Protein AF-A0AAW1NKY2-F1 (afdb_monomer)

Radius of gyration: 34.51 Å; Cα contacts (8 Å, |Δi|>4): 1749; chains: 1; bounding box: 71×116×84 Å

pLDDT: mean 76.59, std 19.29, range [22.56, 98.19]

Sequence (918 aa):
MQRANSYRELATQGRWSLERARLTALQLAQQMRSWHSRERLTATLILWTLLGIALITWFSWDWPSGASERTPNTGSFMQHTLADSQGKFQEPRVLLRNNKDPLQVCIMSADFWGLDGAGGTATAYHLLANVLSMHSEENKVTFLGVSKDVGVCKKAARTNSRHGVNFECLSSEHFSPEVVETYPYERLSHAILSWVDQNLHRCDIIHAHEWGGTFADLTTMVNLKQLQSGLRVALESHGGHFWSCQGQRPMRPMDLTSLRIDHAERMTLQMGSLLISPTRYMTAFLRQRGWQLPKERLVIPNVLPEVKVTPIESKPVWRLVFLSRLEERKGIRLFVDAVNRLDHSALDRRFEVEFVGSDSRLDLLSSGEWLQERTSQWKFPTHIKVNADRATALHVLSAPGALLVFCSLVENMPYVLAEAVVKEVPFLVFDVGGVSEMLGGHLQSDNIISEPTADALYEALNAVLKNGTMTTAQLHHDVIKGRLSWRQWHQGVAEHGLAQWQKDDVAFSKAVHGLAGADRVTVAHIAANQSALELYHSLCEPDAVVPPGQKAKVHSKGRDAIVIVPPGYTVLDESILKRLPQILEASSSTENGIGAWTFGVQLPDGKHSYPTAPTWMLYGGDDEHCMDDVPVLIRRSTFCSSYLAEARTFLRYSPWMLALFLNQAGMLMHSFPRPLWKLDNWTSLEPGQSCSPDRFPPRSLSFNNFANMYGDSERYMVNLHLAPFPRPAASLVDDFPTEQGHKGWQVGFAAPRPDAGFQPFVFEAGEEDMLSSGKWRCPNASVEFPGLQRALAHPCALEGTGCCGLPAADFVLRFQSFLTAPAALFTMAYEVWPVCGDGLDVSVVNRLKDGTQRTLMSHAIAAEPQSKPQRHSVELKLPLHSGDNVDIIVHGRKNHDCDGVFLIDVQFWQDAQGSSRL

Organism: NCBI:txid706552

Mean predicted aligned error: 16.87 Å

Secondary structure (DSSP, 8-state):
-HHHHHHHHHHTTT---HHHHHHHHHHHHHHGGGS-HHHHHHHHHHHHHHHHHHHHHHHTS-------------------SSB-TT-PBPP-------TTSPEEEEEEESS-BTBTT--HHHHHHHHHHHHHHT-TTTEEEEEEE--S-HHHHHHHHHHH--TTEEEEE--GGGG-S-B--SSTTHHHHHHHHHHHHHHGGG-SEEEEE-GGGTTHHHHHHHHTT-S-TT-EEEEE----HHHHHTT-SS----SHHHHHHHHHHHHHHHH-SEEEESSHHHHHHHHHTT----SEEEE-PPPPS--------EEE--EEEEES-SSGGGTHHHHHHHHTTS-TTSS-TT-EEEEEE---EETTEEHHHHHHHHTTT--S-EEEEET--HHHHHHHHTSTTEEEEE--SS-SS-HHHHHHHHTT--EEEE--TTHHHHB-GGGGGGGEESS-SHHHHHHHHHHHHHHTEEE---B-HHHHTHHHHHHHHHHHIIIIIHHHHHHHHHHHHHHHHHT-----EEEEEPPTT--HHHHHHHHH-TT--PPTTS----------EEEEE-TTEEES-GGGGGTHHHHHHHHHHSTT-EEEEEEEEE-TTS-EE--BTTTTBEE-SSTT-EES---EEEEHHHHHHHHTTTTTT-SS--HHHHHHHHHHTT-EEEEEEEEEEEES--PPSSTT---BTTB-----S-HHHHHHHHSSHHHHHHHHHH-S----SEETTTT--SSTTBTTEEEEEE-SSTTPPPEE-EEE--TTS-TTS-EEE-TT-SS----EETTEE--EE-SSSTBTTBSEEEEEEEEE----SS-EEEEEEEEEE-SSS--EEEEEEEE-TTS-EEEEEEEEE---TTPPPEEEEEEEEE---TT-EEEEEEEEPTT-SS-EEEEEEEEEEE-TT-----

Nearest PDB structures (foldseek):
  3k51-assembly1_A  TM=4.231E-01  e=5.237E-05  Homo sapiens
  5awq-assembly1_A  TM=4.351E-01  e=6.547E-05  Arthrobacter globiformis
  7sgm-assembly1_A  TM=3.758E-01  e=6.547E-05  Homo sapiens
  4xup-assembly1_A  TM=4.700E-01  e=3.257E-03  Paenibacillus barcinonensis
  6w9g-assembly1_C  TM=3.526E-01  e=1.788E-04  Homo sapiens

Foldseek 3Di:
DVVVVVVVVVVVVPPDDPVVVVVVVVVVVVVLVPDDPVVNVVVVVVVVVVVVVVVVVVVVPDDDPDDDDDDDPPDDDDDQDCQDVPGHRDDAPAPPDDLQAAAQEEEEEQQAPQDQPRDPRNVLSLLLQVLQQVPLSRYQAEYEHQDPPQVSQVVRCVVSVDPRYHYHYQDPVLLPPPEQDPADQLSLLSSVVSVCSVVVVRALEYEYELAQLNNLQVLLCVLLLVHHFNYFYEYEYFAYDQRVQPQAPDDDPLFPNSLLSLLSSLSSQQSHQAYEYCFPLRVVVCVLLPRRGHPHYYHFHGDADDADFDDKDKAFAQEEEEDEALHRQQPVVLVLLLVVPAPLVLFDPQHEYEYAHEWDADPNDISQVVCCVSCVPPPHYYHYHYSDDPVRVVVQQLDGNYEYERLGPAGGRDNVLVVSLSSQRHYAHEPHGRPVVFFDPPVCVLNYQDDSGSVSVNVSVNVSRNVRIDIGTGTDPSNSCSSVVSVVVSSCCSNPVSVVSSVVSVVLLCVLVVPVPAQDEAEAEDDPQQALQNSLCVLFPVPPPDPPPDDDDRPDPDLYKYKYHYPQKDFPDPVCSSCLSSSQSSQCPRPQRAQKEFEWEQEPVRYIWWQTPPQRKTDPNFQQFIDQATIMMGGSVLCNVQRPVCSVVTGHDGPNVVQVSCVVVSHGYYYNSHHGIYGRDGDGDPPPWTNPSVDDTPPPPDPCSVCLPANPVSVRSSQSSSGSDPAQLDKCVVQVDQDACRSQKFWFKFDPDPPTDTDGWHKDDDDPNDPQGIFTFHPDDPATQPTHGRQKFFWDAAPALRRNRRNTIKIKIKGQDPAAAQKKKKKWKKKKDQAPQQWKKKWKWKQDPVRDIDTPDIDTGGGDHPDDIGMDMDIDIDRDHHGIMIITIIGGDDRDGTIIMGTPMIGIHHPPPNPPDD

Solvent-accessible surface area (backbone atoms only — not comparable to full-atom values): 50112 Å² total; per-residue (Å²): 108,79,70,58,55,58,53,54,60,47,63,77,66,75,77,75,56,72,69,58,56,53,54,52,52,52,54,50,58,60,59,52,72,79,54,57,76,71,60,47,53,55,53,50,52,52,51,53,53,52,50,52,52,52,54,57,58,50,76,73,66,80,80,86,86,76,88,73,92,71,86,73,80,93,70,84,83,81,87,83,52,63,37,52,104,80,65,52,75,63,75,73,62,72,74,83,73,63,78,84,58,46,36,28,34,25,40,41,34,75,45,35,71,63,49,91,82,49,48,69,64,12,51,33,54,54,41,43,49,54,62,50,17,75,39,56,80,57,24,42,33,36,37,38,39,49,54,94,54,44,65,52,33,53,52,18,38,66,75,64,61,48,91,56,46,49,66,46,60,58,57,77,69,35,52,56,70,48,55,45,61,83,40,102,28,52,51,50,9,53,21,50,38,48,48,45,70,74,42,51,97,54,41,48,35,34,38,34,48,30,53,58,14,36,38,26,40,44,22,45,37,49,62,58,60,73,44,59,56,33,48,42,39,39,29,43,55,78,64,39,63,66,65,65,39,73,38,44,83,84,63,68,75,78,50,61,50,53,42,31,30,42,42,31,22,47,46,15,39,38,27,23,59,24,35,36,20,50,32,67,40,58,55,50,55,42,49,68,29,51,52,60,62,30,88,49,67,46,73,52,28,54,40,68,73,94,72,67,93,71,83,78,45,78,41,55,40,44,28,45,31,39,76,47,58,45,31,56,33,43,15,53,60,40,50,53,55,15,58,72,68,52,64,76,88,78,52,63,94,76,35,32,39,38,40,38,21,39,71,34,68,45,97,91,31,48,28,64,60,46,46,54,64,76,51,64,85,58,92,51,60,70,44,81,39,67,62,54,50,72,68,57,52,52,51,57,60,69,39,87,29,38,30,39,49,45,44,36,61,63,44,46,79,61,60,68,60,56,50,31,37,63,66,62,34,22,47,42,32,34,60,23,64,16,45,65,68,42,40,50,66,87,86,45,54,90,32,48,36,76,55,90,43,36,66,56,47,27,54,52,51,52,52,40,56,72,65,33,41,42,56,30,61,56,68,15,70,68,44,74,39,10,55,58,54,55,50,53,50,52,51,47,35,46,76,50,41,45,68,47,38,31,52,51,44,52,51,50,49,50,50,44,60,71,62,57,86,41,82,50,64,46,80,42,76,48,55,99,84,50,30,20,42,59,52,45,40,62,74,55,41,76,79,67,85,66,65,95,91,62,83,79,77,82,70,64,102,50,79,36,30,32,34,42,34,45,76,52,63,44,71,71,53,72,76,54,57,75,46,48,48,52,54,50,47,40,32,50,71,40,98,75,30,37,54,29,38,33,50,14,29,32,41,83,87,65,34,33,26,49,46,40,53,80,61,34,32,36,49,68,73,54,43,57,37,46,46,54,73,55,46,37,39,34,38,46,48,58,52,47,71,59,39,58,88,53,24,78,78,40,74,51,72,49,50,39,58,52,35,52,37,30,45,76,71,75,23,35,60,44,64,45,84,52,64,48,31,30,39,81,61,88,70,51,53,66,95,88,50,60,54,39,84,90,44,75,71,92,61,87,64,52,68,66,61,51,47,57,70,57,42,66,57,67,62,45,55,46,49,68,59,69,31,42,46,78,60,48,77,36,35,47,66,87,48,55,61,76,51,82,50,40,86,25,29,34,52,31,32,24,47,87,49,97,84,47,65,81,42,69,46,39,64,43,82,33,98,77,84,46,88,88,56,28,33,41,35,53,82,85,45,98,40,70,40,79,74,27,48,86,46,48,46,52,23,35,28,37,95,62,52,35,27,58,71,25,41,39,26,20,23,32,43,32,38,43,35,78,47,88,33,74,30,27,42,38,39,38,34,34,32,39,40,25,60,66,29,72,30,39,32,43,32,35,33,41,36,41,76,91,68,52,74,42,79,77,45,75,47,82,41,86,31,56,56,72,45,78,67,48,65,48,75,47,78,46,83,38,81,39,49,62,62,21,33,41,35,40,34,36,37,61,37,91,85,36,68,61,52,35,33,38,49,69,39,42,36,35,33,71,40,90,68,78,76,89,79,132

Structure (mmCIF, N/CA/C/O backbone):
data_AF-A0AAW1NKY2-F1
#
_entry.id   AF-A0AAW1NKY2-F1
#
loop_
_atom_site.group_PDB
_atom_site.id
_atom_site.type_symbol
_atom_site.label_atom_id
_atom_site.label_alt_id
_atom_site.label_comp_id
_atom_site.label_asym_id
_atom_site.label_entity_id
_atom_site.label_seq_id
_atom_site.pdbx_PDB_ins_code
_atom_site.Cartn_x
_atom_site.Cartn_y
_atom_site.Cartn_z
_atom_site.occupancy
_atom_site.B_iso_or_equiv
_atom_site.auth_seq_id
_atom_site.auth_comp_id
_atom_site.auth_asym_id
_atom_site.auth_atom_id
_atom_site.pdbx_PDB_model_num
ATOM 1 N N . MET A 1 1 ? 27.204 62.898 -9.342 1.00 39.66 1 MET A N 1
ATOM 2 C CA . MET A 1 1 ? 26.405 63.545 -8.274 1.00 39.66 1 MET A CA 1
ATOM 3 C C . MET A 1 1 ? 25.412 64.583 -8.801 1.00 39.66 1 MET A C 1
ATOM 5 O O . MET A 1 1 ? 24.237 64.405 -8.529 1.00 39.66 1 MET A O 1
ATOM 9 N N . GLN A 1 2 ? 25.788 65.577 -9.621 1.00 32.44 2 GLN A N 1
ATOM 10 C CA . GLN A 1 2 ? 24.810 66.548 -10.171 1.00 32.44 2 GLN A CA 1
ATOM 11 C C . GLN A 1 2 ? 23.669 65.915 -11.000 1.00 32.44 2 GLN A C 1
ATOM 13 O O . GLN A 1 2 ? 22.523 66.315 -10.846 1.00 32.44 2 GLN A O 1
ATOM 18 N N . ARG A 1 3 ? 23.933 64.853 -11.780 1.00 37.09 3 ARG A N 1
ATOM 19 C CA . ARG A 1 3 ? 22.867 64.096 -12.473 1.00 37.09 3 ARG A CA 1
ATOM 20 C C . ARG A 1 3 ? 21.992 63.253 -11.532 1.00 37.09 3 ARG A C 1
ATOM 22 O O . ARG A 1 3 ? 20.844 62.993 -11.848 1.00 37.09 3 ARG A O 1
ATOM 29 N N . ALA A 1 4 ? 22.503 62.838 -10.372 1.00 39.31 4 ALA A N 1
ATOM 30 C CA . ALA A 1 4 ? 21.731 62.042 -9.411 1.00 39.31 4 ALA A CA 1
ATOM 31 C C . ALA A 1 4 ? 20.670 62.893 -8.688 1.00 39.31 4 ALA A C 1
ATOM 33 O O . ALA A 1 4 ? 19.585 62.397 -8.401 1.00 39.31 4 ALA A O 1
ATOM 34 N N . ASN A 1 5 ? 20.944 64.187 -8.483 1.00 39.72 5 ASN A N 1
ATOM 35 C CA . ASN A 1 5 ? 19.970 65.127 -7.923 1.00 39.72 5 ASN A CA 1
ATOM 36 C C . ASN A 1 5 ? 18.832 65.449 -8.908 1.00 39.72 5 ASN A C 1
ATOM 38 O O . ASN A 1 5 ? 17.681 65.472 -8.486 1.00 39.72 5 ASN A O 1
ATOM 42 N N . SER A 1 6 ? 19.107 65.557 -10.215 1.00 40.78 6 SER A N 1
ATOM 43 C CA . SER A 1 6 ? 18.049 65.737 -11.226 1.00 40.78 6 SER A CA 1
ATOM 44 C C . SER A 1 6 ? 17.122 64.520 -11.364 1.00 40.78 6 SER A C 1
ATOM 46 O O . SER A 1 6 ? 15.949 64.669 -11.691 1.00 40.78 6 SER A O 1
ATOM 48 N N . TYR A 1 7 ? 17.610 63.305 -11.079 1.00 43.66 7 TYR A N 1
ATOM 49 C CA . TYR A 1 7 ? 16.769 62.099 -11.069 1.00 43.66 7 TYR A CA 1
ATOM 50 C C . TYR A 1 7 ? 15.895 61.990 -9.812 1.00 43.66 7 TYR A C 1
ATOM 52 O O . TYR A 1 7 ? 14.803 61.429 -9.875 1.00 43.66 7 TYR A O 1
ATOM 60 N N . ARG A 1 8 ? 16.337 62.572 -8.689 1.00 41.72 8 ARG A N 1
ATOM 61 C CA . ARG A 1 8 ? 15.581 62.612 -7.430 1.00 41.72 8 ARG A CA 1
ATOM 62 C C . ARG A 1 8 ? 14.381 63.565 -7.511 1.00 41.72 8 ARG A C 1
ATOM 64 O O . ARG A 1 8 ? 13.321 63.220 -7.007 1.00 41.72 8 ARG A O 1
ATOM 71 N N . GLU A 1 9 ? 14.524 64.699 -8.203 1.00 41.50 9 GLU A N 1
ATOM 72 C CA . GLU A 1 9 ? 13.427 65.654 -8.460 1.00 41.50 9 GLU A CA 1
ATOM 73 C C . GLU A 1 9 ? 12.387 65.146 -9.472 1.00 41.50 9 GLU A C 1
ATOM 75 O O . GLU A 1 9 ? 11.212 65.491 -9.383 1.00 41.50 9 GLU A O 1
ATOM 80 N N . LEU A 1 10 ? 12.783 64.297 -10.425 1.00 42.34 10 LEU A N 1
ATOM 81 C CA . LEU A 1 10 ? 11.846 63.719 -11.397 1.00 42.34 10 LEU A CA 1
ATOM 82 C C . LEU A 1 10 ? 11.029 62.550 -10.821 1.00 42.34 10 LEU A C 1
ATOM 84 O O . LEU A 1 10 ? 9.900 62.321 -11.259 1.00 42.34 10 LEU A O 1
ATOM 88 N N . ALA A 1 11 ? 11.576 61.827 -9.840 1.00 42.97 11 ALA A N 1
ATOM 89 C CA . ALA A 1 11 ? 10.883 60.742 -9.144 1.00 42.97 11 ALA A CA 1
ATOM 90 C C . ALA A 1 11 ? 9.815 61.260 -8.161 1.00 42.97 11 ALA A C 1
ATOM 92 O O . ALA A 1 11 ? 8.767 60.636 -8.017 1.00 42.97 11 ALA A O 1
ATOM 93 N N . THR A 1 12 ? 10.027 62.428 -7.543 1.00 43.28 12 THR A N 1
ATOM 94 C CA . THR A 1 12 ? 9.055 63.054 -6.627 1.00 43.28 12 THR A CA 1
ATOM 95 C C . THR A 1 12 ? 7.854 63.691 -7.337 1.00 43.28 12 THR A C 1
ATOM 97 O O . THR A 1 12 ? 6.859 63.988 -6.685 1.00 43.28 12 THR A O 1
ATOM 100 N N . GLN A 1 13 ? 7.898 63.861 -8.666 1.00 40.69 13 GLN A N 1
ATOM 101 C CA . GLN A 1 13 ? 6.813 64.460 -9.463 1.00 40.69 13 GLN A CA 1
ATOM 102 C C . GLN A 1 13 ? 5.911 63.442 -10.193 1.00 40.69 13 GLN A C 1
ATOM 104 O O . GLN A 1 13 ? 5.086 63.834 -11.019 1.00 40.69 13 GLN A O 1
ATOM 109 N N . GLY A 1 14 ? 6.045 62.137 -9.924 1.00 43.59 14 GLY A N 1
ATOM 110 C CA . GLY A 1 14 ? 5.068 61.126 -10.364 1.00 43.59 14 GLY A CA 1
ATOM 111 C C . GLY A 1 14 ? 4.917 60.937 -11.884 1.00 43.59 14 GLY A C 1
ATOM 112 O O . GLY A 1 14 ? 3.903 60.414 -12.337 1.00 43.59 14 GLY A O 1
ATOM 113 N N . ARG A 1 15 ? 5.900 61.344 -12.703 1.00 44.41 15 ARG A N 1
ATOM 114 C CA . ARG A 1 15 ? 5.877 61.189 -14.177 1.00 44.41 15 ARG A CA 1
ATOM 115 C C . ARG A 1 15 ? 6.972 60.258 -14.706 1.00 44.41 15 ARG A C 1
ATOM 117 O O . ARG A 1 15 ? 7.639 60.573 -15.693 1.00 44.41 15 ARG A O 1
ATOM 124 N N . TRP A 1 16 ? 7.174 59.108 -14.067 1.00 46.22 16 TRP A N 1
ATOM 125 C CA . TRP A 1 16 ? 8.107 58.078 -14.538 1.00 46.22 16 TRP A CA 1
ATOM 126 C C . TRP A 1 16 ? 7.354 56.804 -14.931 1.00 46.22 16 TRP A C 1
ATOM 128 O O . TRP A 1 16 ? 6.868 56.079 -14.073 1.00 46.22 16 TRP A O 1
ATOM 138 N N . SER A 1 17 ? 7.245 56.527 -16.237 1.00 54.06 17 SER A N 1
ATOM 139 C CA . SER A 1 17 ? 6.664 55.273 -16.730 1.00 54.06 17 SER A CA 1
ATOM 140 C C . SER A 1 17 ? 7.688 54.132 -16.688 1.00 54.06 17 SER A C 1
ATOM 142 O O . SER A 1 17 ? 8.873 54.324 -16.981 1.00 54.06 17 SER A O 1
ATOM 144 N N . LEU A 1 18 ? 7.213 52.922 -16.369 1.00 46.25 18 LEU A N 1
ATOM 145 C CA . LEU A 1 18 ? 7.997 51.675 -16.311 1.00 46.25 18 LEU A CA 1
ATOM 146 C C . LEU A 1 18 ? 8.836 51.420 -17.578 1.00 46.25 18 LEU A C 1
ATOM 148 O O . LEU A 1 18 ? 9.936 50.872 -17.510 1.00 46.25 18 LEU A O 1
ATOM 152 N N . GLU A 1 19 ? 8.355 51.874 -18.732 1.00 43.78 19 GLU A N 1
ATOM 153 C CA . GLU A 1 19 ? 9.019 51.704 -20.025 1.00 43.78 19 GLU A CA 1
ATOM 154 C C . GLU A 1 19 ? 10.277 52.581 -20.170 1.00 43.78 19 GLU A C 1
ATOM 156 O O . GLU A 1 19 ? 11.299 52.126 -20.693 1.00 43.78 19 GLU A O 1
ATOM 161 N N . ARG A 1 20 ? 10.274 53.801 -19.607 1.00 48.94 20 ARG A N 1
ATOM 162 C CA . ARG A 1 20 ? 11.471 54.662 -19.566 1.00 48.94 20 ARG A CA 1
ATOM 163 C C . ARG A 1 20 ? 12.493 54.181 -18.539 1.00 48.94 20 ARG A C 1
ATOM 165 O O . ARG A 1 20 ? 13.692 54.246 -18.812 1.00 48.94 20 ARG A O 1
ATOM 172 N N . ALA A 1 21 ? 12.046 53.646 -17.402 1.00 52.94 21 ALA A N 1
ATOM 173 C CA . ALA A 1 21 ? 12.938 53.044 -16.406 1.00 52.94 21 ALA A CA 1
ATOM 174 C C . ALA A 1 21 ? 13.695 51.834 -16.987 1.00 52.94 21 ALA A C 1
ATOM 176 O O . ALA A 1 21 ? 14.907 51.705 -16.801 1.00 52.94 21 ALA A O 1
ATOM 177 N N . ARG A 1 22 ? 13.005 51.004 -17.781 1.00 48.19 22 ARG A N 1
ATOM 178 C CA . ARG A 1 22 ? 13.589 49.843 -18.467 1.00 48.19 22 ARG A CA 1
ATOM 179 C C . ARG A 1 22 ? 14.603 50.240 -19.549 1.00 48.19 22 ARG A C 1
ATOM 181 O O . ARG A 1 22 ? 15.688 49.664 -19.596 1.00 48.19 22 ARG A O 1
ATOM 188 N N . LEU A 1 23 ? 14.296 51.252 -20.367 1.00 47.69 23 LEU A N 1
ATOM 189 C CA . LEU A 1 23 ? 15.219 51.785 -21.385 1.00 47.69 23 LEU A CA 1
ATOM 190 C C . LEU A 1 23 ? 16.479 52.416 -20.770 1.00 47.69 23 LEU A C 1
ATOM 192 O O . LEU A 1 23 ? 17.585 52.204 -21.268 1.00 47.69 23 LEU A O 1
ATOM 196 N N . THR A 1 24 ? 16.330 53.122 -19.648 1.00 57.41 24 THR A N 1
ATOM 197 C CA . THR A 1 24 ? 17.456 53.768 -18.952 1.00 57.41 24 THR A CA 1
ATOM 198 C C . THR A 1 24 ? 18.361 52.730 -18.276 1.00 57.41 24 THR A C 1
ATOM 200 O O . THR A 1 24 ? 19.586 52.839 -18.348 1.00 57.41 24 THR A O 1
ATOM 203 N N . ALA A 1 25 ? 17.783 51.672 -17.692 1.00 54.97 25 ALA A N 1
ATOM 204 C CA . ALA A 1 25 ? 18.534 50.561 -17.104 1.00 54.97 25 ALA A CA 1
ATOM 205 C C . ALA A 1 25 ? 19.335 49.772 -18.157 1.00 54.97 25 ALA A C 1
ATOM 207 O O . ALA A 1 25 ? 20.485 49.405 -17.914 1.00 54.97 25 ALA A O 1
ATOM 208 N N . LEU A 1 26 ? 18.765 49.568 -19.351 1.00 53.97 26 LEU A N 1
ATOM 209 C CA . LEU A 1 26 ? 19.442 48.902 -20.470 1.00 53.97 26 LEU A CA 1
ATOM 210 C C . LEU A 1 26 ? 20.612 49.730 -21.030 1.00 53.97 26 LEU A C 1
ATOM 212 O O . LEU A 1 26 ? 21.676 49.168 -21.300 1.00 53.97 26 LEU A O 1
ATOM 216 N N . GLN A 1 27 ? 20.466 51.056 -21.134 1.00 58.59 27 GLN A N 1
ATOM 217 C CA . GLN A 1 27 ? 21.561 51.946 -21.548 1.00 58.59 27 GLN A CA 1
ATOM 218 C C . GLN A 1 27 ? 22.693 52.013 -20.510 1.00 58.59 27 GLN A C 1
ATOM 220 O O . GLN A 1 27 ? 23.869 51.982 -20.882 1.00 58.59 27 GLN A O 1
ATOM 225 N N . LEU A 1 28 ? 22.365 52.028 -19.212 1.00 55.16 28 LEU A N 1
ATOM 226 C CA . LEU A 1 28 ? 23.366 51.958 -18.140 1.00 55.16 28 LEU A CA 1
ATOM 227 C C . LEU A 1 28 ? 24.100 50.607 -18.126 1.00 55.16 28 LEU A C 1
ATOM 229 O O . LEU A 1 28 ? 25.319 50.572 -17.959 1.00 55.16 28 LEU A O 1
ATOM 233 N N . ALA A 1 29 ? 23.389 49.499 -18.355 1.00 58.72 29 ALA A N 1
ATOM 234 C CA . ALA A 1 29 ? 23.980 48.162 -18.430 1.00 58.72 29 ALA A CA 1
ATOM 235 C C . ALA A 1 29 ? 24.937 47.998 -19.625 1.00 58.72 29 ALA A C 1
ATOM 237 O O . ALA A 1 29 ? 25.951 47.307 -19.511 1.00 58.72 29 ALA A O 1
ATOM 238 N N . GLN A 1 30 ? 24.659 48.659 -20.755 1.00 59.75 30 GLN A N 1
ATOM 239 C CA . GLN A 1 30 ? 25.576 48.700 -21.898 1.00 59.75 30 GLN A CA 1
ATOM 240 C C . GLN A 1 30 ? 26.830 49.542 -21.618 1.00 59.75 30 GLN A C 1
ATOM 242 O O . GLN A 1 30 ? 27.923 49.117 -21.987 1.00 59.75 30 GLN A O 1
ATOM 247 N N . GLN A 1 31 ? 26.712 50.677 -20.918 1.00 56.00 31 GLN A N 1
ATOM 248 C CA . GLN A 1 31 ? 27.873 51.500 -20.546 1.00 56.00 31 GLN A CA 1
ATOM 249 C C . GLN A 1 31 ? 28.753 50.856 -19.463 1.00 56.00 31 GLN A C 1
ATOM 251 O O . GLN A 1 31 ? 29.971 51.003 -19.504 1.00 56.00 31 GLN A O 1
ATOM 256 N N . MET A 1 32 ? 28.180 50.072 -18.544 1.00 56.03 32 MET A N 1
ATOM 257 C CA . MET A 1 32 ? 28.944 49.384 -17.492 1.00 56.03 32 MET A CA 1
ATOM 258 C C . MET A 1 32 ? 29.873 48.272 -18.017 1.00 56.03 32 MET A C 1
ATOM 260 O O . MET A 1 32 ? 30.789 47.850 -17.308 1.00 56.03 32 MET A O 1
ATOM 264 N N . ARG A 1 33 ? 29.704 47.815 -19.270 1.00 58.38 33 ARG A N 1
ATOM 265 C CA . ARG A 1 33 ? 30.580 46.798 -19.886 1.00 58.38 33 ARG A CA 1
ATOM 266 C C . ARG A 1 33 ? 31.989 47.304 -20.214 1.00 58.38 33 ARG A C 1
ATOM 268 O O . ARG A 1 33 ? 32.865 46.464 -20.415 1.00 58.38 33 ARG A O 1
ATOM 275 N N . SER A 1 34 ? 32.235 48.618 -20.221 1.00 52.22 34 SER A N 1
ATOM 276 C CA . SER A 1 34 ? 33.564 49.204 -20.471 1.00 52.22 34 SER A CA 1
ATOM 277 C C . SER A 1 34 ? 34.323 49.624 -19.203 1.00 52.22 34 SER A C 1
ATOM 279 O O . SER A 1 34 ? 35.465 50.056 -19.305 1.00 52.22 34 SER A O 1
ATOM 281 N N . TRP A 1 35 ? 33.734 49.481 -18.010 1.00 67.62 35 TRP A N 1
ATOM 282 C CA . TRP A 1 35 ? 34.333 49.960 -16.751 1.00 67.62 35 TRP A CA 1
ATOM 283 C C . TRP A 1 35 ? 35.244 48.908 -16.105 1.00 67.62 35 TRP A C 1
ATOM 285 O O . TRP A 1 35 ? 35.056 47.709 -16.338 1.00 67.62 35 TRP A O 1
ATOM 295 N N . HIS A 1 36 ? 36.216 49.317 -15.284 1.00 69.75 36 HIS A N 1
ATOM 296 C CA . HIS A 1 36 ? 37.098 48.380 -14.574 1.00 69.75 36 HIS A CA 1
ATOM 297 C C . HIS A 1 36 ? 36.380 47.666 -13.413 1.00 69.75 36 HIS A C 1
ATOM 299 O O . HIS A 1 36 ? 35.369 48.132 -12.887 1.00 69.75 36 HIS A O 1
ATOM 305 N N . SER A 1 37 ? 36.881 46.486 -13.027 1.00 60.94 37 SER A N 1
ATOM 306 C CA . SER A 1 37 ? 36.177 45.521 -12.161 1.00 60.94 37 SER A CA 1
ATOM 307 C C . SER A 1 37 ? 35.750 46.080 -10.800 1.00 60.94 37 SER A C 1
ATOM 309 O O . SER A 1 37 ? 34.672 45.739 -10.315 1.00 60.94 37 SER A O 1
ATOM 311 N N . ARG A 1 38 ? 36.540 46.986 -10.209 1.00 58.50 38 ARG A N 1
ATOM 312 C CA . ARG A 1 38 ? 36.186 47.651 -8.946 1.00 58.50 38 ARG A CA 1
ATOM 313 C C . ARG A 1 38 ? 35.038 48.649 -9.095 1.00 58.50 38 ARG A C 1
ATOM 315 O O . ARG A 1 38 ? 34.199 48.705 -8.210 1.00 58.50 38 ARG A O 1
ATOM 322 N N . GLU A 1 39 ? 34.940 49.364 -10.214 1.00 63.94 39 GLU A N 1
ATOM 323 C CA . GLU A 1 39 ? 33.874 50.350 -10.462 1.00 63.94 39 GLU A CA 1
ATOM 324 C C . GLU A 1 39 ? 32.531 49.683 -10.783 1.00 63.94 39 GLU A C 1
ATOM 326 O O . GLU A 1 39 ? 31.474 50.187 -10.399 1.00 63.94 39 GLU A O 1
ATOM 331 N N . ARG A 1 40 ? 32.560 48.503 -11.424 1.00 63.47 40 ARG A N 1
ATOM 332 C CA . ARG A 1 40 ? 31.352 47.691 -11.650 1.00 63.47 40 ARG A CA 1
ATOM 333 C C . ARG A 1 40 ? 30.742 47.212 -10.341 1.00 63.47 40 ARG A C 1
ATOM 335 O O . ARG A 1 40 ? 29.520 47.221 -10.214 1.00 63.47 40 ARG A O 1
ATOM 342 N N . LEU A 1 41 ? 31.568 46.818 -9.372 1.00 64.44 41 LEU A N 1
ATOM 343 C CA . LEU A 1 41 ? 31.077 46.309 -8.093 1.00 64.44 41 LEU A CA 1
ATOM 344 C C . LEU A 1 41 ? 30.358 47.410 -7.299 1.00 64.44 41 LEU A C 1
ATOM 346 O O . LEU A 1 41 ? 29.244 47.194 -6.824 1.00 64.44 41 LEU A O 1
ATOM 350 N N . THR A 1 42 ? 30.935 48.615 -7.239 1.00 67.06 42 THR A N 1
ATOM 351 C CA . THR A 1 42 ? 30.321 49.769 -6.563 1.00 67.06 42 THR A CA 1
ATOM 352 C C . THR A 1 42 ? 29.044 50.235 -7.260 1.00 67.06 42 THR A C 1
ATOM 354 O O . THR A 1 42 ? 28.052 50.513 -6.590 1.00 67.06 42 THR A O 1
ATOM 357 N N . ALA A 1 43 ? 29.027 50.279 -8.598 1.00 66.25 43 ALA A N 1
ATOM 358 C CA . ALA A 1 43 ? 27.834 50.654 -9.358 1.00 66.25 43 ALA A CA 1
ATOM 359 C C . ALA A 1 43 ? 26.693 49.633 -9.198 1.00 66.25 43 ALA A C 1
ATOM 361 O O . ALA A 1 43 ? 25.534 50.023 -9.069 1.00 66.25 43 ALA A O 1
ATOM 362 N N . THR A 1 44 ? 27.024 48.338 -9.145 1.00 69.12 44 THR A N 1
ATOM 363 C CA . THR A 1 44 ? 26.045 47.260 -8.942 1.00 69.12 44 THR A CA 1
ATOM 364 C C . THR A 1 44 ? 25.436 47.334 -7.543 1.00 69.12 44 THR A C 1
ATOM 366 O O . THR A 1 44 ? 24.216 47.281 -7.412 1.00 69.12 44 THR A O 1
ATOM 369 N N . LEU A 1 45 ? 26.256 47.552 -6.509 1.00 64.31 45 LEU A N 1
ATOM 370 C CA . LEU A 1 45 ? 25.783 47.749 -5.134 1.00 64.31 45 LEU A CA 1
ATOM 371 C C . LEU A 1 45 ? 24.823 48.940 -5.025 1.00 64.31 45 LEU A C 1
ATOM 373 O O . LEU A 1 45 ? 23.734 48.781 -4.490 1.00 64.31 45 LEU A O 1
ATOM 377 N N . ILE A 1 46 ? 25.160 50.094 -5.612 1.00 67.50 46 ILE A N 1
ATOM 378 C CA . ILE A 1 46 ? 24.291 51.285 -5.598 1.00 67.50 46 ILE A CA 1
ATOM 379 C C . ILE A 1 46 ? 22.948 51.019 -6.301 1.00 67.50 46 ILE A C 1
ATOM 381 O O . ILE A 1 46 ? 21.905 51.470 -5.827 1.00 67.50 46 ILE A O 1
ATOM 385 N N . LEU A 1 47 ? 22.953 50.270 -7.409 1.00 63.97 47 LEU A N 1
ATOM 386 C CA . LEU A 1 47 ? 21.738 49.892 -8.141 1.00 63.97 47 LEU A CA 1
ATOM 387 C C . LEU A 1 47 ? 20.822 48.979 -7.322 1.00 63.97 47 LEU A C 1
ATOM 389 O O . LEU A 1 47 ? 19.613 49.206 -7.302 1.00 63.97 47 LEU A O 1
ATOM 393 N N . TRP A 1 48 ? 21.385 48.001 -6.609 1.00 64.06 48 TRP A N 1
ATOM 394 C CA . TRP A 1 48 ? 20.626 47.129 -5.710 1.00 64.06 48 TRP A CA 1
ATOM 395 C C . TRP A 1 48 ? 20.043 47.893 -4.519 1.00 64.06 48 TRP A C 1
ATOM 397 O O . TRP A 1 48 ? 18.880 47.681 -4.176 1.00 64.06 48 TRP A O 1
ATOM 407 N N . THR A 1 49 ? 20.786 48.844 -3.944 1.00 60.00 49 THR A N 1
ATOM 408 C CA . THR A 1 49 ? 20.271 49.685 -2.853 1.00 60.00 49 THR A CA 1
ATOM 409 C C . THR A 1 49 ? 19.128 50.590 -3.325 1.00 60.00 49 THR A C 1
ATOM 411 O O . THR A 1 49 ? 18.130 50.735 -2.623 1.00 60.00 49 THR A O 1
ATOM 414 N N . LEU A 1 50 ? 19.223 51.165 -4.530 1.00 55.88 50 LEU A N 1
ATOM 415 C CA . LEU A 1 50 ? 18.157 51.999 -5.102 1.00 55.88 50 LEU A CA 1
ATOM 416 C C . LEU A 1 50 ? 16.902 51.189 -5.467 1.00 55.88 50 LEU A C 1
ATOM 418 O O . LEU A 1 50 ? 15.793 51.672 -5.251 1.00 55.88 50 LEU A O 1
ATOM 422 N N . LEU A 1 51 ? 17.062 49.956 -5.962 1.00 57.59 51 LEU A N 1
ATOM 423 C CA . LEU A 1 51 ? 15.950 49.030 -6.215 1.00 57.59 51 LEU A CA 1
ATOM 424 C C . LEU A 1 51 ? 15.260 48.591 -4.917 1.00 57.59 51 LEU A C 1
ATOM 426 O O . LEU A 1 51 ? 14.033 48.551 -4.870 1.00 57.59 51 LEU A O 1
ATOM 430 N N . GLY A 1 52 ? 16.032 48.330 -3.857 1.00 57.12 52 GLY A N 1
ATOM 431 C CA . GLY A 1 52 ? 15.493 48.023 -2.531 1.00 57.12 52 GLY A CA 1
ATOM 432 C C . GLY A 1 52 ? 14.682 49.182 -1.949 1.00 57.12 52 GLY A C 1
ATOM 433 O O . GLY A 1 52 ? 13.572 48.974 -1.469 1.00 57.12 52 GLY A O 1
ATOM 434 N N . ILE A 1 53 ? 15.182 50.418 -2.067 1.00 54.53 53 ILE A N 1
ATOM 435 C CA . ILE A 1 53 ? 14.461 51.616 -1.607 1.00 54.53 53 ILE A CA 1
ATOM 436 C C . ILE A 1 53 ? 13.176 51.834 -2.423 1.00 54.53 53 ILE A C 1
ATOM 438 O O . ILE A 1 53 ? 12.140 52.114 -1.828 1.00 54.53 53 ILE A O 1
ATOM 442 N N . ALA A 1 54 ? 13.209 51.644 -3.749 1.00 48.75 54 ALA A N 1
ATOM 443 C CA . ALA A 1 54 ? 12.029 51.778 -4.610 1.00 48.75 54 ALA A CA 1
ATOM 444 C C . ALA A 1 54 ? 10.928 50.752 -4.274 1.00 48.75 54 ALA A C 1
ATOM 446 O O . ALA A 1 54 ? 9.750 51.105 -4.235 1.00 48.75 54 ALA A O 1
ATOM 447 N N . LEU A 1 55 ? 11.309 49.504 -3.976 1.00 48.19 55 LEU A N 1
ATOM 448 C CA . LEU A 1 55 ? 10.389 48.443 -3.545 1.00 48.19 55 LEU A CA 1
ATOM 449 C C . LEU A 1 55 ? 9.760 48.736 -2.175 1.00 48.19 55 LEU A C 1
ATOM 451 O O . LEU A 1 55 ? 8.559 48.535 -2.005 1.00 48.19 55 LEU A O 1
ATOM 455 N N . ILE A 1 56 ? 10.533 49.279 -1.229 1.00 47.59 56 ILE A N 1
ATOM 456 C CA . ILE A 1 56 ? 10.029 49.677 0.097 1.00 47.59 56 ILE A CA 1
ATOM 457 C C . ILE A 1 56 ? 9.049 50.857 -0.017 1.00 47.59 56 ILE A C 1
ATOM 459 O O . ILE A 1 56 ? 8.016 50.869 0.655 1.00 47.59 56 ILE A O 1
ATOM 463 N N . THR A 1 57 ? 9.316 51.823 -0.904 1.00 44.69 57 THR A N 1
ATOM 464 C CA . THR A 1 57 ? 8.391 52.942 -1.161 1.00 44.69 57 THR A CA 1
ATOM 465 C C . THR A 1 57 ? 7.138 52.536 -1.940 1.00 44.69 57 THR A C 1
ATOM 467 O O . THR A 1 57 ? 6.122 53.212 -1.834 1.00 44.69 57 THR A O 1
ATOM 470 N N . TRP A 1 58 ? 7.176 51.434 -2.698 1.00 40.75 58 TRP A N 1
ATOM 471 C CA . TRP A 1 58 ? 6.013 50.941 -3.446 1.00 40.75 58 TRP A CA 1
ATOM 472 C C . TRP A 1 58 ? 5.031 50.175 -2.548 1.00 40.75 58 TRP A C 1
ATOM 474 O O . TRP A 1 58 ? 3.827 50.355 -2.663 1.00 40.75 58 TRP A O 1
ATOM 484 N N . PHE A 1 59 ? 5.531 49.410 -1.571 1.00 40.62 59 PHE A N 1
ATOM 485 C CA . PHE A 1 59 ? 4.678 48.719 -0.591 1.00 40.62 59 PHE A CA 1
ATOM 486 C C . PHE A 1 59 ? 4.034 49.642 0.453 1.00 40.62 59 PHE A C 1
ATOM 488 O O . PHE A 1 59 ? 3.105 49.230 1.142 1.00 40.62 59 PHE A O 1
ATOM 495 N N . SER A 1 60 ? 4.509 50.883 0.584 1.00 35.69 60 SER A N 1
ATOM 496 C CA . SER A 1 60 ? 3.970 51.856 1.543 1.00 35.69 60 SER A CA 1
ATOM 497 C C . SER A 1 60 ? 2.911 52.794 0.949 1.00 35.69 60 SER A C 1
ATOM 499 O O . SER A 1 60 ? 2.273 53.520 1.708 1.00 35.69 60 SER A O 1
ATOM 501 N N . TRP A 1 61 ? 2.667 52.749 -0.365 1.00 33.91 61 TRP A N 1
ATOM 502 C CA . TRP A 1 61 ? 1.703 53.589 -1.086 1.00 33.91 61 TRP A CA 1
ATOM 503 C C . TRP A 1 61 ? 0.865 52.737 -2.056 1.00 33.91 61 TRP A C 1
ATOM 505 O O . TRP A 1 61 ? 1.067 52.786 -3.260 1.00 33.91 61 TRP A O 1
ATOM 515 N N . ASP A 1 62 ? -0.056 51.931 -1.519 1.00 31.84 62 ASP A N 1
ATOM 516 C CA . ASP A 1 62 ? -1.339 51.605 -2.167 1.00 31.84 62 ASP A CA 1
ATOM 517 C C . ASP A 1 62 ? -2.243 50.842 -1.182 1.00 31.84 62 ASP A C 1
ATOM 519 O O . ASP A 1 62 ? -2.394 49.622 -1.210 1.00 31.84 62 ASP A O 1
ATOM 523 N N . TRP A 1 63 ? -2.863 51.604 -0.279 1.00 32.62 63 TRP A N 1
ATOM 524 C CA . TRP A 1 63 ? -4.110 51.217 0.378 1.00 32.62 63 TRP A CA 1
ATOM 525 C C . TRP A 1 63 ? -5.158 52.290 0.067 1.00 32.62 63 TRP A C 1
ATOM 527 O O . TRP A 1 63 ? -5.197 53.315 0.752 1.00 32.62 63 TRP A O 1
ATOM 537 N N . PRO A 1 64 ? -6.006 52.115 -0.962 1.00 28.62 64 PRO A N 1
ATOM 538 C CA . PRO A 1 64 ? -7.129 53.009 -1.184 1.00 28.62 64 PRO A CA 1
ATOM 539 C C . PRO A 1 64 ? -8.326 52.535 -0.356 1.00 28.62 64 PRO A C 1
ATOM 541 O O . PRO A 1 64 ? -9.048 51.601 -0.706 1.00 28.62 64 PRO A O 1
ATOM 544 N N . SER A 1 65 ? -8.544 53.226 0.756 1.00 37.22 65 SER A N 1
ATOM 545 C CA . SER A 1 65 ? -9.841 53.387 1.402 1.00 37.22 65 SER A CA 1
ATOM 546 C C . SER A 1 65 ? -10.794 54.125 0.449 1.00 37.22 65 SER A C 1
ATOM 548 O O . SER A 1 65 ? -10.582 55.289 0.119 1.00 37.22 65 SER A O 1
ATOM 550 N N . GLY A 1 66 ? -11.847 53.447 -0.014 1.00 24.94 66 GLY A N 1
ATOM 551 C CA . GLY A 1 66 ? -12.813 54.040 -0.945 1.00 24.94 66 GLY A CA 1
ATOM 552 C C . GLY A 1 66 ? -13.900 53.075 -1.407 1.00 24.94 66 GLY A C 1
ATOM 553 O O . GLY A 1 66 ? -14.067 52.858 -2.603 1.00 24.94 66 GLY A O 1
ATOM 554 N N . ALA A 1 67 ? -14.630 52.474 -0.466 1.00 24.92 67 ALA A N 1
ATOM 555 C CA . ALA A 1 67 ? -15.850 51.733 -0.761 1.00 24.92 67 ALA A CA 1
ATOM 556 C C . ALA A 1 67 ? -16.964 52.718 -1.162 1.00 24.92 67 ALA A C 1
ATOM 558 O O . ALA A 1 67 ? -17.523 53.407 -0.313 1.00 24.92 67 ALA A O 1
ATOM 559 N N . SER A 1 68 ? -17.279 52.795 -2.459 1.00 25.94 68 SER A N 1
ATOM 560 C CA . SER A 1 68 ? -18.546 53.356 -2.931 1.00 25.94 68 SER A CA 1
ATOM 561 C C . SER A 1 68 ? -19.605 52.258 -2.928 1.00 25.94 68 SER A C 1
ATOM 563 O O . SER A 1 68 ? -19.429 51.221 -3.572 1.00 25.94 68 SER A O 1
ATOM 565 N N . GLU A 1 69 ? -20.699 52.521 -2.224 1.00 30.05 69 GLU A N 1
ATOM 566 C CA . GLU A 1 69 ? -21.923 51.731 -2.157 1.00 30.05 69 GLU A CA 1
ATOM 567 C C . GLU A 1 69 ? -22.399 51.269 -3.546 1.00 30.05 69 GLU A C 1
ATOM 569 O O . GLU A 1 69 ? -22.974 52.018 -4.335 1.00 30.05 69 GLU A O 1
ATOM 574 N N . ARG A 1 70 ? -22.204 49.983 -3.830 1.00 25.06 70 ARG A N 1
ATOM 575 C CA . ARG A 1 70 ? -23.132 49.198 -4.644 1.00 25.06 70 ARG A CA 1
ATOM 576 C C . ARG A 1 70 ? -23.472 47.969 -3.831 1.00 25.06 70 ARG A C 1
ATOM 578 O O . ARG A 1 70 ? -22.657 47.064 -3.701 1.00 25.06 70 ARG A O 1
ATOM 585 N N . THR A 1 71 ? -24.660 48.000 -3.245 1.00 23.89 71 THR A N 1
ATOM 586 C CA . THR A 1 71 ? -25.299 46.886 -2.554 1.00 23.89 71 THR A CA 1
ATOM 587 C C . THR A 1 71 ? -25.231 45.620 -3.417 1.00 23.89 71 THR A C 1
ATOM 589 O O . THR A 1 71 ? -25.881 45.554 -4.464 1.00 23.89 71 THR A O 1
ATOM 592 N N . PRO A 1 72 ? -24.471 44.587 -3.017 1.00 24.50 72 PRO A N 1
ATOM 593 C CA . PRO A 1 72 ? -24.706 43.250 -3.522 1.00 24.50 72 PRO A CA 1
ATOM 594 C C . PRO A 1 72 ? -25.983 42.769 -2.842 1.00 24.50 72 PRO A C 1
ATOM 596 O O . PRO A 1 72 ? -26.090 42.821 -1.616 1.00 24.50 72 PRO A O 1
ATOM 599 N N . ASN A 1 73 ? -26.957 42.339 -3.641 1.00 22.56 73 ASN A N 1
ATOM 600 C CA . ASN A 1 73 ? -28.138 41.630 -3.171 1.00 22.56 73 ASN A CA 1
ATOM 601 C C . ASN A 1 73 ? -27.741 40.604 -2.102 1.00 22.56 73 ASN A C 1
ATOM 603 O O . ASN A 1 73 ? -27.141 39.570 -2.395 1.00 22.56 73 ASN A O 1
ATOM 607 N N . THR A 1 74 ? -28.114 40.889 -0.859 1.00 25.08 74 THR A N 1
ATOM 608 C CA . THR A 1 74 ? -28.232 39.923 0.224 1.00 25.08 74 THR A CA 1
ATOM 609 C C . THR A 1 74 ? -29.402 39.003 -0.112 1.00 25.08 74 THR A C 1
ATOM 611 O O . THR A 1 74 ? -30.525 39.171 0.350 1.00 25.08 74 THR A O 1
ATOM 614 N N . GLY A 1 75 ? -29.148 38.045 -0.996 1.00 27.00 75 GLY A N 1
ATOM 615 C CA . GLY A 1 75 ? -30.114 37.039 -1.404 1.00 27.00 75 GLY A CA 1
ATOM 616 C C . GLY A 1 75 ? -29.385 35.775 -1.828 1.00 27.00 75 GLY A C 1
ATOM 617 O O . GLY A 1 75 ? -28.884 35.706 -2.942 1.00 27.00 75 GLY A O 1
ATOM 618 N N . SER A 1 76 ? -29.370 34.780 -0.934 1.00 25.42 76 SER A N 1
ATOM 619 C CA . SER A 1 76 ? -28.969 33.388 -1.190 1.00 25.42 76 SER A CA 1
ATOM 620 C C . SER A 1 76 ? -27.466 33.119 -1.413 1.00 25.42 76 SER A C 1
ATOM 622 O O . SER A 1 76 ? -27.056 32.673 -2.483 1.00 25.42 76 SER A O 1
ATOM 624 N N . PHE A 1 77 ? -26.649 33.258 -0.362 1.00 23.94 77 PHE A N 1
ATOM 625 C CA . PHE A 1 77 ? -25.426 32.450 -0.234 1.00 23.94 77 PHE A CA 1
ATOM 626 C C . PHE A 1 77 ? -25.797 31.117 0.430 1.00 23.94 77 PHE A C 1
ATOM 628 O O . PHE A 1 77 ? -26.261 31.097 1.570 1.00 23.94 77 PHE A O 1
ATOM 635 N N . MET A 1 78 ? -25.655 30.010 -0.304 1.00 24.02 78 MET A N 1
ATOM 636 C CA . MET A 1 78 ? -25.898 28.667 0.221 1.00 24.02 78 MET A CA 1
ATOM 637 C C . MET A 1 78 ? -24.841 28.307 1.273 1.00 24.02 78 MET A C 1
ATOM 639 O O . MET A 1 78 ? -23.642 28.339 1.011 1.00 24.02 78 MET A O 1
ATOM 643 N N . GLN A 1 79 ? -25.325 27.946 2.461 1.00 26.23 79 GLN A N 1
ATOM 644 C CA . GLN A 1 79 ? -24.573 27.297 3.531 1.00 26.23 79 GLN A CA 1
ATOM 645 C C . GLN A 1 79 ? -24.069 25.929 3.042 1.00 26.23 79 GLN A C 1
ATOM 647 O O . GLN A 1 79 ? -24.872 25.033 2.774 1.00 26.23 79 GLN A O 1
ATOM 652 N N . HIS A 1 80 ? -22.749 25.776 2.938 1.00 34.31 80 HIS A N 1
ATOM 653 C CA . HIS A 1 80 ? -22.080 24.533 2.549 1.00 34.31 80 HIS A CA 1
ATOM 654 C C . HIS A 1 80 ? -21.011 24.170 3.576 1.00 34.31 80 HIS A C 1
ATOM 656 O O . HIS A 1 80 ? -19.816 24.304 3.352 1.00 34.31 80 HIS A O 1
ATOM 662 N N . THR A 1 81 ? -21.489 23.720 4.724 1.00 29.25 81 THR A N 1
ATOM 663 C CA . THR A 1 81 ? -20.725 23.032 5.759 1.00 29.25 81 THR A CA 1
ATOM 664 C C . THR A 1 81 ? -21.682 22.009 6.349 1.00 29.25 81 THR A C 1
ATOM 666 O O . THR A 1 81 ? -22.875 22.283 6.497 1.00 29.25 81 THR A O 1
ATOM 669 N N . LEU A 1 82 ? -21.192 20.816 6.689 1.00 36.31 82 LEU A N 1
ATOM 670 C CA . LEU A 1 82 ? -22.005 19.849 7.426 1.00 36.31 82 LEU A CA 1
ATOM 671 C C . LEU A 1 82 ? -22.488 20.412 8.774 1.00 36.31 82 LEU A C 1
ATOM 673 O O . LEU A 1 82 ? -23.427 19.851 9.306 1.00 36.31 82 LEU A O 1
ATOM 677 N N . ALA A 1 83 ? -21.940 21.527 9.269 1.00 29.53 83 ALA A N 1
ATOM 678 C CA . ALA A 1 83 ? -22.521 22.372 10.311 1.00 29.53 83 ALA A CA 1
ATOM 679 C C . ALA A 1 83 ? -23.202 23.617 9.710 1.00 29.53 83 ALA A C 1
ATOM 681 O O . ALA A 1 83 ? -22.598 24.311 8.895 1.00 29.53 83 ALA A O 1
ATOM 682 N N . ASP A 1 84 ? -24.421 23.963 10.130 1.00 34.66 84 ASP A N 1
ATOM 683 C CA . ASP A 1 84 ? -24.929 25.326 9.915 1.00 34.66 84 ASP A CA 1
ATOM 684 C C . ASP A 1 84 ? -24.097 26.351 10.720 1.00 34.66 84 ASP A C 1
ATOM 686 O O . ASP A 1 84 ? -23.192 25.994 11.476 1.00 34.66 84 ASP A O 1
ATOM 690 N N . SER A 1 85 ? -24.406 27.646 10.609 1.00 31.20 85 SER A N 1
ATOM 691 C CA . SER A 1 85 ? -23.772 28.709 11.412 1.00 31.20 85 SER A CA 1
ATOM 692 C C . SER A 1 85 ? -23.976 28.561 12.936 1.00 31.20 85 SER A C 1
ATOM 694 O O . SER A 1 85 ? -23.617 29.465 13.687 1.00 31.20 85 SER A O 1
ATOM 696 N N . GLN A 1 86 ? -24.586 27.458 13.389 1.00 31.19 86 GLN A N 1
ATOM 697 C CA . GLN A 1 86 ? -24.798 27.061 14.778 1.00 31.19 86 GLN A CA 1
ATOM 698 C C . GLN A 1 86 ? -24.205 25.673 15.111 1.00 31.19 86 GLN A C 1
ATOM 700 O O . GLN A 1 86 ? -24.491 25.148 16.185 1.00 31.19 86 GLN A O 1
ATOM 705 N N . GLY A 1 87 ? -23.384 25.068 14.240 1.00 31.94 87 GLY A N 1
ATOM 706 C CA . GLY A 1 87 ? -22.665 23.829 14.563 1.00 31.94 87 GLY A CA 1
ATOM 707 C C . GLY A 1 87 ? -23.438 22.523 14.331 1.00 31.94 87 GLY A C 1
ATOM 708 O O . GLY A 1 87 ? -22.913 21.458 14.638 1.00 31.94 87 GLY A O 1
ATOM 709 N N . LYS A 1 88 ? -24.667 22.540 13.789 1.00 28.91 88 LYS A N 1
ATOM 710 C CA . LYS A 1 88 ? -25.476 21.306 13.677 1.00 28.91 88 LYS A CA 1
ATOM 711 C C . LYS A 1 88 ? -25.126 20.452 12.458 1.00 28.91 88 LYS A C 1
ATOM 713 O O . LYS A 1 88 ? -25.363 20.877 11.330 1.00 28.91 88 LYS A O 1
ATOM 718 N N . PHE A 1 89 ? -24.669 19.221 12.708 1.00 36.47 89 PHE A N 1
ATOM 719 C CA . PHE A 1 89 ? -24.436 18.182 11.698 1.00 36.47 89 PHE A CA 1
ATOM 720 C C . PHE A 1 89 ? -25.724 17.827 10.918 1.00 36.47 89 PHE A C 1
ATOM 722 O O . PHE A 1 89 ? -26.684 17.348 11.521 1.00 36.47 89 PHE A O 1
ATOM 729 N N . GLN A 1 90 ? -25.767 18.043 9.597 1.00 39.12 90 GLN A N 1
ATOM 730 C CA . GLN A 1 90 ? -26.941 17.711 8.764 1.00 39.12 90 GLN A CA 1
ATOM 731 C C . GLN A 1 90 ? -27.044 16.210 8.430 1.00 39.12 90 GLN A C 1
ATOM 733 O O . GLN A 1 90 ? -26.031 15.534 8.251 1.00 39.12 90 GLN A O 1
ATOM 738 N N . GLU A 1 91 ? -28.280 15.703 8.299 1.00 39.78 91 GLU A N 1
ATOM 739 C CA . GLU A 1 91 ? -28.558 14.394 7.686 1.00 39.78 91 GLU A CA 1
ATOM 740 C C . GLU A 1 91 ? -27.977 14.332 6.259 1.00 39.78 91 GLU A C 1
ATOM 742 O O . GLU A 1 91 ? -27.945 15.365 5.576 1.00 39.78 91 GLU A O 1
ATOM 747 N N . PRO A 1 92 ? -27.525 13.154 5.778 1.00 41.50 92 PRO A N 1
ATOM 748 C CA . PRO A 1 92 ? -26.960 13.018 4.440 1.00 41.50 92 PRO A CA 1
ATOM 749 C C . PRO A 1 92 ? -27.955 13.533 3.397 1.00 41.50 92 PRO A C 1
ATOM 751 O O . PRO A 1 92 ? -29.001 12.929 3.147 1.00 41.50 92 PRO A O 1
ATOM 754 N N . ARG A 1 93 ? -27.633 14.674 2.776 1.00 43.94 93 ARG A N 1
ATOM 755 C CA . ARG A 1 93 ? -28.427 15.213 1.673 1.00 43.94 93 ARG A CA 1
ATOM 756 C C . ARG A 1 93 ? -28.295 14.255 0.497 1.00 43.94 93 ARG A C 1
ATOM 758 O O . ARG A 1 93 ? -27.250 14.181 -0.146 1.00 43.94 93 ARG A O 1
ATOM 765 N N . VAL A 1 94 ? -29.367 13.523 0.212 1.00 44.19 94 VAL A N 1
ATOM 766 C CA . VAL A 1 94 ? -29.471 12.701 -0.992 1.00 44.19 94 VAL A CA 1
ATOM 767 C C . VAL A 1 94 ? -29.663 13.647 -2.179 1.00 44.19 94 VAL A C 1
ATOM 769 O O . VAL A 1 94 ? -30.784 14.007 -2.533 1.00 44.19 94 VAL A O 1
ATOM 772 N N . LEU A 1 95 ? -28.565 14.093 -2.787 1.00 48.44 95 LEU A N 1
ATOM 773 C CA . LEU A 1 95 ? -28.613 14.688 -4.119 1.00 48.44 95 LEU A CA 1
ATOM 774 C C . LEU A 1 95 ? -28.875 13.549 -5.113 1.00 48.44 95 LEU A C 1
ATOM 776 O O . LEU A 1 95 ? -27.949 12.932 -5.629 1.00 48.44 95 LEU A O 1
ATOM 780 N N . LEU A 1 96 ? -30.153 13.224 -5.333 1.00 51.22 96 LEU A N 1
ATOM 781 C CA . LEU A 1 96 ? -30.554 12.264 -6.361 1.00 51.22 96 LEU A CA 1
ATOM 782 C C . LEU A 1 96 ? -30.211 12.855 -7.730 1.00 51.22 96 LEU A C 1
ATOM 784 O O . LEU A 1 96 ? -30.875 13.774 -8.212 1.00 51.22 96 LEU A O 1
ATOM 788 N N . ARG A 1 97 ? -29.136 12.348 -8.330 1.00 59.19 97 ARG A N 1
ATOM 789 C CA . ARG A 1 97 ? -28.680 12.759 -9.655 1.00 59.19 97 ARG A CA 1
ATOM 790 C C . ARG A 1 97 ? -29.503 12.058 -10.735 1.00 59.19 97 ARG A C 1
ATOM 792 O O . ARG A 1 97 ? -29.922 10.916 -10.566 1.00 59.19 97 ARG A O 1
ATOM 799 N N . ASN A 1 98 ? -29.772 12.753 -11.835 1.00 60.22 98 ASN A N 1
ATOM 800 C CA . ASN A 1 98 ? -30.535 12.189 -12.941 1.00 60.22 98 ASN A CA 1
ATOM 801 C C . ASN A 1 98 ? -29.617 11.279 -13.774 1.00 60.22 98 ASN A C 1
ATOM 803 O O . ASN A 1 98 ? -28.565 11.733 -14.212 1.00 60.22 98 ASN A O 1
ATOM 807 N N . ASN A 1 99 ? -30.021 10.034 -14.060 1.00 60.09 99 ASN A N 1
ATOM 808 C CA . ASN A 1 99 ? -29.213 9.057 -14.823 1.00 60.09 99 ASN A CA 1
ATOM 809 C C . ASN A 1 99 ? -28.866 9.493 -16.264 1.00 60.09 99 ASN A C 1
ATOM 811 O O . ASN A 1 99 ? -28.173 8.773 -16.974 1.00 60.09 99 ASN A O 1
ATOM 815 N N . LYS A 1 100 ? -29.382 10.637 -16.731 1.00 64.62 100 LYS A N 1
ATOM 816 C CA . LYS A 1 100 ? -29.063 11.213 -18.046 1.00 64.62 100 LYS A CA 1
ATOM 817 C C . LYS A 1 100 ? -27.889 12.191 -18.021 1.00 64.62 100 LYS A C 1
ATOM 819 O O . LYS A 1 100 ? -27.435 12.589 -19.089 1.00 64.62 100 LYS A O 1
ATOM 824 N N . ASP A 1 101 ? -27.439 12.614 -16.842 1.00 81.69 101 ASP A N 1
ATOM 825 C CA . ASP A 1 101 ? -26.311 13.531 -16.733 1.00 81.69 101 ASP A CA 1
ATOM 826 C C . ASP A 1 101 ? -24.979 12.771 -16.861 1.00 81.69 101 ASP A C 1
ATOM 828 O O . ASP A 1 101 ? -24.864 11.665 -16.331 1.00 81.69 101 ASP A O 1
ATOM 832 N N . PRO A 1 102 ? -23.942 13.368 -17.482 1.00 88.12 102 PRO A N 1
ATOM 833 C CA . PRO A 1 102 ? -22.618 12.753 -17.564 1.00 88.12 102 PRO A CA 1
ATOM 834 C C . PRO A 1 102 ? -22.065 12.442 -16.171 1.00 88.12 102 PRO A C 1
ATOM 836 O O . PRO A 1 102 ? -22.165 13.297 -15.279 1.00 88.12 102 PRO A O 1
ATOM 839 N N . LEU A 1 103 ? -21.450 11.271 -15.993 1.00 92.38 103 LEU A N 1
ATOM 840 C CA . LEU A 1 103 ? -20.849 10.822 -14.734 1.00 92.38 103 LEU A CA 1
ATOM 841 C C . LEU A 1 103 ? -19.744 11.791 -14.294 1.00 92.38 103 LEU A C 1
ATOM 843 O O . LEU A 1 103 ? -18.881 12.161 -15.090 1.00 92.38 103 LEU A O 1
ATOM 847 N N . GLN A 1 104 ? -19.765 12.224 -13.036 1.00 94.06 104 GLN A N 1
ATOM 848 C CA . GLN A 1 104 ? -18.757 13.137 -12.500 1.00 94.06 104 GLN A CA 1
ATOM 849 C C . GLN A 1 104 ? -17.616 12.319 -11.903 1.00 94.06 104 GLN A C 1
ATOM 851 O O . GLN A 1 104 ? -17.755 11.707 -10.844 1.00 94.06 104 GLN A O 1
ATOM 856 N N . VAL A 1 105 ? -16.492 12.287 -12.609 1.00 96.12 105 VAL A N 1
ATOM 857 C CA . VAL A 1 105 ? -15.328 11.479 -12.250 1.00 96.12 105 VAL A CA 1
ATOM 858 C C . VAL A 1 105 ? -14.255 12.391 -11.677 1.00 96.12 105 VAL A C 1
ATOM 860 O O . VAL A 1 105 ? -13.713 13.250 -12.374 1.00 96.12 105 VAL A O 1
ATOM 863 N N . CYS A 1 106 ? -13.922 12.184 -10.411 1.00 97.69 106 CYS A N 1
ATOM 864 C CA . CYS A 1 106 ? -12.797 12.836 -9.762 1.00 97.69 106 CYS A CA 1
ATOM 865 C C . CYS A 1 106 ? -11.610 11.876 -9.742 1.00 97.69 106 CYS A C 1
ATOM 867 O O . CYS A 1 106 ? -11.727 10.754 -9.273 1.00 97.69 106 CYS A O 1
ATOM 869 N N . ILE A 1 107 ? -10.464 12.309 -10.245 1.00 97.69 107 ILE A N 1
ATOM 870 C CA . ILE A 1 107 ? -9.203 11.576 -10.168 1.00 97.69 107 ILE A CA 1
ATOM 871 C C . ILE A 1 107 ? -8.287 12.370 -9.250 1.00 97.69 107 ILE A C 1
ATOM 873 O O . ILE A 1 107 ? -8.026 13.541 -9.512 1.00 97.69 107 ILE A O 1
ATOM 877 N N . MET A 1 108 ? -7.825 11.761 -8.166 1.00 97.25 108 MET A N 1
ATOM 878 C CA . MET A 1 108 ? -7.005 12.422 -7.156 1.00 97.25 108 MET A CA 1
ATOM 879 C C . MET A 1 108 ? -5.707 11.648 -6.989 1.00 97.25 108 MET A C 1
ATOM 881 O O . MET A 1 108 ? -5.731 10.450 -6.724 1.00 97.25 108 MET A O 1
ATOM 885 N N . SER A 1 109 ? -4.571 12.326 -7.137 1.00 95.75 109 SER A N 1
ATOM 886 C CA . SER A 1 109 ? -3.271 11.662 -7.028 1.00 95.75 109 SER A CA 1
ATOM 887 C C . SER A 1 109 ? -2.231 12.552 -6.366 1.00 95.75 109 SER A C 1
ATOM 889 O O . SER A 1 109 ? -2.108 13.732 -6.706 1.00 95.75 109 SER A O 1
ATOM 891 N N . ALA A 1 110 ? -1.468 11.963 -5.443 1.00 93.75 110 ALA A N 1
ATOM 892 C CA . ALA A 1 110 ? -0.282 12.566 -4.838 1.00 93.75 110 ALA A CA 1
ATOM 893 C C . ALA A 1 110 ? 0.987 12.362 -5.686 1.00 93.75 110 ALA A C 1
ATOM 895 O O . ALA A 1 110 ? 2.000 13.009 -5.438 1.00 93.75 110 ALA A O 1
ATOM 896 N N . ASP A 1 111 ? 0.918 11.513 -6.717 1.00 92.38 111 ASP A N 1
ATOM 897 C CA . ASP A 1 111 ? 1.921 11.396 -7.779 1.00 92.38 111 ASP A CA 1
ATOM 898 C C . ASP A 1 111 ? 1.294 11.854 -9.107 1.00 92.38 111 ASP A C 1
ATOM 900 O O . ASP A 1 111 ? 0.386 11.206 -9.630 1.00 92.38 111 ASP A O 1
ATOM 904 N N . PHE A 1 112 ? 1.724 12.991 -9.655 1.00 92.75 112 PHE A N 1
ATOM 905 C CA . PHE A 1 112 ? 1.157 13.561 -10.884 1.00 92.75 112 PHE A CA 1
ATOM 906 C C . PHE A 1 112 ? 2.223 14.252 -11.743 1.00 92.75 112 PHE A C 1
ATOM 908 O O . PHE A 1 112 ? 3.289 14.653 -11.268 1.00 92.75 112 PHE A O 1
ATOM 915 N N . TRP A 1 113 ? 1.948 14.406 -13.041 1.00 89.31 113 TRP A N 1
ATOM 916 C CA . TRP A 1 113 ? 2.877 15.047 -13.969 1.00 89.31 113 TRP A CA 1
ATOM 917 C C . TRP A 1 113 ? 3.107 16.505 -13.582 1.00 89.31 113 TRP A C 1
ATOM 919 O O . TRP A 1 113 ? 2.170 17.295 -13.498 1.00 89.31 113 TRP A O 1
ATOM 929 N N . GLY A 1 114 ? 4.374 16.877 -13.418 1.00 83.88 114 GLY A N 1
ATOM 930 C CA . GLY A 1 114 ? 4.792 18.196 -12.941 1.00 83.88 114 GLY A CA 1
ATOM 931 C C . GLY A 1 114 ? 5.478 18.161 -11.575 1.00 83.88 114 GLY A C 1
ATOM 932 O O . GLY A 1 114 ? 6.077 19.166 -11.200 1.00 83.88 114 GLY A O 1
ATOM 933 N N . LEU A 1 115 ? 5.442 17.017 -10.881 1.00 85.69 115 LEU A N 1
ATOM 934 C CA . LEU A 1 115 ? 6.357 16.705 -9.785 1.00 85.69 115 LEU A CA 1
ATOM 935 C C . LEU A 1 115 ? 7.711 16.228 -10.324 1.00 85.69 115 LEU A C 1
ATOM 937 O O . LEU A 1 115 ? 7.776 15.510 -11.329 1.00 85.69 115 LEU A O 1
ATOM 941 N N . ASP A 1 116 ? 8.785 16.594 -9.628 1.00 71.69 116 ASP A N 1
ATOM 942 C CA . ASP A 1 116 ? 10.111 16.041 -9.891 1.00 71.69 116 ASP A CA 1
ATOM 943 C C . ASP A 1 116 ? 10.106 14.553 -9.511 1.00 71.69 116 ASP A C 1
ATOM 945 O O . ASP A 1 116 ? 9.806 14.190 -8.376 1.00 71.69 116 ASP A O 1
ATOM 949 N N . GLY A 1 117 ? 10.396 13.677 -10.476 1.00 68.88 117 GLY A N 1
ATOM 950 C CA . GLY A 1 117 ? 10.371 12.226 -10.260 1.00 68.88 117 GLY A CA 1
ATOM 951 C C . GLY A 1 117 ? 8.993 11.563 -10.380 1.00 68.88 117 GLY A C 1
ATOM 952 O O . GLY A 1 117 ? 8.855 10.425 -9.934 1.00 68.88 117 GLY A O 1
ATOM 953 N N . ALA A 1 118 ? 8.006 12.232 -10.994 1.00 79.94 118 ALA A N 1
ATOM 954 C CA . ALA A 1 118 ? 6.676 11.666 -11.247 1.00 79.94 118 ALA A CA 1
ATOM 955 C C . ALA A 1 118 ? 6.745 10.251 -11.857 1.00 79.94 118 ALA A C 1
ATOM 957 O O . ALA A 1 118 ? 7.431 10.020 -12.860 1.00 79.94 118 ALA A O 1
ATOM 958 N N . GLY A 1 119 ? 6.041 9.304 -11.236 1.00 82.69 119 GLY A N 1
ATOM 959 C CA . GLY A 1 119 ? 6.232 7.875 -11.455 1.00 82.69 119 GLY A CA 1
ATOM 960 C C . GLY A 1 119 ? 5.217 7.204 -12.384 1.00 82.69 119 GLY A C 1
ATOM 961 O O . GLY A 1 119 ? 4.551 7.807 -13.235 1.00 82.69 119 GLY A O 1
ATOM 962 N N . GLY A 1 120 ? 5.106 5.883 -12.220 1.00 87.06 120 GLY A N 1
ATOM 963 C CA . GLY A 1 120 ? 4.109 5.072 -12.920 1.00 87.06 120 GLY A CA 1
ATOM 964 C C . GLY A 1 120 ? 2.676 5.406 -12.496 1.00 87.06 120 GLY A C 1
ATOM 965 O O . GLY A 1 120 ? 1.788 5.399 -13.346 1.00 87.06 120 GLY A O 1
ATOM 966 N N . THR A 1 121 ? 2.462 5.764 -11.226 1.00 91.44 121 THR A N 1
ATOM 967 C CA . THR A 1 121 ? 1.155 6.179 -10.694 1.00 91.44 121 THR A CA 1
ATOM 968 C C . THR A 1 121 ? 0.681 7.467 -11.365 1.00 91.44 121 THR A C 1
ATOM 970 O O . THR A 1 121 ? -0.423 7.498 -11.909 1.00 91.44 121 THR A O 1
ATOM 973 N N . ALA A 1 122 ? 1.549 8.483 -11.472 1.00 91.75 122 ALA A N 1
ATOM 974 C CA . ALA A 1 122 ? 1.258 9.687 -12.253 1.00 91.75 122 ALA A CA 1
ATOM 975 C C . ALA A 1 122 ? 0.851 9.359 -13.692 1.00 91.75 122 ALA A C 1
ATOM 977 O O . ALA A 1 122 ? -0.139 9.876 -14.208 1.00 91.75 122 ALA A O 1
ATOM 978 N N . THR A 1 123 ? 1.597 8.469 -14.346 1.00 91.12 123 THR A N 1
ATOM 979 C CA . THR A 1 123 ? 1.307 8.071 -15.728 1.00 91.12 123 THR A CA 1
ATOM 980 C C . THR A 1 123 ? -0.058 7.388 -15.848 1.00 91.12 123 THR A C 1
ATOM 982 O O . THR A 1 123 ? -0.818 7.736 -16.751 1.00 91.12 123 THR A O 1
ATOM 985 N N . ALA A 1 124 ? -0.409 6.487 -14.925 1.00 94.44 124 ALA A N 1
ATOM 986 C CA . ALA A 1 124 ? -1.708 5.813 -14.906 1.00 94.44 124 ALA A CA 1
ATOM 987 C C . ALA A 1 124 ? -2.873 6.795 -14.788 1.00 94.44 124 ALA A C 1
ATOM 989 O O . ALA A 1 124 ? -3.725 6.833 -15.679 1.00 94.44 124 ALA A O 1
ATOM 990 N N . TYR A 1 125 ? -2.852 7.661 -13.777 1.00 95.50 125 TYR A N 1
ATOM 991 C CA . TYR A 1 125 ? -3.940 8.606 -13.548 1.00 95.50 125 TYR A CA 1
ATOM 992 C C . TYR A 1 125 ? -4.086 9.642 -14.658 1.00 95.50 125 TYR A C 1
ATOM 994 O O . TYR A 1 125 ? -5.205 9.968 -15.059 1.00 95.50 125 TYR A O 1
ATOM 1002 N N . HIS A 1 126 ? -2.978 10.141 -15.211 1.00 93.44 126 HIS A N 1
ATOM 1003 C CA . HIS A 1 126 ? -3.049 11.072 -16.333 1.00 93.44 126 HIS A CA 1
ATOM 1004 C C . HIS A 1 126 ? -3.598 10.408 -17.600 1.00 93.44 126 HIS A C 1
ATOM 1006 O O . HIS A 1 126 ? -4.399 11.017 -18.312 1.00 93.44 126 HIS A O 1
ATOM 1012 N N . LEU A 1 127 ? -3.190 9.175 -17.915 1.00 93.12 127 LEU A N 1
ATOM 1013 C CA . LEU A 1 127 ? -3.713 8.458 -19.080 1.00 93.12 127 LEU A CA 1
ATOM 1014 C C . LEU A 1 127 ? -5.188 8.083 -18.900 1.00 93.12 127 LEU A C 1
ATOM 1016 O O . LEU A 1 127 ? -5.959 8.249 -19.848 1.00 93.12 127 LEU A O 1
ATOM 1020 N N . LEU A 1 128 ? -5.598 7.681 -17.695 1.00 95.25 128 LEU A N 1
ATOM 1021 C CA . LEU A 1 128 ? -7.000 7.440 -17.363 1.00 95.25 128 LEU A CA 1
ATOM 1022 C C . LEU A 1 128 ? -7.839 8.713 -17.535 1.00 95.25 128 LEU A C 1
ATOM 1024 O O . LEU A 1 128 ? -8.822 8.697 -18.275 1.00 95.25 128 LEU A O 1
ATOM 1028 N N . ALA A 1 129 ? -7.404 9.833 -16.949 1.00 94.94 129 ALA A N 1
ATOM 1029 C CA . ALA A 1 129 ? -8.090 11.119 -17.069 1.00 94.94 129 ALA A CA 1
ATOM 1030 C C . ALA A 1 129 ? -8.293 11.530 -18.533 1.00 94.94 129 ALA A C 1
ATOM 1032 O O . ALA A 1 129 ? -9.390 11.934 -18.916 1.00 94.94 129 ALA A O 1
ATOM 1033 N N . ASN A 1 130 ? -7.258 11.355 -19.361 1.00 91.50 130 ASN A N 1
ATOM 1034 C CA . ASN A 1 130 ? -7.327 11.644 -20.792 1.00 91.50 130 ASN A CA 1
ATOM 1035 C C . ASN A 1 130 ? -8.332 10.750 -21.529 1.00 91.50 130 ASN A C 1
ATOM 1037 O O . ASN A 1 130 ? -9.039 11.224 -22.411 1.00 91.50 130 ASN A O 1
ATOM 1041 N N . VAL A 1 131 ? -8.376 9.450 -21.223 1.00 92.31 131 VAL A N 1
ATOM 1042 C CA . VAL A 1 131 ? -9.295 8.523 -21.899 1.00 92.31 131 VAL A CA 1
ATOM 1043 C C . VAL A 1 131 ? -10.744 8.834 -21.547 1.00 92.31 131 VAL A C 1
ATOM 1045 O O . VAL A 1 131 ? -11.594 8.828 -22.437 1.00 92.31 131 VAL A O 1
ATOM 1048 N N . LEU A 1 132 ? -11.024 9.128 -20.278 1.00 93.50 132 LEU A N 1
ATOM 1049 C CA . LEU A 1 132 ? -12.382 9.427 -19.828 1.00 93.50 132 LEU A CA 1
ATOM 1050 C C . LEU A 1 132 ? -12.869 10.785 -20.346 1.00 93.50 132 LEU A C 1
ATOM 1052 O O . LEU A 1 132 ? -14.034 10.910 -20.721 1.00 93.50 132 LEU A O 1
ATOM 1056 N N . SER A 1 133 ? -11.981 11.780 -20.457 1.00 92.62 133 SER A N 1
ATOM 1057 C CA . SER A 1 133 ? -12.345 13.114 -20.948 1.00 92.62 133 SER A CA 1
ATOM 1058 C C . SER A 1 133 ? -12.622 13.179 -22.451 1.00 92.62 133 SER A C 1
ATOM 1060 O O . SER A 1 133 ? -13.265 14.123 -22.907 1.00 92.62 133 SER A O 1
ATOM 1062 N N . MET A 1 134 ? -12.169 12.194 -23.236 1.00 89.50 134 MET A N 1
ATOM 1063 C CA . MET A 1 134 ? -12.464 12.117 -24.677 1.00 89.50 134 MET A CA 1
ATOM 1064 C C . MET A 1 134 ? -13.954 11.894 -24.979 1.00 89.50 134 MET A C 1
ATOM 1066 O O . MET A 1 134 ? -14.382 12.119 -26.109 1.00 89.50 134 MET A O 1
ATOM 1070 N N . HIS A 1 135 ? -14.746 11.477 -23.988 1.00 85.19 135 HIS A N 1
ATOM 1071 C CA . HIS A 1 135 ? -16.185 11.256 -24.106 1.00 85.19 135 HIS A CA 1
ATOM 1072 C C . HIS A 1 135 ? -16.942 12.155 -23.117 1.00 85.19 135 HIS A C 1
ATOM 1074 O O . HIS A 1 135 ? -17.560 11.667 -22.176 1.00 85.19 135 HIS A O 1
ATOM 1080 N N . SER A 1 136 ? -16.894 13.476 -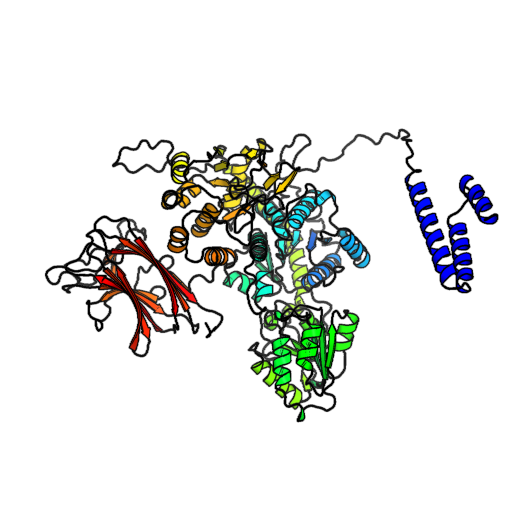23.324 1.00 82.94 136 SER A N 1
ATOM 1081 C CA . SER A 1 136 ? -17.471 14.478 -22.405 1.00 82.94 136 SER A CA 1
ATOM 1082 C C . SER A 1 136 ? -18.994 14.398 -22.226 1.00 82.94 136 SER A C 1
ATOM 1084 O O . SER A 1 136 ? -19.528 14.906 -21.242 1.00 82.94 136 SER A O 1
ATOM 1086 N N . GLU A 1 137 ? -19.686 13.772 -23.180 1.00 84.56 137 GLU A N 1
ATOM 1087 C CA . GLU A 1 137 ? -21.117 13.443 -23.092 1.00 84.56 137 GLU A CA 1
ATOM 1088 C C . GLU A 1 137 ? -21.383 12.323 -22.066 1.00 84.56 137 GLU A C 1
ATOM 1090 O O . GLU A 1 137 ? -22.460 12.256 -21.485 1.00 84.56 137 GLU A O 1
ATOM 1095 N N . GLU A 1 138 ? -20.399 11.447 -21.830 1.00 87.06 138 GLU A N 1
ATOM 1096 C CA . GLU A 1 138 ? -20.481 10.325 -20.885 1.00 87.06 138 GLU A CA 1
ATOM 1097 C C . GLU A 1 138 ? -19.867 10.698 -19.523 1.00 87.06 138 GLU A C 1
ATOM 1099 O O . GLU A 1 138 ? -20.418 10.338 -18.485 1.00 87.06 138 GLU A O 1
ATOM 1104 N N . ASN A 1 139 ? -18.750 11.441 -19.509 1.00 91.88 139 ASN A N 1
ATOM 1105 C CA . ASN A 1 139 ? -17.983 11.747 -18.297 1.00 91.88 139 ASN A CA 1
ATOM 1106 C C . ASN A 1 139 ? -17.567 13.222 -18.208 1.00 91.88 139 ASN A C 1
ATOM 1108 O O . ASN A 1 139 ? -17.054 13.805 -19.162 1.00 91.88 139 ASN A O 1
ATOM 1112 N N . LYS A 1 140 ? -17.668 13.802 -17.011 1.00 94.19 140 LYS A N 1
ATOM 1113 C CA . LYS A 1 140 ? -17.034 15.073 -16.638 1.00 94.19 140 LYS A CA 1
ATOM 1114 C C . LYS A 1 140 ? -15.883 14.789 -15.683 1.00 94.19 140 LYS A C 1
ATOM 1116 O O . LYS A 1 140 ? -16.109 14.332 -14.569 1.00 94.19 140 LYS A O 1
ATOM 1121 N N . VAL A 1 141 ? -14.655 15.048 -16.131 1.00 95.62 141 VAL A N 1
ATOM 1122 C CA . VAL A 1 141 ? -13.440 14.664 -15.399 1.00 95.62 141 VAL A CA 1
ATOM 1123 C C . VAL A 1 141 ? -12.845 15.862 -14.662 1.00 95.62 141 VAL A C 1
ATOM 1125 O O . VAL A 1 141 ? -12.482 16.865 -15.280 1.00 95.62 141 VAL A O 1
ATOM 1128 N N . THR A 1 142 ? -12.695 15.732 -13.345 1.00 95.94 142 THR A N 1
ATOM 1129 C CA . THR A 1 142 ? -11.879 16.619 -12.506 1.00 95.94 142 THR A CA 1
ATOM 1130 C C . THR A 1 142 ? -10.618 15.874 -12.077 1.00 95.94 142 THR A C 1
ATOM 1132 O O . THR A 1 142 ? -10.713 14.765 -11.567 1.00 95.94 142 THR A O 1
ATOM 1135 N N . PHE A 1 143 ? -9.444 16.476 -12.251 1.00 96.56 143 PHE A N 1
ATOM 1136 C CA . PHE A 1 143 ? -8.173 15.935 -11.771 1.00 96.56 143 PHE A CA 1
ATOM 1137 C C . PHE A 1 143 ? -7.638 16.812 -10.638 1.00 96.56 143 PHE A C 1
ATOM 1139 O O . PHE A 1 143 ? -7.338 17.977 -10.875 1.00 96.56 143 PHE A O 1
ATOM 1146 N N . LEU A 1 144 ? -7.493 16.273 -9.429 1.00 96.44 144 LEU A N 1
ATOM 1147 C CA . LEU A 1 144 ? -6.900 16.967 -8.288 1.00 96.44 144 LEU A CA 1
ATOM 1148 C C . LEU A 1 144 ? -5.436 16.543 -8.121 1.00 96.44 144 LEU A C 1
ATOM 1150 O O . LEU A 1 144 ? -5.150 15.404 -7.744 1.00 96.44 144 LEU A O 1
ATOM 1154 N N . GLY A 1 145 ? -4.514 17.477 -8.362 1.00 95.75 145 GLY A N 1
ATOM 1155 C CA . GLY A 1 145 ? -3.109 17.307 -7.992 1.00 95.75 145 GLY A CA 1
ATOM 1156 C C . GLY A 1 145 ? -2.930 17.508 -6.487 1.00 95.75 145 GLY A C 1
ATOM 1157 O O . GLY A 1 145 ? -3.094 18.619 -5.975 1.00 95.75 145 GLY A O 1
ATOM 1158 N N . VAL A 1 146 ? -2.598 16.439 -5.765 1.00 94.88 146 VAL A N 1
ATOM 1159 C CA . VAL A 1 146 ? -2.462 16.455 -4.303 1.00 94.88 146 VAL A CA 1
ATOM 1160 C C . VAL A 1 146 ? -1.008 16.742 -3.934 1.00 94.88 146 VAL A C 1
ATOM 1162 O O . VAL A 1 146 ? -0.130 15.906 -4.106 1.00 94.88 146 VAL A O 1
ATOM 1165 N N . SER A 1 147 ? -0.731 17.939 -3.419 1.00 93.81 147 SER A N 1
ATOM 1166 C CA . SER A 1 147 ? 0.601 18.310 -2.929 1.00 93.81 147 SER A CA 1
ATOM 1167 C C . SER A 1 147 ? 0.508 19.337 -1.807 1.00 93.81 147 SER A C 1
ATOM 1169 O O . SER A 1 147 ? -0.386 20.186 -1.809 1.00 93.81 147 SER A O 1
ATOM 1171 N N . LYS A 1 148 ? 1.461 19.285 -0.867 1.00 91.69 148 LYS A N 1
ATOM 1172 C CA . LYS A 1 148 ? 1.641 20.326 0.160 1.00 91.69 148 LYS A CA 1
ATOM 1173 C C . LYS A 1 148 ? 2.145 21.626 -0.465 1.00 91.69 148 LYS A C 1
ATOM 1175 O O . LYS A 1 148 ? 1.819 22.711 0.009 1.00 91.69 148 LYS A O 1
ATOM 1180 N N . ASP A 1 149 ? 2.911 21.518 -1.551 1.00 92.31 149 ASP A N 1
ATOM 1181 C CA . ASP A 1 149 ? 3.351 22.667 -2.330 1.00 92.31 149 ASP A CA 1
ATOM 1182 C C . ASP A 1 149 ? 2.292 23.024 -3.384 1.00 92.31 149 ASP A C 1
ATOM 1184 O O . ASP A 1 149 ? 2.255 22.515 -4.512 1.00 92.31 149 ASP A O 1
ATOM 1188 N N . VAL A 1 150 ? 1.422 23.954 -2.992 1.00 90.62 150 VAL A N 1
ATOM 1189 C CA . VAL A 1 150 ? 0.373 24.522 -3.848 1.00 90.62 150 VAL A CA 1
ATOM 1190 C C . VAL A 1 150 ? 0.959 25.173 -5.109 1.00 90.62 150 VAL A C 1
ATOM 1192 O O . VAL A 1 150 ? 0.323 25.168 -6.166 1.00 90.62 150 VAL A O 1
ATOM 1195 N N . GLY A 1 151 ? 2.166 25.742 -5.028 1.00 92.25 151 GLY A N 1
ATOM 1196 C CA . GLY A 1 151 ? 2.848 26.375 -6.155 1.00 92.25 151 GLY A CA 1
ATOM 1197 C C . GLY A 1 151 ? 3.255 25.359 -7.220 1.00 92.25 151 GLY A C 1
ATOM 1198 O O . GLY A 1 151 ? 2.997 25.581 -8.408 1.00 92.25 151 GLY A O 1
ATOM 1199 N N . VAL A 1 152 ? 3.813 24.223 -6.793 1.00 92.06 152 VAL A N 1
ATOM 1200 C CA . VAL A 1 152 ? 4.163 23.099 -7.674 1.00 92.06 152 VAL A CA 1
ATOM 1201 C C . VAL A 1 152 ? 2.921 22.555 -8.375 1.00 92.06 152 VAL A C 1
ATOM 1203 O O . VAL A 1 152 ? 2.927 22.441 -9.602 1.00 92.06 152 VAL A O 1
ATOM 1206 N N . CYS A 1 153 ? 1.823 22.326 -7.644 1.00 93.56 153 CYS A N 1
ATOM 1207 C CA . CYS A 1 153 ? 0.573 21.886 -8.267 1.00 93.56 153 CYS A CA 1
ATOM 1208 C C . CYS A 1 153 ? 0.052 22.910 -9.288 1.00 93.56 153 CYS A C 1
ATOM 1210 O O . CYS A 1 153 ? -0.249 22.556 -10.425 1.00 93.56 153 CYS A O 1
ATOM 1212 N N . LYS A 1 154 ? 0.014 24.206 -8.946 1.00 92.88 154 LYS A N 1
ATOM 1213 C CA . LYS A 1 154 ? -0.450 25.253 -9.877 1.00 92.88 154 LYS A CA 1
ATOM 1214 C C . LYS A 1 154 ? 0.416 25.347 -11.134 1.00 92.88 154 LYS A C 1
ATOM 1216 O O . LYS A 1 154 ? -0.103 25.628 -12.215 1.00 92.88 154 LYS A O 1
ATOM 1221 N N . LYS A 1 155 ? 1.728 25.128 -11.018 1.00 91.31 155 LYS A N 1
ATOM 1222 C CA . LYS A 1 155 ? 2.639 25.058 -12.169 1.00 91.31 155 LYS A CA 1
ATOM 1223 C C . LYS A 1 155 ? 2.318 23.839 -13.037 1.00 91.31 155 LYS A C 1
ATOM 1225 O O . LYS A 1 155 ? 2.158 23.999 -14.245 1.00 91.31 155 LYS A O 1
ATOM 1230 N N . ALA A 1 156 ? 2.163 22.672 -12.416 1.00 88.56 156 ALA A N 1
ATOM 1231 C CA . ALA A 1 156 ? 1.794 21.429 -13.082 1.00 88.56 156 ALA A CA 1
ATOM 1232 C C . ALA A 1 156 ? 0.439 21.525 -13.801 1.00 88.56 156 ALA A C 1
ATOM 1234 O O . ALA A 1 156 ? 0.327 21.110 -14.952 1.00 88.56 156 ALA A O 1
ATOM 1235 N N . ALA A 1 157 ? -0.562 22.137 -13.167 1.00 88.81 157 ALA A N 1
ATOM 1236 C CA . ALA A 1 157 ? -1.883 22.371 -13.740 1.00 88.81 157 ALA A CA 1
ATOM 1237 C C . ALA A 1 157 ? -1.802 23.215 -15.019 1.00 88.81 157 ALA A C 1
ATOM 1239 O O . ALA A 1 157 ? -2.454 22.910 -16.011 1.00 88.81 157 ALA A O 1
ATOM 1240 N N . ARG A 1 158 ? -0.945 24.246 -15.044 1.00 87.00 158 ARG A N 1
ATOM 1241 C CA . ARG A 1 158 ? -0.737 25.079 -16.242 1.00 87.00 158 ARG A CA 1
ATOM 1242 C C . ARG A 1 158 ? -0.110 24.282 -17.383 1.00 87.00 158 ARG A C 1
ATOM 1244 O O . ARG A 1 158 ? -0.581 24.384 -18.511 1.00 87.00 158 ARG A O 1
ATOM 1251 N N . THR A 1 159 ? 0.920 23.484 -17.100 1.00 81.94 159 THR A N 1
ATOM 1252 C CA . THR A 1 159 ? 1.644 22.711 -18.125 1.00 81.94 159 THR A CA 1
ATOM 1253 C C . THR A 1 159 ? 0.873 21.495 -18.625 1.00 81.94 159 THR A C 1
ATOM 1255 O O . THR A 1 159 ? 1.054 21.093 -19.770 1.00 81.94 159 THR A O 1
ATOM 1258 N N . ASN A 1 160 ? 0.022 20.913 -17.780 1.00 76.75 160 ASN A N 1
ATOM 1259 C CA . ASN A 1 160 ? -0.719 19.687 -18.073 1.00 76.75 160 ASN A CA 1
ATOM 1260 C C . ASN A 1 160 ? -2.219 19.922 -18.279 1.00 76.75 160 ASN A C 1
ATOM 1262 O O . ASN A 1 160 ? -2.965 18.951 -18.409 1.00 76.75 160 ASN A O 1
ATOM 1266 N N . SER A 1 161 ? -2.665 21.182 -18.332 1.00 72.31 161 SER A N 1
ATOM 1267 C CA . SER A 1 161 ? -4.041 21.516 -18.697 1.00 72.31 161 SER A CA 1
ATOM 1268 C C . SER A 1 161 ? -4.323 21.006 -20.108 1.00 72.31 161 SER A C 1
ATOM 1270 O O . SER A 1 161 ? -3.671 21.378 -21.085 1.00 72.31 161 SER A O 1
ATOM 1272 N N . ARG A 1 162 ? -5.273 20.080 -20.209 1.00 71.88 162 ARG A N 1
ATOM 1273 C CA . ARG A 1 162 ? -5.685 19.452 -21.464 1.00 71.88 162 ARG A CA 1
ATOM 1274 C C . ARG A 1 162 ? -7.165 19.694 -21.684 1.00 71.88 162 ARG A C 1
ATOM 1276 O O . ARG A 1 162 ? -7.930 19.870 -20.739 1.00 71.88 162 ARG A O 1
ATOM 1283 N N . HIS A 1 163 ? -7.568 19.697 -22.949 1.00 70.31 163 HIS A N 1
ATOM 1284 C CA . HIS A 1 163 ? -8.968 19.868 -23.307 1.00 70.31 163 HIS A CA 1
ATOM 1285 C C . HIS A 1 163 ? -9.815 18.734 -22.701 1.00 70.31 163 HIS A C 1
ATOM 1287 O O . HIS A 1 163 ? -9.493 17.560 -22.879 1.00 70.31 163 HIS A O 1
ATOM 1293 N N . GLY A 1 164 ? -10.874 19.091 -21.970 1.00 81.50 164 GLY A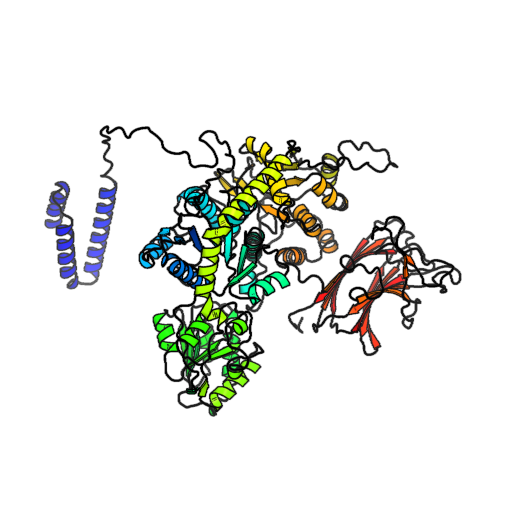 N 1
ATOM 1294 C CA . GLY A 1 164 ? -11.819 18.142 -21.369 1.00 81.50 164 GLY A CA 1
ATOM 1295 C C . GLY A 1 164 ? -11.497 17.656 -19.947 1.00 81.50 164 GLY A C 1
ATOM 1296 O O . GLY A 1 164 ? -12.343 16.988 -19.361 1.00 81.50 164 GLY A O 1
ATOM 1297 N N . VAL A 1 165 ? -10.338 17.998 -19.367 1.00 91.50 165 VAL A N 1
ATOM 1298 C CA . VAL A 1 165 ? -10.012 17.687 -17.958 1.00 91.50 165 VAL A CA 1
ATOM 1299 C C . VAL A 1 165 ? -9.962 18.980 -17.150 1.00 91.50 165 VAL A C 1
ATOM 1301 O O . VAL A 1 165 ? -9.166 19.867 -17.462 1.00 91.50 165 VAL A O 1
ATOM 1304 N N . ASN A 1 166 ? -10.773 19.085 -16.093 1.00 92.62 166 ASN A N 1
ATOM 1305 C CA . ASN A 1 166 ? -10.665 20.201 -15.158 1.00 92.62 166 ASN A CA 1
ATOM 1306 C C . ASN A 1 166 ? -9.590 19.912 -14.101 1.00 92.62 166 ASN A C 1
ATOM 1308 O O . ASN A 1 166 ? -9.819 19.111 -13.197 1.00 92.62 166 ASN A O 1
ATOM 1312 N N . PHE A 1 167 ? -8.416 20.529 -14.235 1.00 94.06 167 PHE A N 1
ATOM 1313 C CA . PHE A 1 167 ? -7.299 20.326 -13.311 1.00 94.06 167 PHE A CA 1
ATOM 1314 C C . PHE A 1 167 ? -7.386 21.295 -12.125 1.00 94.06 167 PHE A C 1
ATOM 1316 O O . PHE A 1 167 ? -7.354 22.510 -12.306 1.00 94.06 167 PHE A O 1
ATOM 1323 N N . GLU A 1 168 ? -7.430 20.749 -10.915 1.00 94.81 168 GLU A N 1
ATOM 1324 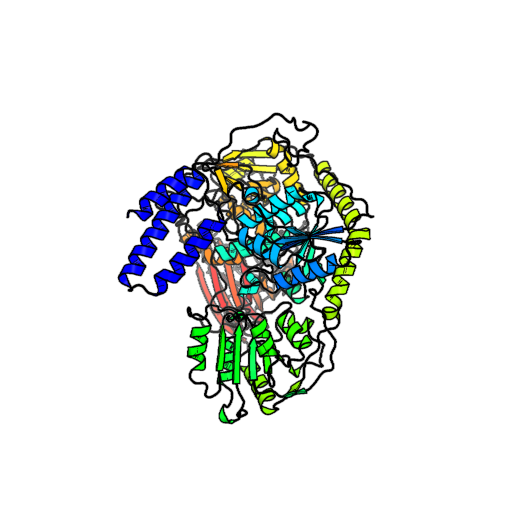C CA . GLU A 1 168 ? -7.584 21.456 -9.645 1.00 94.81 168 GLU A CA 1
ATOM 1325 C C . GLU A 1 168 ? -6.382 21.207 -8.726 1.00 94.81 168 GLU A C 1
ATOM 1327 O O . GLU A 1 168 ? -5.642 20.230 -8.869 1.00 94.81 168 GLU A O 1
ATOM 1332 N N . CYS A 1 169 ? -6.204 22.096 -7.752 1.00 95.75 169 CYS A N 1
ATOM 1333 C CA . CYS A 1 169 ? -5.161 22.005 -6.734 1.00 95.75 169 CYS A CA 1
ATOM 1334 C C . CYS A 1 169 ? -5.734 22.331 -5.359 1.00 95.75 169 CYS A C 1
ATOM 1336 O O . CYS A 1 169 ? -6.646 23.151 -5.239 1.00 95.75 169 CYS A O 1
ATOM 1338 N N . LEU A 1 170 ? -5.121 21.775 -4.314 1.00 96.25 170 LEU A N 1
ATOM 1339 C CA . LEU A 1 170 ? -5.358 22.237 -2.950 1.00 96.25 170 LEU A CA 1
ATOM 1340 C C . LEU A 1 170 ? -4.932 23.711 -2.813 1.00 96.25 170 LEU A C 1
ATOM 1342 O O . LEU A 1 170 ? -3.932 24.153 -3.381 1.00 96.25 170 LEU A O 1
ATOM 1346 N N . SER A 1 171 ? -5.706 24.477 -2.055 1.00 95.31 171 SER A N 1
ATOM 1347 C CA . SER A 1 171 ? -5.376 25.828 -1.583 1.00 95.31 171 SER A CA 1
ATOM 1348 C C . SER A 1 171 ? -4.952 25.809 -0.107 1.00 95.31 171 SER A C 1
ATOM 1350 O O . SER A 1 171 ? -5.156 24.818 0.593 1.00 95.31 171 SER A O 1
ATOM 1352 N N . SER A 1 172 ? -4.404 26.921 0.390 1.00 92.38 172 SER A N 1
ATOM 1353 C CA . SER A 1 172 ? -4.005 27.071 1.797 1.00 92.38 172 SER A CA 1
ATOM 1354 C C . SER A 1 172 ? -5.159 26.909 2.792 1.00 92.38 172 SER A C 1
ATOM 1356 O O . SER A 1 172 ? -4.909 26.545 3.935 1.00 92.38 172 SER A O 1
ATOM 1358 N N . GLU A 1 173 ? -6.407 27.155 2.379 1.00 93.75 173 GLU A N 1
ATOM 1359 C CA . GLU A 1 173 ? -7.572 27.038 3.266 1.00 93.75 173 GLU A CA 1
ATOM 1360 C C . GLU A 1 173 ? -7.890 25.583 3.630 1.00 93.75 173 GLU A C 1
ATOM 1362 O O . GLU A 1 173 ? -8.318 25.311 4.745 1.00 93.75 173 GLU A O 1
ATOM 1367 N N . HIS A 1 174 ? -7.584 24.634 2.739 1.00 94.69 174 HIS A N 1
ATOM 1368 C CA . HIS A 1 174 ? -7.787 23.205 2.992 1.00 94.69 174 HIS A CA 1
ATOM 1369 C C . HIS A 1 174 ? -6.831 22.655 4.053 1.00 94.69 174 HIS A C 1
ATOM 1371 O O . HIS A 1 174 ? -7.108 21.630 4.661 1.00 94.69 174 HIS A O 1
ATOM 1377 N N . PHE A 1 175 ? -5.708 23.339 4.282 1.00 93.38 175 PHE A N 1
ATOM 1378 C CA . PHE A 1 175 ? -4.713 22.990 5.294 1.00 93.38 175 PHE A CA 1
ATOM 1379 C C . PHE A 1 175 ? -4.959 23.673 6.645 1.00 93.38 175 PHE A C 1
ATOM 1381 O O . PHE A 1 175 ? -4.054 23.674 7.487 1.00 93.38 175 PHE A O 1
ATOM 1388 N N . SER A 1 176 ? -6.128 24.298 6.808 1.00 89.81 176 SER A N 1
ATOM 1389 C CA . SER A 1 176 ? -6.577 24.937 8.036 1.00 89.81 176 SER A CA 1
ATOM 1390 C C . SER A 1 176 ? -7.714 24.121 8.662 1.00 89.81 176 SER A C 1
ATOM 1392 O O . SER A 1 176 ? -8.658 23.764 7.950 1.00 89.81 176 SER A O 1
ATOM 1394 N N . PRO A 1 177 ? -7.685 23.867 9.979 1.00 88.19 177 PRO A N 1
ATOM 1395 C CA . PRO A 1 177 ? -6.609 24.199 10.920 1.00 88.19 177 PRO A CA 1
ATOM 1396 C C . PRO A 1 177 ? -5.346 23.354 10.693 1.00 88.19 177 PRO A C 1
ATOM 1398 O O . PRO A 1 177 ? -5.374 22.337 10.001 1.00 88.19 177 PRO A O 1
ATOM 1401 N N . GLU A 1 178 ? -4.219 23.801 11.249 1.00 89.75 178 GLU A N 1
ATOM 1402 C CA . GLU A 1 178 ? -2.943 23.094 11.117 1.00 89.75 178 GLU A CA 1
ATOM 1403 C C . GLU A 1 178 ? -3.003 21.733 11.823 1.00 89.75 178 GLU A C 1
ATOM 1405 O O . GLU A 1 178 ? -3.463 21.635 12.960 1.00 89.75 178 GLU A O 1
ATOM 1410 N N . VAL A 1 179 ? -2.521 20.691 11.143 1.00 90.06 179 VAL A N 1
ATOM 1411 C CA . VAL A 1 179 ? -2.427 19.330 11.679 1.00 90.06 179 VAL A CA 1
ATOM 1412 C C . VAL A 1 179 ? -0.979 19.018 12.028 1.00 90.06 179 VAL A C 1
ATOM 1414 O O . VAL A 1 179 ? -0.086 19.244 11.207 1.00 90.06 179 VAL A O 1
ATOM 1417 N N . VAL A 1 180 ? -0.766 18.479 13.226 1.00 87.88 180 VAL A N 1
ATOM 1418 C CA . VAL A 1 180 ? 0.503 17.895 13.653 1.00 87.88 180 VAL A CA 1
ATOM 1419 C C . VAL A 1 180 ? 0.679 16.548 12.967 1.00 87.88 180 VAL A C 1
ATOM 1421 O O . VAL A 1 180 ? -0.131 15.645 13.143 1.00 87.88 180 VAL A O 1
ATOM 1424 N N . GLU A 1 181 ? 1.740 16.420 12.177 1.00 86.25 181 GLU A N 1
ATOM 1425 C CA . GLU A 1 181 ? 2.012 15.209 11.410 1.00 86.25 181 GLU A CA 1
ATOM 1426 C C . GLU A 1 181 ? 2.887 14.236 12.195 1.00 86.25 181 GLU A C 1
ATOM 1428 O O . GLU A 1 181 ? 3.976 14.576 12.653 1.00 86.25 181 GLU A O 1
ATOM 1433 N N . THR A 1 182 ? 2.434 12.995 12.280 1.00 77.62 182 THR A N 1
ATOM 1434 C CA . THR A 1 182 ? 3.188 11.862 12.826 1.00 77.62 182 THR A CA 1
ATOM 1435 C C . THR A 1 182 ? 3.836 11.012 11.730 1.00 77.62 182 THR A C 1
ATOM 1437 O O . THR A 1 182 ? 4.715 10.195 12.017 1.00 77.62 182 THR A O 1
ATOM 1440 N N . TYR A 1 183 ? 3.408 11.213 10.478 1.00 82.69 183 TYR A N 1
ATOM 1441 C CA . TYR A 1 183 ? 4.019 10.701 9.254 1.00 82.69 183 TYR A CA 1
ATOM 1442 C C . TYR A 1 183 ? 3.823 11.704 8.094 1.00 82.69 183 TYR A C 1
ATOM 1444 O O . TYR A 1 183 ? 2.907 12.527 8.139 1.00 82.69 183 TYR A O 1
ATOM 1452 N N . PRO A 1 184 ? 4.640 11.653 7.020 1.00 87.44 184 PRO A N 1
ATOM 1453 C CA . PRO A 1 184 ? 4.735 12.729 6.022 1.00 87.44 184 PRO A CA 1
ATOM 1454 C C . PRO A 1 184 ? 3.479 13.052 5.197 1.00 87.44 184 PRO A C 1
ATOM 1456 O O . PRO A 1 184 ? 3.516 14.005 4.416 1.00 87.44 184 PRO A O 1
ATOM 1459 N N . TYR A 1 185 ? 2.400 12.279 5.310 1.00 92.00 185 TYR A N 1
ATOM 1460 C CA . TYR A 1 185 ? 1.209 12.400 4.461 1.00 92.00 185 TYR A CA 1
ATOM 1461 C C . TYR A 1 185 ? -0.082 12.672 5.244 1.00 92.00 185 TYR A C 1
ATOM 1463 O O . TYR A 1 185 ? -1.126 12.897 4.633 1.00 92.00 185 TYR A O 1
ATOM 1471 N N . GLU A 1 186 ? -0.017 12.714 6.574 1.00 90.44 186 GLU A N 1
ATOM 1472 C CA . GLU A 1 186 ? -1.186 12.860 7.444 1.00 90.44 186 GLU A CA 1
ATOM 1473 C C . GLU A 1 186 ? -1.947 14.161 7.173 1.00 90.44 186 GLU A C 1
ATOM 1475 O O . GLU A 1 186 ? -3.154 14.161 6.927 1.00 90.44 186 GLU A O 1
ATOM 1480 N N . ARG A 1 187 ? -1.229 15.286 7.073 1.00 92.00 187 ARG A N 1
ATOM 1481 C CA . ARG A 1 187 ? -1.845 16.585 6.774 1.00 92.00 187 ARG A CA 1
ATOM 1482 C C . ARG A 1 187 ? -2.480 16.627 5.383 1.00 92.00 187 ARG A C 1
ATOM 1484 O O . ARG A 1 187 ? -3.439 17.370 5.178 1.00 92.00 187 ARG A O 1
ATOM 1491 N N . LEU A 1 188 ? -1.955 15.860 4.421 1.00 95.25 188 LEU A N 1
ATOM 1492 C CA . LEU A 1 188 ? -2.564 15.755 3.093 1.00 95.25 188 LEU A CA 1
ATOM 1493 C C . LEU A 1 188 ? -3.900 15.014 3.151 1.00 95.25 188 LEU A C 1
ATOM 1495 O O . LEU A 1 188 ? -4.840 15.474 2.509 1.00 95.25 188 LEU A O 1
ATOM 1499 N N . SER A 1 189 ? -4.000 13.947 3.950 1.00 95.25 189 SER A N 1
ATOM 1500 C CA . SER A 1 189 ? -5.249 13.196 4.156 1.00 95.25 189 SER A CA 1
ATOM 1501 C C . SER A 1 189 ? -6.390 14.109 4.616 1.00 95.25 189 SER A C 1
ATOM 1503 O O . SER A 1 189 ? -7.438 14.178 3.965 1.00 95.25 189 SER A O 1
ATOM 1505 N N . HIS A 1 190 ? -6.141 14.931 5.640 1.00 94.06 190 HIS A N 1
ATOM 1506 C CA . HIS A 1 190 ? -7.122 15.907 6.127 1.00 94.06 190 HIS A CA 1
ATOM 1507 C C . HIS A 1 190 ? -7.456 16.993 5.091 1.00 94.06 190 HIS A C 1
ATOM 1509 O O . HIS A 1 190 ? -8.623 17.353 4.912 1.00 94.06 190 HIS A O 1
ATOM 1515 N N . ALA A 1 191 ? -6.450 17.514 4.379 1.00 95.81 191 ALA A N 1
ATOM 1516 C CA . ALA A 1 191 ? -6.659 18.558 3.376 1.00 95.81 191 ALA A CA 1
ATOM 1517 C C . ALA A 1 191 ? -7.475 18.064 2.171 1.00 95.81 191 ALA A C 1
ATOM 1519 O O . ALA A 1 191 ? -8.317 18.800 1.652 1.00 95.81 191 ALA A O 1
ATOM 1520 N N . ILE A 1 192 ? -7.273 16.812 1.750 1.00 96.94 192 ILE A N 1
ATOM 1521 C CA . ILE A 1 192 ? -8.083 16.173 0.707 1.00 96.94 192 ILE A CA 1
ATOM 1522 C C . ILE A 1 192 ? -9.535 16.055 1.161 1.00 96.94 192 ILE A C 1
ATOM 1524 O O . ILE A 1 192 ? -10.432 16.427 0.405 1.00 96.94 192 ILE A O 1
ATOM 1528 N N . LEU A 1 193 ? -9.783 15.580 2.387 1.00 95.44 193 LEU A N 1
ATOM 1529 C CA . LEU A 1 193 ? -11.145 15.487 2.914 1.00 95.44 193 LEU A CA 1
ATOM 1530 C C . LEU A 1 193 ? -11.819 16.869 2.955 1.00 95.44 193 LEU A C 1
ATOM 1532 O O . LEU A 1 193 ? -12.972 16.989 2.543 1.00 95.44 193 LEU A O 1
ATOM 1536 N N . SER A 1 194 ? -11.091 17.912 3.373 1.00 94.31 194 SER A N 1
ATOM 1537 C CA . SER A 1 194 ? -11.575 19.300 3.362 1.00 94.31 194 SER A CA 1
ATOM 1538 C C . SER A 1 194 ? -11.961 19.769 1.952 1.00 94.31 194 SER A C 1
ATOM 1540 O O . SER A 1 194 ? -13.040 20.331 1.757 1.00 94.31 194 SER A O 1
ATOM 1542 N N . TRP A 1 195 ? -11.131 19.476 0.943 1.00 96.00 195 TRP A N 1
ATOM 1543 C CA . TRP A 1 195 ? -11.438 19.803 -0.454 1.00 96.00 195 TRP A CA 1
ATOM 1544 C C . TRP A 1 195 ? -12.674 19.056 -0.959 1.00 96.00 195 TRP A C 1
ATOM 1546 O O . TRP A 1 195 ? -13.539 19.657 -1.601 1.00 96.00 195 TRP A O 1
ATOM 1556 N N . VAL A 1 196 ? -12.782 17.758 -0.654 1.00 94.56 196 VAL A N 1
ATOM 1557 C CA . VAL A 1 196 ? -13.922 16.928 -1.066 1.00 94.56 196 VAL A CA 1
ATOM 1558 C C . VAL A 1 196 ? -15.218 17.450 -0.461 1.00 94.56 196 VAL A C 1
ATOM 1560 O O . VAL A 1 196 ? -16.191 17.585 -1.198 1.00 94.56 196 VAL A O 1
ATOM 1563 N N . ASP A 1 197 ? -15.231 17.800 0.829 1.00 88.56 197 ASP A N 1
ATOM 1564 C CA . ASP A 1 197 ? -16.429 18.306 1.521 1.00 88.56 197 ASP A CA 1
ATOM 1565 C C . ASP A 1 197 ? -16.970 19.584 0.844 1.00 88.56 197 ASP A C 1
ATOM 1567 O O . ASP A 1 197 ? -18.177 19.752 0.668 1.00 88.56 197 ASP A O 1
ATOM 1571 N N . GLN A 1 198 ? -16.072 20.443 0.347 1.00 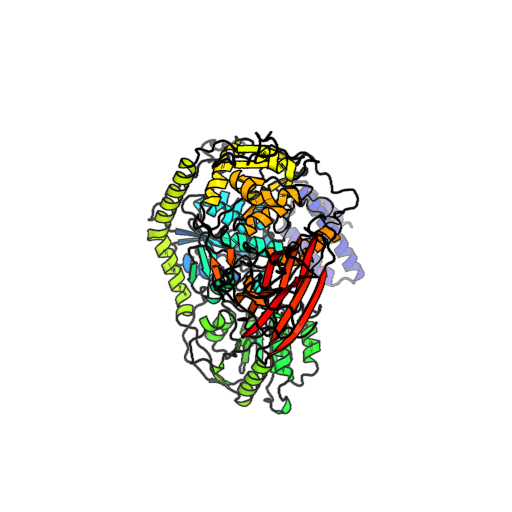89.88 198 GLN A N 1
ATOM 1572 C CA . GLN A 1 198 ? -16.416 21.666 -0.392 1.00 89.88 198 GLN A CA 1
ATOM 1573 C C . GLN A 1 198 ? -16.839 21.411 -1.854 1.00 89.88 198 GLN A C 1
ATOM 1575 O O . GLN A 1 198 ? -17.478 22.260 -2.481 1.00 89.88 198 GLN A O 1
ATOM 1580 N N . ASN A 1 199 ? -16.509 20.243 -2.415 1.00 91.00 199 ASN A N 1
ATOM 1581 C CA . ASN A 1 199 ? -16.656 19.931 -3.840 1.00 91.00 199 ASN A CA 1
ATOM 1582 C C . ASN A 1 199 ? -17.495 18.670 -4.121 1.00 91.00 199 ASN A C 1
ATOM 1584 O O . ASN A 1 199 ? -17.470 18.172 -5.245 1.00 91.00 199 ASN A O 1
ATOM 1588 N N . LEU A 1 200 ? -18.282 18.176 -3.155 1.00 84.75 200 LEU A N 1
ATOM 1589 C CA . LEU A 1 200 ? -19.063 16.928 -3.277 1.00 84.75 200 LEU A CA 1
ATOM 1590 C C . LEU A 1 200 ? -19.888 16.837 -4.572 1.00 84.75 200 LEU A C 1
ATOM 1592 O O . LEU A 1 200 ? -19.864 15.818 -5.258 1.00 84.75 200 LEU A O 1
ATOM 1596 N N . HIS A 1 201 ? -20.525 17.940 -4.974 1.00 83.19 201 HIS A N 1
ATOM 1597 C CA . HIS A 1 201 ? -21.335 18.040 -6.196 1.00 83.19 201 HIS A CA 1
ATOM 1598 C C . HIS A 1 201 ? -20.583 17.720 -7.508 1.00 83.19 201 HIS A C 1
ATOM 1600 O O . HIS A 1 201 ? -21.203 17.627 -8.569 1.00 83.19 201 HIS A O 1
ATOM 1606 N N . ARG A 1 202 ? -19.252 17.590 -7.453 1.00 85.62 202 ARG A N 1
ATOM 1607 C CA . ARG A 1 202 ? -18.360 17.335 -8.589 1.00 85.62 202 ARG A CA 1
ATOM 1608 C C . ARG A 1 202 ? -17.849 15.903 -8.670 1.00 85.62 202 ARG A C 1
ATOM 1610 O O . ARG A 1 202 ? -17.081 15.627 -9.584 1.00 85.62 202 ARG A O 1
ATOM 1617 N N . CYS A 1 203 ? -18.213 15.022 -7.742 1.00 91.81 203 CYS A N 1
ATOM 1618 C CA . CYS A 1 203 ? -17.652 13.675 -7.688 1.00 91.81 203 CYS A CA 1
ATOM 1619 C C . CYS A 1 203 ? -18.750 12.637 -7.435 1.00 91.81 203 CYS A C 1
ATOM 1621 O O . CYS A 1 203 ? -19.190 12.491 -6.309 1.00 91.81 203 CYS A O 1
ATOM 1623 N N . ASP A 1 204 ? -19.160 11.858 -8.431 1.00 92.00 204 ASP A N 1
ATOM 1624 C CA . ASP A 1 204 ? -19.951 10.638 -8.188 1.00 92.00 204 ASP A CA 1
ATOM 1625 C C . ASP A 1 204 ? -19.032 9.464 -7.836 1.00 92.00 204 ASP A C 1
ATOM 1627 O O . ASP A 1 204 ? -19.358 8.605 -7.016 1.00 92.00 204 ASP A O 1
ATOM 1631 N N . ILE A 1 205 ? -17.849 9.452 -8.449 1.00 95.25 205 ILE A N 1
ATOM 1632 C CA . ILE A 1 205 ? -16.803 8.472 -8.204 1.00 95.25 205 ILE A CA 1
ATOM 1633 C C . ILE A 1 205 ? -15.453 9.169 -8.086 1.00 95.25 205 ILE A C 1
ATOM 1635 O O . ILE A 1 205 ? -15.136 10.077 -8.860 1.00 95.25 205 ILE A O 1
ATOM 1639 N N . ILE A 1 206 ? -14.674 8.753 -7.093 1.00 97.88 206 ILE A N 1
ATOM 1640 C CA . ILE A 1 206 ? -13.317 9.237 -6.858 1.00 97.88 206 ILE A CA 1
ATOM 1641 C C . ILE A 1 206 ? -12.348 8.092 -7.125 1.00 97.88 206 ILE A C 1
ATOM 1643 O O . ILE A 1 206 ? -12.445 7.057 -6.474 1.00 97.88 206 ILE A O 1
ATOM 1647 N N . HIS A 1 207 ? -11.407 8.287 -8.040 1.00 98.19 207 HIS A N 1
ATOM 1648 C CA . HIS A 1 207 ? -10.234 7.432 -8.182 1.00 98.19 207 HIS A CA 1
ATOM 1649 C C . HIS A 1 207 ? -9.094 7.983 -7.336 1.00 98.19 207 HIS A C 1
ATOM 1651 O O . HIS A 1 207 ? -8.789 9.176 -7.414 1.00 98.19 207 HIS A O 1
ATOM 1657 N N . ALA A 1 208 ? -8.504 7.122 -6.516 1.00 97.56 208 ALA A N 1
ATOM 1658 C CA . ALA A 1 208 ? -7.424 7.450 -5.591 1.00 97.56 208 ALA A CA 1
ATOM 1659 C C . ALA A 1 208 ? -6.521 6.228 -5.377 1.00 97.56 208 ALA A C 1
ATOM 1661 O O . ALA A 1 208 ? -6.886 5.114 -5.734 1.00 97.56 208 ALA A O 1
ATOM 1662 N N . HIS A 1 209 ? -5.337 6.406 -4.798 1.00 95.94 209 HIS A N 1
ATOM 1663 C CA . HIS A 1 209 ? -4.385 5.313 -4.566 1.00 95.94 209 HIS A CA 1
ATOM 1664 C C . HIS A 1 209 ? -4.150 5.081 -3.070 1.00 95.94 209 HIS A C 1
ATOM 1666 O O . HIS A 1 209 ? -4.427 5.941 -2.240 1.00 95.94 209 HIS A O 1
ATOM 1672 N N . GLU A 1 210 ? -3.586 3.931 -2.711 1.00 93.62 210 GLU A N 1
ATOM 1673 C CA . GLU A 1 210 ? -3.228 3.605 -1.329 1.00 93.62 210 GLU A CA 1
ATOM 1674 C C . GLU A 1 210 ? -2.009 4.386 -0.831 1.00 93.62 210 GLU A C 1
ATOM 1676 O O . GLU A 1 210 ? -1.931 4.687 0.355 1.00 93.62 210 GLU A O 1
ATOM 1681 N N . TRP A 1 211 ? -1.082 4.727 -1.737 1.00 91.88 211 TRP A N 1
ATOM 1682 C CA . TRP A 1 211 ? 0.266 5.200 -1.402 1.00 91.88 211 TRP A CA 1
ATOM 1683 C C . TRP A 1 211 ? 0.305 6.307 -0.339 1.00 91.88 211 TRP A C 1
ATOM 1685 O O . TRP A 1 211 ? -0.397 7.326 -0.427 1.00 91.88 211 TRP A O 1
ATOM 1695 N N . GLY A 1 212 ? 1.159 6.090 0.663 1.00 89.75 212 GLY A N 1
ATOM 1696 C CA . GLY A 1 212 ? 1.395 7.018 1.762 1.00 89.75 212 GLY A CA 1
ATOM 1697 C C . GLY A 1 212 ? 0.242 7.119 2.763 1.00 89.75 212 GLY A C 1
ATOM 1698 O O . GLY A 1 212 ? 0.341 7.903 3.698 1.00 89.75 212 GLY A O 1
ATOM 1699 N N . GLY A 1 213 ? -0.869 6.402 2.556 1.00 92.38 213 GLY A N 1
ATOM 1700 C CA . GLY A 1 213 ? -2.094 6.594 3.333 1.00 92.38 213 GLY A CA 1
ATOM 1701 C C . GLY A 1 213 ? -2.755 7.955 3.101 1.00 92.38 213 GLY A C 1
ATOM 1702 O O . GLY A 1 213 ? -3.558 8.408 3.911 1.00 92.38 213 GLY A O 1
ATOM 1703 N N . THR A 1 214 ? -2.422 8.616 1.986 1.00 95.19 214 THR A N 1
ATOM 1704 C CA . THR A 1 214 ? -2.861 9.983 1.649 1.00 95.19 214 THR A CA 1
ATOM 1705 C C . THR A 1 214 ? -4.379 10.151 1.568 1.00 95.19 214 THR A C 1
ATOM 1707 O O . THR A 1 214 ? -4.852 11.277 1.626 1.00 95.19 214 THR A O 1
ATOM 1710 N N . PHE A 1 215 ? -5.146 9.065 1.445 1.00 96.25 215 PHE A N 1
ATOM 1711 C CA . PHE A 1 215 ? -6.607 9.083 1.310 1.00 96.25 215 PHE A CA 1
ATOM 1712 C C . PHE A 1 215 ? -7.333 8.341 2.446 1.00 96.25 215 PHE A C 1
ATOM 1714 O O . PHE A 1 215 ? -8.514 7.996 2.305 1.00 96.25 215 PHE A O 1
ATOM 1721 N N . ALA A 1 216 ? -6.658 8.089 3.574 1.00 93.50 216 ALA A N 1
ATOM 1722 C CA . ALA A 1 216 ? -7.224 7.357 4.709 1.00 93.50 216 ALA A CA 1
ATOM 1723 C C . ALA A 1 216 ? -8.495 8.032 5.263 1.00 93.50 216 ALA A C 1
ATOM 1725 O O . ALA A 1 216 ? -9.502 7.367 5.512 1.00 93.50 216 ALA A O 1
ATOM 1726 N N . ASP A 1 217 ? -8.506 9.360 5.367 1.00 94.12 217 ASP A N 1
ATOM 1727 C CA . ASP A 1 217 ? -9.646 10.130 5.878 1.00 94.12 217 ASP A CA 1
ATOM 1728 C C . ASP A 1 217 ? -10.851 10.064 4.942 1.00 94.12 217 ASP A C 1
ATOM 1730 O O . ASP A 1 217 ? -11.987 9.837 5.367 1.00 94.12 217 ASP A O 1
ATOM 1734 N N . LEU A 1 218 ? -10.594 10.254 3.646 1.00 95.50 218 LEU A N 1
ATOM 1735 C CA . LEU A 1 218 ? -11.619 10.235 2.610 1.00 95.50 218 LEU A CA 1
ATOM 1736 C C . LEU A 1 218 ? -12.304 8.869 2.553 1.00 95.50 218 LEU A C 1
ATOM 1738 O O . LEU A 1 218 ? -13.533 8.783 2.596 1.00 95.50 218 LEU A O 1
ATOM 1742 N N . THR A 1 219 ? -11.511 7.801 2.473 1.00 94.81 219 THR A N 1
ATOM 1743 C CA . THR A 1 219 ? -12.027 6.427 2.436 1.00 94.81 219 THR A CA 1
ATOM 1744 C C . THR A 1 219 ? -12.807 6.103 3.706 1.00 94.81 219 THR A C 1
ATOM 1746 O O . THR A 1 219 ? -13.916 5.578 3.610 1.00 94.81 219 THR A O 1
ATOM 1749 N N . THR A 1 220 ? -12.316 6.525 4.876 1.00 92.00 220 THR A N 1
ATOM 1750 C CA . THR A 1 220 ? -13.022 6.380 6.157 1.00 92.00 220 THR A CA 1
ATOM 1751 C C . THR A 1 220 ? -14.404 7.040 6.130 1.00 92.00 220 THR A C 1
ATOM 1753 O O . THR A 1 220 ? -15.408 6.398 6.445 1.00 92.00 220 THR A O 1
ATOM 1756 N N . MET A 1 221 ? -14.498 8.298 5.689 1.00 90.56 221 MET A N 1
ATOM 1757 C CA . MET A 1 221 ? -15.771 9.030 5.655 1.00 90.56 221 MET A CA 1
ATOM 1758 C C . MET A 1 221 ? -16.766 8.469 4.628 1.00 90.56 221 MET A C 1
ATOM 1760 O O . MET A 1 221 ? -17.973 8.437 4.894 1.00 90.56 221 MET A O 1
ATOM 1764 N N . VAL A 1 222 ? -16.282 7.991 3.476 1.00 90.62 222 VAL A N 1
ATOM 1765 C CA . VAL A 1 222 ? -17.125 7.334 2.461 1.00 90.62 222 VAL A CA 1
ATOM 1766 C C . VAL A 1 222 ? -17.616 5.969 2.940 1.00 90.62 222 VAL A C 1
ATOM 1768 O O . VAL A 1 222 ? -18.789 5.648 2.749 1.00 90.62 222 VAL A O 1
ATOM 1771 N N . ASN A 1 223 ? -16.764 5.179 3.598 1.00 88.62 223 ASN A N 1
ATOM 1772 C CA . ASN A 1 223 ? -17.135 3.876 4.156 1.00 88.62 223 ASN A CA 1
ATOM 1773 C C . ASN A 1 223 ? -18.277 4.003 5.172 1.00 88.62 223 ASN A C 1
ATOM 1775 O O . ASN A 1 223 ? -19.270 3.283 5.087 1.00 88.62 223 ASN A O 1
ATOM 1779 N N . LEU A 1 224 ? -18.175 5.001 6.057 1.00 84.75 224 LEU A N 1
ATOM 1780 C CA . LEU A 1 224 ? -19.169 5.312 7.087 1.00 84.75 224 LEU A CA 1
ATOM 1781 C C . LEU A 1 224 ? -20.415 6.035 6.567 1.00 84.75 224 LEU A C 1
ATOM 1783 O O . LEU A 1 224 ? -21.277 6.417 7.364 1.00 84.75 224 LEU A O 1
ATOM 1787 N N . LYS A 1 225 ? -20.511 6.258 5.250 1.00 85.19 225 LYS A N 1
ATOM 1788 C CA . LYS A 1 225 ? -21.632 6.958 4.606 1.00 85.19 225 LYS A CA 1
ATOM 1789 C C . LYS A 1 225 ? -21.888 8.344 5.212 1.00 85.19 225 LYS A C 1
ATOM 1791 O O . LYS A 1 225 ? -23.031 8.773 5.328 1.00 85.19 225 LYS A O 1
ATOM 1796 N N . GLN A 1 226 ? -20.814 9.034 5.608 1.00 83.12 226 GLN A N 1
ATOM 1797 C CA . GLN A 1 226 ? -20.869 10.379 6.198 1.00 83.12 226 GLN A CA 1
ATOM 1798 C C . GLN A 1 226 ? -20.705 11.503 5.159 1.00 83.12 226 GLN A C 1
ATOM 1800 O O . GLN A 1 226 ? -20.755 12.675 5.521 1.00 83.12 226 GLN A O 1
ATOM 1805 N N . LEU A 1 227 ? -20.508 11.154 3.884 1.00 86.12 227 LEU A N 1
ATOM 1806 C CA . LEU A 1 227 ? -20.528 12.079 2.745 1.00 86.12 227 LEU A CA 1
ATOM 1807 C C . LEU A 1 227 ? -21.819 11.883 1.926 1.00 86.12 227 LEU A C 1
ATOM 1809 O O . LEU A 1 227 ? -22.802 11.326 2.415 1.00 86.12 227 LEU A O 1
ATOM 1813 N N . GLN A 1 228 ? -21.846 12.355 0.679 1.00 83.94 228 GLN A N 1
ATOM 1814 C CA . GLN A 1 228 ? -23.021 12.214 -0.183 1.00 83.94 228 GLN A CA 1
ATOM 1815 C C . GLN A 1 228 ? -23.356 10.748 -0.505 1.00 83.94 228 GLN A C 1
ATOM 1817 O O . GLN A 1 228 ? -22.474 9.916 -0.725 1.00 83.94 228 GLN A O 1
ATOM 1822 N N . SER A 1 229 ? -24.654 10.448 -0.577 1.00 83.81 229 SER A N 1
ATOM 1823 C CA . SER A 1 229 ? -25.152 9.118 -0.939 1.00 83.81 229 SER A CA 1
ATOM 1824 C C . SER A 1 229 ? -24.762 8.747 -2.372 1.00 83.81 229 SER A C 1
ATOM 1826 O O . SER A 1 229 ? -24.886 9.558 -3.289 1.00 83.81 229 SER A O 1
ATOM 1828 N N . GLY A 1 230 ? -24.313 7.508 -2.567 1.00 87.19 230 GLY A N 1
ATOM 1829 C CA . GLY A 1 230 ? -23.884 6.979 -3.859 1.00 87.19 230 GLY A CA 1
ATOM 1830 C C . GLY A 1 230 ? -22.411 7.216 -4.183 1.00 87.19 230 GLY A C 1
ATOM 1831 O O . GLY A 1 230 ? -21.896 6.538 -5.066 1.00 87.19 230 GLY A O 1
ATOM 1832 N N . LEU A 1 231 ? -21.713 8.099 -3.457 1.00 91.50 231 LEU A N 1
ATOM 1833 C CA . LEU A 1 231 ? -20.284 8.329 -3.669 1.00 91.50 231 LEU A CA 1
ATOM 1834 C C . LEU A 1 231 ? -19.485 7.050 -3.396 1.00 91.50 231 LEU A C 1
ATOM 1836 O O . LEU A 1 231 ? -19.698 6.359 -2.392 1.00 91.50 231 LEU A O 1
ATOM 1840 N N . ARG A 1 232 ? -18.542 6.743 -4.286 1.00 94.00 232 ARG A N 1
ATOM 1841 C CA . ARG A 1 232 ? -17.599 5.630 -4.133 1.00 94.00 232 ARG A CA 1
ATOM 1842 C C . ARG A 1 232 ? -16.169 6.098 -4.345 1.00 94.00 232 ARG A C 1
ATOM 1844 O O . ARG A 1 232 ? -15.907 6.947 -5.195 1.00 94.00 232 ARG A O 1
ATOM 1851 N N . VAL A 1 233 ? -15.252 5.504 -3.586 1.00 96.62 233 VAL A N 1
ATOM 1852 C CA . VAL A 1 233 ? -13.807 5.641 -3.800 1.00 96.62 233 VAL A CA 1
ATOM 1853 C C . VAL A 1 233 ? -13.289 4.348 -4.419 1.00 96.62 233 VAL A C 1
ATOM 1855 O O . VAL A 1 233 ? -13.303 3.299 -3.766 1.00 96.62 233 VAL A O 1
ATOM 1858 N N . ALA A 1 234 ? -12.872 4.433 -5.678 1.00 97.00 234 ALA A N 1
ATOM 1859 C CA . ALA A 1 234 ? -12.160 3.393 -6.397 1.00 97.00 234 ALA A CA 1
ATOM 1860 C C . ALA A 1 234 ? -10.664 3.539 -6.132 1.00 97.00 234 ALA A C 1
ATOM 1862 O O . ALA A 1 234 ? -10.042 4.518 -6.537 1.00 97.00 234 ALA A O 1
ATOM 1863 N N . LEU A 1 235 ? -10.109 2.578 -5.398 1.00 97.38 235 LEU A N 1
ATOM 1864 C CA . LEU A 1 235 ? -8.696 2.583 -5.058 1.00 97.38 235 LEU A CA 1
ATOM 1865 C C . LEU A 1 235 ? -7.902 1.824 -6.109 1.00 97.38 235 LEU A C 1
ATOM 1867 O O . LEU A 1 235 ? -8.082 0.615 -6.233 1.00 97.38 235 LEU A O 1
ATOM 1871 N N . GLU A 1 236 ? -7.024 2.503 -6.839 1.00 96.62 236 GLU A N 1
ATOM 1872 C CA . GLU A 1 236 ? -6.082 1.857 -7.753 1.00 96.62 236 GLU A CA 1
ATOM 1873 C C . GLU A 1 236 ? -4.801 1.490 -6.998 1.00 96.62 236 GLU A C 1
ATOM 1875 O O . GLU A 1 236 ? -4.031 2.370 -6.608 1.00 96.62 236 GLU A O 1
ATOM 1880 N N . SER A 1 237 ? -4.570 0.190 -6.780 1.00 94.25 237 SER A N 1
ATOM 1881 C CA . SER A 1 237 ? -3.370 -0.271 -6.074 1.00 94.25 237 SER A CA 1
ATOM 1882 C C . SER A 1 237 ? -2.184 -0.409 -7.019 1.00 94.25 237 SER A C 1
ATOM 1884 O O . SER A 1 237 ? -2.096 -1.329 -7.843 1.00 94.25 237 SER A O 1
ATOM 1886 N N . HIS A 1 238 ? -1.237 0.516 -6.880 1.00 90.44 238 HIS A N 1
ATOM 1887 C CA . HIS A 1 238 ? -0.005 0.522 -7.667 1.00 90.44 238 HIS A CA 1
ATOM 1888 C C . HIS A 1 238 ? 1.175 -0.133 -6.942 1.00 90.44 238 HIS A C 1
ATOM 1890 O O . HIS A 1 238 ? 2.145 -0.505 -7.609 1.00 90.44 238 HIS A O 1
ATOM 1896 N N . GLY A 1 239 ? 1.059 -0.363 -5.631 1.00 84.25 239 GLY A N 1
ATOM 1897 C CA . GLY A 1 239 ? 2.091 -0.960 -4.792 1.00 84.25 239 GLY A CA 1
ATOM 1898 C C . GLY A 1 239 ? 2.631 0.046 -3.781 1.00 84.25 239 GLY A C 1
ATOM 1899 O O . GLY A 1 239 ? 3.599 0.753 -4.067 1.00 84.25 239 GLY A O 1
ATOM 1900 N N . GLY A 1 240 ? 1.993 0.080 -2.608 1.00 85.19 240 GLY A N 1
ATOM 1901 C CA . GLY A 1 240 ? 2.346 0.937 -1.473 1.00 85.19 240 GLY A CA 1
ATOM 1902 C C . GLY A 1 240 ? 3.756 0.725 -0.902 1.00 85.19 240 GLY A C 1
ATOM 1903 O O . GLY A 1 240 ? 4.553 -0.088 -1.387 1.00 85.19 240 GLY A O 1
ATOM 1904 N N . HIS A 1 241 ? 4.058 1.468 0.160 1.00 84.38 241 HIS A N 1
ATOM 1905 C CA . HIS A 1 241 ? 5.335 1.527 0.867 1.00 84.38 241 HIS A CA 1
ATOM 1906 C C . HIS A 1 241 ? 5.906 0.140 1.149 1.00 84.38 241 HIS A C 1
ATOM 1908 O O . HIS A 1 241 ? 7.001 -0.180 0.680 1.00 84.38 241 HIS A O 1
ATOM 1914 N N . PHE A 1 242 ? 5.129 -0.736 1.794 1.00 78.38 242 PHE A N 1
ATOM 1915 C CA . PHE A 1 242 ? 5.596 -2.073 2.166 1.00 78.38 242 PHE A CA 1
ATOM 1916 C C . PHE A 1 242 ? 6.000 -2.928 0.963 1.00 78.38 242 PHE A C 1
ATOM 1918 O O . PHE A 1 242 ? 7.033 -3.595 1.001 1.00 78.38 242 PHE A O 1
ATOM 1925 N N . TRP A 1 243 ? 5.214 -2.905 -0.119 1.00 82.81 243 TRP A N 1
ATOM 1926 C CA . TRP A 1 243 ? 5.565 -3.593 -1.365 1.00 82.81 243 TRP A CA 1
ATOM 1927 C C . TRP A 1 243 ? 6.842 -3.008 -1.974 1.00 82.81 243 TRP A C 1
ATOM 1929 O O . TRP A 1 243 ? 7.747 -3.747 -2.371 1.00 82.81 243 TRP A O 1
ATOM 1939 N N . SER A 1 244 ? 6.946 -1.679 -1.985 1.00 79.50 244 SER A N 1
ATOM 1940 C CA . SER A 1 244 ? 8.084 -0.972 -2.562 1.00 79.50 244 SER A CA 1
ATOM 1941 C C . SER A 1 244 ? 9.396 -1.209 -1.801 1.00 79.50 244 SER A C 1
ATOM 1943 O O . SER A 1 244 ? 10.459 -1.112 -2.400 1.00 79.50 244 SER A O 1
ATOM 1945 N N . CYS A 1 245 ? 9.364 -1.581 -0.522 1.00 72.12 245 CYS A N 1
ATOM 1946 C CA . CYS A 1 245 ? 10.579 -1.769 0.274 1.00 72.12 245 CYS A CA 1
ATOM 1947 C C . CYS A 1 245 ? 11.155 -3.198 0.249 1.00 72.12 245 CYS A C 1
ATOM 1949 O O . CYS A 1 245 ? 12.283 -3.405 0.689 1.00 72.12 245 CYS A O 1
ATOM 1951 N N . GLN A 1 246 ? 10.446 -4.193 -0.299 1.00 63.94 246 GLN A N 1
ATOM 1952 C CA . GLN A 1 246 ? 10.876 -5.606 -0.243 1.00 63.94 246 GLN A CA 1
ATOM 1953 C C . GLN A 1 246 ? 12.166 -5.930 -1.009 1.00 63.94 246 GLN A C 1
ATOM 1955 O O . GLN A 1 246 ? 12.791 -6.952 -0.740 1.00 63.94 246 GLN A O 1
ATOM 1960 N N . GLY A 1 247 ? 12.555 -5.084 -1.964 1.00 57.00 247 GLY A N 1
ATOM 1961 C CA . GLY A 1 247 ? 13.757 -5.272 -2.778 1.00 57.00 247 GLY A CA 1
ATOM 1962 C C . GLY A 1 247 ? 15.003 -4.537 -2.276 1.00 57.00 247 GLY A C 1
ATOM 1963 O O . GLY A 1 247 ? 15.989 -4.512 -3.001 1.00 57.00 247 GLY A O 1
ATOM 1964 N N . GLN A 1 248 ? 14.976 -3.894 -1.104 1.00 59.09 248 GLN A N 1
ATOM 1965 C CA . GLN A 1 248 ? 16.126 -3.154 -0.562 1.00 59.09 248 GLN A CA 1
ATOM 1966 C C . GLN A 1 248 ? 16.885 -4.009 0.476 1.00 59.09 248 GLN A C 1
ATOM 1968 O O . GLN A 1 248 ? 16.275 -4.596 1.370 1.00 59.09 248 GLN A O 1
ATOM 1973 N N . ARG A 1 249 ? 18.219 -4.118 0.350 1.00 49.12 249 ARG A N 1
ATOM 1974 C CA . ARG A 1 249 ? 19.118 -4.777 1.319 1.00 49.12 249 ARG A CA 1
ATOM 1975 C C . ARG A 1 249 ? 19.964 -3.739 2.080 1.00 49.12 249 ARG A C 1
ATOM 1977 O O . ARG A 1 249 ? 20.471 -2.829 1.427 1.00 49.12 249 ARG A O 1
ATOM 1984 N N . PRO A 1 250 ? 20.260 -3.950 3.379 1.00 43.38 250 PRO A N 1
ATOM 1985 C CA . PRO A 1 250 ? 19.539 -4.778 4.341 1.00 43.38 250 PRO A CA 1
ATOM 1986 C C . PRO A 1 250 ? 18.388 -3.966 4.964 1.00 43.38 250 PRO A C 1
ATOM 1988 O O . PRO A 1 250 ? 18.425 -2.745 4.973 1.00 43.38 250 PRO A O 1
ATOM 1991 N N . MET A 1 251 ? 17.428 -4.661 5.568 1.00 46.22 251 MET A N 1
ATOM 1992 C CA . MET A 1 251 ? 16.310 -4.119 6.354 1.00 46.22 251 MET A CA 1
ATOM 1993 C C . MET A 1 251 ? 15.076 -3.694 5.546 1.00 46.22 251 MET A C 1
ATOM 1995 O O . MET A 1 251 ? 15.068 -2.737 4.777 1.00 46.22 251 MET A O 1
ATOM 1999 N N . ARG A 1 252 ? 13.966 -4.390 5.838 1.00 49.91 252 ARG A N 1
ATOM 2000 C CA . ARG A 1 252 ? 12.643 -3.760 5.803 1.00 49.91 252 ARG A CA 1
ATOM 2001 C C . ARG A 1 252 ? 12.745 -2.475 6.636 1.00 49.91 252 ARG A C 1
ATOM 2003 O O . ARG A 1 252 ? 13.368 -2.542 7.697 1.00 49.91 252 ARG A O 1
ATOM 2010 N N . PRO A 1 253 ? 12.155 -1.350 6.222 1.00 51.09 253 PRO A N 1
ATOM 2011 C CA . PRO A 1 253 ? 12.049 -0.198 7.097 1.00 51.09 253 PRO A CA 1
ATOM 2012 C C . PRO A 1 253 ? 11.225 -0.602 8.325 1.00 51.09 253 PRO A C 1
ATOM 2014 O O . PRO A 1 253 ? 10.024 -0.845 8.229 1.00 51.09 253 PRO A O 1
ATOM 2017 N N . MET A 1 254 ? 11.914 -0.796 9.447 1.00 52.09 254 MET A N 1
ATOM 2018 C CA . MET A 1 254 ? 11.322 -1.106 10.752 1.00 52.09 254 MET A CA 1
ATOM 2019 C C . MET A 1 254 ? 11.171 0.167 11.594 1.00 52.09 254 MET A C 1
ATOM 2021 O O . MET A 1 254 ? 10.770 0.084 12.747 1.00 52.09 254 MET A O 1
ATOM 2025 N N . ASP A 1 255 ? 11.514 1.333 11.036 1.00 66.06 255 ASP A N 1
ATOM 2026 C CA . ASP A 1 255 ? 11.341 2.613 11.711 1.00 66.06 255 ASP A CA 1
ATOM 2027 C C . ASP A 1 255 ? 9.851 2.935 11.888 1.00 66.06 255 ASP A C 1
ATOM 2029 O O . ASP A 1 255 ? 9.022 2.569 11.046 1.00 66.06 255 ASP A O 1
ATOM 2033 N N . LEU A 1 256 ? 9.512 3.648 12.969 1.00 69.25 256 LEU A N 1
ATOM 2034 C CA . LEU A 1 256 ? 8.119 3.926 13.330 1.00 69.25 256 LEU A CA 1
ATOM 2035 C C . LEU A 1 256 ? 7.351 4.652 12.213 1.00 69.25 256 LEU A C 1
ATOM 2037 O O . LEU A 1 256 ? 6.161 4.400 12.009 1.00 69.25 256 LEU A O 1
ATOM 2041 N N . THR A 1 257 ? 8.024 5.537 11.471 1.00 75.44 257 THR A N 1
ATOM 2042 C CA . THR A 1 257 ? 7.403 6.301 10.379 1.00 75.44 257 THR A CA 1
ATOM 2043 C C . THR A 1 257 ? 6.946 5.370 9.263 1.00 75.44 257 THR A C 1
ATOM 2045 O O . THR A 1 257 ? 5.811 5.477 8.798 1.00 75.44 257 THR A O 1
ATOM 2048 N N . SER A 1 258 ? 7.779 4.407 8.879 1.00 75.31 258 SER A N 1
ATOM 2049 C CA . SER A 1 258 ? 7.409 3.376 7.912 1.00 75.31 258 SER A CA 1
ATOM 2050 C C . SER A 1 258 ? 6.238 2.513 8.381 1.00 75.31 258 SER A C 1
ATOM 2052 O O . SER A 1 258 ? 5.402 2.151 7.552 1.00 75.31 258 SER A O 1
ATOM 2054 N N . LEU A 1 259 ? 6.118 2.240 9.690 1.00 74.50 259 LEU A N 1
ATOM 2055 C CA . LEU A 1 259 ? 4.956 1.523 10.241 1.00 74.50 259 LEU A CA 1
ATOM 2056 C C . LEU A 1 259 ? 3.678 2.345 10.136 1.00 74.50 259 LEU A C 1
ATOM 2058 O O . LEU A 1 259 ? 2.634 1.813 9.769 1.00 74.50 259 LEU A O 1
ATOM 2062 N N . ARG A 1 260 ? 3.759 3.640 10.453 1.00 79.06 260 ARG A N 1
ATOM 2063 C CA . ARG A 1 260 ? 2.626 4.568 10.354 1.00 79.06 260 ARG A CA 1
ATOM 2064 C C . ARG A 1 260 ? 2.147 4.701 8.914 1.00 79.06 260 ARG A C 1
ATOM 2066 O O . ARG A 1 260 ? 0.944 4.664 8.674 1.00 79.06 260 ARG A O 1
ATOM 2073 N N . ILE A 1 261 ? 3.081 4.790 7.964 1.00 84.88 261 ILE A N 1
ATOM 2074 C CA . ILE A 1 261 ? 2.763 4.810 6.533 1.00 84.88 261 ILE A CA 1
ATOM 2075 C C . ILE A 1 261 ? 2.063 3.509 6.134 1.00 84.88 261 ILE A C 1
ATOM 2077 O O . ILE A 1 261 ? 0.956 3.562 5.610 1.00 84.88 261 ILE A O 1
ATOM 2081 N N . ASP A 1 262 ? 2.659 2.349 6.416 1.00 82.25 262 ASP A N 1
ATOM 2082 C CA . ASP A 1 262 ? 2.072 1.049 6.067 1.00 82.25 262 ASP A CA 1
ATOM 2083 C C . ASP A 1 262 ? 0.685 0.847 6.707 1.00 82.25 262 ASP A C 1
ATOM 2085 O O . ASP A 1 262 ? -0.248 0.393 6.043 1.00 82.25 262 ASP A O 1
ATOM 2089 N N . HIS A 1 263 ? 0.503 1.265 7.963 1.00 82.19 263 HIS A N 1
ATOM 2090 C CA . HIS A 1 263 ? -0.806 1.270 8.608 1.00 82.19 263 HIS A CA 1
ATOM 2091 C C . HIS A 1 263 ? -1.805 2.170 7.868 1.00 82.19 263 HIS A C 1
ATOM 2093 O O . HIS A 1 263 ? -2.907 1.726 7.547 1.00 82.19 263 HIS A O 1
ATOM 2099 N N . ALA A 1 264 ? -1.432 3.411 7.550 1.00 88.12 264 ALA A N 1
ATOM 2100 C CA . ALA A 1 264 ? -2.312 4.343 6.852 1.00 88.12 264 ALA A CA 1
ATOM 2101 C C . ALA A 1 264 ? -2.679 3.854 5.431 1.00 88.12 264 ALA A C 1
ATOM 2103 O O . ALA A 1 264 ? -3.821 4.019 4.990 1.00 88.12 264 ALA A O 1
ATOM 2104 N N . GLU A 1 265 ? -1.762 3.179 4.731 1.00 92.00 265 GLU A N 1
ATOM 2105 C CA . GLU A 1 265 ? -2.030 2.525 3.440 1.00 92.00 265 GLU A CA 1
ATOM 2106 C C . GLU A 1 265 ? -3.036 1.372 3.578 1.00 92.00 265 GLU A C 1
ATOM 2108 O O . GLU A 1 265 ? -3.979 1.270 2.784 1.00 92.00 265 GLU A O 1
ATOM 2113 N N . ARG A 1 266 ? -2.897 0.531 4.614 1.00 88.12 266 ARG A N 1
ATOM 2114 C CA . ARG A 1 266 ? -3.872 -0.534 4.918 1.00 88.12 266 ARG A CA 1
ATOM 2115 C C . ARG A 1 266 ? -5.235 0.029 5.226 1.00 88.12 266 ARG A C 1
ATOM 2117 O O . ARG A 1 266 ? -6.214 -0.493 4.711 1.00 88.12 266 ARG A O 1
ATOM 2124 N N . MET A 1 267 ? -5.294 1.079 6.039 1.00 86.44 267 MET A N 1
ATOM 2125 C CA . MET A 1 267 ? -6.551 1.738 6.384 1.00 86.44 267 MET A CA 1
ATOM 2126 C C . MET A 1 267 ? -7.214 2.325 5.151 1.00 86.44 267 MET A C 1
ATOM 2128 O O . MET A 1 267 ? -8.412 2.137 4.963 1.00 86.44 267 MET A O 1
ATOM 2132 N N . THR A 1 268 ? -6.433 2.931 4.258 1.00 93.19 268 THR A N 1
ATOM 2133 C CA . THR A 1 268 ? -6.946 3.416 2.976 1.00 93.19 268 THR A CA 1
ATOM 2134 C C . THR A 1 268 ? -7.589 2.275 2.185 1.00 93.19 268 THR A C 1
ATOM 2136 O O . THR A 1 268 ? -8.753 2.381 1.808 1.00 93.19 268 THR A O 1
ATOM 2139 N N . LEU A 1 269 ? -6.884 1.151 1.991 1.00 92.50 269 LEU A N 1
ATOM 2140 C CA . LEU A 1 269 ? -7.425 -0.002 1.260 1.00 92.50 269 LEU A CA 1
ATOM 2141 C C . LEU A 1 269 ? -8.629 -0.635 1.956 1.00 92.50 269 LEU A C 1
ATOM 2143 O O . LEU A 1 269 ? -9.645 -0.874 1.311 1.00 92.50 269 LEU A O 1
ATOM 2147 N N . GLN A 1 270 ? -8.544 -0.866 3.260 1.00 87.19 270 GLN A N 1
ATOM 2148 C CA . GLN A 1 270 ? -9.597 -1.487 4.050 1.00 87.19 270 GLN A CA 1
ATOM 2149 C C . GLN A 1 270 ? -10.880 -0.646 4.058 1.00 87.19 270 GLN A C 1
ATOM 2151 O O . GLN A 1 270 ? -11.978 -1.194 3.971 1.00 87.19 270 GLN A O 1
ATOM 2156 N N . MET A 1 271 ? -10.770 0.679 4.133 1.00 89.31 271 MET A N 1
ATOM 2157 C CA . MET A 1 271 ? -11.933 1.570 4.131 1.00 89.31 271 MET A CA 1
ATOM 2158 C C . MET A 1 271 ? -12.416 1.916 2.715 1.00 89.31 271 MET A C 1
ATOM 2160 O O . MET A 1 271 ? -13.499 2.480 2.549 1.00 89.31 271 MET A O 1
ATOM 2164 N N . GLY A 1 272 ? -11.657 1.550 1.680 1.00 91.88 272 GLY A N 1
ATOM 2165 C CA . GLY A 1 272 ? -12.014 1.748 0.280 1.00 91.88 272 GLY A CA 1
ATOM 2166 C C . GLY A 1 272 ? -13.367 1.150 -0.101 1.00 91.88 272 GLY A C 1
ATOM 2167 O O . GLY A 1 272 ? -13.797 0.129 0.434 1.00 91.88 272 GLY A O 1
ATOM 2168 N N . SER A 1 273 ? -14.053 1.778 -1.061 1.00 92.94 273 SER A N 1
ATOM 2169 C CA . SER A 1 273 ? -15.333 1.248 -1.549 1.00 92.94 273 SER A CA 1
ATOM 2170 C C . SER A 1 273 ? -15.137 0.045 -2.467 1.00 92.94 273 SER A C 1
ATOM 2172 O O . SER A 1 273 ? -15.863 -0.940 -2.368 1.00 92.94 273 SER A O 1
ATOM 2174 N N . LEU A 1 274 ? -14.146 0.132 -3.352 1.00 94.69 274 LEU A N 1
ATOM 2175 C CA . LEU A 1 274 ? -13.727 -0.948 -4.233 1.00 94.69 274 LEU A CA 1
ATOM 2176 C C . LEU A 1 274 ? -12.236 -0.804 -4.554 1.00 94.69 274 LEU A C 1
ATOM 2178 O O . LEU A 1 274 ? -11.682 0.295 -4.507 1.00 94.69 274 LEU A O 1
ATOM 2182 N N . LEU A 1 275 ? -11.599 -1.923 -4.879 1.00 96.56 275 LEU A N 1
ATOM 2183 C CA . LEU A 1 275 ? -10.185 -1.995 -5.232 1.00 96.56 275 LEU A CA 1
ATOM 2184 C C . LEU A 1 275 ? -10.044 -2.367 -6.706 1.00 96.56 275 LEU A C 1
ATOM 2186 O O . LEU A 1 275 ? -10.544 -3.401 -7.147 1.00 96.56 275 LEU A O 1
ATOM 2190 N N . ILE A 1 276 ? -9.317 -1.552 -7.455 1.00 97.44 276 ILE A N 1
ATOM 2191 C CA . ILE A 1 276 ? -8.903 -1.843 -8.820 1.00 97.44 276 ILE A CA 1
ATOM 2192 C C . ILE A 1 276 ? -7.397 -2.068 -8.803 1.00 97.44 276 ILE A C 1
ATOM 2194 O O . ILE A 1 276 ? -6.630 -1.306 -8.227 1.00 97.44 276 ILE A O 1
ATOM 2198 N N . SER A 1 277 ? -6.959 -3.158 -9.408 1.00 96.00 277 SER A N 1
ATOM 2199 C CA . SER A 1 277 ? -5.544 -3.469 -9.545 1.00 96.00 277 SER A CA 1
ATOM 2200 C C . SER A 1 277 ? -5.197 -3.612 -11.022 1.00 96.00 277 SER A C 1
ATOM 2202 O O . SER A 1 277 ? -5.967 -4.240 -11.754 1.00 96.00 277 SER A O 1
ATOM 2204 N N . PRO A 1 278 ? -4.042 -3.108 -11.486 1.00 95.50 278 PRO A N 1
ATOM 2205 C CA . PRO A 1 278 ? -3.617 -3.328 -12.863 1.00 95.50 278 PRO A CA 1
ATOM 2206 C C . PRO A 1 278 ? -3.272 -4.791 -13.159 1.00 95.50 278 PRO A C 1
ATOM 2208 O O . PRO A 1 278 ? -3.308 -5.199 -14.316 1.00 95.50 278 PRO A O 1
ATOM 2211 N N . THR A 1 279 ? -2.950 -5.581 -12.129 1.00 93.75 279 THR A N 1
ATOM 2212 C CA . THR A 1 279 ? -2.548 -6.992 -12.250 1.00 93.75 279 THR A CA 1
ATOM 2213 C C . THR A 1 279 ? -3.207 -7.859 -11.178 1.00 93.75 279 THR A C 1
ATOM 2215 O O . THR A 1 279 ? -3.576 -7.380 -10.098 1.00 93.75 279 THR A O 1
ATOM 2218 N N . ARG A 1 280 ? -3.354 -9.160 -11.441 1.00 91.31 280 ARG A N 1
ATOM 2219 C CA . ARG A 1 280 ? -3.787 -10.148 -10.439 1.00 91.31 280 ARG A CA 1
ATOM 2220 C C . ARG A 1 280 ? -2.736 -10.305 -9.347 1.00 91.31 280 ARG A C 1
ATOM 2222 O O . ARG A 1 280 ? -3.111 -10.489 -8.186 1.00 91.31 280 ARG A O 1
ATOM 2229 N N . TYR A 1 281 ? -1.456 -10.186 -9.700 1.00 91.00 281 TYR A N 1
ATOM 2230 C CA . TYR A 1 281 ? -0.327 -10.247 -8.783 1.00 91.00 281 TYR A CA 1
ATOM 2231 C C . TYR A 1 281 ? -0.507 -9.307 -7.596 1.00 91.00 281 TYR A C 1
ATOM 2233 O O . TYR A 1 281 ? -0.423 -9.772 -6.465 1.00 91.00 281 TYR A O 1
ATOM 2241 N N . MET A 1 282 ? -0.792 -8.019 -7.813 1.00 90.44 282 MET A N 1
ATOM 2242 C CA . MET A 1 282 ? -0.854 -7.066 -6.699 1.00 90.44 282 MET A CA 1
ATOM 2243 C C . MET A 1 282 ? -2.003 -7.395 -5.733 1.00 90.44 282 MET A C 1
ATOM 2245 O O . MET A 1 282 ? -1.820 -7.415 -4.517 1.00 90.44 282 MET A O 1
ATOM 2249 N N . THR A 1 283 ? -3.175 -7.778 -6.250 1.00 89.19 283 THR A N 1
ATOM 2250 C CA . THR A 1 283 ? -4.276 -8.240 -5.388 1.00 89.19 283 THR A CA 1
ATOM 2251 C C . THR A 1 283 ? -3.904 -9.520 -4.632 1.00 89.19 283 THR A C 1
ATOM 2253 O O . THR A 1 283 ? -4.183 -9.634 -3.438 1.00 89.19 283 THR A O 1
ATOM 2256 N N . ALA A 1 284 ? -3.261 -10.487 -5.294 1.00 82.38 284 ALA A N 1
ATOM 2257 C CA . ALA A 1 284 ? -2.799 -11.717 -4.654 1.00 82.38 284 ALA A CA 1
ATOM 2258 C C . ALA A 1 284 ? -1.729 -11.439 -3.589 1.00 82.38 284 ALA A C 1
ATOM 2260 O O . ALA A 1 284 ? -1.790 -12.009 -2.505 1.00 82.38 284 ALA A O 1
ATOM 2261 N N . PHE A 1 285 ? -0.804 -10.523 -3.862 1.00 82.19 285 PHE A N 1
ATOM 2262 C CA . PHE A 1 285 ? 0.270 -10.107 -2.970 1.00 82.19 285 PHE A CA 1
ATOM 2263 C C . PHE A 1 285 ? -0.270 -9.540 -1.654 1.00 82.19 285 PHE A C 1
ATOM 2265 O O . PHE A 1 285 ? 0.185 -9.946 -0.579 1.00 82.19 285 PHE A O 1
ATOM 2272 N N . LEU A 1 286 ? -1.251 -8.634 -1.744 1.00 83.56 286 LEU A N 1
ATOM 2273 C CA . LEU A 1 286 ? -1.905 -8.026 -0.585 1.00 83.56 286 LEU A CA 1
ATOM 2274 C C . LEU A 1 286 ? -2.698 -9.082 0.204 1.00 83.56 286 LEU A C 1
ATOM 2276 O O . LEU A 1 286 ? -2.572 -9.176 1.424 1.00 83.56 286 LEU A O 1
ATOM 2280 N N . ARG A 1 287 ? -3.441 -9.957 -0.492 1.00 80.44 287 ARG A N 1
ATOM 2281 C CA . ARG A 1 287 ? -4.212 -11.048 0.135 1.00 80.44 287 ARG A CA 1
ATOM 2282 C C . ARG A 1 287 ? -3.354 -12.110 0.809 1.00 80.44 287 ARG A C 1
ATOM 2284 O O . ARG A 1 287 ? -3.724 -12.569 1.880 1.00 80.44 287 ARG A O 1
ATOM 2291 N N . GLN A 1 288 ? -2.240 -12.516 0.200 1.00 70.25 288 GLN A N 1
ATOM 2292 C CA . GLN A 1 288 ? -1.298 -13.484 0.782 1.00 70.25 288 GLN A CA 1
ATOM 2293 C C . GLN A 1 288 ? -0.692 -12.970 2.079 1.00 70.25 288 GLN A C 1
ATOM 2295 O O . GLN A 1 288 ? -0.338 -13.751 2.952 1.00 70.25 288 GLN A O 1
ATOM 2300 N N . ARG A 1 289 ? -0.588 -11.649 2.191 1.00 70.50 289 ARG A N 1
ATOM 2301 C CA . ARG A 1 289 ? -0.192 -11.001 3.424 1.00 70.50 289 ARG A CA 1
ATOM 2302 C C . ARG A 1 289 ? -1.379 -10.825 4.350 1.00 70.50 289 ARG A C 1
ATOM 2304 O O . ARG A 1 289 ? -1.154 -10.503 5.474 1.00 70.50 289 ARG A O 1
ATOM 2311 N N . GLY A 1 290 ? -2.626 -11.059 3.968 1.00 70.06 290 GLY A N 1
ATOM 2312 C CA . GLY A 1 290 ? -3.775 -10.898 4.865 1.00 70.06 290 GLY A CA 1
ATOM 2313 C C . GLY A 1 290 ? -4.254 -9.453 5.009 1.00 70.06 290 GLY A C 1
ATOM 2314 O O . GLY A 1 290 ? -4.944 -9.144 5.978 1.00 70.06 290 GLY A O 1
ATOM 2315 N N . TRP A 1 291 ? -3.881 -8.559 4.081 1.00 80.81 291 TRP A N 1
ATOM 2316 C CA . TRP A 1 291 ? -4.490 -7.229 4.023 1.00 80.81 291 TRP A CA 1
ATOM 2317 C C . TRP A 1 291 ? -6.005 -7.405 3.900 1.00 80.81 291 TRP A C 1
ATOM 2319 O O . TRP A 1 291 ? -6.476 -8.188 3.067 1.00 80.81 291 TRP A O 1
ATOM 2329 N N . GLN A 1 292 ? -6.765 -6.675 4.714 1.00 80.12 292 GLN A N 1
ATOM 2330 C CA . GLN A 1 292 ? -8.205 -6.575 4.526 1.00 80.12 292 GLN A CA 1
ATOM 2331 C C . GLN A 1 292 ? -8.455 -5.692 3.307 1.00 80.12 292 GLN A C 1
ATOM 2333 O O . GLN A 1 292 ? -8.024 -4.543 3.258 1.00 80.12 292 GLN A O 1
ATOM 2338 N N . LEU A 1 293 ? -9.094 -6.260 2.289 1.00 87.69 293 LEU A N 1
ATOM 2339 C CA . LEU A 1 293 ? -9.357 -5.582 1.024 1.00 87.69 293 LEU A CA 1
ATOM 2340 C C . LEU A 1 293 ? -10.861 -5.381 0.848 1.00 87.69 293 LEU A C 1
ATOM 2342 O O . LEU A 1 293 ? -11.630 -6.220 1.329 1.00 87.69 293 LEU A O 1
ATOM 2346 N N . PRO A 1 294 ? -11.291 -4.365 0.080 1.00 90.38 294 PRO A N 1
ATOM 2347 C CA . PRO A 1 294 ? -12.691 -4.194 -0.281 1.00 90.38 294 PRO A CA 1
ATOM 2348 C C . PRO A 1 294 ? -13.271 -5.470 -0.901 1.00 90.38 294 PRO A C 1
ATOM 2350 O O . PRO A 1 294 ? -12.553 -6.272 -1.517 1.00 90.38 294 PRO A O 1
ATOM 2353 N N . LYS A 1 295 ? -14.582 -5.667 -0.745 1.00 85.44 295 LYS A N 1
ATOM 2354 C CA . LYS A 1 295 ? -15.307 -6.807 -1.323 1.00 85.44 295 LYS A CA 1
ATOM 2355 C C . LYS A 1 295 ? -15.232 -6.807 -2.842 1.00 85.44 295 LYS A C 1
ATOM 2357 O O . LYS A 1 295 ? -14.903 -7.822 -3.460 1.00 85.44 295 LYS A O 1
ATOM 2362 N N . GLU A 1 296 ? -15.539 -5.651 -3.420 1.00 91.19 296 GLU A N 1
ATOM 2363 C CA . GLU A 1 296 ? -15.475 -5.403 -4.849 1.00 91.19 296 GLU A CA 1
ATOM 2364 C C . GLU A 1 296 ? -14.018 -5.203 -5.253 1.00 91.19 296 GLU A C 1
ATOM 2366 O O . GLU A 1 296 ? -13.354 -4.252 -4.836 1.00 91.19 296 GLU A O 1
ATOM 2371 N N . ARG A 1 297 ? -13.510 -6.149 -6.043 1.00 93.62 297 ARG A N 1
ATOM 2372 C CA . ARG A 1 297 ? -12.132 -6.167 -6.527 1.00 93.62 297 ARG A CA 1
ATOM 2373 C C . ARG A 1 297 ? -12.134 -6.438 -8.013 1.00 93.62 297 ARG A C 1
ATOM 2375 O O . ARG A 1 297 ? -12.698 -7.441 -8.451 1.00 93.62 297 ARG A O 1
ATOM 2382 N N . LEU A 1 298 ? -11.483 -5.572 -8.769 1.00 95.88 298 LEU A N 1
ATOM 2383 C CA . LEU A 1 298 ? -11.387 -5.669 -10.216 1.00 95.88 298 LEU A CA 1
ATOM 2384 C C . LEU A 1 298 ? -9.921 -5.697 -10.624 1.00 95.88 298 LEU A C 1
ATOM 2386 O O . LEU A 1 298 ? -9.079 -5.039 -10.016 1.00 95.88 298 LEU A O 1
ATOM 2390 N N . VAL A 1 299 ? -9.627 -6.454 -11.677 1.00 94.94 299 VAL A N 1
ATOM 2391 C CA . VAL A 1 299 ? -8.321 -6.410 -12.330 1.00 94.94 299 VAL A CA 1
ATOM 2392 C C . VAL A 1 299 ? -8.511 -5.757 -13.686 1.00 94.94 299 VAL A C 1
ATOM 2394 O O . VAL A 1 299 ? -9.059 -6.372 -14.600 1.00 94.94 299 VAL A O 1
ATOM 2397 N N . ILE A 1 300 ? -8.111 -4.492 -13.784 1.00 96.31 300 ILE A N 1
ATOM 2398 C CA . ILE A 1 300 ? -8.205 -3.689 -15.002 1.00 96.31 300 ILE A CA 1
ATOM 2399 C C . ILE A 1 300 ? -6.813 -3.109 -15.260 1.00 96.31 300 ILE A C 1
ATOM 2401 O O . ILE A 1 300 ? -6.394 -2.229 -14.510 1.00 96.31 300 ILE A O 1
ATOM 2405 N N . PRO A 1 301 ? -6.088 -3.573 -16.296 1.00 95.44 301 PRO A N 1
ATOM 2406 C CA . PRO A 1 301 ? -4.778 -3.031 -16.641 1.00 95.44 301 PRO A CA 1
ATOM 2407 C C . PRO A 1 301 ? -4.821 -1.509 -16.804 1.00 95.44 301 PRO A C 1
ATOM 2409 O O . PRO A 1 301 ? -5.788 -0.973 -17.361 1.00 95.44 301 PRO A O 1
ATOM 2412 N N . ASN A 1 302 ? -3.778 -0.803 -16.350 1.00 95.19 302 ASN A N 1
ATOM 2413 C CA . ASN A 1 302 ? -3.717 0.646 -16.562 1.00 95.19 302 ASN A CA 1
ATOM 2414 C C . ASN A 1 302 ? -3.793 0.965 -18.059 1.00 95.19 302 ASN A C 1
ATOM 2416 O O . ASN A 1 302 ? -3.341 0.202 -18.919 1.00 95.19 302 ASN A O 1
ATOM 2420 N N . VAL A 1 303 ? -4.323 2.144 -18.365 1.00 93.69 303 VAL A N 1
ATOM 2421 C CA . VAL A 1 303 ? -4.323 2.669 -19.726 1.00 93.69 303 VAL A CA 1
ATOM 2422 C C . VAL A 1 303 ? -2.883 2.816 -20.215 1.00 93.69 303 VAL A C 1
ATOM 2424 O O . VAL A 1 303 ? -2.083 3.524 -19.611 1.00 93.69 303 VAL A O 1
ATOM 2427 N N . LEU A 1 304 ? -2.566 2.189 -21.344 1.00 90.62 304 LEU A N 1
ATOM 2428 C CA . LEU A 1 304 ? -1.305 2.406 -22.043 1.00 90.62 304 LEU A CA 1
ATOM 2429 C C . LEU A 1 304 ? -1.437 3.539 -23.077 1.00 90.62 304 LEU A C 1
ATOM 2431 O O . LEU A 1 304 ? -2.534 3.773 -23.600 1.00 90.62 304 LEU A O 1
ATOM 2435 N N . PRO A 1 305 ? -0.333 4.227 -23.427 1.00 80.06 305 PRO A N 1
ATOM 2436 C CA . PRO A 1 305 ? -0.260 5.020 -24.656 1.00 80.06 305 PRO A CA 1
ATOM 2437 C C . PRO A 1 305 ? -0.633 4.167 -25.879 1.00 80.06 305 PRO A C 1
ATOM 2439 O O . PRO A 1 305 ? -0.603 2.943 -25.796 1.00 80.06 305 PRO A O 1
ATOM 2442 N N . GLU A 1 306 ? -0.971 4.780 -27.019 1.00 77.44 306 GLU A N 1
ATOM 2443 C CA . GLU A 1 306 ? -1.368 4.026 -28.221 1.00 77.44 306 GLU A CA 1
ATOM 2444 C C . GLU A 1 306 ? -0.353 2.931 -28.585 1.00 77.44 306 GLU A C 1
ATOM 2446 O O . GLU A 1 306 ? 0.765 3.208 -29.025 1.00 77.44 306 GLU A O 1
ATOM 2451 N N . VAL A 1 307 ? -0.773 1.676 -28.406 1.00 76.44 307 VAL A N 1
ATOM 2452 C CA . VAL A 1 307 ? 0.010 0.488 -28.739 1.00 76.44 307 VAL A CA 1
ATOM 2453 C C . VAL A 1 307 ? -0.345 0.074 -30.159 1.00 76.44 307 VAL A C 1
ATOM 2455 O O . VAL A 1 307 ? -1.488 -0.286 -30.443 1.00 76.44 307 VAL A O 1
ATOM 2458 N N . LYS A 1 308 ? 0.637 0.100 -31.059 1.00 75.88 308 LYS A N 1
ATOM 2459 C CA . LYS A 1 308 ? 0.525 -0.566 -32.359 1.00 75.88 308 LYS A CA 1
ATOM 2460 C C . LYS A 1 308 ? 1.082 -1.972 -32.205 1.00 75.88 308 LYS A C 1
ATOM 2462 O O . LYS A 1 308 ? 2.209 -2.129 -31.752 1.00 75.88 308 LYS A O 1
ATOM 2467 N N . VAL A 1 309 ? 0.292 -2.981 -32.560 1.00 73.44 309 VAL A N 1
ATOM 2468 C CA . VAL A 1 309 ? 0.785 -4.360 -32.606 1.00 73.44 309 VAL A CA 1
ATOM 2469 C C . VAL A 1 309 ? 1.720 -4.471 -33.804 1.00 73.44 309 VAL A C 1
ATOM 2471 O O . VAL A 1 309 ? 1.276 -4.335 -34.945 1.00 73.44 309 VAL A O 1
ATOM 2474 N N . THR A 1 310 ? 3.004 -4.679 -33.539 1.00 74.62 310 THR A N 1
ATOM 2475 C CA . THR A 1 310 ? 4.038 -4.870 -34.559 1.00 74.62 310 THR A CA 1
ATOM 2476 C C . THR A 1 310 ? 4.486 -6.336 -34.588 1.00 74.62 310 THR A C 1
ATOM 2478 O O . THR A 1 310 ? 4.359 -7.041 -33.578 1.00 74.62 310 THR A O 1
ATOM 2481 N N . PRO A 1 311 ? 4.933 -6.859 -35.745 1.00 81.19 311 PRO A N 1
ATOM 2482 C CA . PRO A 1 311 ? 5.479 -8.211 -35.831 1.00 81.19 311 PRO A CA 1
ATOM 2483 C C . PRO A 1 311 ? 6.706 -8.394 -34.929 1.00 81.19 311 PRO A C 1
ATOM 2485 O O . PRO A 1 311 ? 7.452 -7.451 -34.678 1.00 81.19 311 PRO A O 1
ATOM 2488 N N . ILE A 1 312 ? 6.926 -9.624 -34.464 1.00 86.06 312 ILE A N 1
ATOM 2489 C CA . ILE A 1 312 ? 8.156 -9.982 -33.750 1.00 86.06 312 ILE A CA 1
ATOM 2490 C C . ILE A 1 312 ? 9.321 -9.954 -34.744 1.00 86.06 312 ILE A C 1
ATOM 2492 O O . ILE A 1 312 ? 9.254 -10.582 -35.802 1.00 86.06 312 ILE A O 1
ATOM 2496 N N . GLU A 1 313 ? 10.395 -9.255 -34.390 1.00 89.19 313 GLU A N 1
ATOM 2497 C CA . GLU A 1 313 ? 11.593 -9.116 -35.215 1.00 89.19 313 GLU A CA 1
ATOM 2498 C C . GLU A 1 313 ? 12.842 -9.497 -34.423 1.00 89.19 313 GLU A C 1
ATOM 2500 O O . GLU A 1 313 ? 12.943 -9.203 -33.234 1.00 89.19 313 GLU A O 1
ATOM 2505 N N . SER A 1 314 ? 13.819 -10.113 -35.090 1.00 92.31 314 SER A N 1
ATOM 2506 C CA . SER A 1 314 ? 15.153 -10.313 -34.520 1.00 92.31 314 SER A CA 1
ATOM 2507 C C . SER A 1 314 ? 16.000 -9.063 -34.751 1.00 92.31 314 SER A C 1
ATOM 2509 O O . SER A 1 314 ? 16.201 -8.640 -35.893 1.00 92.31 314 SER A O 1
ATOM 2511 N N . LYS A 1 315 ? 16.481 -8.453 -33.667 1.00 94.12 315 LYS A N 1
ATOM 2512 C CA . LYS A 1 315 ? 17.305 -7.241 -33.686 1.00 94.12 315 LYS A CA 1
ATOM 2513 C C . LYS A 1 315 ? 18.721 -7.587 -33.210 1.00 94.12 315 LYS A C 1
ATOM 2515 O O . LYS A 1 315 ? 18.876 -8.429 -32.323 1.00 94.12 315 LYS A O 1
ATOM 2520 N N . PRO A 1 316 ? 19.769 -6.965 -33.771 1.00 95.75 316 PRO A N 1
ATOM 2521 C CA . PRO A 1 316 ? 21.123 -7.202 -33.299 1.00 95.75 316 PRO A CA 1
ATOM 2522 C C . PRO A 1 316 ? 21.348 -6.561 -31.926 1.00 95.75 316 PRO A C 1
ATOM 2524 O O . PRO A 1 316 ? 20.742 -5.536 -31.614 1.00 95.75 316 PRO A O 1
ATOM 2527 N N . VAL A 1 317 ? 22.240 -7.151 -31.131 1.00 95.88 317 VAL A N 1
ATOM 2528 C CA . VAL A 1 317 ? 22.526 -6.737 -29.753 1.00 95.88 317 VAL A CA 1
ATOM 2529 C C . VAL A 1 317 ? 24.030 -6.599 -29.541 1.00 95.88 317 VAL A C 1
ATOM 2531 O O . VAL A 1 317 ? 24.792 -7.532 -29.774 1.00 95.88 317 VAL A O 1
ATOM 2534 N N . TRP A 1 318 ? 24.447 -5.433 -29.056 1.00 96.25 318 TRP A N 1
ATOM 2535 C CA . TRP A 1 318 ? 25.799 -5.199 -28.532 1.00 96.25 318 TRP A CA 1
ATOM 2536 C C . TRP A 1 318 ? 25.828 -4.148 -27.411 1.00 96.25 318 TRP A C 1
ATOM 2538 O O . TRP A 1 318 ? 26.863 -3.954 -26.789 1.00 96.25 318 TRP A O 1
ATOM 2548 N N . ARG A 1 319 ? 24.711 -3.476 -27.115 1.00 97.19 319 ARG A N 1
ATOM 2549 C CA . ARG A 1 319 ? 24.617 -2.434 -26.090 1.00 97.19 319 ARG A CA 1
ATOM 2550 C C . ARG A 1 319 ? 23.655 -2.868 -24.999 1.00 97.19 319 ARG A C 1
ATOM 2552 O O . ARG A 1 319 ? 22.463 -2.989 -25.261 1.00 97.19 319 ARG A O 1
ATOM 2559 N N . LEU A 1 320 ? 24.141 -3.051 -23.776 1.00 97.75 320 LEU A N 1
ATOM 2560 C CA . LEU A 1 320 ? 23.265 -3.311 -22.633 1.00 97.75 320 LEU A CA 1
ATOM 2561 C C . LEU A 1 320 ? 22.773 -1.988 -22.053 1.00 97.75 320 LEU A C 1
ATOM 2563 O O . LEU A 1 320 ? 23.570 -1.101 -21.755 1.00 97.75 320 LEU A O 1
ATOM 2567 N N . VAL A 1 321 ? 21.464 -1.860 -21.870 1.00 97.56 321 VAL A N 1
ATOM 2568 C CA . VAL A 1 321 ? 20.836 -0.666 -21.305 1.00 97.56 321 VAL A CA 1
ATOM 2569 C C . VAL A 1 321 ? 20.126 -1.041 -20.010 1.00 97.56 321 VAL A C 1
ATOM 2571 O O . VAL A 1 321 ? 19.183 -1.829 -20.018 1.00 97.56 321 VAL A O 1
ATOM 2574 N N . PHE A 1 322 ? 20.542 -0.438 -18.900 1.00 96.44 322 PHE A N 1
ATOM 2575 C CA . PHE A 1 322 ? 19.799 -0.431 -17.645 1.00 96.44 322 PHE A CA 1
ATOM 2576 C C . PHE A 1 322 ? 19.007 0.880 -17.561 1.00 96.44 322 PHE A C 1
ATOM 2578 O O . PHE A 1 322 ? 19.592 1.944 -17.351 1.00 96.44 322 PHE A O 1
ATOM 2585 N N . LEU A 1 323 ? 17.680 0.818 -17.733 1.00 92.94 323 LEU A N 1
ATOM 2586 C CA . LEU A 1 323 ? 16.790 1.985 -17.667 1.00 92.94 323 LEU A CA 1
ATOM 2587 C C . LEU A 1 323 ? 15.750 1.825 -16.554 1.00 92.94 323 LEU A C 1
ATOM 2589 O O . LEU A 1 323 ? 14.714 1.186 -16.739 1.00 92.94 323 LEU A O 1
ATOM 2593 N N . SER A 1 324 ? 16.008 2.431 -15.398 1.00 89.38 324 SER A N 1
ATOM 2594 C CA . SER A 1 324 ? 15.051 2.542 -14.290 1.00 89.38 324 SER A CA 1
ATOM 2595 C C . SER A 1 324 ? 15.588 3.503 -13.221 1.00 89.38 324 SER A C 1
ATOM 2597 O O . SER A 1 324 ? 16.653 4.077 -13.397 1.00 89.38 324 SER A O 1
ATOM 2599 N N . ARG A 1 325 ? 14.897 3.678 -12.087 1.00 88.62 325 ARG A N 1
ATOM 2600 C CA . ARG A 1 325 ? 15.511 4.347 -10.925 1.00 88.62 325 ARG A CA 1
ATOM 2601 C C . ARG A 1 325 ? 16.752 3.563 -10.483 1.00 88.62 325 ARG A C 1
ATOM 2603 O O . ARG A 1 325 ? 16.676 2.344 -10.354 1.00 88.62 325 ARG A O 1
ATOM 2610 N N . LEU A 1 326 ? 17.868 4.244 -10.234 1.00 92.44 326 LEU A N 1
ATOM 2611 C CA . LEU A 1 326 ? 19.158 3.614 -9.932 1.00 92.44 326 LEU A CA 1
ATOM 2612 C C . LEU A 1 326 ? 19.238 3.156 -8.460 1.00 92.44 326 LEU A C 1
ATOM 2614 O O . LEU A 1 326 ? 20.096 3.585 -7.698 1.00 92.44 326 LEU A O 1
ATOM 2618 N N . GLU A 1 327 ? 18.300 2.303 -8.048 1.00 87.69 327 GLU A N 1
ATOM 2619 C CA . GLU A 1 327 ? 18.134 1.806 -6.678 1.00 87.69 327 GLU A CA 1
ATOM 2620 C C . GLU A 1 327 ? 18.232 0.274 -6.596 1.00 87.69 327 GLU A C 1
ATOM 2622 O O . GLU A 1 327 ? 18.045 -0.436 -7.587 1.00 87.69 327 GLU A O 1
ATOM 2627 N N . GLU A 1 328 ? 18.435 -0.245 -5.382 1.00 85.94 328 GLU A N 1
ATOM 2628 C CA . GLU A 1 328 ? 18.614 -1.679 -5.110 1.00 85.94 328 GLU A CA 1
ATOM 2629 C C . GLU A 1 328 ? 17.481 -2.541 -5.674 1.00 85.94 328 GLU A C 1
ATOM 2631 O O . GLU A 1 328 ? 17.707 -3.525 -6.375 1.00 85.94 328 GLU A O 1
ATOM 2636 N N . ARG A 1 329 ? 16.238 -2.117 -5.430 1.00 86.00 329 ARG A N 1
ATOM 2637 C CA . ARG A 1 329 ? 15.026 -2.837 -5.834 1.00 86.00 329 ARG A CA 1
ATOM 2638 C C . ARG A 1 329 ? 14.909 -3.028 -7.340 1.00 86.00 329 ARG A C 1
ATOM 2640 O O . ARG A 1 329 ? 14.257 -3.969 -7.787 1.00 86.00 329 ARG A O 1
ATOM 2647 N N . LYS A 1 330 ? 15.507 -2.131 -8.122 1.00 91.19 330 LYS A N 1
ATOM 2648 C CA . LYS A 1 330 ? 15.529 -2.225 -9.582 1.00 91.19 330 LYS A CA 1
ATOM 2649 C C . LYS A 1 330 ? 16.652 -3.130 -10.104 1.00 91.19 330 LYS A C 1
ATOM 2651 O O . LYS A 1 330 ? 16.803 -3.282 -11.310 1.00 91.19 330 LYS A O 1
ATOM 2656 N N . GLY A 1 331 ? 17.403 -3.757 -9.197 1.00 92.19 331 GLY A N 1
ATOM 2657 C CA . GLY A 1 331 ? 18.391 -4.789 -9.493 1.00 92.19 331 GLY A CA 1
ATOM 2658 C C . GLY A 1 331 ? 19.706 -4.258 -10.031 1.00 92.19 331 GLY A C 1
ATOM 2659 O O . GLY A 1 331 ? 20.415 -4.993 -10.711 1.00 92.19 331 GLY A O 1
ATOM 2660 N N . ILE A 1 332 ? 20.051 -3.003 -9.734 1.00 94.44 332 ILE A N 1
ATOM 2661 C CA . ILE A 1 332 ? 21.300 -2.392 -10.205 1.00 94.44 332 ILE A CA 1
ATOM 2662 C C . ILE A 1 332 ? 22.541 -3.202 -9.791 1.00 94.44 332 ILE A C 1
ATOM 2664 O O . ILE A 1 332 ? 23.465 -3.356 -10.588 1.00 94.44 332 ILE A O 1
ATOM 2668 N N . ARG A 1 333 ? 22.535 -3.813 -8.595 1.00 92.75 333 ARG A N 1
ATOM 2669 C CA . ARG A 1 333 ? 23.599 -4.734 -8.163 1.00 92.75 333 ARG A CA 1
ATOM 2670 C C . ARG A 1 333 ? 23.632 -6.018 -8.965 1.00 92.75 333 ARG A C 1
ATOM 2672 O O . ARG A 1 333 ? 24.695 -6.386 -9.443 1.00 92.75 333 ARG A O 1
ATOM 2679 N N . LEU A 1 334 ? 22.479 -6.669 -9.134 1.00 92.81 334 LEU A N 1
ATOM 2680 C CA . LEU A 1 334 ? 22.381 -7.911 -9.903 1.00 92.81 334 LEU A CA 1
ATOM 2681 C C . LEU A 1 334 ? 22.887 -7.710 -11.329 1.00 92.81 334 LEU A C 1
ATOM 2683 O O . LEU A 1 334 ? 23.634 -8.542 -11.834 1.00 92.81 334 LEU A O 1
ATOM 2687 N N . PHE A 1 335 ? 22.532 -6.579 -11.939 1.00 97.69 335 PHE A N 1
ATOM 2688 C CA . PHE A 1 335 ? 23.012 -6.199 -13.258 1.00 97.69 335 PHE A CA 1
ATOM 2689 C C . PHE A 1 335 ? 24.540 -6.076 -13.294 1.00 97.69 335 PHE A C 1
ATOM 2691 O O . PHE A 1 335 ? 25.191 -6.734 -14.103 1.00 97.69 335 PHE A O 1
ATOM 2698 N N . VAL A 1 336 ? 25.128 -5.277 -12.396 1.00 96.88 336 VAL A N 1
ATOM 2699 C CA . VAL A 1 336 ? 26.588 -5.091 -12.329 1.00 96.88 336 VAL A CA 1
ATOM 2700 C C . VAL A 1 336 ? 27.310 -6.411 -12.041 1.00 96.88 336 VAL A C 1
ATOM 2702 O O . VAL A 1 336 ? 28.311 -6.715 -12.689 1.00 96.88 336 VAL A O 1
ATOM 2705 N N . ASP A 1 337 ? 26.796 -7.220 -11.115 1.00 95.81 337 ASP A N 1
ATOM 2706 C CA . ASP A 1 337 ? 27.377 -8.511 -10.744 1.00 95.81 337 ASP A CA 1
ATOM 2707 C C . ASP A 1 337 ? 27.312 -9.526 -11.894 1.00 95.81 337 ASP A C 1
ATOM 2709 O O . ASP A 1 337 ? 28.264 -10.282 -12.084 1.00 95.81 337 ASP A O 1
ATOM 2713 N N . ALA A 1 338 ? 26.239 -9.524 -12.692 1.00 97.19 338 ALA A N 1
ATOM 2714 C CA . ALA A 1 338 ? 26.126 -10.361 -13.884 1.00 97.19 338 ALA A CA 1
ATOM 2715 C C . ALA A 1 338 ? 27.093 -9.916 -14.993 1.00 97.19 338 ALA A C 1
ATOM 2717 O O . ALA A 1 338 ? 27.782 -10.754 -15.577 1.00 97.19 338 ALA A O 1
ATOM 2718 N N . VAL A 1 339 ? 27.207 -8.605 -15.247 1.00 96.88 339 VAL A N 1
ATOM 2719 C CA . VAL A 1 339 ? 28.141 -8.057 -16.249 1.00 96.88 339 VAL A CA 1
ATOM 2720 C C . VAL A 1 339 ? 29.596 -8.351 -15.872 1.00 96.88 339 VAL A C 1
ATOM 2722 O O . VAL A 1 339 ? 30.369 -8.758 -16.733 1.00 96.88 339 VAL A O 1
ATOM 2725 N N . ASN A 1 340 ? 29.955 -8.253 -14.587 1.00 95.75 340 ASN A N 1
ATOM 2726 C CA . ASN A 1 340 ? 31.295 -8.582 -14.078 1.00 95.75 340 ASN A CA 1
ATOM 2727 C C . ASN A 1 340 ? 31.740 -10.028 -14.356 1.00 95.75 340 ASN A C 1
ATOM 2729 O O . ASN A 1 340 ? 32.934 -10.322 -14.302 1.00 95.75 340 ASN A O 1
ATOM 2733 N N . ARG A 1 341 ? 30.795 -10.941 -14.600 1.00 95.31 341 ARG A N 1
ATOM 2734 C CA . ARG A 1 341 ? 31.063 -12.364 -14.850 1.00 95.31 341 ARG A CA 1
ATOM 2735 C C . ARG A 1 341 ? 31.195 -12.695 -16.334 1.00 95.31 341 ARG A C 1
ATOM 2737 O O . ARG A 1 341 ? 31.591 -13.812 -16.665 1.00 95.31 341 ARG A O 1
ATOM 2744 N N . LEU A 1 342 ? 30.852 -11.765 -17.227 1.00 94.69 342 LEU A N 1
ATOM 2745 C CA . LEU A 1 342 ? 31.002 -11.965 -18.665 1.00 94.69 342 LEU A CA 1
ATOM 2746 C C . LEU A 1 342 ? 32.483 -12.135 -19.026 1.00 94.69 342 LEU A C 1
ATOM 2748 O O . LEU A 1 342 ? 33.358 -11.460 -18.485 1.00 94.69 342 LEU A O 1
ATOM 2752 N N . ASP A 1 343 ? 32.773 -13.012 -19.987 1.00 91.12 343 ASP A N 1
ATOM 2753 C CA . ASP A 1 343 ? 34.117 -13.093 -20.558 1.00 91.12 343 ASP A CA 1
ATOM 2754 C C . ASP A 1 343 ? 34.341 -11.895 -21.485 1.00 91.12 343 ASP A C 1
ATOM 2756 O O . ASP A 1 343 ? 33.949 -11.901 -22.652 1.00 91.12 343 ASP A O 1
ATOM 2760 N N . HIS A 1 344 ? 34.997 -10.861 -20.956 1.00 85.88 344 HIS A N 1
ATOM 2761 C CA . HIS A 1 344 ? 35.255 -9.614 -21.678 1.00 85.88 344 HIS A CA 1
ATOM 2762 C C . HIS A 1 344 ? 36.048 -9.817 -22.980 1.00 85.88 344 HIS A C 1
ATOM 2764 O O . HIS A 1 344 ? 35.994 -8.959 -23.858 1.00 85.88 344 HIS A O 1
ATOM 2770 N N . SER A 1 345 ? 36.797 -10.920 -23.118 1.00 85.50 345 SER A N 1
ATOM 2771 C CA . SER A 1 345 ? 37.569 -11.211 -24.332 1.00 85.50 345 SER A CA 1
ATOM 2772 C C . SER A 1 345 ? 36.715 -11.749 -25.485 1.00 85.50 345 SER A C 1
ATOM 2774 O O . SER A 1 345 ? 37.120 -11.639 -26.642 1.00 85.50 345 SER A O 1
ATOM 2776 N N . ALA A 1 346 ? 35.528 -12.277 -25.174 1.00 87.06 346 ALA A N 1
ATOM 2777 C CA . ALA A 1 346 ? 34.594 -12.865 -26.129 1.00 87.06 346 ALA A CA 1
ATOM 2778 C C . ALA A 1 346 ? 33.502 -11.886 -26.610 1.00 87.06 346 ALA A C 1
ATOM 2780 O O . ALA A 1 346 ? 32.673 -12.259 -27.440 1.00 87.06 346 ALA A O 1
ATOM 2781 N N . LEU A 1 347 ? 33.483 -10.648 -26.100 1.00 90.56 347 LEU A N 1
ATOM 2782 C CA . LEU A 1 347 ? 32.472 -9.640 -26.436 1.00 90.56 347 LEU A CA 1
ATOM 2783 C C . LEU A 1 347 ? 32.743 -8.970 -27.798 1.00 90.56 347 LEU A C 1
ATOM 2785 O O . LEU A 1 347 ? 33.892 -8.817 -28.220 1.00 90.56 347 LEU A O 1
ATOM 2789 N N . ASP A 1 348 ? 31.677 -8.526 -28.479 1.00 91.19 348 ASP A N 1
ATOM 2790 C CA . ASP A 1 348 ? 31.777 -7.697 -29.693 1.00 91.19 348 ASP A CA 1
ATOM 2791 C C . ASP A 1 348 ? 32.625 -6.442 -29.404 1.00 91.19 348 ASP A C 1
ATOM 2793 O O . ASP A 1 348 ? 32.534 -5.841 -28.335 1.00 91.19 348 ASP A O 1
ATOM 2797 N N . ARG A 1 349 ? 33.437 -5.994 -30.369 1.00 91.88 349 ARG A N 1
ATOM 2798 C CA . ARG A 1 349 ? 34.267 -4.780 -30.222 1.00 91.88 349 ARG A CA 1
ATOM 2799 C C . ARG A 1 349 ? 33.453 -3.503 -29.996 1.00 91.88 349 ARG A C 1
ATOM 2801 O O . ARG A 1 349 ? 34.012 -2.507 -29.548 1.00 91.88 349 ARG A O 1
ATOM 2808 N N . ARG A 1 350 ? 32.169 -3.517 -30.357 1.00 94.62 350 ARG A N 1
ATOM 2809 C CA . ARG A 1 350 ? 31.201 -2.435 -30.145 1.00 94.62 350 ARG A CA 1
ATOM 2810 C C . ARG A 1 350 ? 30.506 -2.524 -28.788 1.00 94.62 350 ARG A C 1
ATOM 2812 O O . ARG A 1 350 ? 29.651 -1.686 -28.527 1.00 94.62 350 ARG A O 1
ATOM 2819 N N . PHE A 1 351 ? 30.806 -3.541 -27.976 1.00 97.38 351 PHE A N 1
ATOM 2820 C CA . PHE A 1 351 ? 30.095 -3.773 -26.729 1.00 97.38 351 PHE A CA 1
ATOM 2821 C C . PHE A 1 351 ? 30.197 -2.574 -25.789 1.00 97.38 351 PHE A C 1
ATOM 2823 O O . PHE A 1 351 ? 31.289 -2.052 -25.567 1.00 97.38 351 PHE A O 1
ATOM 2830 N N . GLU A 1 352 ? 29.066 -2.157 -25.229 1.00 97.31 352 GLU A N 1
ATOM 2831 C CA . GLU A 1 352 ? 28.991 -1.038 -24.293 1.00 97.31 352 GLU A CA 1
ATOM 2832 C C . GLU A 1 352 ? 27.810 -1.183 -23.327 1.00 97.31 352 GLU A C 1
ATOM 2834 O O . GLU A 1 352 ? 26.859 -1.932 -23.578 1.00 97.31 352 GLU A O 1
ATOM 2839 N N . VAL A 1 353 ? 27.873 -0.442 -22.220 1.00 97.81 353 VAL A N 1
ATOM 2840 C CA . VAL A 1 353 ? 26.841 -0.444 -21.178 1.00 97.81 353 VAL A CA 1
ATOM 2841 C C . VAL A 1 353 ? 26.356 0.978 -20.903 1.00 97.81 353 VAL A C 1
ATOM 2843 O O . VAL A 1 353 ? 27.155 1.884 -20.661 1.00 97.81 353 VAL A O 1
ATOM 2846 N N . GLU A 1 354 ? 25.038 1.178 -20.896 1.00 97.25 354 GLU A N 1
ATOM 2847 C CA . GLU A 1 354 ? 24.396 2.440 -20.520 1.00 97.25 354 GLU A CA 1
ATOM 2848 C C . GLU A 1 354 ? 23.521 2.273 -19.268 1.00 97.25 354 GLU A C 1
ATOM 2850 O O . GLU A 1 354 ? 22.598 1.462 -19.245 1.00 97.25 354 GLU A O 1
ATOM 2855 N N . PHE A 1 355 ? 23.767 3.096 -18.248 1.00 97.06 355 PHE A N 1
ATOM 2856 C CA . PHE A 1 355 ? 22.898 3.279 -17.087 1.00 97.06 355 PHE A CA 1
ATOM 2857 C C . PHE A 1 355 ? 22.134 4.590 -17.232 1.00 97.06 355 PHE A C 1
ATOM 2859 O O . PHE A 1 355 ? 22.739 5.655 -17.366 1.00 97.06 355 PHE A O 1
ATOM 2866 N N . VAL A 1 356 ? 20.806 4.527 -17.183 1.00 94.06 356 VAL A N 1
ATOM 2867 C CA . VAL A 1 356 ? 19.927 5.689 -17.323 1.00 94.06 356 VAL A CA 1
ATOM 2868 C C . VAL A 1 356 ? 18.860 5.637 -16.241 1.00 94.06 356 VAL A C 1
ATOM 2870 O O . VAL A 1 356 ? 18.124 4.658 -16.135 1.00 94.06 356 VAL A O 1
ATOM 2873 N N . GLY A 1 357 ? 18.753 6.688 -15.432 1.00 90.81 357 GLY A N 1
ATOM 2874 C CA . GLY A 1 357 ? 17.836 6.636 -14.301 1.00 90.81 357 GLY A CA 1
ATOM 2875 C C . GLY A 1 357 ? 17.949 7.779 -13.322 1.00 90.81 357 GLY A C 1
ATOM 2876 O O . GLY A 1 357 ? 18.965 8.465 -13.291 1.00 90.81 357 GLY A O 1
ATOM 2877 N N . SER A 1 358 ? 16.921 7.974 -12.497 1.00 88.62 358 SER A N 1
ATOM 2878 C CA . SER A 1 358 ? 17.013 8.902 -11.369 1.00 88.62 358 SER A CA 1
ATOM 2879 C C . SER A 1 358 ? 18.032 8.405 -10.348 1.00 88.62 358 SER A C 1
ATOM 2881 O O . SER A 1 358 ? 18.104 7.199 -10.089 1.00 88.62 358 SER A O 1
ATOM 2883 N N . ASP A 1 359 ? 18.765 9.339 -9.750 1.00 89.31 359 ASP A N 1
ATOM 2884 C CA . ASP A 1 359 ? 19.707 9.035 -8.680 1.00 89.31 359 ASP A CA 1
ATOM 2885 C C . ASP A 1 359 ? 18.994 8.412 -7.476 1.00 89.31 359 ASP A C 1
ATOM 2887 O O . ASP A 1 359 ? 17.810 8.660 -7.225 1.00 89.31 359 ASP A O 1
ATOM 2891 N N . SER A 1 360 ? 19.728 7.609 -6.719 1.00 87.81 360 SER A N 1
ATOM 2892 C CA . SER A 1 360 ? 19.282 7.041 -5.450 1.00 87.81 360 SER A CA 1
ATOM 2893 C C . SER A 1 360 ? 20.479 6.862 -4.520 1.00 87.81 360 SER A C 1
ATOM 2895 O O . SER A 1 360 ? 21.580 7.320 -4.824 1.00 87.81 360 SER A O 1
ATOM 2897 N N . ARG A 1 361 ? 20.273 6.205 -3.377 1.00 82.94 361 ARG A N 1
ATOM 2898 C CA . ARG A 1 361 ? 21.343 5.860 -2.439 1.00 82.94 361 ARG A CA 1
ATOM 2899 C C . ARG A 1 361 ? 21.616 4.360 -2.434 1.00 82.94 361 ARG A C 1
ATOM 2901 O O . ARG A 1 361 ? 20.701 3.564 -2.238 1.00 82.94 361 ARG A O 1
ATOM 2908 N N . LEU A 1 362 ? 22.885 3.996 -2.603 1.00 81.31 362 LEU A N 1
ATOM 2909 C CA . LEU A 1 362 ? 23.405 2.627 -2.541 1.00 81.31 362 LEU A CA 1
ATOM 2910 C C . LEU A 1 362 ? 24.651 2.635 -1.658 1.00 81.31 362 LEU A C 1
ATOM 2912 O O . LEU A 1 362 ? 25.562 3.412 -1.912 1.00 81.31 362 LEU A O 1
ATOM 2916 N N . ASP A 1 363 ? 24.697 1.808 -0.611 1.00 79.50 363 ASP A N 1
ATOM 2917 C CA . ASP A 1 363 ? 25.825 1.777 0.343 1.00 79.50 363 ASP A CA 1
ATOM 2918 C C . ASP A 1 363 ? 26.209 3.168 0.885 1.00 79.50 363 ASP A C 1
ATOM 2920 O O . ASP A 1 363 ? 27.382 3.486 1.048 1.00 79.50 363 ASP A O 1
ATOM 2924 N N . LEU A 1 364 ? 25.202 4.011 1.155 1.00 81.50 364 LEU A N 1
ATOM 2925 C CA . LEU A 1 364 ? 25.347 5.411 1.593 1.00 81.50 364 LEU A CA 1
ATOM 2926 C C . LEU A 1 364 ? 25.965 6.372 0.557 1.00 81.50 364 LEU A C 1
ATOM 2928 O O . LEU A 1 364 ? 26.099 7.559 0.851 1.00 81.50 364 LEU A O 1
ATOM 2932 N N . LEU A 1 365 ? 26.272 5.903 -0.652 1.00 84.19 365 LEU A N 1
ATOM 2933 C CA . LEU A 1 365 ? 26.747 6.707 -1.781 1.00 84.19 365 LEU A CA 1
ATOM 2934 C C . LEU A 1 365 ? 25.591 7.089 -2.706 1.00 84.19 365 LEU A C 1
ATOM 2936 O O . LEU A 1 365 ? 24.554 6.415 -2.721 1.00 84.19 365 LEU A O 1
ATOM 2940 N N . SER A 1 366 ? 25.765 8.144 -3.510 1.00 92.25 366 SER A N 1
ATOM 2941 C CA . SER A 1 366 ? 24.882 8.333 -4.665 1.00 92.25 366 SER A CA 1
ATOM 2942 C C . SER A 1 366 ? 25.047 7.162 -5.633 1.00 92.25 366 SER A C 1
ATOM 2944 O O . SER A 1 366 ? 26.125 6.574 -5.757 1.00 92.25 366 SER A O 1
ATOM 2946 N N . SER A 1 367 ? 23.984 6.809 -6.348 1.00 92.75 367 SER A N 1
ATOM 2947 C CA . SER A 1 367 ? 24.030 5.696 -7.296 1.00 92.75 367 SER A CA 1
ATOM 2948 C C . SER A 1 367 ? 25.055 5.927 -8.413 1.00 92.75 367 SER A C 1
ATOM 2950 O O . SER A 1 367 ? 25.686 4.979 -8.877 1.00 92.75 367 SER A O 1
ATOM 2952 N N . GLY A 1 368 ? 25.272 7.190 -8.802 1.00 94.62 368 GLY A N 1
ATOM 2953 C CA . GLY A 1 368 ? 26.298 7.575 -9.767 1.00 94.62 368 GLY A CA 1
ATOM 2954 C C . GLY A 1 368 ? 27.720 7.299 -9.272 1.00 94.62 368 GLY A C 1
ATOM 2955 O O . GLY A 1 368 ? 28.504 6.697 -10.005 1.00 94.62 368 GLY A O 1
ATOM 2956 N N . GLU A 1 369 ? 28.044 7.697 -8.038 1.00 95.12 369 GLU A N 1
ATOM 2957 C CA . GLU A 1 369 ? 29.346 7.415 -7.409 1.00 95.12 369 GLU A CA 1
ATOM 2958 C C . GLU A 1 369 ? 29.558 5.910 -7.230 1.00 95.12 369 GLU A C 1
ATOM 2960 O O . GLU A 1 369 ? 30.603 5.379 -7.606 1.00 95.12 369 GLU A O 1
ATOM 2965 N N . TRP A 1 370 ? 28.530 5.214 -6.737 1.00 95.69 370 TRP A N 1
ATOM 2966 C CA . TRP A 1 370 ? 28.553 3.765 -6.561 1.00 95.69 370 TRP A CA 1
ATOM 2967 C C . TRP A 1 370 ? 28.835 3.046 -7.886 1.00 95.69 370 TRP A C 1
ATOM 2969 O O . TRP A 1 370 ? 29.706 2.181 -7.953 1.00 95.69 370 TRP A O 1
ATOM 2979 N N . LEU A 1 371 ? 28.159 3.432 -8.973 1.00 96.94 371 LEU A N 1
ATOM 2980 C CA . LEU A 1 371 ? 28.404 2.857 -10.295 1.00 96.94 371 LEU A CA 1
ATOM 2981 C C . LEU A 1 371 ? 29.830 3.130 -10.781 1.00 96.94 371 LEU A C 1
ATOM 2983 O O . LEU A 1 371 ? 30.494 2.196 -11.216 1.00 96.94 371 LEU A O 1
ATOM 2987 N N . GLN A 1 372 ? 30.323 4.369 -10.676 1.00 95.75 372 GLN A N 1
ATOM 2988 C CA . GLN A 1 372 ? 31.683 4.718 -11.109 1.00 95.75 372 GLN A CA 1
ATOM 2989 C C . GLN A 1 372 ? 32.750 3.858 -10.423 1.00 95.75 372 GLN A C 1
ATOM 2991 O O . GLN A 1 372 ? 33.680 3.387 -11.082 1.00 95.75 372 GLN A O 1
ATOM 2996 N N . GLU A 1 373 ? 32.602 3.618 -9.119 1.00 95.00 373 GLU A N 1
ATOM 2997 C CA . GLU A 1 373 ? 33.503 2.748 -8.366 1.00 95.00 373 GLU A CA 1
ATOM 2998 C C . GLU A 1 373 ? 33.417 1.299 -8.866 1.00 95.00 373 GLU A C 1
ATOM 3000 O O . GLU A 1 373 ? 34.431 0.682 -9.219 1.00 95.00 373 GLU A O 1
ATOM 3005 N N . ARG A 1 374 ? 32.192 0.770 -8.959 1.00 94.69 374 ARG A N 1
ATOM 3006 C CA . ARG A 1 374 ? 31.923 -0.642 -9.264 1.00 94.69 374 ARG A CA 1
ATOM 3007 C C . ARG A 1 374 ? 32.223 -1.029 -10.709 1.00 94.69 374 ARG A C 1
ATOM 3009 O O . ARG A 1 374 ? 32.527 -2.193 -10.958 1.00 94.69 374 ARG A O 1
ATOM 3016 N N . THR A 1 375 ? 32.173 -0.081 -11.642 1.00 95.88 375 THR A N 1
ATOM 3017 C CA . THR A 1 375 ? 32.463 -0.310 -13.066 1.00 95.88 375 THR A CA 1
ATOM 3018 C C . THR A 1 375 ? 33.865 0.150 -13.473 1.00 95.88 375 THR A C 1
ATOM 3020 O O . THR A 1 375 ? 34.212 0.077 -14.648 1.00 95.88 375 THR A O 1
ATOM 3023 N N . SER A 1 376 ? 34.702 0.614 -12.537 1.00 94.50 376 SER A N 1
ATOM 3024 C CA . SER A 1 376 ? 36.033 1.184 -12.830 1.00 94.50 376 SER A CA 1
ATOM 3025 C C . SER A 1 376 ? 36.998 0.236 -13.556 1.00 94.50 376 SER A C 1
ATOM 3027 O O . SER A 1 376 ? 37.899 0.688 -14.260 1.00 94.50 376 SER A O 1
ATOM 3029 N N . GLN A 1 377 ? 36.815 -1.079 -13.400 1.00 92.25 377 GLN A N 1
ATOM 3030 C CA . GLN A 1 377 ? 37.650 -2.110 -14.029 1.00 92.25 377 GLN A CA 1
ATOM 3031 C C . GLN A 1 377 ? 37.128 -2.568 -15.401 1.00 92.25 377 GLN A C 1
ATOM 3033 O O . GLN A 1 377 ? 37.750 -3.416 -16.051 1.00 92.25 377 GLN A O 1
ATOM 3038 N N . TRP A 1 378 ? 35.984 -2.048 -15.856 1.00 95.06 378 TRP A N 1
ATOM 3039 C CA . TRP A 1 378 ? 35.413 -2.411 -17.150 1.00 95.06 378 TRP A CA 1
ATOM 3040 C C . TRP A 1 378 ? 36.253 -1.817 -18.285 1.00 95.06 378 TRP A C 1
ATOM 3042 O O . TRP A 1 378 ? 36.585 -0.635 -18.293 1.00 95.06 378 TRP A O 1
ATOM 3052 N N . LYS A 1 379 ? 36.622 -2.657 -19.260 1.00 91.62 379 LYS A N 1
ATOM 3053 C CA . LYS A 1 379 ? 37.496 -2.277 -20.391 1.00 91.62 379 LYS A CA 1
ATOM 3054 C C . LYS A 1 379 ? 36.724 -1.795 -21.625 1.00 91.62 379 LYS A C 1
ATOM 3056 O O . LYS A 1 379 ? 37.324 -1.593 -22.678 1.00 91.62 379 LYS A O 1
ATOM 3061 N N . PHE A 1 380 ? 35.411 -1.646 -21.503 1.00 95.19 380 PHE A N 1
ATOM 3062 C CA . PHE A 1 380 ? 34.494 -1.238 -22.562 1.00 95.19 380 PHE A CA 1
ATOM 3063 C C . PHE A 1 380 ? 33.768 0.062 -22.179 1.00 95.19 380 PHE A C 1
ATOM 3065 O O . PHE A 1 380 ? 33.707 0.403 -20.991 1.00 95.19 380 PHE A O 1
ATOM 3072 N N . PRO A 1 381 ? 33.225 0.812 -23.158 1.00 96.50 381 PRO A N 1
ATOM 3073 C CA . PRO A 1 381 ? 32.509 2.050 -22.885 1.00 96.50 381 PRO A CA 1
ATOM 3074 C C . PRO A 1 381 ? 31.361 1.842 -21.893 1.00 96.50 381 PRO A C 1
ATOM 3076 O O . PRO A 1 381 ? 30.527 0.949 -22.047 1.00 96.50 381 PRO A O 1
ATOM 3079 N N . THR A 1 382 ? 31.347 2.679 -20.857 1.00 97.12 382 THR A N 1
ATOM 3080 C CA . THR A 1 382 ? 30.325 2.686 -19.808 1.00 97.12 382 THR A CA 1
ATOM 3081 C C . THR A 1 382 ? 29.793 4.102 -19.661 1.00 97.12 382 THR A C 1
ATOM 3083 O O . THR A 1 382 ? 30.557 5.037 -19.410 1.00 97.12 382 THR A O 1
ATOM 3086 N N . HIS A 1 383 ? 28.487 4.275 -19.831 1.00 96.31 383 HIS A N 1
ATOM 3087 C CA . HIS A 1 383 ? 27.830 5.577 -19.794 1.00 96.31 383 HIS A CA 1
ATOM 3088 C C . HIS A 1 383 ? 26.855 5.636 -18.625 1.00 96.31 383 HIS A C 1
ATOM 3090 O O . HIS A 1 383 ? 25.903 4.867 -18.574 1.00 96.31 383 HIS A O 1
ATOM 3096 N N . ILE A 1 384 ? 27.069 6.571 -17.699 1.00 96.00 384 ILE A N 1
ATOM 3097 C CA . ILE A 1 384 ? 26.212 6.756 -16.525 1.00 96.00 384 ILE A CA 1
ATOM 3098 C C . ILE A 1 384 ? 25.471 8.088 -16.680 1.00 96.00 384 ILE A C 1
ATOM 3100 O O . ILE A 1 384 ? 26.076 9.158 -16.622 1.00 96.00 384 ILE A O 1
ATOM 3104 N N . LYS A 1 385 ? 24.158 8.020 -16.915 1.00 94.25 385 LYS A N 1
ATOM 3105 C CA . LYS A 1 385 ? 23.260 9.162 -17.141 1.00 94.25 385 LYS A CA 1
ATOM 3106 C C . LYS A 1 385 ? 22.246 9.252 -16.001 1.00 94.25 385 LYS A C 1
ATOM 3108 O O . LYS A 1 385 ? 21.117 8.764 -16.099 1.00 94.25 385 LYS A O 1
ATOM 3113 N N . VAL A 1 386 ? 22.677 9.878 -14.913 1.00 92.56 386 VAL A N 1
ATOM 3114 C CA . VAL A 1 386 ? 21.849 10.101 -13.723 1.00 92.56 386 VAL A CA 1
ATOM 3115 C C . VAL A 1 386 ? 20.869 11.254 -13.964 1.00 92.56 386 VAL A C 1
ATOM 3117 O O . VAL A 1 386 ? 21.230 12.261 -14.568 1.00 92.56 386 VAL A O 1
ATOM 3120 N N . ASN A 1 387 ? 19.631 11.109 -13.485 1.00 88.88 387 ASN A N 1
ATOM 3121 C CA . ASN A 1 387 ? 18.537 12.079 -13.611 1.00 88.88 387 ASN A CA 1
ATOM 3122 C C . ASN A 1 387 ? 18.263 12.505 -15.066 1.00 88.88 387 ASN A C 1
ATOM 3124 O O . ASN A 1 387 ? 17.910 13.653 -15.333 1.00 88.88 387 ASN A O 1
ATOM 3128 N N . ALA A 1 388 ? 18.439 11.576 -16.011 1.00 84.81 388 ALA A N 1
ATOM 3129 C CA . ALA A 1 388 ? 18.165 11.816 -17.420 1.00 84.81 388 ALA A CA 1
ATOM 3130 C C . ALA A 1 388 ? 16.683 12.147 -17.651 1.00 84.81 388 ALA A C 1
ATOM 3132 O O . ALA A 1 388 ? 15.791 11.485 -17.115 1.00 84.81 388 ALA A O 1
ATOM 3133 N N . ASP A 1 389 ? 16.418 13.148 -18.491 1.00 81.31 389 ASP A N 1
ATOM 3134 C CA . ASP A 1 389 ? 15.055 13.471 -18.895 1.00 81.31 389 ASP A CA 1
ATOM 3135 C C . ASP A 1 389 ? 14.470 12.404 -19.840 1.00 81.31 389 ASP A C 1
ATOM 3137 O O . ASP A 1 389 ? 15.167 11.544 -20.394 1.00 81.31 389 ASP A O 1
ATOM 3141 N N . ARG A 1 390 ? 13.149 12.462 -20.052 1.00 77.00 390 ARG A N 1
ATOM 3142 C CA . ARG A 1 390 ? 12.440 11.504 -20.914 1.00 77.00 390 ARG A CA 1
ATOM 3143 C C . ARG A 1 390 ? 12.989 11.495 -22.345 1.00 77.00 390 ARG A C 1
ATOM 3145 O O . ARG A 1 390 ? 13.040 10.435 -22.962 1.00 77.00 390 ARG A O 1
ATOM 3152 N N . ALA A 1 391 ? 13.390 12.649 -22.880 1.00 80.06 391 ALA A N 1
ATOM 3153 C CA . ALA A 1 391 ? 13.932 12.747 -24.234 1.00 80.06 391 ALA A CA 1
ATOM 3154 C C . ALA A 1 391 ? 15.263 11.989 -24.360 1.00 80.06 391 ALA A C 1
ATOM 3156 O O . ALA A 1 391 ? 15.447 11.213 -25.299 1.00 80.06 391 ALA A O 1
ATOM 3157 N N . THR A 1 392 ? 16.146 12.148 -23.376 1.00 85.56 392 THR A N 1
ATOM 3158 C CA . THR A 1 392 ? 17.422 11.435 -23.283 1.00 85.56 392 THR A CA 1
ATOM 3159 C C . THR A 1 392 ? 17.204 9.933 -23.131 1.00 85.56 392 THR A C 1
ATOM 3161 O O . THR A 1 392 ? 17.818 9.158 -23.861 1.00 85.56 392 THR A O 1
ATOM 3164 N N . ALA A 1 393 ? 16.297 9.507 -22.246 1.00 85.44 393 ALA A N 1
ATOM 3165 C CA . ALA A 1 393 ? 15.975 8.090 -22.064 1.00 85.44 393 ALA A CA 1
ATOM 3166 C C . ALA A 1 393 ? 15.455 7.441 -23.360 1.00 85.44 393 ALA A C 1
ATOM 3168 O O . ALA A 1 393 ? 15.931 6.379 -23.760 1.00 85.44 393 ALA A O 1
ATOM 3169 N N . LEU A 1 394 ? 14.538 8.109 -24.069 1.00 81.69 394 LEU A N 1
ATOM 3170 C CA . LEU A 1 394 ? 14.017 7.628 -25.353 1.00 81.69 394 LEU A CA 1
ATOM 3171 C C . LEU A 1 394 ? 15.090 7.576 -26.447 1.00 81.69 394 LEU A C 1
ATOM 3173 O O . LEU A 1 394 ? 15.065 6.667 -27.279 1.00 81.69 394 LEU A O 1
ATOM 3177 N N . HIS A 1 395 ? 16.025 8.528 -26.454 1.00 86.50 395 HIS A N 1
ATOM 3178 C CA . HIS A 1 395 ? 17.148 8.517 -27.387 1.00 86.50 395 HIS A CA 1
ATOM 3179 C C . HIS A 1 395 ? 18.057 7.302 -27.161 1.00 86.50 395 HIS A C 1
ATOM 3181 O O . HIS A 1 395 ? 18.427 6.644 -28.130 1.00 86.50 395 HIS A O 1
ATOM 3187 N N . VAL A 1 396 ? 18.349 6.964 -25.899 1.00 88.06 396 VAL A N 1
ATOM 3188 C CA . VAL A 1 396 ? 19.127 5.764 -25.545 1.00 88.06 396 VAL A CA 1
ATOM 3189 C C . VAL A 1 396 ? 18.411 4.488 -25.977 1.00 88.06 396 VAL A C 1
ATOM 3191 O O . VAL A 1 396 ? 19.018 3.637 -26.619 1.00 88.06 396 VAL A O 1
ATOM 3194 N N . LEU A 1 397 ? 17.109 4.378 -25.695 1.00 84.44 397 LEU A N 1
ATOM 3195 C CA . LEU A 1 397 ? 16.312 3.212 -26.093 1.00 84.44 397 LEU A CA 1
ATOM 3196 C C . LEU A 1 397 ? 16.237 3.016 -27.610 1.00 84.44 397 LEU A C 1
ATOM 3198 O O . LEU A 1 397 ? 16.132 1.889 -28.076 1.00 84.44 397 LEU A O 1
ATOM 3202 N N . SER A 1 398 ? 16.281 4.101 -28.383 1.00 85.69 398 SER A N 1
ATOM 3203 C CA . SER A 1 398 ? 16.173 4.043 -29.848 1.00 85.69 398 SER A CA 1
ATOM 3204 C C . SER A 1 398 ? 17.517 3.792 -30.541 1.00 85.69 398 SER A C 1
ATOM 3206 O O . SER A 1 398 ? 17.585 3.809 -31.772 1.00 85.69 398 SER A O 1
ATOM 3208 N N . ALA A 1 399 ? 18.604 3.619 -29.786 1.00 89.94 399 ALA A N 1
ATOM 3209 C CA . ALA A 1 399 ? 19.919 3.427 -30.364 1.00 89.94 399 ALA A CA 1
ATOM 3210 C C . ALA A 1 399 ? 20.084 2.014 -30.965 1.00 89.94 399 ALA A C 1
ATOM 3212 O O . ALA A 1 399 ? 19.615 1.033 -30.384 1.00 89.94 399 ALA A O 1
ATOM 3213 N N . PRO A 1 400 ? 20.781 1.872 -32.109 1.00 92.06 400 PRO A N 1
ATOM 3214 C CA . PRO A 1 400 ? 21.052 0.563 -32.693 1.00 92.06 400 PRO A CA 1
ATOM 3215 C C . PRO A 1 400 ? 21.825 -0.346 -31.733 1.00 92.06 400 PRO A C 1
ATOM 3217 O O . PRO A 1 400 ? 22.773 0.098 -31.086 1.00 92.06 400 PRO A O 1
ATOM 3220 N N . GLY A 1 401 ? 21.454 -1.626 -31.688 1.00 95.06 401 GLY A N 1
ATOM 3221 C CA . GLY A 1 401 ? 22.139 -2.620 -30.861 1.00 95.06 401 GLY A CA 1
ATOM 3222 C C . GLY A 1 401 ? 21.698 -2.668 -29.400 1.00 95.06 401 GLY A C 1
ATOM 3223 O O . GLY A 1 401 ? 22.278 -3.449 -28.645 1.00 95.06 401 GLY A O 1
ATOM 3224 N N . ALA A 1 402 ? 20.732 -1.838 -28.993 1.00 96.19 402 ALA A N 1
ATOM 3225 C CA . ALA A 1 402 ? 20.253 -1.767 -27.618 1.00 96.19 402 ALA A CA 1
ATOM 3226 C C . ALA A 1 402 ? 19.484 -3.032 -27.208 1.00 96.19 402 ALA A C 1
ATOM 3228 O O . ALA A 1 402 ? 18.528 -3.433 -27.868 1.00 96.19 402 ALA A O 1
ATOM 3229 N N . LEU A 1 403 ? 19.884 -3.602 -26.075 1.00 96.50 403 LEU A N 1
ATOM 3230 C CA . LEU A 1 403 ? 19.153 -4.593 -25.300 1.00 96.50 403 LEU A CA 1
ATOM 3231 C C . LEU A 1 403 ? 18.808 -3.977 -23.950 1.00 96.50 403 LEU A C 1
ATOM 3233 O O . LEU A 1 403 ? 19.698 -3.663 -23.156 1.00 96.50 403 LEU A O 1
ATOM 3237 N N . LEU A 1 404 ? 17.518 -3.820 -23.681 1.00 96.50 404 LEU A N 1
ATOM 3238 C CA . LEU A 1 404 ? 17.051 -3.330 -22.392 1.00 96.50 404 LEU A CA 1
ATOM 3239 C C . LEU A 1 404 ? 17.040 -4.472 -21.368 1.00 96.50 404 LEU A C 1
ATOM 3241 O O . LEU A 1 404 ? 16.507 -5.544 -21.630 1.00 96.50 404 LEU A O 1
ATOM 3245 N N . VAL A 1 405 ? 17.629 -4.259 -20.195 1.00 97.06 405 VAL A N 1
ATOM 3246 C CA . VAL A 1 405 ? 17.755 -5.306 -19.173 1.00 97.06 405 VAL A CA 1
ATOM 3247 C C . VAL A 1 405 ? 17.004 -4.889 -17.911 1.00 97.06 405 VAL A C 1
ATOM 3249 O O . VAL A 1 405 ? 17.454 -4.047 -17.132 1.00 97.06 405 VAL A O 1
ATOM 3252 N N . PHE A 1 406 ? 15.836 -5.491 -17.706 1.00 94.38 406 PHE A N 1
ATOM 3253 C CA . PHE A 1 406 ? 14.968 -5.268 -16.558 1.00 94.38 406 PHE A CA 1
ATOM 3254 C C . PHE A 1 406 ? 15.314 -6.232 -15.422 1.00 94.38 406 PHE A C 1
ATOM 3256 O O . PHE A 1 406 ? 14.854 -7.372 -15.380 1.00 94.38 406 PHE A O 1
ATOM 3263 N N . CYS A 1 407 ? 16.093 -5.741 -14.462 1.00 93.19 407 CYS A N 1
ATOM 3264 C CA . CYS A 1 407 ? 16.558 -6.537 -13.323 1.00 93.19 407 CYS A CA 1
ATOM 3265 C C . CYS A 1 407 ? 15.732 -6.315 -12.049 1.00 93.19 407 CYS A C 1
ATOM 3267 O O . CYS A 1 407 ? 16.195 -6.620 -10.951 1.00 93.19 407 CYS A O 1
ATOM 3269 N N . SER A 1 408 ? 14.535 -5.738 -12.155 1.00 91.69 408 SER A N 1
ATOM 3270 C CA . SER A 1 408 ? 13.716 -5.435 -10.984 1.00 91.69 408 SER A CA 1
ATOM 3271 C C . SER A 1 408 ? 13.425 -6.682 -10.153 1.00 91.69 408 SER A C 1
ATOM 3273 O O . SER A 1 408 ? 13.060 -7.721 -10.686 1.00 91.69 408 SER A O 1
ATOM 3275 N N . LEU A 1 409 ? 13.537 -6.557 -8.831 1.00 85.62 409 LEU A N 1
ATOM 3276 C CA . LEU A 1 409 ? 13.220 -7.631 -7.887 1.00 85.62 409 LEU A CA 1
ATOM 3277 C C . LEU A 1 409 ? 11.714 -7.757 -7.631 1.00 85.62 409 LEU A C 1
ATOM 3279 O O . LEU A 1 409 ? 11.230 -8.820 -7.256 1.00 85.62 409 LEU A O 1
ATOM 3283 N N . VAL A 1 410 ? 10.977 -6.656 -7.802 1.00 85.56 410 VAL A N 1
ATOM 3284 C CA . VAL A 1 410 ? 9.516 -6.600 -7.682 1.00 85.56 410 VAL A CA 1
ATOM 3285 C C . VAL A 1 410 ? 8.959 -5.618 -8.713 1.00 85.56 410 VAL A C 1
ATOM 3287 O O . VAL A 1 410 ? 9.467 -4.497 -8.844 1.00 85.56 410 VAL A O 1
ATOM 3290 N N . GLU A 1 411 ? 7.900 -6.013 -9.419 1.00 88.81 411 GLU A N 1
ATOM 3291 C CA . GLU A 1 411 ? 7.172 -5.167 -10.371 1.00 88.81 411 GLU A CA 1
ATOM 3292 C C . GLU A 1 411 ? 5.667 -5.438 -10.333 1.00 88.81 411 GLU A C 1
ATOM 3294 O O . GLU A 1 411 ? 5.226 -6.549 -10.055 1.00 88.81 411 GLU A O 1
ATOM 3299 N N . ASN A 1 412 ? 4.872 -4.397 -10.576 1.00 91.19 412 ASN A N 1
ATOM 3300 C CA . ASN A 1 412 ? 3.423 -4.520 -10.711 1.00 91.19 412 ASN A CA 1
ATOM 3301 C C . ASN A 1 412 ? 3.077 -4.519 -12.202 1.00 91.19 412 ASN A C 1
ATOM 3303 O O . ASN A 1 412 ? 3.139 -5.561 -12.839 1.00 91.19 412 ASN A O 1
ATOM 3307 N N . MET A 1 413 ? 2.833 -3.344 -12.783 1.00 92.69 413 MET A N 1
ATOM 3308 C CA . MET A 1 413 ? 2.649 -3.188 -14.225 1.00 92.69 413 MET A CA 1
ATOM 3309 C C . MET A 1 413 ? 3.628 -2.134 -14.772 1.00 92.69 413 MET A C 1
ATOM 3311 O O . MET A 1 413 ? 3.278 -0.953 -14.862 1.00 92.69 413 MET A O 1
ATOM 3315 N N . PRO A 1 414 ? 4.891 -2.506 -15.049 1.00 89.69 414 PRO A N 1
ATOM 3316 C CA . PRO A 1 414 ? 5.927 -1.553 -15.437 1.00 89.69 414 PRO A CA 1
ATOM 3317 C C . PRO A 1 414 ? 5.654 -0.918 -16.809 1.00 89.69 414 PRO A C 1
ATOM 3319 O O . PRO A 1 414 ? 5.754 -1.568 -17.846 1.00 89.69 414 PRO A O 1
ATOM 3322 N N . TYR A 1 415 ? 5.402 0.397 -16.835 1.00 88.50 415 TYR A N 1
ATOM 3323 C CA . TYR A 1 415 ? 5.218 1.149 -18.087 1.00 88.50 415 TYR A CA 1
ATOM 3324 C C . TYR A 1 415 ? 6.409 1.047 -19.039 1.00 88.50 415 TYR A C 1
ATOM 3326 O O . TYR A 1 415 ? 6.205 0.963 -20.244 1.00 88.50 415 TYR A O 1
ATOM 3334 N N . VAL A 1 416 ? 7.637 1.014 -18.514 1.00 86.62 416 VAL A N 1
ATOM 3335 C CA . VAL A 1 416 ? 8.851 0.940 -19.342 1.00 86.62 416 VAL A CA 1
ATOM 3336 C C . VAL A 1 416 ? 8.877 -0.346 -20.177 1.00 86.62 416 VAL A C 1
ATOM 3338 O O . VAL A 1 416 ? 9.338 -0.321 -21.313 1.00 86.62 416 VAL A O 1
ATOM 3341 N N . LEU A 1 417 ? 8.318 -1.452 -19.672 1.00 89.88 417 LEU A N 1
ATOM 3342 C CA . LEU A 1 417 ? 8.187 -2.699 -20.433 1.00 89.88 417 LEU A CA 1
ATOM 3343 C C . LEU A 1 417 ? 7.200 -2.538 -21.598 1.00 89.88 417 LEU A C 1
ATOM 3345 O O . LEU A 1 417 ? 7.505 -2.927 -22.723 1.00 89.88 417 LEU A O 1
ATOM 3349 N N . ALA A 1 418 ? 6.054 -1.891 -21.369 1.00 88.56 418 ALA A N 1
ATOM 3350 C CA . ALA A 1 418 ? 5.118 -1.565 -22.445 1.00 88.56 418 ALA A CA 1
ATOM 3351 C C . ALA A 1 418 ? 5.722 -0.593 -23.473 1.00 88.56 418 ALA A C 1
ATOM 3353 O O . ALA A 1 418 ? 5.545 -0.777 -24.676 1.00 88.56 418 ALA A O 1
ATOM 3354 N N . GLU A 1 419 ? 6.468 0.416 -23.020 1.00 87.25 419 GLU A N 1
ATOM 3355 C CA . GLU A 1 419 ? 7.178 1.352 -23.895 1.00 87.25 419 GLU A CA 1
ATOM 3356 C C . GLU A 1 419 ? 8.246 0.640 -24.739 1.00 87.25 419 GLU A C 1
ATOM 3358 O O . GLU A 1 419 ? 8.350 0.926 -25.930 1.00 87.25 419 GLU A O 1
ATOM 3363 N N . ALA A 1 420 ? 8.986 -0.317 -24.167 1.00 88.69 420 ALA A N 1
ATOM 3364 C CA . ALA A 1 420 ? 9.977 -1.119 -24.885 1.00 88.69 420 ALA A CA 1
ATOM 3365 C C . ALA A 1 420 ? 9.339 -1.963 -25.996 1.00 88.69 420 ALA A C 1
ATOM 3367 O O . ALA A 1 420 ? 9.831 -1.951 -27.124 1.00 88.69 420 ALA A O 1
ATOM 3368 N N . VAL A 1 421 ? 8.198 -2.605 -25.711 1.00 89.00 421 VAL A N 1
ATOM 3369 C CA . VAL A 1 421 ? 7.420 -3.336 -26.724 1.00 89.00 421 VAL A CA 1
ATOM 3370 C C . VAL A 1 421 ? 6.960 -2.399 -27.844 1.00 89.00 421 VAL A C 1
ATOM 3372 O O . VAL A 1 421 ? 7.201 -2.678 -29.014 1.00 89.00 421 VAL A O 1
ATOM 3375 N N . VAL A 1 422 ? 6.358 -1.253 -27.505 1.00 85.81 422 VAL A N 1
ATOM 3376 C CA . VAL A 1 422 ? 5.879 -0.264 -28.495 1.00 85.81 422 VAL A CA 1
ATOM 3377 C C . VAL A 1 422 ? 7.018 0.299 -29.352 1.00 85.81 422 VAL A C 1
ATOM 3379 O O . VAL A 1 422 ? 6.795 0.704 -30.493 1.00 85.81 422 VAL A O 1
ATOM 3382 N N . LYS A 1 423 ? 8.234 0.359 -28.804 1.00 86.69 423 LYS A N 1
ATOM 3383 C CA . LYS A 1 423 ? 9.436 0.840 -29.492 1.00 86.69 423 LYS A CA 1
ATOM 3384 C C . LYS A 1 423 ? 10.236 -0.257 -30.186 1.00 86.69 423 LYS A C 1
ATOM 3386 O O . LYS A 1 423 ? 11.263 0.069 -30.771 1.00 86.69 423 LYS A O 1
ATOM 3391 N N . GLU A 1 424 ? 9.772 -1.506 -30.144 1.00 90.31 424 GLU A N 1
ATOM 3392 C CA . GLU A 1 424 ? 10.458 -2.657 -30.740 1.00 90.31 424 GLU A CA 1
ATOM 3393 C C . GLU A 1 424 ? 11.899 -2.831 -30.227 1.00 90.31 424 GLU A C 1
ATOM 3395 O O . GLU A 1 424 ? 12.795 -3.245 -30.967 1.00 90.31 424 GLU A O 1
ATOM 3400 N N . VAL A 1 425 ? 12.130 -2.499 -28.955 1.00 91.94 425 VAL A N 1
ATOM 3401 C CA . VAL A 1 425 ? 13.428 -2.683 -28.298 1.00 91.94 425 VAL A CA 1
ATOM 3402 C C . VAL A 1 425 ? 13.449 -4.087 -27.691 1.00 91.94 425 VAL A C 1
ATOM 3404 O O . VAL A 1 425 ? 12.574 -4.390 -26.873 1.00 91.94 425 VAL A O 1
ATOM 3407 N N . PRO A 1 426 ? 14.400 -4.965 -28.067 1.00 94.31 426 PRO A N 1
ATOM 3408 C CA . PRO A 1 426 ? 14.526 -6.265 -27.423 1.00 94.31 426 PRO A CA 1
ATOM 3409 C C . PRO A 1 426 ? 14.900 -6.075 -25.950 1.00 94.31 426 PRO A C 1
ATOM 3411 O O . PRO A 1 426 ? 15.607 -5.127 -25.587 1.00 94.31 426 PRO A O 1
ATOM 3414 N N . PHE A 1 427 ? 14.432 -6.977 -25.092 1.00 95.31 427 PHE A N 1
ATOM 3415 C CA . PHE A 1 427 ? 14.719 -6.907 -23.665 1.00 95.31 427 PHE A CA 1
ATOM 3416 C C . PHE A 1 427 ? 14.836 -8.276 -23.006 1.00 95.31 427 PHE A C 1
ATOM 3418 O O . PHE A 1 427 ? 14.208 -9.237 -23.448 1.00 95.31 427 PHE A O 1
ATOM 3425 N N . LEU A 1 428 ? 15.574 -8.309 -21.897 1.00 96.44 428 LEU A N 1
ATOM 3426 C CA . LEU A 1 428 ? 15.535 -9.364 -20.886 1.00 96.44 428 LEU A CA 1
ATOM 3427 C C . LEU A 1 428 ? 14.829 -8.834 -19.636 1.00 96.44 428 LEU A C 1
ATOM 3429 O O . LEU A 1 428 ? 15.056 -7.687 -19.247 1.00 96.44 428 LEU A O 1
ATOM 3433 N N . VAL A 1 429 ? 13.993 -9.648 -18.997 1.00 95.25 429 VAL A N 1
ATOM 3434 C CA . VAL A 1 429 ? 13.257 -9.270 -17.783 1.00 95.25 429 VAL A CA 1
ATOM 3435 C C . VAL A 1 429 ? 13.142 -10.430 -16.803 1.00 95.25 429 VAL A C 1
ATOM 3437 O O . VAL A 1 429 ? 12.933 -11.566 -17.216 1.00 95.25 429 VAL A O 1
ATOM 3440 N N . PHE A 1 430 ? 13.253 -10.156 -15.503 1.00 92.25 430 PHE A N 1
ATOM 3441 C CA . PHE A 1 430 ? 12.931 -11.157 -14.484 1.00 92.25 430 PHE A CA 1
ATOM 3442 C C . PHE A 1 430 ? 11.425 -11.439 -14.408 1.00 92.25 430 PHE A C 1
ATOM 3444 O O . PHE A 1 430 ? 10.609 -10.516 -14.463 1.00 92.25 430 PHE A O 1
ATOM 3451 N N . ASP A 1 431 ? 11.058 -12.705 -14.204 1.00 90.06 431 ASP A N 1
ATOM 3452 C CA . ASP A 1 431 ? 9.678 -13.114 -13.929 1.00 90.06 431 ASP A CA 1
ATOM 3453 C C . ASP A 1 431 ? 9.279 -12.769 -12.489 1.00 90.06 431 ASP A C 1
ATOM 3455 O O . ASP A 1 431 ? 9.217 -13.612 -11.594 1.00 90.06 431 ASP A O 1
ATOM 3459 N N . VAL A 1 432 ? 9.069 -11.477 -12.244 1.00 87.31 432 VAL A N 1
ATOM 3460 C CA . VAL A 1 432 ? 8.654 -10.972 -10.940 1.00 87.31 432 VAL A CA 1
ATOM 3461 C C . VAL A 1 432 ? 7.323 -10.249 -11.028 1.00 87.31 432 VAL A C 1
ATOM 3463 O O . VAL A 1 432 ? 7.043 -9.462 -11.933 1.00 87.31 432 VAL A O 1
ATOM 3466 N N . GLY A 1 433 ? 6.511 -10.485 -10.008 1.00 87.00 433 GLY A N 1
ATOM 3467 C CA . GLY A 1 433 ? 5.230 -9.831 -9.828 1.00 87.00 433 GLY A CA 1
ATOM 3468 C C . GLY A 1 433 ? 4.308 -9.904 -11.043 1.00 87.00 433 GLY A C 1
ATOM 3469 O O . GLY A 1 433 ? 3.966 -10.995 -11.487 1.00 87.00 433 GLY A O 1
ATOM 3470 N N . GLY A 1 434 ? 3.858 -8.755 -11.548 1.00 89.75 434 GLY A N 1
ATOM 3471 C CA . GLY A 1 434 ? 2.893 -8.694 -12.651 1.00 89.75 434 GLY A CA 1
ATOM 3472 C C . GLY A 1 434 ? 3.502 -8.730 -14.059 1.00 89.75 434 GLY A C 1
ATOM 3473 O O . GLY A 1 434 ? 2.761 -8.591 -15.031 1.00 89.75 434 GLY A O 1
ATOM 3474 N N . VAL A 1 435 ? 4.821 -8.928 -14.204 1.00 90.31 435 VAL A N 1
ATOM 3475 C CA . VAL A 1 435 ? 5.504 -8.969 -15.517 1.00 90.31 435 VAL A CA 1
ATOM 3476 C C . VAL A 1 435 ? 4.915 -10.046 -16.428 1.00 90.31 435 VAL A C 1
ATOM 3478 O O . VAL A 1 435 ? 4.579 -9.754 -17.575 1.00 90.31 435 VAL A O 1
ATOM 3481 N N . SER A 1 436 ? 4.724 -11.262 -15.915 1.00 86.44 436 SER A N 1
ATOM 3482 C CA . SER A 1 436 ? 4.153 -12.369 -16.693 1.00 86.44 436 SER A CA 1
ATOM 3483 C C . SER A 1 436 ? 2.727 -12.104 -17.183 1.00 86.44 436 SER A C 1
ATOM 3485 O O . SER A 1 436 ? 2.326 -12.623 -18.220 1.00 86.44 436 SER A O 1
ATOM 3487 N N . GLU A 1 437 ? 1.958 -11.253 -16.497 1.00 89.69 437 GLU A N 1
ATOM 3488 C CA . GLU A 1 437 ? 0.620 -10.852 -16.954 1.00 89.69 437 GLU A CA 1
ATOM 3489 C C . GLU A 1 437 ? 0.672 -9.851 -18.120 1.00 89.69 437 GLU A C 1
ATOM 3491 O O . GLU A 1 437 ? -0.306 -9.704 -18.857 1.00 89.69 437 GLU A O 1
ATOM 3496 N N . MET A 1 438 ? 1.805 -9.163 -18.303 1.00 90.75 438 MET A N 1
ATOM 3497 C CA . MET A 1 438 ? 1.998 -8.203 -19.389 1.00 90.75 438 MET A CA 1
ATOM 3498 C C . MET A 1 438 ? 2.435 -8.838 -20.703 1.00 90.75 438 MET A C 1
ATOM 3500 O O . MET A 1 438 ? 2.232 -8.222 -21.749 1.00 90.75 438 MET A O 1
ATOM 3504 N N . LEU A 1 439 ? 3.030 -10.028 -20.670 1.00 88.12 439 LEU A N 1
ATOM 3505 C CA . LEU A 1 439 ? 3.667 -10.663 -21.822 1.00 88.12 439 LEU A CA 1
ATOM 3506 C C . LEU A 1 439 ? 2.838 -11.835 -22.367 1.00 88.12 439 LEU A C 1
ATOM 3508 O O . LEU A 1 439 ? 2.079 -12.494 -21.661 1.00 88.12 439 LEU A O 1
ATOM 3512 N N . GLY A 1 440 ? 2.939 -12.072 -23.674 1.00 70.19 440 GLY A N 1
ATOM 3513 C CA . GLY A 1 440 ? 2.119 -13.052 -24.390 1.00 70.19 440 GLY A CA 1
ATOM 3514 C C . GLY A 1 440 ? 2.673 -14.483 -24.376 1.00 70.19 440 GLY A C 1
ATOM 3515 O O . GLY A 1 440 ? 3.247 -14.905 -25.376 1.00 70.19 440 GLY A O 1
ATOM 3516 N N . GLY A 1 441 ? 2.432 -15.251 -23.304 1.00 66.25 441 GLY A N 1
ATOM 3517 C CA . GLY A 1 441 ? 2.567 -16.724 -23.256 1.00 66.25 441 GLY A CA 1
ATOM 3518 C C . GLY A 1 441 ? 3.946 -17.324 -23.610 1.00 66.25 441 GLY A C 1
ATOM 3519 O O . GLY A 1 441 ? 4.963 -16.640 -23.620 1.00 66.25 441 GLY A O 1
ATOM 3520 N N . HIS A 1 442 ? 3.973 -18.633 -23.924 1.00 55.44 442 HIS A N 1
ATOM 3521 C CA . HIS A 1 442 ? 5.187 -19.430 -24.218 1.00 55.44 442 HIS A CA 1
ATOM 3522 C C . HIS A 1 442 ? 6.061 -18.907 -25.378 1.00 55.44 442 HIS A C 1
ATOM 3524 O O . HIS A 1 442 ? 7.182 -19.370 -25.544 1.00 55.44 442 HIS A O 1
ATOM 3530 N N . LEU A 1 443 ? 5.566 -17.965 -26.189 1.00 54.12 443 LEU A N 1
ATOM 3531 C CA . LEU A 1 443 ? 6.270 -17.414 -27.355 1.00 54.12 443 LEU A CA 1
ATOM 3532 C C . LEU A 1 443 ? 7.376 -16.407 -26.989 1.00 54.12 443 LEU A C 1
ATOM 3534 O O . LEU A 1 443 ? 8.076 -15.938 -27.880 1.00 54.12 443 LEU A O 1
ATOM 3538 N N . GLN A 1 444 ? 7.509 -16.045 -25.709 1.00 71.38 444 GLN A N 1
ATOM 3539 C CA . GLN A 1 444 ? 8.438 -15.014 -25.223 1.00 71.38 444 GLN A CA 1
ATOM 3540 C C . GLN A 1 444 ? 9.337 -15.528 -24.087 1.00 71.38 444 GLN A C 1
ATOM 3542 O O . GLN A 1 444 ? 9.882 -14.734 -23.323 1.00 71.38 444 GLN A O 1
ATOM 3547 N N . SER A 1 445 ? 9.495 -16.855 -23.965 1.00 73.31 445 SER A N 1
ATOM 3548 C CA . SER A 1 445 ? 10.343 -17.485 -22.942 1.00 73.31 445 SER A CA 1
ATOM 3549 C C . SER A 1 445 ? 11.775 -16.960 -22.960 1.00 73.31 445 SER A C 1
ATOM 3551 O O . SER A 1 445 ? 12.376 -16.810 -21.906 1.00 73.31 445 SER A O 1
ATOM 3553 N N . ASP A 1 446 ? 12.296 -16.621 -24.139 1.00 85.19 446 ASP A N 1
ATOM 3554 C CA . ASP A 1 446 ? 13.682 -16.175 -24.310 1.00 85.19 446 ASP A CA 1
ATOM 3555 C C . ASP A 1 446 ? 13.920 -14.760 -23.752 1.00 85.19 446 ASP A C 1
ATOM 3557 O O . ASP A 1 446 ? 15.057 -14.375 -23.483 1.00 85.19 446 ASP A O 1
ATOM 3561 N N . ASN A 1 447 ? 12.852 -13.980 -23.556 1.00 89.56 447 ASN A N 1
ATOM 3562 C CA . ASN A 1 447 ? 12.900 -12.658 -22.935 1.00 89.56 447 ASN A CA 1
ATOM 3563 C C . ASN A 1 447 ? 12.790 -12.722 -21.405 1.00 89.56 447 ASN A C 1
ATOM 3565 O O . ASN A 1 447 ? 13.101 -11.735 -20.736 1.00 89.56 447 ASN A O 1
ATOM 3569 N N . ILE A 1 448 ? 12.326 -13.845 -20.851 1.00 91.19 448 ILE A N 1
ATOM 3570 C CA . ILE A 1 448 ? 11.958 -13.978 -19.441 1.00 91.19 448 ILE A CA 1
ATOM 3571 C C . ILE A 1 448 ? 13.000 -14.820 -18.707 1.00 91.19 448 ILE A C 1
ATOM 3573 O O . ILE A 1 448 ? 13.318 -15.941 -19.089 1.00 91.19 448 ILE A O 1
ATOM 3577 N N . ILE A 1 449 ? 13.499 -14.286 -17.598 1.00 92.69 449 ILE A N 1
ATOM 3578 C CA . ILE A 1 449 ? 14.430 -14.962 -16.702 1.00 92.69 449 ILE A CA 1
ATOM 3579 C C . ILE A 1 449 ? 13.664 -15.332 -15.430 1.00 92.69 449 ILE A C 1
ATOM 3581 O O . ILE A 1 449 ? 13.285 -14.457 -14.653 1.00 92.69 449 ILE A O 1
ATOM 3585 N N . SER A 1 450 ? 13.432 -16.626 -15.210 1.00 86.88 450 SER A N 1
ATOM 3586 C CA . SER A 1 450 ? 12.561 -17.103 -14.126 1.00 86.88 450 SER A CA 1
ATOM 3587 C C . SER A 1 450 ? 13.078 -16.784 -12.722 1.00 86.88 450 SER A C 1
ATOM 3589 O O . SER A 1 450 ? 12.290 -16.562 -11.808 1.00 86.88 450 SER A O 1
ATOM 3591 N N . GLU A 1 451 ? 14.398 -16.768 -12.530 1.00 86.56 451 GLU A N 1
ATOM 3592 C CA . GLU A 1 451 ? 15.010 -16.519 -11.224 1.00 86.56 451 GLU A CA 1
ATOM 3593 C C . GLU A 1 451 ? 15.676 -15.134 -11.179 1.00 86.56 451 GLU A C 1
ATOM 3595 O O . GLU A 1 451 ? 16.577 -14.868 -11.978 1.00 86.56 451 GLU A O 1
ATOM 3600 N N . PRO A 1 452 ? 15.306 -14.247 -10.233 1.00 87.56 452 PRO A N 1
ATOM 3601 C CA . PRO A 1 452 ? 15.904 -12.919 -10.098 1.00 87.56 452 PRO A CA 1
ATOM 3602 C C . PRO A 1 452 ? 17.270 -12.978 -9.391 1.00 87.56 452 PRO A C 1
ATOM 3604 O O . PRO A 1 452 ? 17.457 -12.438 -8.298 1.00 87.56 452 PRO A O 1
ATOM 3607 N N . THR A 1 453 ? 18.235 -13.669 -10.001 1.00 90.00 453 THR A N 1
ATOM 3608 C CA . THR A 1 453 ? 19.596 -13.856 -9.481 1.00 90.00 453 THR A CA 1
ATOM 3609 C C . THR A 1 453 ? 20.647 -13.353 -10.468 1.00 90.00 453 THR A C 1
ATOM 3611 O O . THR A 1 453 ? 20.419 -13.271 -11.675 1.00 90.00 453 THR A O 1
ATOM 3614 N N . ALA A 1 454 ? 21.833 -13.017 -9.953 1.00 91.06 454 ALA A N 1
ATOM 3615 C CA . ALA A 1 454 ? 22.954 -12.608 -10.797 1.00 91.06 454 ALA A CA 1
ATOM 3616 C C . ALA A 1 454 ? 23.450 -13.765 -11.685 1.00 91.06 454 ALA A C 1
ATOM 3618 O O . ALA A 1 454 ? 23.910 -13.513 -12.794 1.00 91.06 454 ALA A O 1
ATOM 3619 N N . ASP A 1 455 ? 23.337 -15.017 -11.220 1.00 93.94 455 ASP A N 1
ATOM 3620 C CA . ASP A 1 455 ? 23.678 -16.218 -11.994 1.00 93.94 455 ASP A CA 1
ATOM 3621 C C . ASP A 1 455 ? 22.750 -16.383 -13.202 1.00 93.94 455 ASP A C 1
ATOM 3623 O O . ASP A 1 455 ? 23.221 -16.455 -14.335 1.00 93.94 455 ASP A O 1
ATOM 3627 N N . ALA A 1 456 ? 21.433 -16.360 -12.978 1.00 92.69 456 ALA A N 1
ATOM 3628 C CA . ALA A 1 456 ? 20.456 -16.508 -14.053 1.00 92.69 456 ALA A CA 1
ATOM 3629 C C . ALA A 1 456 ? 20.542 -15.357 -15.069 1.00 92.69 456 ALA A C 1
ATOM 3631 O O . ALA A 1 456 ? 20.472 -15.582 -16.279 1.00 92.69 456 ALA A O 1
ATOM 3632 N N . LEU A 1 457 ? 20.764 -14.126 -14.591 1.00 97.06 457 LEU A N 1
ATOM 3633 C CA . LEU A 1 457 ? 20.978 -12.975 -15.464 1.00 97.06 457 LEU A CA 1
ATOM 3634 C C . LEU A 1 457 ? 22.264 -13.096 -16.287 1.00 97.06 457 LEU A C 1
ATOM 3636 O O . LEU A 1 457 ? 22.253 -12.793 -17.478 1.00 97.06 457 LEU A O 1
ATOM 3640 N N . TYR A 1 458 ? 23.361 -13.546 -15.674 1.00 97.31 458 TYR A N 1
ATOM 3641 C CA . TYR A 1 458 ? 24.619 -13.797 -16.374 1.00 97.31 458 TYR A CA 1
ATOM 3642 C C . TYR A 1 458 ? 24.433 -14.803 -17.513 1.00 97.31 458 TYR A C 1
ATOM 3644 O O . TYR A 1 458 ? 24.854 -14.519 -18.634 1.00 97.31 458 TYR A O 1
ATOM 3652 N N . GLU A 1 459 ? 23.779 -15.938 -17.255 1.00 96.44 459 GLU A N 1
ATOM 3653 C CA . GLU A 1 459 ? 23.571 -16.973 -18.274 1.00 96.44 459 GLU A CA 1
ATOM 3654 C C . GLU A 1 459 ? 22.750 -16.443 -19.455 1.00 96.44 459 GLU A C 1
ATOM 3656 O O . GLU A 1 459 ? 23.131 -16.627 -20.614 1.00 96.44 459 GLU A O 1
ATOM 3661 N N . ALA A 1 460 ? 21.675 -15.701 -19.170 1.00 96.56 460 ALA A N 1
ATOM 3662 C CA . ALA A 1 460 ? 20.846 -15.081 -20.199 1.00 96.56 460 ALA A CA 1
ATOM 3663 C C . ALA A 1 460 ? 21.625 -14.041 -21.025 1.00 96.56 460 ALA A C 1
ATOM 3665 O O . ALA A 1 460 ? 21.595 -14.073 -22.258 1.00 96.56 460 ALA A O 1
ATOM 3666 N N . LEU A 1 461 ? 22.381 -13.152 -20.367 1.00 97.06 461 LEU A N 1
ATOM 3667 C CA . LEU A 1 461 ? 23.220 -12.161 -21.048 1.00 97.06 461 LEU A CA 1
ATOM 3668 C C . LEU A 1 461 ? 24.294 -12.832 -21.910 1.00 97.06 461 LEU A C 1
ATOM 3670 O O . LEU A 1 461 ? 24.484 -12.453 -23.064 1.00 97.06 461 LEU A O 1
ATOM 3674 N N . ASN A 1 462 ? 24.972 -13.848 -21.379 1.00 96.12 462 ASN A N 1
ATOM 3675 C CA . ASN A 1 462 ? 26.001 -14.606 -22.085 1.00 96.12 462 ASN A CA 1
ATOM 3676 C C . ASN A 1 462 ? 25.432 -15.290 -23.338 1.00 96.12 462 ASN A C 1
ATOM 3678 O O . ASN A 1 462 ? 26.054 -15.241 -24.400 1.00 96.12 462 ASN A O 1
ATOM 3682 N N . ALA A 1 463 ? 24.241 -15.886 -23.241 1.00 95.00 463 ALA A N 1
ATOM 3683 C CA . ALA A 1 463 ? 23.563 -16.513 -24.371 1.00 95.00 463 ALA A CA 1
ATOM 3684 C C . ALA A 1 463 ? 23.189 -15.492 -25.461 1.00 95.00 463 ALA A C 1
ATOM 3686 O O . ALA A 1 463 ? 23.536 -15.687 -26.629 1.00 95.00 463 ALA A O 1
ATOM 3687 N N . VAL A 1 464 ? 22.549 -14.378 -25.084 1.00 95.62 464 VAL A N 1
ATOM 3688 C CA . VAL A 1 464 ? 22.130 -13.333 -26.033 1.00 95.62 464 VAL A CA 1
ATOM 3689 C C . VAL A 1 464 ? 23.335 -12.675 -26.709 1.00 95.62 464 VAL A C 1
ATOM 3691 O O . VAL A 1 464 ? 23.338 -12.504 -27.928 1.00 95.62 464 VAL A O 1
ATOM 3694 N N . LEU A 1 465 ? 24.387 -12.356 -25.951 1.00 95.75 465 LEU A N 1
ATOM 3695 C CA . LEU A 1 465 ? 25.594 -11.722 -26.491 1.00 95.75 465 LEU A CA 1
ATOM 3696 C C . LEU A 1 465 ? 26.388 -12.662 -27.408 1.00 95.75 465 LEU A C 1
ATOM 3698 O O . LEU A 1 465 ? 26.912 -12.203 -28.420 1.00 95.75 465 LEU A O 1
ATOM 3702 N N . LYS A 1 466 ? 26.428 -13.972 -27.121 1.00 93.38 466 LYS A N 1
ATOM 3703 C CA . LYS A 1 466 ? 27.020 -14.976 -28.027 1.00 93.38 466 LYS A CA 1
ATOM 3704 C C . LYS A 1 466 ? 26.232 -15.129 -29.325 1.00 93.38 466 LYS A C 1
ATOM 3706 O O . LYS A 1 466 ? 26.834 -15.291 -30.382 1.00 93.38 466 LYS A O 1
ATOM 3711 N N . ASN A 1 467 ? 24.902 -15.081 -29.249 1.00 92.94 467 ASN A N 1
ATOM 3712 C CA . ASN A 1 467 ? 24.038 -15.121 -30.428 1.00 92.94 467 ASN A CA 1
ATOM 3713 C C . ASN A 1 467 ? 24.095 -13.807 -31.236 1.00 92.94 467 ASN A C 1
ATOM 3715 O O . ASN A 1 467 ? 23.850 -13.798 -32.441 1.00 92.94 467 ASN A O 1
ATOM 3719 N N . GLY A 1 468 ? 24.393 -12.683 -30.573 1.00 94.12 468 GLY A N 1
ATOM 3720 C CA . GLY A 1 468 ? 24.496 -11.347 -31.169 1.00 94.12 468 GLY A CA 1
ATOM 3721 C C . GLY A 1 468 ? 23.161 -10.753 -31.631 1.00 94.12 468 GLY A C 1
ATOM 3722 O O . GLY A 1 468 ? 23.136 -9.667 -32.213 1.00 94.12 468 GLY A O 1
ATOM 3723 N N . THR A 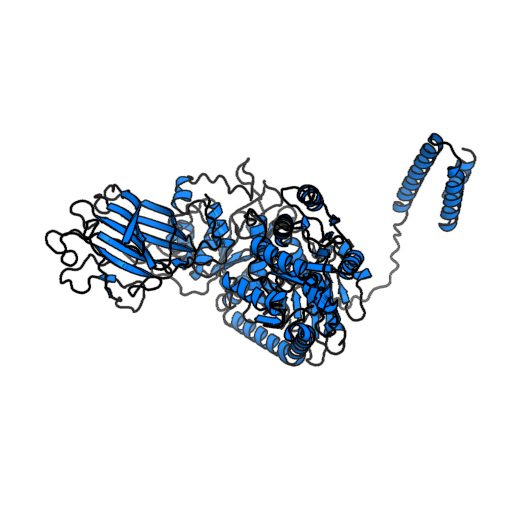1 469 ? 22.047 -11.450 -31.392 1.00 94.62 469 THR A N 1
ATOM 3724 C CA . THR A 1 469 ? 20.690 -11.027 -31.752 1.00 94.62 469 THR A CA 1
ATOM 3725 C C . THR A 1 469 ? 19.681 -11.467 -30.695 1.00 94.62 469 THR A C 1
ATOM 3727 O O . THR A 1 469 ? 19.903 -12.453 -29.987 1.00 94.62 469 THR A O 1
ATOM 3730 N N . MET A 1 470 ? 18.565 -10.743 -30.606 1.00 93.56 470 MET A N 1
ATOM 3731 C CA . MET A 1 470 ? 17.430 -11.074 -29.749 1.00 93.56 470 MET A CA 1
ATOM 3732 C C . MET A 1 470 ? 16.114 -10.646 -30.400 1.00 93.56 470 MET A C 1
ATOM 3734 O O . MET A 1 470 ? 16.049 -9.625 -31.087 1.00 93.56 470 MET A O 1
ATOM 3738 N N . THR A 1 471 ? 15.058 -11.423 -30.175 1.00 92.19 471 THR A N 1
ATOM 3739 C CA . THR A 1 471 ? 13.711 -11.112 -30.655 1.00 92.19 471 THR A CA 1
ATOM 3740 C C . THR A 1 471 ? 13.018 -10.053 -29.800 1.00 92.19 471 THR A C 1
ATOM 3742 O O . THR A 1 471 ? 13.161 -10.012 -28.574 1.00 92.19 471 THR A O 1
ATOM 3745 N N . THR A 1 472 ? 12.229 -9.199 -30.449 1.00 91.19 472 THR A N 1
ATOM 3746 C CA . THR A 1 472 ? 11.288 -8.298 -29.775 1.00 91.19 472 THR A CA 1
ATOM 3747 C C . THR A 1 472 ? 10.117 -9.076 -29.167 1.00 91.19 472 THR A C 1
ATOM 3749 O O . THR A 1 472 ? 9.829 -10.206 -29.559 1.00 91.19 472 THR A O 1
ATOM 3752 N N . ALA A 1 473 ? 9.432 -8.471 -28.199 1.00 89.50 473 ALA A N 1
ATOM 3753 C CA . ALA A 1 473 ? 8.292 -9.075 -27.512 1.00 89.50 473 ALA A CA 1
ATOM 3754 C C . ALA A 1 473 ? 6.972 -8.378 -27.875 1.00 89.50 473 ALA A C 1
ATOM 3756 O O . ALA A 1 473 ? 6.964 -7.292 -28.453 1.00 89.50 473 ALA A O 1
ATOM 3757 N N . GLN A 1 474 ? 5.847 -8.986 -27.492 1.00 89.50 474 GLN A N 1
ATOM 3758 C CA . GLN A 1 474 ? 4.504 -8.425 -27.662 1.00 89.50 474 GLN A CA 1
ATOM 3759 C C . GLN A 1 474 ? 3.751 -8.382 -26.330 1.00 89.50 474 GLN A C 1
ATOM 3761 O O . GLN A 1 474 ? 3.847 -9.299 -25.515 1.00 89.50 474 GLN A O 1
ATOM 3766 N N . LEU A 1 475 ? 2.941 -7.344 -26.136 1.00 90.19 475 LEU A N 1
ATOM 3767 C CA . LEU A 1 475 ? 2.076 -7.249 -24.965 1.00 90.19 475 LEU A CA 1
ATOM 3768 C C . LEU A 1 475 ? 0.927 -8.253 -25.048 1.00 90.19 475 LEU A C 1
ATOM 3770 O O . LEU A 1 475 ? 0.365 -8.497 -26.118 1.00 90.19 475 LEU A O 1
ATOM 3774 N N . HIS A 1 476 ? 0.535 -8.783 -23.893 1.00 90.12 476 HIS A N 1
ATOM 3775 C CA . HIS A 1 476 ? -0.652 -9.605 -23.761 1.00 90.12 476 HIS A CA 1
ATOM 3776 C C . HIS A 1 476 ? -1.894 -8.820 -24.205 1.00 90.12 476 HIS A C 1
ATOM 3778 O O . HIS A 1 476 ? -2.065 -7.634 -23.904 1.00 90.12 476 HIS A O 1
ATOM 3784 N N . HIS A 1 477 ? -2.793 -9.497 -24.913 1.00 87.94 477 HIS A N 1
ATOM 3785 C CA . HIS A 1 477 ? -3.983 -8.885 -25.500 1.00 87.94 477 HIS A CA 1
ATOM 3786 C C . HIS A 1 477 ? -4.874 -8.178 -24.460 1.00 87.94 477 HIS A C 1
ATOM 3788 O O . HIS A 1 477 ? -5.426 -7.112 -24.742 1.00 87.94 477 HIS A O 1
ATOM 3794 N N . ASP A 1 478 ? -4.982 -8.725 -23.248 1.00 88.06 478 ASP A N 1
ATOM 3795 C CA . ASP A 1 478 ? -5.805 -8.124 -22.190 1.00 88.06 478 ASP A CA 1
ATOM 3796 C C . ASP A 1 478 ? -5.216 -6.805 -21.678 1.00 88.06 478 ASP A C 1
ATOM 3798 O O . ASP A 1 478 ? -5.965 -5.880 -21.362 1.00 88.06 478 ASP A O 1
ATOM 3802 N N . VAL A 1 479 ? -3.885 -6.671 -21.685 1.00 90.31 479 VAL A N 1
ATOM 3803 C CA . VAL A 1 479 ? -3.203 -5.418 -21.338 1.00 90.31 479 VAL A CA 1
ATOM 3804 C C . VAL A 1 479 ? -3.469 -4.349 -22.395 1.00 90.31 479 VAL A C 1
ATOM 3806 O O . VAL A 1 479 ? -3.804 -3.214 -22.059 1.00 90.31 479 VAL A O 1
ATOM 3809 N N . ILE A 1 480 ? -3.431 -4.719 -23.679 1.00 89.31 480 ILE A N 1
ATOM 3810 C CA . ILE A 1 480 ? -3.771 -3.810 -24.788 1.00 89.31 480 ILE A CA 1
ATOM 3811 C C . ILE A 1 480 ? -5.227 -3.322 -24.673 1.00 89.31 480 ILE A C 1
ATOM 3813 O O . ILE A 1 480 ? -5.532 -2.166 -24.977 1.00 89.31 480 ILE A O 1
ATOM 3817 N N . LYS A 1 481 ? -6.136 -4.176 -24.184 1.00 91.12 481 LYS A N 1
ATOM 3818 C CA . LYS A 1 481 ? -7.554 -3.841 -23.984 1.00 91.12 481 LYS A CA 1
ATOM 3819 C C . LYS A 1 481 ? -7.850 -2.975 -22.756 1.00 91.12 481 LYS A C 1
ATOM 3821 O O . LYS A 1 481 ? -8.991 -2.530 -22.640 1.00 91.12 481 LYS A O 1
ATOM 3826 N N . GLY A 1 482 ? -6.870 -2.655 -21.903 1.00 91.94 482 GLY A N 1
ATOM 3827 C CA . GLY A 1 482 ? -7.081 -1.875 -20.673 1.00 91.94 482 GLY A CA 1
ATOM 3828 C C . GLY A 1 482 ? -7.888 -0.586 -20.885 1.00 91.94 482 GLY A C 1
ATOM 3829 O O . GLY A 1 482 ? -8.846 -0.323 -20.160 1.00 91.94 482 GLY A O 1
ATOM 3830 N N . ARG A 1 483 ? -7.603 0.167 -21.960 1.00 92.75 483 ARG A N 1
ATOM 3831 C CA . ARG A 1 483 ? -8.363 1.377 -22.341 1.00 92.75 483 ARG A CA 1
ATOM 3832 C C . ARG A 1 483 ? -9.861 1.116 -22.538 1.00 92.75 483 ARG A C 1
ATOM 3834 O O . ARG A 1 483 ? -10.685 1.921 -22.108 1.00 92.75 483 ARG A O 1
ATOM 3841 N N . LEU A 1 484 ? -10.212 0.028 -23.222 1.00 92.81 484 LEU A N 1
ATOM 3842 C CA . LEU A 1 484 ? -11.606 -0.334 -23.477 1.00 92.81 484 LEU A CA 1
ATOM 3843 C C . LEU A 1 484 ? -12.290 -0.791 -22.186 1.00 92.81 484 LEU A C 1
ATOM 3845 O O . LEU A 1 484 ? -13.411 -0.365 -21.921 1.00 92.81 484 LEU A O 1
ATOM 3849 N N . SER A 1 485 ? -11.597 -1.591 -21.374 1.00 95.25 485 SER A N 1
ATOM 3850 C CA . SER A 1 485 ? -12.100 -2.079 -20.088 1.00 95.25 485 SER A CA 1
ATOM 3851 C C . SER A 1 485 ? -12.445 -0.930 -19.138 1.00 95.25 485 SER A C 1
ATOM 3853 O O . SER A 1 485 ? -13.535 -0.909 -18.570 1.00 95.25 485 SER A O 1
ATOM 3855 N N . TRP A 1 486 ? -11.570 0.077 -19.032 1.00 95.56 486 TRP A N 1
ATOM 3856 C CA . TRP A 1 486 ? -11.835 1.277 -18.235 1.00 95.56 486 TRP A CA 1
ATOM 3857 C C . TRP A 1 486 ? -13.068 2.042 -18.715 1.00 95.56 486 TRP A C 1
ATOM 3859 O O . TRP A 1 486 ? -13.894 2.440 -17.895 1.00 95.56 486 TRP A O 1
ATOM 3869 N N . ARG A 1 487 ? -13.231 2.221 -20.031 1.00 93.38 487 ARG A N 1
ATOM 3870 C CA . ARG A 1 487 ? -14.414 2.891 -20.590 1.00 93.38 487 ARG A CA 1
ATOM 3871 C C . ARG A 1 487 ? -15.697 2.117 -20.287 1.00 93.38 487 ARG A C 1
ATOM 3873 O O . ARG A 1 487 ? -16.651 2.706 -19.792 1.00 93.38 487 ARG A O 1
ATOM 3880 N N . GLN A 1 488 ? -15.710 0.814 -20.563 1.00 94.19 488 GLN A N 1
ATOM 3881 C CA . GLN A 1 488 ? -16.881 -0.042 -20.343 1.00 94.19 488 GLN A CA 1
ATOM 3882 C C . GLN A 1 488 ? -17.303 -0.064 -18.874 1.00 94.19 488 GLN A C 1
ATOM 3884 O O . GLN A 1 488 ? -18.493 -0.020 -18.571 1.00 94.19 488 GLN A O 1
ATOM 3889 N N . TRP A 1 489 ? -16.336 -0.083 -17.957 1.00 95.56 489 TRP A N 1
ATOM 3890 C CA . TRP A 1 489 ? -16.632 -0.041 -16.533 1.00 95.56 489 TRP A CA 1
ATOM 3891 C C . TRP A 1 489 ? -17.299 1.281 -16.117 1.00 95.56 489 TRP A C 1
ATOM 3893 O O . TRP A 1 489 ? -18.343 1.249 -15.470 1.00 95.56 489 TRP A O 1
ATOM 3903 N N . HIS A 1 490 ? -16.780 2.434 -16.557 1.00 95.19 490 HIS A N 1
ATOM 3904 C CA . HIS A 1 490 ? -17.404 3.735 -16.267 1.00 95.19 490 HIS A CA 1
ATOM 3905 C C . HIS A 1 490 ? -18.801 3.873 -16.887 1.00 95.19 490 HIS A C 1
ATOM 3907 O O . HIS A 1 490 ? -19.700 4.414 -16.245 1.00 95.19 490 HIS A O 1
ATOM 3913 N N . GLN A 1 491 ? -19.013 3.338 -18.095 1.00 92.06 491 GLN A N 1
ATOM 3914 C CA . GLN A 1 491 ? -20.342 3.277 -18.714 1.00 92.06 491 GLN A CA 1
ATOM 3915 C C . GLN A 1 491 ? -21.320 2.465 -17.854 1.00 92.06 491 GLN A C 1
ATOM 3917 O O . GLN A 1 491 ? -22.412 2.939 -17.552 1.00 92.06 491 GLN A O 1
ATOM 3922 N N . GLY A 1 492 ? -20.903 1.294 -17.360 1.00 92.06 492 GLY A N 1
ATOM 3923 C CA . GLY A 1 492 ? -21.718 0.490 -16.445 1.00 92.06 492 GLY A CA 1
ATOM 3924 C C . GLY A 1 492 ? -22.050 1.211 -15.130 1.00 92.06 492 GLY A C 1
ATOM 3925 O O . GLY A 1 492 ? -23.179 1.116 -14.637 1.00 92.06 492 GLY A O 1
ATOM 3926 N N . VAL A 1 493 ? -21.098 1.979 -14.584 1.00 92.31 493 VAL A N 1
ATOM 3927 C CA . VAL A 1 493 ? -21.321 2.821 -13.395 1.00 92.31 493 VAL A CA 1
ATOM 3928 C C . VAL A 1 493 ? -22.365 3.905 -13.673 1.00 92.31 493 VAL A C 1
ATOM 3930 O O . VAL A 1 493 ? -23.279 4.077 -12.866 1.00 92.31 493 VAL A O 1
ATOM 3933 N N . ALA A 1 494 ? -22.262 4.599 -14.809 1.00 88.81 494 ALA A N 1
ATOM 3934 C CA . ALA A 1 494 ? -23.189 5.661 -15.192 1.00 88.81 494 ALA A CA 1
ATOM 3935 C C . ALA A 1 494 ? -24.615 5.137 -15.441 1.00 88.81 494 ALA A C 1
ATOM 3937 O O . ALA A 1 494 ? -25.586 5.731 -14.976 1.00 88.81 494 ALA A O 1
ATOM 3938 N N . GLU A 1 495 ? -24.749 4.009 -16.143 1.00 87.12 495 GLU A N 1
ATOM 3939 C CA . GLU A 1 495 ? -26.053 3.461 -16.530 1.00 87.12 495 GLU A CA 1
ATOM 3940 C C . GLU A 1 495 ? -26.803 2.813 -15.354 1.00 87.12 495 GLU A C 1
ATOM 3942 O O . GLU A 1 495 ? -28.020 2.978 -15.224 1.00 87.12 495 GLU A O 1
ATOM 3947 N N . HIS A 1 496 ? -26.087 2.076 -14.494 1.00 84.62 496 HIS A N 1
ATOM 3948 C CA . HIS A 1 496 ? -26.702 1.211 -13.479 1.00 84.62 496 HIS A CA 1
ATOM 3949 C C . HIS A 1 496 ? -26.085 1.364 -12.082 1.00 84.62 496 HIS A C 1
ATOM 3951 O O . HIS A 1 496 ? -26.815 1.340 -11.087 1.00 84.62 496 HIS A O 1
ATOM 3957 N N . GLY A 1 497 ? -24.759 1.523 -11.992 1.00 86.50 497 GLY A N 1
ATOM 3958 C CA . GLY A 1 497 ? -24.025 1.491 -10.722 1.00 86.50 497 GLY A CA 1
ATOM 3959 C C . GLY A 1 497 ? -24.431 2.594 -9.745 1.00 86.50 497 GLY A C 1
ATOM 3960 O O . GLY A 1 497 ? -24.780 2.297 -8.604 1.00 86.50 497 GLY A O 1
ATOM 3961 N N . LEU A 1 498 ? -24.469 3.852 -10.194 1.00 88.00 498 LEU A N 1
ATOM 3962 C CA . LEU A 1 498 ? -24.736 5.003 -9.321 1.00 88.00 498 LEU A CA 1
ATOM 3963 C C . LEU A 1 498 ? -26.111 4.922 -8.639 1.00 88.00 498 LEU A C 1
ATOM 3965 O O . LEU A 1 498 ? -26.226 5.106 -7.426 1.00 88.00 498 LEU A O 1
ATOM 3969 N N . ALA A 1 499 ? -27.152 4.592 -9.406 1.00 86.00 499 ALA A N 1
ATOM 3970 C CA . ALA A 1 499 ? -28.508 4.464 -8.879 1.00 86.00 499 ALA A CA 1
ATOM 3971 C C . ALA A 1 499 ? -28.633 3.304 -7.877 1.00 86.00 499 ALA A C 1
ATOM 3973 O O . ALA A 1 499 ? -29.400 3.397 -6.916 1.00 86.00 499 ALA A O 1
ATOM 3974 N N . GLN A 1 500 ? -27.892 2.212 -8.087 1.00 89.56 500 GLN A N 1
ATOM 3975 C CA . GLN A 1 500 ? -27.852 1.099 -7.142 1.00 89.56 500 GLN A CA 1
ATOM 3976 C C . GLN A 1 500 ? -27.123 1.499 -5.854 1.00 89.56 500 GLN A C 1
ATOM 3978 O O . GLN A 1 500 ? -27.671 1.326 -4.768 1.00 89.56 500 GLN A O 1
ATOM 3983 N N . TRP A 1 501 ? -25.957 2.136 -5.963 1.00 90.56 501 TRP A N 1
ATOM 3984 C CA . TRP A 1 501 ? -25.181 2.607 -4.815 1.00 90.56 501 TRP A CA 1
ATOM 3985 C C . TRP A 1 501 ? -25.952 3.581 -3.923 1.00 90.56 501 TRP A C 1
ATOM 3987 O O . TRP A 1 501 ? -25.873 3.483 -2.699 1.00 90.56 501 TRP A O 1
ATOM 3997 N N . GLN A 1 502 ? -26.735 4.486 -4.515 1.00 86.44 502 GLN A N 1
ATOM 3998 C CA . GLN A 1 502 ? -27.613 5.387 -3.764 1.00 86.44 502 GLN A CA 1
ATOM 3999 C C . GLN A 1 502 ? -28.689 4.620 -2.986 1.00 86.44 502 GLN A C 1
ATOM 4001 O O . GLN A 1 502 ? -28.931 4.909 -1.814 1.00 86.44 502 GLN A O 1
ATOM 4006 N N . LYS A 1 503 ? -29.321 3.616 -3.608 1.00 86.62 503 LYS A N 1
ATOM 4007 C CA . LYS A 1 503 ? -30.317 2.767 -2.933 1.00 86.62 503 LYS A CA 1
ATOM 4008 C C . LYS A 1 503 ? -29.698 1.989 -1.776 1.00 86.62 503 LYS A C 1
ATOM 4010 O O . LYS A 1 503 ? -30.297 1.952 -0.701 1.00 86.62 503 LYS A O 1
ATOM 4015 N N . ASP A 1 504 ? -28.512 1.424 -1.983 1.00 87.06 504 ASP A N 1
ATOM 4016 C CA . ASP A 1 504 ? -27.789 0.661 -0.965 1.00 87.06 504 ASP A CA 1
ATOM 4017 C C . ASP A 1 504 ? -27.410 1.550 0.225 1.00 87.06 504 ASP A C 1
ATOM 4019 O O . ASP A 1 504 ? -27.643 1.179 1.373 1.00 87.06 504 ASP A O 1
ATOM 4023 N N . ASP A 1 505 ? -26.912 2.762 -0.033 1.00 86.12 505 ASP A N 1
ATOM 4024 C CA . ASP A 1 505 ? -26.541 3.711 1.020 1.00 86.12 505 ASP A CA 1
ATOM 4025 C C . ASP A 1 505 ? -27.770 4.202 1.808 1.00 86.12 505 ASP A C 1
ATOM 4027 O O . ASP A 1 505 ? -27.711 4.344 3.031 1.00 86.12 505 ASP A O 1
ATOM 4031 N N . VAL A 1 506 ? -28.910 4.419 1.139 1.00 81.69 506 VAL A N 1
ATOM 4032 C CA . VAL A 1 506 ? -30.176 4.761 1.810 1.00 81.69 506 VAL A CA 1
ATOM 4033 C C . VAL A 1 506 ? -30.680 3.592 2.660 1.00 81.69 506 VAL A C 1
ATOM 4035 O O . VAL A 1 506 ? -31.150 3.811 3.778 1.00 81.69 506 VAL A O 1
ATOM 4038 N N . ALA A 1 507 ? -30.587 2.356 2.162 1.00 83.00 507 ALA A N 1
ATOM 4039 C CA . ALA A 1 507 ? -30.960 1.162 2.917 1.00 83.00 507 ALA A CA 1
ATOM 4040 C C . ALA A 1 507 ? -30.054 0.964 4.142 1.00 83.00 507 ALA A C 1
ATOM 4042 O O . ALA A 1 507 ? -30.561 0.733 5.240 1.00 83.00 507 ALA A O 1
ATOM 4043 N N . PHE A 1 508 ? -28.740 1.142 3.975 1.00 83.12 508 PHE A N 1
ATOM 4044 C CA . PHE A 1 508 ? -27.759 1.117 5.057 1.00 83.12 508 PHE A CA 1
ATOM 4045 C C . PHE A 1 508 ? -28.068 2.178 6.114 1.00 83.12 508 PHE A C 1
ATOM 4047 O O . PHE A 1 508 ? -28.183 1.857 7.294 1.00 83.12 508 PHE A O 1
ATOM 4054 N N . SER A 1 509 ? -28.293 3.427 5.693 1.00 77.00 509 SER A N 1
ATOM 4055 C CA . SER A 1 509 ? -28.641 4.516 6.606 1.00 77.00 509 SER A CA 1
ATOM 4056 C C . SER A 1 509 ? -29.921 4.198 7.382 1.00 77.00 509 SER A C 1
ATOM 4058 O O . SER A 1 509 ? -29.931 4.301 8.606 1.00 77.00 509 SER A O 1
ATOM 4060 N N . LYS A 1 510 ? -30.978 3.711 6.718 1.00 76.44 510 LYS A N 1
ATOM 4061 C CA . LYS A 1 510 ? -32.214 3.283 7.397 1.00 76.44 510 LYS A CA 1
ATOM 4062 C C . LYS A 1 510 ? -31.987 2.139 8.381 1.00 76.44 510 LYS A C 1
ATOM 4064 O O . LYS A 1 510 ? -32.610 2.149 9.437 1.00 76.44 510 LYS A O 1
ATOM 4069 N N . ALA A 1 511 ? -31.122 1.178 8.060 1.00 76.06 511 ALA A N 1
ATOM 4070 C CA . ALA A 1 511 ? -30.775 0.096 8.975 1.00 76.06 511 ALA A CA 1
ATOM 4071 C C . ALA A 1 511 ? -30.064 0.647 10.219 1.00 76.06 511 ALA A C 1
ATOM 4073 O O . ALA A 1 511 ? -30.526 0.405 11.328 1.00 76.06 511 ALA A O 1
ATOM 4074 N N . VAL A 1 512 ? -29.027 1.473 10.050 1.00 73.00 512 VAL A N 1
ATOM 4075 C CA . VAL A 1 512 ? -28.294 2.104 11.164 1.00 73.00 512 VAL A CA 1
ATOM 4076 C C . VAL A 1 512 ? -29.220 2.971 12.031 1.00 73.00 512 VAL A C 1
ATOM 4078 O O . VAL A 1 512 ? -29.204 2.848 13.254 1.00 73.00 512 VAL A O 1
ATOM 4081 N N . HIS A 1 513 ? -30.088 3.790 11.423 1.00 67.00 513 HIS A N 1
ATOM 4082 C CA . HIS A 1 513 ? -31.054 4.627 12.153 1.00 67.00 513 HIS A CA 1
ATOM 4083 C C . HIS A 1 513 ? -32.171 3.802 12.814 1.00 67.00 513 HIS A C 1
ATOM 4085 O O . HIS A 1 513 ? -32.599 4.121 13.917 1.00 67.00 513 HIS A O 1
ATOM 4091 N N . GLY A 1 514 ? -32.638 2.724 12.179 1.00 60.25 514 GLY A N 1
ATOM 4092 C CA . GLY A 1 514 ? -33.643 1.816 12.745 1.00 60.25 514 GLY A CA 1
ATOM 4093 C C . GLY A 1 514 ? -33.104 0.940 13.882 1.00 60.25 514 GLY A C 1
ATOM 4094 O O . GLY A 1 514 ? -33.871 0.472 14.720 1.00 60.25 514 GLY A O 1
ATOM 4095 N N . LEU A 1 515 ? -31.783 0.745 13.940 1.00 56.72 515 LEU A N 1
ATOM 4096 C CA . LEU A 1 515 ? -31.075 0.057 15.021 1.00 56.72 515 LEU A CA 1
ATOM 4097 C C . LEU A 1 515 ? -30.760 0.980 16.214 1.00 56.72 515 LEU A C 1
ATOM 4099 O O . LEU A 1 515 ? -30.306 0.470 17.243 1.00 56.72 515 LEU A O 1
ATOM 4103 N N . ALA A 1 516 ? -31.058 2.286 16.117 1.00 49.75 516 ALA A N 1
ATOM 4104 C CA . ALA A 1 516 ? -30.820 3.323 17.129 1.00 49.75 516 ALA A CA 1
ATOM 4105 C C . ALA A 1 516 ? -31.729 3.227 18.376 1.00 49.75 516 ALA A C 1
ATOM 4107 O O . ALA A 1 516 ? -32.119 4.227 18.962 1.00 49.75 516 ALA A O 1
ATOM 4108 N N . GLY A 1 517 ? -32.029 2.015 18.848 1.00 47.44 517 GLY A N 1
ATOM 4109 C CA . GLY A 1 517 ? -32.567 1.787 20.195 1.00 47.44 517 GLY A CA 1
ATOM 4110 C C . GLY A 1 517 ? -31.531 1.988 21.316 1.00 47.44 517 GLY A C 1
ATOM 4111 O O . GLY A 1 517 ? -31.816 1.664 22.465 1.00 47.44 517 GLY A O 1
ATOM 4112 N N . ALA A 1 518 ? -30.328 2.479 20.990 1.00 51.25 518 ALA A N 1
ATOM 4113 C CA . ALA A 1 518 ? -29.201 2.708 21.891 1.00 51.25 518 ALA A CA 1
ATOM 4114 C C . ALA A 1 518 ? -28.828 4.203 21.945 1.00 51.25 518 ALA A C 1
ATOM 4116 O O . ALA A 1 518 ? -27.702 4.587 21.646 1.00 51.25 518 ALA A O 1
ATOM 4117 N N . ASP A 1 519 ? -29.759 5.065 22.358 1.00 53.53 519 ASP A N 1
ATOM 4118 C CA . ASP A 1 519 ? -29.487 6.498 22.601 1.00 53.53 519 ASP A CA 1
ATOM 4119 C C . ASP A 1 519 ? -28.551 6.754 23.803 1.00 53.53 519 ASP A C 1
ATOM 4121 O O . ASP A 1 519 ? -28.272 7.898 24.166 1.00 53.53 519 ASP A O 1
ATOM 4125 N N . ARG A 1 520 ? -28.069 5.703 24.477 1.00 68.44 520 ARG A N 1
ATOM 4126 C CA . ARG A 1 520 ? -27.259 5.822 25.692 1.00 68.44 520 ARG A CA 1
ATOM 4127 C C . ARG A 1 520 ? -25.786 5.607 25.371 1.00 68.44 520 ARG A C 1
ATOM 4129 O O . ARG A 1 520 ? -25.295 4.481 25.373 1.00 68.44 520 ARG A O 1
ATOM 4136 N N . VAL A 1 521 ? -25.075 6.712 25.162 1.00 81.81 521 VAL A N 1
ATOM 4137 C CA . VAL A 1 521 ? -23.625 6.756 25.378 1.00 81.81 521 VAL A CA 1
ATOM 4138 C C . VAL A 1 521 ? -23.371 6.953 26.863 1.00 81.81 521 VAL A C 1
ATOM 4140 O O . VAL A 1 521 ? -23.886 7.896 27.461 1.00 81.81 521 VAL A O 1
ATOM 4143 N N . THR A 1 522 ? -22.567 6.079 27.461 1.00 86.81 522 THR A N 1
ATOM 4144 C CA . THR A 1 522 ? -22.028 6.325 28.805 1.00 86.81 522 THR A CA 1
ATOM 4145 C C . THR A 1 522 ? -20.630 6.911 28.670 1.00 86.81 522 THR A C 1
ATOM 4147 O O . THR A 1 522 ? -19.743 6.262 28.119 1.00 86.81 522 THR A O 1
ATOM 4150 N N . VAL A 1 523 ? -20.428 8.129 29.167 1.00 88.81 523 VAL A N 1
ATOM 4151 C CA . VAL A 1 523 ? -19.093 8.730 29.259 1.00 88.81 523 VAL A CA 1
ATOM 4152 C C . VAL A 1 523 ? -18.450 8.262 30.562 1.00 88.81 523 VAL A C 1
ATOM 4154 O O . VAL A 1 523 ? -19.021 8.440 31.637 1.00 88.81 523 VAL A O 1
ATOM 4157 N N . ALA A 1 524 ? -17.286 7.632 30.460 1.00 89.31 524 ALA A N 1
ATOM 4158 C CA . ALA A 1 524 ? -16.529 7.092 31.576 1.00 89.31 524 ALA A CA 1
ATOM 4159 C C . ALA A 1 524 ? -15.199 7.833 31.701 1.00 89.31 524 ALA A C 1
ATOM 4161 O O . ALA A 1 524 ? -14.297 7.649 30.884 1.00 89.31 524 ALA A O 1
ATOM 4162 N N . HIS A 1 525 ? -15.082 8.673 32.725 1.00 88.94 525 HIS A N 1
ATOM 4163 C CA . HIS A 1 525 ? -13.847 9.394 33.009 1.00 88.94 525 HIS A CA 1
ATOM 4164 C C . HIS A 1 525 ? -12.887 8.507 33.805 1.00 88.94 525 HIS A C 1
ATOM 4166 O O . HIS A 1 525 ? -13.253 8.007 34.869 1.00 88.94 525 HIS A O 1
ATOM 4172 N N . ILE A 1 526 ? -11.665 8.327 33.302 1.00 86.44 526 ILE A N 1
ATOM 4173 C CA . ILE A 1 526 ? -10.618 7.576 34.005 1.00 86.44 526 ILE A CA 1
ATOM 4174 C C . ILE A 1 526 ? -9.956 8.493 35.037 1.00 86.44 526 ILE A C 1
ATOM 4176 O O . ILE A 1 526 ? -9.533 9.601 34.704 1.00 86.44 526 ILE A O 1
ATOM 4180 N N . ALA A 1 527 ? -9.819 8.035 36.283 1.00 80.12 527 ALA A N 1
ATOM 4181 C CA . ALA A 1 527 ? -9.007 8.742 37.275 1.00 80.12 527 ALA A CA 1
ATOM 4182 C C . ALA A 1 527 ? -7.512 8.427 37.082 1.00 80.12 527 ALA A C 1
ATOM 4184 O O . ALA A 1 527 ? -7.150 7.294 36.783 1.00 80.12 527 ALA A O 1
ATOM 4185 N N . ALA A 1 528 ? -6.624 9.398 37.328 1.00 71.19 528 ALA A N 1
ATOM 4186 C CA . ALA A 1 528 ? -5.180 9.274 37.059 1.00 71.19 528 ALA A CA 1
ATOM 4187 C C . ALA A 1 528 ? -4.486 8.052 37.711 1.00 71.19 528 ALA A C 1
ATOM 4189 O O . ALA A 1 528 ? -3.467 7.577 37.212 1.00 71.19 528 ALA A O 1
ATOM 4190 N N . ASN A 1 529 ? -5.036 7.534 38.815 1.00 74.12 529 ASN A N 1
ATOM 4191 C CA . ASN A 1 529 ? -4.513 6.372 39.542 1.00 74.12 529 ASN A CA 1
ATOM 4192 C C . ASN A 1 529 ? -5.426 5.136 39.473 1.00 74.12 529 ASN A C 1
ATOM 4194 O O . ASN A 1 529 ? -5.186 4.181 40.205 1.00 74.12 529 ASN A O 1
ATOM 4198 N N . GLN A 1 530 ? -6.462 5.145 38.631 1.00 78.12 530 GLN A N 1
ATOM 4199 C CA . GLN A 1 530 ? -7.371 4.009 38.487 1.00 78.12 530 GLN A CA 1
ATOM 4200 C C . GLN A 1 530 ? -6.665 2.849 37.779 1.00 78.12 530 GLN A C 1
ATOM 4202 O O . GLN A 1 530 ? -6.099 3.011 36.693 1.00 78.12 530 GLN A O 1
ATOM 4207 N N . SER A 1 531 ? -6.707 1.668 38.387 1.00 79.81 531 SER A N 1
ATOM 4208 C CA . SER A 1 531 ? -6.154 0.458 37.787 1.00 79.81 531 SER A CA 1
ATOM 4209 C C . SER A 1 531 ? -7.016 -0.064 36.637 1.00 79.81 531 SER A C 1
ATOM 4211 O O . SER A 1 531 ? -8.222 0.190 36.569 1.00 79.81 531 SER A O 1
ATOM 4213 N N . ALA A 1 532 ? -6.414 -0.844 35.732 1.00 77.19 532 ALA A N 1
ATOM 4214 C CA . ALA A 1 532 ? -7.151 -1.496 34.645 1.00 77.19 532 ALA A CA 1
ATOM 4215 C C . ALA A 1 532 ? -8.305 -2.371 35.171 1.00 77.19 532 ALA A C 1
ATOM 4217 O O . ALA A 1 532 ? -9.384 -2.392 34.576 1.00 77.19 532 ALA A O 1
ATOM 4218 N N . LEU A 1 533 ? -8.092 -3.047 36.305 1.00 77.88 533 LEU A N 1
ATOM 4219 C CA . LEU A 1 533 ? -9.088 -3.891 36.959 1.00 77.88 533 LEU A CA 1
ATOM 4220 C C . LEU A 1 533 ? -10.239 -3.081 37.576 1.00 77.88 533 LEU A C 1
ATOM 4222 O O . LEU A 1 533 ? -11.400 -3.443 37.399 1.00 77.88 533 LEU A O 1
ATOM 4226 N N . GLU A 1 534 ? -9.948 -1.967 38.254 1.00 82.12 534 GLU A N 1
ATOM 4227 C CA . GLU A 1 534 ? -10.983 -1.061 38.779 1.00 82.12 534 GLU A CA 1
ATOM 4228 C C . GLU A 1 534 ? -11.813 -0.439 37.654 1.00 82.12 534 GLU A C 1
ATOM 4230 O O . GLU A 1 534 ? -13.033 -0.319 37.783 1.00 82.12 534 GLU A O 1
ATOM 4235 N N . LEU A 1 535 ? -11.176 -0.073 36.535 1.00 84.44 535 LEU A N 1
ATOM 4236 C CA . LEU A 1 535 ? -11.890 0.405 35.353 1.00 84.44 535 LEU A CA 1
ATOM 4237 C C . LEU A 1 535 ? -12.816 -0.688 34.808 1.00 84.44 535 LEU A C 1
ATOM 4239 O O . LEU A 1 535 ? -14.000 -0.427 34.587 1.00 84.44 535 LEU A O 1
ATOM 4243 N N . TYR A 1 536 ? -12.310 -1.917 34.664 1.00 84.25 536 TYR A N 1
ATOM 4244 C CA . TYR A 1 536 ? -13.106 -3.056 34.213 1.00 84.25 536 TYR A CA 1
ATOM 4245 C C . TYR A 1 536 ? -14.333 -3.279 35.108 1.00 84.25 536 TYR A C 1
ATOM 4247 O O . TYR A 1 536 ? -15.455 -3.297 34.604 1.00 84.25 536 TYR A O 1
ATOM 4255 N N . HIS A 1 537 ? -14.152 -3.371 36.430 1.00 81.94 537 HIS A N 1
ATOM 4256 C CA . HIS A 1 537 ? -15.272 -3.565 37.356 1.00 81.94 537 HIS A CA 1
ATOM 4257 C C . HIS A 1 537 ? -16.288 -2.420 37.277 1.00 81.94 537 HIS A C 1
ATOM 4259 O O . HIS A 1 537 ? -17.488 -2.679 37.237 1.00 81.94 537 HIS A O 1
ATOM 4265 N N . SER A 1 538 ? -15.834 -1.167 37.158 1.00 83.25 538 SER A N 1
ATOM 4266 C CA . SER A 1 538 ? -16.744 -0.016 37.066 1.00 83.25 538 SER A CA 1
ATOM 4267 C C . SER A 1 538 ? -17.614 -0.019 35.799 1.00 83.25 538 SER A C 1
ATOM 4269 O O . SER A 1 538 ? -18.745 0.463 35.825 1.00 83.25 538 SER A O 1
ATOM 4271 N N . LEU A 1 539 ? -17.107 -0.576 34.692 1.00 84.50 539 LEU A N 1
ATOM 4272 C CA . LEU A 1 539 ? -17.783 -0.581 33.390 1.00 84.50 539 LEU A CA 1
ATOM 4273 C C . LEU A 1 539 ? -18.562 -1.863 33.088 1.00 84.50 539 LEU A C 1
ATOM 4275 O O . LEU A 1 539 ? -19.570 -1.805 32.380 1.00 84.50 539 LEU A O 1
ATOM 4279 N N . CYS A 1 540 ? -18.087 -3.001 33.588 1.00 81.69 540 CYS A N 1
ATOM 4280 C CA . CYS A 1 540 ? -18.575 -4.334 33.236 1.00 81.69 540 CYS A CA 1
ATOM 4281 C C . CYS A 1 540 ? -19.331 -5.017 34.377 1.00 81.69 540 CYS A C 1
ATOM 4283 O O . CYS A 1 540 ? -20.149 -5.901 34.124 1.00 81.69 540 CYS A O 1
ATOM 4285 N N . GLU A 1 541 ? -19.092 -4.600 35.622 1.00 74.88 541 GLU A N 1
ATOM 4286 C CA . GLU A 1 541 ? -19.682 -5.189 36.826 1.00 74.88 541 GLU A CA 1
ATOM 4287 C C . GLU A 1 541 ? -20.170 -4.117 37.830 1.00 74.88 541 GLU A C 1
ATOM 4289 O O . GLU A 1 541 ? -19.854 -4.200 39.018 1.00 74.88 541 GLU A O 1
ATOM 4294 N N . PRO A 1 542 ? -20.962 -3.109 37.405 1.00 57.31 542 PRO A N 1
ATOM 4295 C CA . PRO A 1 542 ? -21.318 -1.969 38.260 1.00 57.31 542 PRO A CA 1
ATOM 4296 C C . PRO A 1 542 ? -22.120 -2.347 39.522 1.00 57.31 542 PRO A C 1
ATOM 4298 O O . PRO A 1 542 ? -22.096 -1.599 40.495 1.00 57.31 542 PRO A O 1
ATOM 4301 N N . ASP A 1 543 ? -22.778 -3.514 39.530 1.00 48.72 543 ASP A N 1
ATOM 4302 C CA . ASP A 1 543 ? -23.592 -4.023 40.647 1.00 48.72 543 ASP A CA 1
ATOM 4303 C C . ASP A 1 543 ? -22.899 -5.136 41.467 1.00 48.72 543 ASP A C 1
ATOM 4305 O O . ASP A 1 543 ? -23.516 -5.753 42.341 1.00 48.72 543 ASP A O 1
ATOM 4309 N N . ALA A 1 544 ? -21.621 -5.442 41.205 1.00 44.09 544 ALA A N 1
ATOM 4310 C CA . ALA A 1 544 ? -20.933 -6.568 41.832 1.00 44.09 544 ALA A CA 1
ATOM 4311 C C . ALA A 1 544 ? -20.368 -6.244 43.226 1.00 44.09 544 ALA A C 1
ATOM 4313 O O . ALA A 1 544 ? -19.163 -6.270 43.460 1.00 44.09 544 ALA A O 1
ATOM 4314 N N . VAL A 1 545 ? -21.255 -6.074 44.207 1.00 40.16 545 VAL A N 1
ATOM 4315 C CA . VAL A 1 545 ? -20.986 -6.625 45.544 1.00 40.16 545 VAL A CA 1
ATOM 4316 C C . VAL A 1 545 ? -21.464 -8.077 45.508 1.00 40.16 545 VAL A C 1
ATOM 4318 O O . VAL A 1 545 ? -22.552 -8.401 45.976 1.00 40.16 545 VAL A O 1
ATOM 4321 N N . VAL A 1 546 ? -20.688 -8.960 44.872 1.00 38.22 546 VAL A N 1
ATOM 4322 C CA . VAL A 1 546 ? -20.964 -10.404 44.880 1.00 38.22 546 VAL A CA 1
ATOM 4323 C C . VAL A 1 546 ? -20.119 -11.038 45.990 1.00 38.22 546 VAL A C 1
ATOM 4325 O O . VAL A 1 546 ? -18.891 -10.980 45.918 1.00 38.22 546 VAL A O 1
ATOM 4328 N N . PRO A 1 547 ? -20.731 -11.627 47.033 1.00 34.97 547 PRO A N 1
ATOM 4329 C CA . PRO A 1 547 ? -20.004 -12.380 48.049 1.00 34.97 547 PRO A CA 1
ATOM 4330 C C . PRO A 1 547 ? -19.194 -13.528 47.417 1.00 34.97 547 PRO A C 1
ATOM 4332 O O . PRO A 1 547 ? -19.625 -14.095 46.406 1.00 34.97 547 PRO A O 1
ATOM 4335 N N . PRO A 1 548 ? -18.050 -13.922 48.005 1.00 29.94 548 PRO A N 1
ATOM 4336 C CA . PRO A 1 548 ? -17.235 -15.010 47.473 1.00 29.94 548 PRO A CA 1
ATOM 4337 C C . PRO A 1 548 ? -18.064 -16.301 47.367 1.00 29.94 548 PRO A C 1
ATOM 4339 O O . PRO A 1 548 ? -18.583 -16.793 48.366 1.00 29.94 548 PRO A O 1
ATOM 4342 N N . GLY A 1 549 ? -18.201 -16.835 46.146 1.00 39.03 549 GLY A N 1
ATOM 4343 C CA . GLY A 1 549 ? -18.888 -18.107 45.873 1.00 39.03 549 GLY A CA 1
ATOM 4344 C C . GLY A 1 549 ? -20.041 -18.063 44.862 1.00 39.03 549 GLY A C 1
ATOM 4345 O O . GLY A 1 549 ? -20.555 -19.122 44.508 1.00 39.03 549 GLY A O 1
ATOM 4346 N N . GLN A 1 550 ? -20.441 -16.894 44.348 1.00 33.06 550 GLN A N 1
ATOM 4347 C CA . GLN A 1 550 ? -21.432 -16.800 43.264 1.00 33.06 550 GLN A CA 1
ATOM 4348 C C . GLN A 1 550 ? -20.819 -16.269 41.964 1.00 33.06 550 GLN A C 1
ATOM 4350 O O . GLN A 1 550 ? -20.068 -15.298 41.961 1.00 33.06 550 GLN A O 1
ATOM 4355 N N . LYS A 1 551 ? -21.151 -16.914 40.836 1.00 34.09 551 LYS A N 1
ATOM 4356 C CA . LYS A 1 551 ? -20.786 -16.438 39.494 1.00 34.09 551 LYS A CA 1
ATOM 4357 C C . LYS A 1 551 ? -21.523 -15.125 39.218 1.00 34.09 551 LYS A C 1
ATOM 4359 O O . LYS A 1 551 ? -22.752 -15.092 39.292 1.00 34.09 551 LYS A O 1
ATOM 4364 N N . ALA A 1 552 ? -20.784 -14.072 38.871 1.00 37.94 552 ALA A N 1
ATOM 4365 C CA . ALA A 1 552 ? -21.365 -12.826 38.390 1.00 37.94 552 ALA A CA 1
ATOM 4366 C C . ALA A 1 552 ? -22.259 -13.120 37.173 1.00 37.94 552 ALA A C 1
ATOM 4368 O O . ALA A 1 552 ? -21.828 -13.743 36.199 1.00 37.94 552 ALA A O 1
ATOM 4369 N N . LYS A 1 553 ? -23.527 -12.700 37.223 1.00 38.75 553 LYS A N 1
ATOM 4370 C CA . LYS A 1 553 ? -24.361 -12.658 36.020 1.00 38.75 553 LYS A CA 1
ATOM 4371 C C . LYS A 1 553 ? -23.823 -11.522 35.159 1.00 38.75 553 LYS A C 1
ATOM 4373 O O . LYS A 1 553 ? -23.964 -10.366 35.541 1.00 38.75 553 LYS A O 1
ATOM 4378 N N . VAL A 1 554 ? -23.216 -11.853 34.020 1.00 41.03 554 VAL A N 1
ATOM 4379 C CA . VAL A 1 554 ? -22.795 -10.872 33.010 1.00 41.03 554 VAL A CA 1
ATOM 4380 C C . VAL A 1 554 ? -24.028 -10.062 32.605 1.00 41.03 554 VAL A C 1
ATOM 4382 O O . VAL A 1 554 ? -24.920 -10.560 31.911 1.00 41.03 554 VAL A O 1
ATOM 4385 N N . HIS A 1 555 ? -24.124 -8.835 33.116 1.00 42.28 555 HIS A N 1
ATOM 4386 C CA . HIS A 1 555 ? -25.248 -7.960 32.845 1.00 42.28 555 HIS A CA 1
ATOM 4387 C C . HIS A 1 555 ? -25.113 -7.352 31.443 1.00 42.28 555 HIS A C 1
ATOM 4389 O O . HIS A 1 555 ? -24.122 -6.725 31.083 1.00 42.28 555 HIS A O 1
ATOM 4395 N N . SER A 1 556 ? -26.200 -7.507 30.688 1.00 41.97 556 SER A N 1
ATOM 4396 C CA . SER A 1 556 ? -26.525 -6.917 29.387 1.00 41.97 556 SER A CA 1
ATOM 4397 C C . SER A 1 556 ? -25.836 -7.510 28.144 1.00 41.97 556 SER A C 1
ATOM 4399 O O . SER A 1 556 ? -24.715 -7.185 27.771 1.00 41.97 556 SER A O 1
ATOM 4401 N N . LYS A 1 557 ? -26.636 -8.256 27.369 1.00 46.72 557 LYS A N 1
ATOM 4402 C CA . LYS A 1 557 ? -26.537 -8.371 25.899 1.00 46.72 557 LYS A CA 1
ATOM 4403 C C . LYS A 1 557 ? -26.846 -7.016 25.207 1.00 46.72 557 LYS A C 1
ATOM 4405 O O . LYS A 1 557 ? -27.571 -6.979 24.216 1.00 46.72 557 LYS A O 1
ATOM 4410 N N . GLY A 1 558 ? -26.421 -5.894 25.793 1.00 52.72 558 GLY A N 1
ATOM 4411 C CA . GLY A 1 558 ? -26.812 -4.541 25.392 1.00 52.72 558 GLY A CA 1
ATOM 4412 C C . GLY A 1 558 ? -25.943 -3.980 24.265 1.00 52.72 558 GLY A C 1
ATOM 4413 O O . GLY A 1 558 ? -24.763 -4.308 24.163 1.00 52.72 558 GLY A O 1
ATOM 4414 N N . ARG A 1 559 ? -26.527 -3.106 23.437 1.00 64.06 559 ARG A N 1
ATOM 4415 C CA . ARG A 1 559 ? -25.846 -2.339 22.372 1.00 64.06 559 ARG A CA 1
ATOM 4416 C C . ARG A 1 559 ? -25.241 -1.020 22.881 1.00 64.06 559 ARG A C 1
ATOM 4418 O O . ARG A 1 559 ? -24.968 -0.125 22.090 1.00 64.06 559 ARG A O 1
ATOM 4425 N N . ASP A 1 560 ? -25.071 -0.887 24.193 1.00 79.06 560 ASP A N 1
ATOM 4426 C CA . ASP A 1 560 ? -24.608 0.345 24.827 1.00 79.06 560 ASP A CA 1
ATOM 4427 C C . ASP A 1 560 ? -23.191 0.698 24.359 1.00 79.06 560 ASP A C 1
ATOM 4429 O O . ASP A 1 560 ? -22.265 -0.119 24.432 1.00 79.06 560 ASP A O 1
ATOM 4433 N N . ALA A 1 561 ? -23.022 1.940 23.912 1.00 86.25 561 ALA A N 1
ATOM 4434 C CA . ALA A 1 561 ? -21.720 2.508 23.610 1.00 86.25 561 ALA A CA 1
ATOM 4435 C C . ALA A 1 561 ? -21.144 3.173 24.866 1.00 86.25 561 ALA A C 1
ATOM 4437 O O . ALA A 1 561 ? -21.851 3.846 25.624 1.00 86.25 561 ALA A O 1
ATOM 4438 N N . ILE A 1 562 ? -19.845 3.003 25.077 1.00 90.81 562 ILE A N 1
ATOM 4439 C CA . ILE A 1 562 ? -19.090 3.701 26.112 1.00 90.81 562 ILE A CA 1
ATOM 4440 C C . ILE A 1 562 ? -18.028 4.573 25.456 1.00 90.81 562 ILE A C 1
ATOM 4442 O O . ILE A 1 562 ? -17.430 4.191 24.451 1.00 90.81 562 ILE A O 1
ATOM 4446 N N . VAL A 1 563 ? -17.810 5.750 26.030 1.00 92.56 563 VAL A N 1
ATOM 4447 C CA . VAL A 1 563 ? -16.709 6.638 25.665 1.00 92.56 563 VAL A CA 1
ATOM 4448 C C . VAL A 1 563 ? -15.809 6.753 26.878 1.00 92.56 563 VAL A C 1
ATOM 4450 O O . VAL A 1 563 ? -16.200 7.323 27.894 1.00 92.56 563 VAL A O 1
ATOM 4453 N N . ILE A 1 564 ? -14.623 6.174 26.776 1.00 92.38 564 ILE A N 1
ATOM 4454 C CA . ILE A 1 564 ? -13.595 6.202 27.806 1.00 92.38 564 ILE A CA 1
ATOM 4455 C C . ILE A 1 564 ? -12.784 7.484 27.601 1.00 92.38 564 ILE A C 1
ATOM 4457 O O . ILE A 1 564 ? -12.190 7.660 26.539 1.00 92.38 564 ILE A O 1
ATOM 4461 N N . VAL A 1 565 ? -12.781 8.379 28.590 1.00 91.69 565 VAL A N 1
ATOM 4462 C CA . VAL A 1 565 ? -12.158 9.709 28.511 1.00 91.69 565 VAL A CA 1
ATOM 4463 C C . VAL A 1 565 ? -11.058 9.826 29.571 1.00 91.69 565 VAL A C 1
ATOM 4465 O O . VAL A 1 565 ? -11.366 9.813 30.767 1.00 91.69 565 VAL A O 1
ATOM 4468 N N . PRO A 1 566 ? -9.781 9.942 29.172 1.00 88.56 566 PRO A N 1
ATOM 4469 C CA . PRO A 1 566 ? -8.693 10.197 30.110 1.00 88.56 566 PRO A CA 1
ATOM 4470 C C . PRO A 1 566 ? -8.776 11.591 30.767 1.00 88.56 566 PRO A C 1
ATOM 4472 O O . PRO A 1 566 ? -9.529 12.455 30.307 1.00 88.56 566 PRO A O 1
ATOM 4475 N N . PRO A 1 567 ? -7.992 11.857 31.828 1.00 85.31 567 PRO A N 1
ATOM 4476 C CA . PRO A 1 567 ? -7.868 13.197 32.400 1.00 85.31 567 PRO A CA 1
ATOM 4477 C C . PRO A 1 567 ? -7.382 14.235 31.375 1.00 85.31 567 PRO A C 1
ATOM 4479 O O . PRO A 1 567 ? -6.564 13.927 30.516 1.00 85.31 567 PRO A O 1
ATOM 4482 N N . GLY A 1 568 ? -7.845 15.483 31.500 1.00 85.62 568 GLY A N 1
ATOM 4483 C CA . GLY A 1 568 ? -7.376 16.613 30.679 1.00 85.62 568 GLY A CA 1
ATOM 4484 C C . GLY A 1 568 ? -8.146 16.848 29.376 1.00 85.62 568 GLY A C 1
ATOM 4485 O O . GLY A 1 568 ? -7.888 17.845 28.703 1.00 85.62 568 GLY A O 1
ATOM 4486 N N . TYR A 1 569 ? -9.109 15.982 29.053 1.00 90.06 569 TYR A N 1
ATOM 4487 C CA . TYR A 1 569 ? -9.938 16.087 27.856 1.00 90.06 569 TYR A CA 1
ATOM 4488 C C . TYR A 1 569 ? -11.303 16.705 28.135 1.00 90.06 569 TYR A C 1
ATOM 4490 O O . TYR A 1 569 ? -12.035 16.264 29.025 1.00 90.06 569 TYR A O 1
ATOM 4498 N N . THR A 1 570 ? -11.686 17.659 27.294 1.00 90.06 570 THR A N 1
ATOM 4499 C CA . THR A 1 570 ? -13.041 18.208 27.215 1.00 90.06 570 THR A CA 1
ATOM 4500 C C . THR A 1 570 ? -13.603 18.011 25.815 1.00 90.06 570 THR A C 1
ATOM 4502 O O . THR A 1 570 ? -12.868 17.954 24.835 1.00 90.06 570 THR A O 1
ATOM 4505 N N . VAL A 1 571 ? -14.915 17.825 25.696 1.00 89.75 571 VAL A N 1
ATOM 4506 C CA . VAL A 1 571 ? -15.563 17.657 24.388 1.00 89.75 571 VAL A CA 1
ATOM 4507 C C . VAL A 1 571 ? -15.717 19.023 23.709 1.00 89.75 571 VAL A C 1
ATOM 4509 O O . VAL A 1 571 ? -16.134 19.986 24.349 1.00 89.75 571 VAL A O 1
ATOM 4512 N N . LEU A 1 572 ? -15.374 19.120 22.421 1.00 86.62 572 LEU A N 1
ATOM 4513 C CA . LEU A 1 572 ? -15.500 20.358 21.636 1.00 86.62 572 LEU A CA 1
ATOM 4514 C C . LEU A 1 572 ? -16.964 20.712 21.349 1.00 86.62 572 LEU A C 1
ATOM 4516 O O . LEU A 1 572 ? -17.336 21.882 21.364 1.00 86.62 572 LEU A O 1
ATOM 4520 N N . ASP A 1 573 ? -17.783 19.695 21.083 1.00 81.00 573 ASP A N 1
ATOM 4521 C CA . ASP A 1 573 ? -19.211 19.824 20.798 1.00 81.00 573 ASP A CA 1
ATOM 4522 C C . ASP A 1 573 ? -19.984 18.653 21.419 1.00 81.00 573 ASP A C 1
ATOM 4524 O O . ASP A 1 573 ? -19.932 17.527 20.928 1.00 81.00 573 ASP A O 1
ATOM 4528 N N . GLU A 1 574 ? -20.742 18.910 22.487 1.00 81.19 574 GLU A N 1
ATOM 4529 C CA . GLU A 1 574 ? -21.560 17.887 23.154 1.00 81.19 574 GLU A CA 1
ATOM 4530 C C . GLU A 1 574 ? -22.635 17.271 22.245 1.00 81.19 574 GLU A C 1
ATOM 4532 O O . GLU A 1 574 ? -23.093 16.150 22.495 1.00 81.19 574 GLU A O 1
ATOM 4537 N N . SER A 1 575 ? -23.043 17.958 21.171 1.00 76.56 575 SER A N 1
ATOM 4538 C CA . SER A 1 575 ? -24.044 17.440 20.238 1.00 76.56 575 SER A CA 1
ATOM 4539 C C . SER A 1 575 ? -23.575 16.155 19.541 1.00 76.56 575 SER A C 1
ATOM 4541 O O . SER A 1 575 ? -24.397 15.277 19.250 1.00 76.56 575 SER A O 1
ATOM 4543 N N . ILE A 1 576 ? -22.255 15.992 19.367 1.00 76.19 576 ILE A N 1
ATOM 4544 C CA . ILE A 1 576 ? -21.653 14.821 18.724 1.00 76.19 576 ILE A CA 1
ATOM 4545 C C . ILE A 1 576 ? -21.856 13.543 19.541 1.00 76.19 576 ILE A C 1
ATOM 4547 O O . ILE A 1 576 ? -21.996 12.467 18.959 1.00 76.19 576 ILE A O 1
ATOM 4551 N N . LEU A 1 577 ? -21.934 13.647 20.877 1.00 81.25 577 LEU A N 1
ATOM 4552 C CA . LEU A 1 577 ? -22.063 12.492 21.771 1.00 81.25 577 LEU A CA 1
ATOM 4553 C C . LEU A 1 577 ? -23.325 11.682 21.456 1.00 81.25 577 LEU A C 1
ATOM 4555 O O . LEU A 1 577 ? -23.312 10.459 21.539 1.00 81.25 577 LEU A O 1
ATOM 4559 N N . LYS A 1 578 ? -24.390 12.348 20.993 1.00 78.06 578 LYS A N 1
ATOM 4560 C CA . LYS A 1 578 ? -25.645 11.701 20.578 1.00 78.06 578 LYS A CA 1
ATOM 4561 C C . LYS A 1 578 ? -25.514 10.892 19.284 1.00 78.06 578 LYS A C 1
ATOM 4563 O O . LYS A 1 578 ? -26.338 10.024 19.025 1.00 78.06 578 LYS A O 1
ATOM 4568 N N . ARG A 1 579 ? -24.494 11.168 18.465 1.00 77.06 579 ARG A N 1
ATOM 4569 C CA . ARG A 1 579 ? -24.262 10.507 17.169 1.00 77.06 579 ARG A CA 1
ATOM 4570 C C . ARG A 1 579 ? -23.192 9.421 17.224 1.00 77.06 579 ARG A C 1
ATOM 4572 O O . ARG A 1 579 ? -23.153 8.580 16.330 1.00 77.06 579 ARG A O 1
ATOM 4579 N N . LEU A 1 580 ? -22.365 9.382 18.270 1.00 84.25 580 LEU A N 1
ATOM 4580 C CA . LEU A 1 580 ? -21.336 8.351 18.437 1.00 84.25 580 LEU A CA 1
ATOM 4581 C C . LEU A 1 580 ? -21.871 6.906 18.341 1.00 84.25 580 LEU A C 1
ATOM 4583 O O . LEU A 1 580 ? -21.222 6.103 17.668 1.00 84.25 580 LEU A O 1
ATOM 4587 N N . PRO A 1 581 ? -23.055 6.549 18.889 1.00 81.88 581 PRO A N 1
ATOM 4588 C CA . PRO A 1 581 ? -23.613 5.210 18.700 1.00 81.88 581 PRO A CA 1
ATOM 4589 C C . PRO A 1 581 ? -23.860 4.877 17.228 1.00 81.88 581 PRO A C 1
ATOM 4591 O O . PRO A 1 581 ? -23.603 3.756 16.806 1.00 81.88 581 PRO A O 1
ATOM 4594 N N . GLN A 1 582 ? -24.310 5.852 16.431 1.00 78.81 582 GLN A N 1
ATOM 4595 C CA . GLN A 1 582 ? -24.566 5.664 15.001 1.00 78.81 582 GLN A CA 1
ATOM 4596 C C . GLN A 1 582 ? -23.264 5.435 14.231 1.00 78.81 582 GLN A C 1
ATOM 4598 O O . GLN A 1 582 ? -23.226 4.582 13.349 1.00 78.81 582 GLN A O 1
ATOM 4603 N N . ILE A 1 583 ? -22.198 6.167 14.577 1.00 81.69 583 ILE A N 1
ATOM 4604 C CA . ILE A 1 583 ? -20.864 5.986 13.982 1.00 81.69 583 ILE A CA 1
ATOM 4605 C C . ILE A 1 583 ? -20.346 4.575 14.276 1.00 81.69 583 ILE A C 1
ATOM 4607 O O . ILE A 1 583 ? -19.914 3.880 13.359 1.00 81.69 583 ILE A O 1
ATOM 4611 N N . LEU A 1 584 ? -20.446 4.134 15.533 1.00 84.19 584 LEU A N 1
ATOM 4612 C CA . LEU A 1 584 ? -20.006 2.806 15.963 1.00 84.19 584 LEU A CA 1
ATOM 4613 C C . LEU A 1 584 ? -20.852 1.676 15.350 1.00 84.19 584 LEU A C 1
ATOM 4615 O O . LEU A 1 584 ? -20.333 0.625 14.979 1.00 84.19 584 LEU A O 1
ATOM 4619 N N . GLU A 1 585 ? -22.163 1.880 15.211 1.00 79.12 585 GLU A N 1
ATOM 4620 C CA . GLU A 1 585 ? -23.051 0.902 14.579 1.00 79.12 585 GLU A CA 1
ATOM 4621 C C . GLU A 1 585 ? -22.760 0.780 13.083 1.00 79.12 585 GLU A C 1
ATOM 4623 O O . GLU A 1 585 ? -22.578 -0.335 12.582 1.00 79.12 585 GLU A O 1
ATOM 4628 N N . ALA A 1 586 ? -22.644 1.918 12.389 1.00 79.56 586 ALA A N 1
ATOM 4629 C CA . ALA A 1 586 ? -22.265 1.968 10.984 1.00 79.56 586 ALA A CA 1
ATOM 4630 C C . ALA A 1 586 ? -20.924 1.263 10.756 1.00 79.56 586 ALA A C 1
ATOM 4632 O O . ALA A 1 586 ? -20.807 0.460 9.836 1.00 79.56 586 ALA A O 1
ATOM 4633 N N . SER A 1 587 ? -19.945 1.497 11.632 1.00 78.00 587 SER A N 1
ATOM 4634 C CA . SER A 1 587 ? -18.614 0.911 11.509 1.00 78.00 587 SER A CA 1
ATOM 4635 C C . SER A 1 587 ? -18.555 -0.583 11.820 1.00 78.00 587 SER A C 1
ATOM 4637 O O . SER A 1 587 ? -17.694 -1.275 11.295 1.00 78.00 587 SER A O 1
ATOM 4639 N N . SER A 1 588 ? -19.454 -1.097 12.661 1.00 72.25 588 SER A N 1
ATOM 4640 C CA . SER A 1 588 ? -19.567 -2.538 12.934 1.00 72.25 588 SER A CA 1
ATOM 4641 C C . SER A 1 588 ? -20.361 -3.302 11.869 1.00 72.25 588 SER A C 1
ATOM 4643 O O . SER A 1 588 ? -20.240 -4.519 11.761 1.00 72.25 588 SER A O 1
ATOM 4645 N N . SER A 1 589 ? -21.204 -2.586 11.118 1.00 68.88 589 SER A N 1
ATOM 4646 C CA . SER A 1 589 ? -22.055 -3.145 10.062 1.00 68.88 589 SER A CA 1
ATOM 4647 C C . SER A 1 589 ? -21.328 -3.242 8.720 1.00 68.88 589 SER A C 1
ATOM 4649 O O . SER A 1 589 ? -21.843 -3.852 7.782 1.00 68.88 589 SER A O 1
ATOM 4651 N N . THR A 1 590 ? -20.155 -2.621 8.600 1.00 67.12 590 THR A N 1
ATOM 4652 C CA . THR A 1 590 ? -19.292 -2.759 7.428 1.00 67.12 590 THR A CA 1
ATOM 4653 C C . THR A 1 590 ? -18.500 -4.063 7.529 1.00 67.12 590 THR A C 1
ATOM 4655 O O . THR A 1 590 ? -18.191 -4.544 8.617 1.00 67.12 590 THR A O 1
ATOM 4658 N N . GLU A 1 591 ? -18.168 -4.667 6.384 1.00 57.34 591 GLU A N 1
ATOM 4659 C CA . GLU A 1 591 ? -17.487 -5.975 6.336 1.00 57.34 591 GLU A CA 1
ATOM 4660 C C . GLU A 1 591 ? -16.092 -5.974 7.000 1.00 57.34 591 GLU A C 1
ATOM 4662 O O . GLU A 1 591 ? -15.584 -7.035 7.347 1.00 57.34 591 GLU A O 1
ATOM 4667 N N . ASN A 1 592 ? -15.507 -4.794 7.236 1.00 60.72 592 ASN A N 1
ATOM 4668 C CA . ASN A 1 592 ? -14.179 -4.592 7.822 1.00 60.72 592 ASN A CA 1
ATOM 4669 C C . ASN A 1 592 ? -14.268 -4.042 9.259 1.00 60.72 592 ASN A C 1
ATOM 4671 O O . ASN A 1 592 ? -13.559 -3.099 9.615 1.00 60.72 592 ASN A O 1
ATOM 4675 N N . GLY A 1 593 ? -15.202 -4.606 10.034 1.00 66.12 593 GLY A N 1
ATOM 4676 C CA . GLY A 1 593 ? -15.765 -4.069 11.274 1.00 66.12 593 GLY A CA 1
ATOM 4677 C C . GLY A 1 593 ? -14.771 -3.387 12.217 1.00 66.12 593 GLY A C 1
ATOM 4678 O O . GLY A 1 593 ? -13.928 -4.029 12.847 1.00 66.12 593 GLY A O 1
ATOM 4679 N N . ILE A 1 594 ? -14.922 -2.073 12.370 1.00 83.12 594 ILE A N 1
ATOM 4680 C CA . ILE A 1 594 ? -14.183 -1.296 13.369 1.00 83.12 594 ILE A CA 1
ATOM 4681 C C . ILE A 1 594 ? -14.887 -1.482 14.713 1.00 83.12 594 ILE A C 1
ATOM 4683 O O . ILE A 1 594 ? -16.061 -1.128 14.864 1.00 83.12 594 ILE A O 1
ATOM 4687 N N . GLY A 1 595 ? -14.162 -2.055 15.675 1.00 83.88 595 GLY A N 1
ATOM 4688 C CA . GLY A 1 595 ? -14.649 -2.339 17.024 1.00 83.88 595 GLY A CA 1
ATOM 4689 C C . GLY A 1 595 ? -14.511 -1.157 17.981 1.00 83.88 595 GLY A C 1
ATOM 4690 O O . GLY A 1 595 ? -15.265 -1.081 18.952 1.00 83.88 595 GLY A O 1
ATOM 4691 N N . ALA A 1 596 ? -13.590 -0.229 17.703 1.00 89.88 596 ALA A N 1
ATOM 4692 C CA . ALA A 1 596 ? -13.405 0.978 18.499 1.00 89.88 596 ALA A CA 1
ATOM 4693 C C . ALA A 1 596 ? -12.915 2.175 17.675 1.00 89.88 596 ALA A C 1
ATOM 4695 O O . ALA A 1 596 ? -12.189 2.016 16.696 1.00 89.88 596 ALA A O 1
ATOM 4696 N N . TRP A 1 597 ? -13.268 3.375 18.126 1.00 92.06 597 TRP A N 1
ATOM 4697 C CA . TRP A 1 597 ? -12.836 4.637 17.534 1.00 92.06 597 TRP A CA 1
ATOM 4698 C C . TRP A 1 597 ? -12.016 5.462 18.511 1.00 92.06 597 TRP A C 1
ATOM 4700 O O . TRP A 1 597 ? -12.422 5.658 19.656 1.00 92.06 597 TRP A O 1
ATOM 4710 N N . THR A 1 598 ? -10.907 6.000 18.030 1.00 92.88 598 THR A N 1
ATOM 4711 C CA . THR A 1 598 ? -10.200 7.130 18.630 1.00 92.88 598 THR A CA 1
ATOM 4712 C C . THR A 1 598 ? -10.520 8.399 17.846 1.00 92.88 598 THR A C 1
ATOM 4714 O O . THR A 1 598 ? -11.101 8.356 16.758 1.00 92.88 598 THR A O 1
ATOM 4717 N N . PHE A 1 599 ? -10.179 9.557 18.404 1.00 90.00 599 PHE A N 1
ATOM 4718 C CA . PHE A 1 599 ? -10.550 10.846 17.825 1.00 90.00 599 PHE A CA 1
ATOM 4719 C C . PHE A 1 599 ? -9.387 11.819 17.868 1.00 90.00 599 PHE A C 1
ATOM 4721 O O . PHE A 1 599 ? -8.561 11.769 18.779 1.00 90.00 599 PHE A O 1
ATOM 4728 N N . GLY A 1 600 ? -9.381 12.741 16.907 1.00 87.50 600 GLY A N 1
ATOM 4729 C CA . GLY A 1 600 ? -8.489 13.885 16.951 1.00 87.50 600 GLY A CA 1
ATOM 4730 C C . GLY A 1 600 ? -8.784 14.809 18.125 1.00 87.50 600 GLY A C 1
ATOM 4731 O O . GLY A 1 600 ? -9.884 14.820 18.701 1.00 87.50 600 GLY A O 1
ATOM 4732 N N . VAL A 1 601 ? -7.789 15.625 18.436 1.00 90.38 601 VAL A N 1
ATOM 4733 C CA . VAL A 1 601 ? -7.782 16.513 19.588 1.00 90.38 601 VAL A CA 1
ATOM 4734 C C . VAL A 1 601 ? -7.295 17.885 19.150 1.00 90.38 601 VAL A C 1
ATOM 4736 O O . VAL A 1 601 ? -6.292 18.001 18.446 1.00 90.38 601 VAL A O 1
ATOM 4739 N N . GLN A 1 602 ? -8.008 18.927 19.567 1.00 91.69 602 GLN A N 1
ATOM 4740 C CA . GLN A 1 602 ? -7.532 20.296 19.488 1.00 91.69 602 GLN A CA 1
ATOM 4741 C C . GLN A 1 602 ? -6.557 20.557 20.635 1.00 91.69 602 GLN A C 1
ATOM 4743 O O . GLN A 1 602 ? -6.888 20.408 21.814 1.00 91.69 602 GLN A O 1
ATOM 4748 N N . LEU A 1 603 ? -5.355 20.956 20.252 1.00 88.50 603 LEU A N 1
ATOM 4749 C CA . LEU A 1 603 ? -4.250 21.287 21.126 1.00 88.50 603 LEU A CA 1
ATOM 4750 C C . LEU A 1 603 ? -4.411 22.714 21.697 1.00 88.50 603 LEU A C 1
ATOM 4752 O O . LEU A 1 603 ? -5.105 23.540 21.094 1.00 88.50 603 LEU A O 1
ATOM 4756 N N . PRO A 1 604 ? -3.763 23.053 22.830 1.00 85.38 604 PRO A N 1
ATOM 4757 C CA . PRO A 1 604 ? -3.817 24.393 23.424 1.00 85.38 604 PRO A CA 1
ATOM 4758 C C . PRO A 1 604 ? -3.339 25.516 22.494 1.00 85.38 604 PRO A C 1
ATOM 4760 O O . PRO A 1 604 ? -3.790 26.652 22.625 1.00 85.38 604 PRO A O 1
ATOM 4763 N N . ASP A 1 605 ? -2.446 25.207 21.551 1.00 83.69 605 ASP A N 1
ATOM 4764 C CA . ASP A 1 605 ? -1.932 26.142 20.542 1.00 83.69 605 ASP A CA 1
ATOM 4765 C C . ASP A 1 605 ? -2.866 26.303 19.322 1.00 83.69 605 ASP A C 1
ATOM 4767 O O . ASP A 1 605 ? -2.564 27.060 18.398 1.00 83.69 605 ASP A O 1
ATOM 4771 N N . GLY A 1 606 ? -4.016 25.619 19.322 1.00 86.44 606 GLY A N 1
ATOM 4772 C CA . GLY A 1 606 ? -5.023 25.655 18.264 1.00 86.44 606 GLY A CA 1
ATOM 4773 C C . GLY A 1 606 ? -4.780 24.672 17.118 1.00 86.44 606 GLY A C 1
ATOM 4774 O O . GLY A 1 606 ? -5.653 24.544 16.253 1.00 86.44 606 GLY A O 1
ATOM 4775 N N . LYS A 1 607 ? -3.648 23.957 17.105 1.00 89.12 607 LYS A N 1
ATOM 4776 C CA . LYS A 1 607 ? -3.391 22.883 16.138 1.00 89.12 607 LYS A CA 1
ATOM 4777 C C . LYS A 1 607 ? -4.217 21.652 16.469 1.00 89.12 607 LYS A C 1
ATOM 4779 O O . LYS A 1 607 ? -4.737 21.506 17.574 1.00 89.12 607 LYS A O 1
ATOM 4784 N N . HIS A 1 608 ? -4.348 20.752 15.506 1.00 91.31 608 HIS A N 1
ATOM 4785 C CA . HIS A 1 608 ? -5.011 19.468 15.693 1.00 91.31 608 HIS A CA 1
ATOM 4786 C C . HIS A 1 608 ? -3.998 18.329 15.632 1.00 91.31 608 HIS A C 1
ATOM 4788 O O . HIS A 1 608 ? -3.105 18.334 14.790 1.00 91.31 608 HIS A O 1
ATOM 4794 N N . SER A 1 609 ? -4.165 17.339 16.501 1.00 89.50 609 SER A N 1
ATOM 4795 C CA . SER A 1 609 ? -3.382 16.102 16.494 1.00 89.50 609 SER A CA 1
ATOM 4796 C C . SER A 1 609 ? -4.308 14.899 16.527 1.00 89.50 609 SER A C 1
ATOM 4798 O O . SER A 1 609 ? -5.392 14.961 17.114 1.00 89.50 609 SER A O 1
ATOM 4800 N N . TYR A 1 610 ? -3.891 13.813 15.887 1.00 89.81 610 TYR A N 1
ATOM 4801 C CA . TYR A 1 610 ? -4.655 12.579 1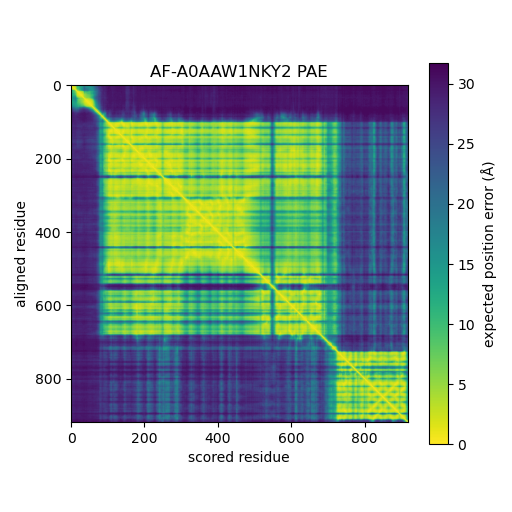5.804 1.00 89.81 610 TYR A CA 1
ATOM 4802 C C . TYR A 1 610 ? -3.827 11.421 16.354 1.00 89.81 610 TYR A C 1
ATOM 4804 O O . TYR A 1 610 ? -2.612 11.378 16.150 1.00 89.81 610 TYR A O 1
ATOM 4812 N N . PRO A 1 611 ? -4.455 10.475 17.072 1.00 86.06 611 PRO A N 1
ATOM 4813 C CA . PRO A 1 611 ? -3.765 9.278 17.512 1.00 86.06 611 PRO A CA 1
ATOM 4814 C C . PRO A 1 611 ? -3.342 8.468 16.293 1.00 86.06 611 PRO A C 1
ATOM 4816 O O . PRO A 1 611 ? -4.169 8.218 15.410 1.00 86.06 611 PRO A O 1
ATOM 4819 N N . THR A 1 612 ? -2.091 8.020 16.251 1.00 75.19 612 THR A N 1
ATOM 4820 C CA . THR A 1 612 ? -1.609 7.227 15.115 1.00 75.19 612 THR A CA 1
ATOM 4821 C C . THR A 1 612 ? -1.177 5.834 15.516 1.00 75.19 612 THR A C 1
ATOM 4823 O O . THR A 1 612 ? -0.406 5.629 16.453 1.00 75.19 612 THR A O 1
ATOM 4826 N N . ALA A 1 613 ? -1.702 4.841 14.801 1.00 73.69 613 ALA A N 1
ATOM 4827 C CA . ALA A 1 613 ? -1.270 3.463 14.950 1.00 73.69 613 ALA A CA 1
ATOM 4828 C C . ALA A 1 613 ? 0.135 3.274 14.339 1.00 73.69 613 ALA A C 1
ATOM 4830 O O . ALA A 1 613 ? 0.509 4.008 13.422 1.00 73.69 613 ALA A O 1
ATOM 4831 N N . PRO A 1 614 ? 0.927 2.299 14.816 1.00 61.44 614 PRO A N 1
ATOM 4832 C CA . PRO A 1 614 ? 0.536 1.203 15.709 1.00 61.44 614 PRO A CA 1
ATOM 4833 C C . PRO A 1 614 ? 0.509 1.542 17.206 1.00 61.44 614 PRO A C 1
ATOM 4835 O O . PRO A 1 614 ? 0.033 0.743 18.005 1.00 61.44 614 PRO A O 1
ATOM 4838 N N . THR A 1 615 ? 1.020 2.705 17.609 1.00 65.31 615 THR A N 1
ATOM 4839 C CA . THR A 1 615 ? 1.176 3.044 19.032 1.00 65.31 615 THR A CA 1
ATOM 4840 C C . THR A 1 615 ? -0.048 3.727 19.637 1.00 65.31 615 THR A C 1
ATOM 4842 O O . THR A 1 615 ? -0.148 3.802 20.856 1.00 65.31 615 THR A O 1
ATOM 4845 N N . TRP A 1 616 ? -0.980 4.207 18.807 1.00 77.44 616 TRP A N 1
ATOM 4846 C CA . TRP A 1 616 ? -2.167 4.974 19.207 1.00 77.44 616 TRP A CA 1
ATOM 4847 C C . TRP A 1 616 ? -1.833 6.134 20.156 1.00 77.44 616 TRP A C 1
ATOM 4849 O O . TRP A 1 616 ? -2.574 6.422 21.092 1.00 77.44 616 TRP A O 1
ATOM 4859 N N . MET A 1 617 ? -0.706 6.799 19.890 1.00 75.94 617 MET A N 1
ATOM 4860 C CA . MET A 1 617 ? -0.214 7.950 20.650 1.00 75.94 617 MET A CA 1
ATOM 4861 C C . MET A 1 617 ? -0.658 9.258 20.005 1.00 75.94 617 MET A C 1
ATOM 4863 O O . MET A 1 617 ? -0.658 9.368 18.778 1.00 75.94 617 MET A O 1
ATOM 4867 N N . LEU A 1 618 ? -0.940 10.269 20.827 1.00 78.69 618 LEU A N 1
ATOM 4868 C CA . LEU A 1 618 ? -1.046 11.657 20.372 1.00 78.69 618 LEU A CA 1
ATOM 4869 C C . LEU A 1 618 ? 0.318 12.336 20.424 1.00 78.69 618 LEU A C 1
ATOM 4871 O O . LEU A 1 618 ? 1.055 12.196 21.403 1.00 78.69 618 LEU A O 1
ATOM 4875 N N . TYR A 1 619 ? 0.621 13.111 19.385 1.00 74.94 619 TYR A N 1
ATOM 4876 C CA . TYR A 1 619 ? 1.879 13.841 19.246 1.00 74.94 619 TYR A CA 1
ATOM 4877 C C . TYR A 1 619 ? 1.627 15.345 19.107 1.00 74.94 619 TYR A C 1
ATOM 4879 O O . TYR A 1 619 ? 0.737 15.755 18.362 1.00 74.94 619 TYR A O 1
ATOM 4887 N N . GLY A 1 620 ? 2.402 16.164 19.817 1.00 72.50 620 GLY A N 1
ATOM 4888 C CA . GLY A 1 620 ? 2.297 17.627 19.817 1.00 72.50 620 GLY A CA 1
ATOM 4889 C C . GLY A 1 620 ? 3.195 18.346 18.817 1.00 72.50 620 GLY A C 1
ATOM 4890 O O . GLY A 1 620 ? 3.053 19.551 18.642 1.00 72.50 620 GLY A O 1
ATOM 4891 N N . GLY A 1 621 ? 4.078 17.626 18.121 1.00 65.81 621 GLY A N 1
ATOM 4892 C CA . GLY A 1 621 ? 4.961 18.200 17.102 1.00 65.81 621 GLY A CA 1
ATOM 4893 C C . GLY A 1 621 ? 6.421 18.324 17.533 1.00 65.81 621 GLY A C 1
ATOM 4894 O O . GLY A 1 621 ? 7.257 18.642 16.692 1.00 65.81 621 GLY A O 1
ATOM 4895 N N . ASP A 1 622 ? 6.734 18.041 18.797 1.00 62.53 622 ASP A N 1
ATOM 4896 C CA . ASP A 1 622 ? 8.092 17.859 19.300 1.00 62.53 622 ASP A CA 1
ATOM 4897 C C . ASP A 1 622 ? 8.174 16.630 20.226 1.00 62.53 622 ASP A C 1
ATOM 4899 O O . ASP A 1 622 ? 7.163 16.083 20.681 1.00 62.53 622 ASP A O 1
ATOM 4903 N N . ASP A 1 623 ? 9.398 16.178 20.490 1.00 59.12 623 ASP A N 1
ATOM 4904 C CA . ASP A 1 623 ? 9.643 14.994 21.313 1.00 59.12 623 ASP A CA 1
ATOM 4905 C C . ASP A 1 623 ? 9.395 15.249 22.810 1.00 59.12 623 ASP A C 1
ATOM 4907 O O . ASP A 1 623 ? 9.583 14.347 23.609 1.00 59.12 623 ASP A O 1
ATOM 4911 N N . GLU A 1 624 ? 8.993 16.439 23.250 1.00 57.62 624 GLU A N 1
ATOM 4912 C CA . GLU A 1 624 ? 8.717 16.708 24.673 1.00 57.62 624 GLU A CA 1
ATOM 4913 C C . GLU A 1 624 ? 7.216 16.585 24.999 1.00 57.62 624 GLU A C 1
ATOM 4915 O O . GLU A 1 624 ? 6.824 16.463 26.164 1.00 57.62 624 GLU A O 1
ATOM 4920 N N . HIS A 1 625 ? 6.370 16.544 23.964 1.00 69.31 625 HIS A N 1
ATOM 4921 C CA . HIS A 1 625 ? 4.924 16.674 24.072 1.00 69.31 625 HIS A CA 1
ATOM 4922 C C . HIS A 1 625 ? 4.190 15.511 23.374 1.00 69.31 625 HIS A C 1
ATOM 4924 O O . HIS A 1 625 ? 3.678 15.642 22.264 1.00 69.31 625 HIS A O 1
ATOM 4930 N N . CYS A 1 626 ? 4.059 14.367 24.052 1.00 70.12 626 CYS A N 1
ATOM 4931 C CA . CYS A 1 626 ? 3.210 13.246 23.623 1.00 70.12 626 CYS A CA 1
ATOM 4932 C C . CYS A 1 626 ? 2.404 12.664 24.785 1.00 70.12 626 CYS A C 1
ATOM 4934 O O . CYS A 1 626 ? 2.772 12.819 25.951 1.00 70.12 626 CYS A O 1
ATOM 4936 N N . MET A 1 627 ? 1.315 11.964 24.461 1.00 74.75 627 MET A N 1
ATOM 4937 C CA . MET A 1 627 ? 0.561 11.196 25.448 1.00 74.75 627 MET A CA 1
ATOM 4938 C C . MET A 1 627 ? 0.022 9.891 24.866 1.00 74.75 627 MET A C 1
ATOM 4940 O O . MET A 1 627 ? -0.364 9.815 23.698 1.00 74.75 627 MET A O 1
ATOM 4944 N N . ASP A 1 628 ? -0.015 8.872 25.717 1.00 69.62 628 ASP A N 1
ATOM 4945 C CA . ASP A 1 628 ? -0.489 7.531 25.366 1.00 69.62 628 ASP A CA 1
ATOM 4946 C C . ASP A 1 628 ? -1.992 7.354 25.603 1.00 69.62 628 ASP A C 1
ATOM 4948 O O . ASP A 1 628 ? -2.605 6.421 25.090 1.00 69.62 628 ASP A O 1
ATOM 4952 N N . ASP A 1 629 ? -2.590 8.242 26.395 1.00 77.25 629 ASP A N 1
ATOM 4953 C CA . ASP A 1 629 ? -3.988 8.157 26.781 1.00 77.25 629 ASP A CA 1
ATOM 4954 C C . ASP A 1 629 ? -4.842 9.011 25.849 1.00 77.25 629 ASP A C 1
ATOM 4956 O 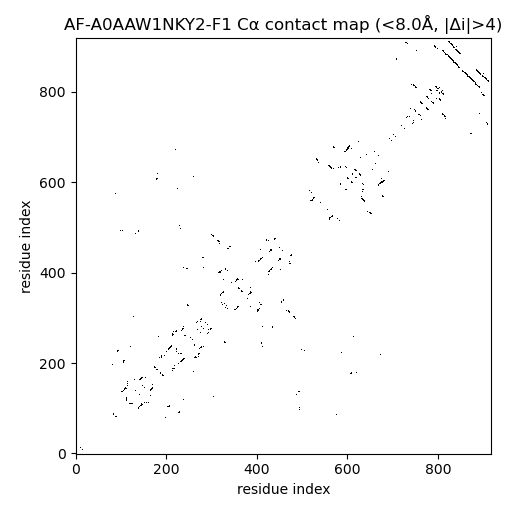O . ASP A 1 629 ? -4.790 10.239 25.889 1.00 77.25 629 ASP A O 1
ATOM 4960 N N . VAL A 1 630 ? -5.661 8.351 25.032 1.00 87.31 630 VAL A N 1
ATOM 4961 C CA . VAL A 1 630 ? -6.569 8.979 24.067 1.00 87.31 630 VAL A CA 1
ATOM 4962 C C . VAL A 1 630 ? -8.014 8.560 24.347 1.00 87.31 630 VAL A C 1
ATOM 4964 O O . VAL A 1 630 ? -8.239 7.436 24.811 1.00 87.31 630 VAL A O 1
ATOM 4967 N N . PRO A 1 631 ? -9.015 9.420 24.085 1.00 91.88 631 PRO A N 1
ATOM 4968 C CA . PRO A 1 631 ? -10.410 9.032 24.219 1.00 91.88 631 PRO A CA 1
ATOM 4969 C C . PRO A 1 631 ? -10.777 7.893 23.261 1.00 91.88 631 PRO A C 1
ATOM 4971 O O . PRO A 1 631 ? -10.454 7.956 22.072 1.00 91.88 631 PRO A O 1
ATOM 4974 N N . VAL A 1 632 ? -11.484 6.877 23.766 1.00 93.25 632 VAL A N 1
ATOM 4975 C CA . VAL A 1 632 ? -11.902 5.699 22.986 1.00 93.25 632 VAL A CA 1
ATOM 4976 C C . VAL A 1 632 ? -13.412 5.495 23.068 1.00 93.25 632 VAL A C 1
ATOM 4978 O O . VAL A 1 632 ? -13.972 5.374 24.155 1.00 93.25 632 VAL A O 1
ATOM 4981 N N . LEU A 1 633 ? -14.069 5.396 21.914 1.00 92.81 633 LEU A N 1
ATOM 4982 C CA . LEU A 1 633 ? -15.452 4.943 21.765 1.00 92.81 633 LEU A CA 1
ATOM 4983 C C . LEU A 1 633 ? -15.469 3.446 21.439 1.00 92.81 633 LEU A C 1
ATOM 4985 O O . LEU A 1 633 ? -14.863 3.021 20.460 1.00 92.81 633 LEU A O 1
ATOM 4989 N N . ILE A 1 634 ? -16.199 2.652 22.219 1.00 90.44 634 ILE A N 1
ATOM 4990 C CA . ILE A 1 634 ? -16.290 1.193 22.054 1.00 90.44 634 ILE A CA 1
ATOM 4991 C C . ILE A 1 634 ? -17.641 0.679 22.569 1.00 90.44 634 ILE A C 1
ATOM 4993 O O . ILE A 1 634 ? -18.298 1.321 23.390 1.00 90.44 634 ILE A O 1
ATOM 4997 N N . ARG A 1 635 ? -18.094 -0.488 22.097 1.00 86.88 635 ARG A N 1
ATOM 4998 C CA . ARG A 1 635 ? -19.274 -1.153 22.672 1.00 86.88 635 ARG A CA 1
ATOM 4999 C C . ARG A 1 635 ? -18.925 -1.709 24.046 1.00 86.88 635 ARG A C 1
ATOM 5001 O O . ARG A 1 635 ? -17.897 -2.369 24.191 1.00 86.88 635 ARG A O 1
ATOM 5008 N N . ARG A 1 636 ? -19.805 -1.527 25.038 1.00 85.94 636 ARG A N 1
ATOM 5009 C CA . ARG A 1 636 ? -19.584 -2.075 26.388 1.00 85.94 636 ARG A CA 1
ATOM 5010 C C . ARG A 1 636 ? -19.339 -3.583 26.337 1.00 85.94 636 ARG A C 1
ATOM 5012 O O . ARG A 1 636 ? -18.385 -4.057 26.933 1.00 85.94 636 ARG A O 1
ATOM 5019 N N . SER A 1 637 ? -20.162 -4.321 25.592 1.00 79.19 637 SER A N 1
ATOM 5020 C CA . SER A 1 637 ? -20.026 -5.775 25.446 1.00 79.19 637 SER A CA 1
ATOM 5021 C C . SER A 1 637 ? -18.665 -6.178 24.881 1.00 79.19 637 SER A C 1
ATOM 5023 O O . SER A 1 637 ? -18.019 -7.046 25.455 1.00 79.19 637 SER A O 1
ATOM 5025 N N . THR A 1 638 ? -18.213 -5.503 23.822 1.00 80.69 638 THR A N 1
ATOM 5026 C CA . THR A 1 638 ? -16.898 -5.712 23.208 1.00 80.69 638 THR A CA 1
ATOM 5027 C C . THR A 1 638 ? -15.764 -5.425 24.186 1.00 80.69 638 THR A C 1
ATOM 5029 O O . THR A 1 638 ? -14.871 -6.252 24.347 1.00 80.69 638 THR A O 1
ATOM 5032 N N . PHE A 1 639 ? -15.813 -4.286 24.882 1.00 85.56 639 PHE A N 1
ATOM 5033 C CA . PHE A 1 639 ? -14.823 -3.951 25.904 1.00 85.56 639 PHE A CA 1
ATOM 5034 C C . PHE A 1 639 ? -14.771 -5.035 26.989 1.00 85.56 639 PHE A C 1
ATOM 5036 O O . PHE A 1 639 ? -13.708 -5.572 27.283 1.00 85.56 639 PHE A O 1
ATOM 5043 N N . CYS A 1 640 ? -15.925 -5.426 27.530 1.00 82.50 640 CYS A N 1
ATOM 5044 C CA . CYS A 1 640 ? -15.989 -6.395 28.616 1.00 82.50 640 CYS A CA 1
ATOM 5045 C C . CYS A 1 640 ? -15.567 -7.810 28.192 1.00 82.50 640 CYS A C 1
ATOM 5047 O O . CYS A 1 640 ? -14.942 -8.512 28.981 1.00 82.50 640 CYS A O 1
ATOM 5049 N N . SER A 1 641 ? -15.852 -8.233 26.956 1.00 75.38 641 SER A N 1
ATOM 5050 C CA . SER A 1 641 ? -15.417 -9.542 26.455 1.00 75.38 641 SER A CA 1
ATOM 5051 C C . SER A 1 641 ? -13.929 -9.591 26.121 1.00 75.38 641 SER A C 1
ATOM 5053 O O . SER A 1 641 ? -13.289 -10.606 26.372 1.00 75.38 641 SER A O 1
ATOM 5055 N N . SER A 1 642 ? -13.381 -8.512 25.554 1.00 68.19 642 SER A N 1
ATOM 5056 C CA . SER A 1 642 ? -11.995 -8.481 25.075 1.00 68.19 642 SER A CA 1
ATOM 5057 C C . SER A 1 642 ? -10.985 -8.113 26.166 1.00 68.19 642 SER A C 1
ATOM 5059 O O . SER A 1 642 ? -9.812 -8.425 26.020 1.00 68.19 642 SER A O 1
ATOM 5061 N N . TYR A 1 643 ? -11.416 -7.465 27.255 1.00 68.19 643 TYR A N 1
ATOM 5062 C CA . TYR A 1 643 ? -10.507 -6.887 28.255 1.00 68.19 643 TYR A CA 1
ATOM 5063 C C . TYR A 1 643 ? -10.458 -7.650 29.600 1.00 68.19 643 TYR A C 1
ATOM 5065 O O . TYR A 1 643 ? -9.515 -7.469 30.368 1.00 68.19 643 TYR A O 1
ATOM 5073 N N . LEU A 1 644 ? -11.436 -8.520 29.908 1.00 59.72 644 LEU A N 1
ATOM 5074 C CA . LEU A 1 644 ? -11.620 -9.134 31.242 1.00 59.72 644 LEU A CA 1
ATOM 5075 C C . LEU A 1 644 ? -10.416 -9.942 31.759 1.00 59.72 644 LEU A C 1
ATOM 5077 O O . LEU A 1 644 ? -10.008 -9.765 32.907 1.00 59.72 644 LEU A O 1
ATOM 5081 N N . ALA A 1 645 ? -9.880 -10.866 30.956 1.00 50.75 645 ALA A N 1
ATOM 5082 C CA . ALA A 1 645 ? -8.840 -11.792 31.418 1.00 50.75 645 ALA A CA 1
ATOM 5083 C C . ALA A 1 645 ? -7.526 -11.067 31.752 1.00 50.75 645 ALA A C 1
ATOM 5085 O O . ALA A 1 645 ? -6.810 -11.465 32.671 1.00 50.75 645 ALA A O 1
ATOM 5086 N N . GLU A 1 646 ? -7.255 -9.963 31.056 1.00 54.47 646 GLU A N 1
ATOM 5087 C CA . GLU A 1 646 ? -5.979 -9.257 31.122 1.00 54.47 646 GLU A CA 1
ATOM 5088 C C . GLU A 1 646 ? -6.037 -7.922 31.884 1.00 54.47 646 GLU A C 1
ATOM 5090 O O . GLU A 1 646 ? -5.007 -7.362 32.254 1.00 54.47 646 GLU A O 1
ATOM 5095 N N . ALA A 1 647 ? -7.219 -7.427 32.264 1.00 56.22 647 ALA A N 1
ATOM 5096 C CA . ALA A 1 647 ? -7.324 -6.292 33.190 1.00 56.22 647 ALA A CA 1
ATOM 5097 C C . ALA A 1 647 ? -6.610 -6.551 34.536 1.00 56.22 647 ALA A C 1
ATOM 5099 O O . ALA A 1 647 ? -6.229 -5.612 35.232 1.00 56.22 647 ALA A O 1
ATOM 5100 N N . ARG A 1 648 ? -6.408 -7.829 34.897 1.00 53.16 648 ARG A N 1
ATOM 5101 C CA . ARG A 1 648 ? -5.672 -8.269 36.095 1.00 53.16 648 ARG A CA 1
ATOM 5102 C C . ARG A 1 648 ? -4.149 -8.245 35.930 1.00 53.16 648 ARG A C 1
ATOM 5104 O O . ARG A 1 648 ? -3.450 -8.259 36.941 1.00 53.16 648 ARG A O 1
ATOM 5111 N N . THR A 1 649 ? -3.635 -8.232 34.699 1.00 53.78 649 THR A N 1
ATOM 5112 C CA . THR A 1 649 ? -2.192 -8.236 34.404 1.00 53.78 649 THR A CA 1
ATOM 5113 C C . THR A 1 649 ? -1.606 -6.833 34.274 1.00 53.78 649 THR A C 1
ATOM 5115 O O . THR A 1 649 ? -0.409 -6.664 34.500 1.00 53.78 649 THR A O 1
ATOM 5118 N N . PHE A 1 650 ? -2.418 -5.813 33.976 1.00 61.28 650 PHE A N 1
ATOM 5119 C CA . PHE A 1 650 ? -1.937 -4.441 33.791 1.00 61.28 650 PHE A CA 1
ATOM 5120 C C . PHE A 1 650 ? -2.250 -3.526 34.972 1.00 61.28 650 PHE A C 1
ATOM 5122 O O . PHE A 1 650 ? -3.355 -3.509 35.508 1.00 61.28 650 PHE A O 1
ATOM 5129 N N . LEU A 1 651 ? -1.275 -2.687 35.338 1.00 65.81 651 LEU A N 1
ATOM 5130 C CA . LEU A 1 651 ? -1.458 -1.692 36.396 1.00 65.81 651 LEU A CA 1
ATOM 5131 C C . LEU A 1 651 ? -2.424 -0.571 35.994 1.00 65.81 651 LEU A C 1
ATOM 5133 O O . LEU A 1 651 ? -3.093 -0.033 36.867 1.00 65.81 651 LEU A O 1
ATOM 5137 N N . ARG A 1 652 ? -2.488 -0.195 34.709 1.00 72.12 652 ARG A N 1
ATOM 5138 C CA . ARG A 1 652 ? -3.285 0.935 34.194 1.00 72.12 652 ARG A CA 1
ATOM 5139 C C . ARG A 1 652 ? -3.854 0.618 32.815 1.00 72.12 652 ARG A C 1
ATOM 5141 O O . ARG A 1 652 ? -3.265 -0.168 32.080 1.00 72.12 652 ARG A O 1
ATOM 5148 N N . TYR A 1 653 ? -4.988 1.230 32.483 1.00 79.00 653 TYR A N 1
ATOM 5149 C CA . TYR A 1 653 ? -5.570 1.174 31.140 1.00 79.00 653 TYR A CA 1
ATOM 5150 C C . TYR A 1 653 ? -4.665 1.861 30.112 1.00 79.00 653 TYR A C 1
ATOM 5152 O O . TYR A 1 653 ? -3.980 2.823 30.446 1.00 79.00 653 TYR A O 1
ATOM 5160 N N . SER A 1 654 ? -4.681 1.377 28.867 1.00 76.19 654 SER A N 1
ATOM 5161 C CA . SER A 1 654 ? -4.057 2.081 27.751 1.00 76.19 654 SER A CA 1
ATOM 5162 C C . SER A 1 654 ? -4.726 1.739 26.408 1.00 76.19 654 SER A C 1
ATOM 5164 O O . SER A 1 654 ? -4.990 0.558 26.150 1.00 76.19 654 SER A O 1
ATOM 5166 N N . PRO A 1 655 ? -4.974 2.731 25.532 1.00 79.12 655 PRO A N 1
ATOM 5167 C CA . PRO A 1 655 ? -5.584 2.530 24.216 1.00 79.12 655 PRO A CA 1
ATOM 5168 C C . PRO A 1 655 ? -4.837 1.545 23.312 1.00 79.12 655 PRO A C 1
ATOM 5170 O O . PRO A 1 655 ? -5.479 0.735 22.647 1.00 79.12 655 PRO A O 1
ATOM 5173 N N . TRP A 1 656 ? -3.498 1.549 23.313 1.00 75.50 656 TRP A N 1
ATOM 5174 C CA . TRP A 1 656 ? -2.720 0.627 22.473 1.00 75.50 656 TRP A CA 1
ATOM 5175 C C . TRP A 1 656 ? -2.933 -0.842 22.868 1.00 75.50 656 TRP A C 1
ATOM 5177 O O . TRP A 1 656 ? -3.021 -1.706 21.999 1.00 75.50 656 TRP A O 1
ATOM 5187 N N . MET A 1 657 ? -3.087 -1.131 24.167 1.00 74.12 657 MET A N 1
ATOM 5188 C CA . MET A 1 657 ? -3.390 -2.487 24.643 1.00 74.12 657 MET A CA 1
ATOM 5189 C C . MET A 1 657 ? -4.779 -2.910 24.191 1.00 74.12 657 MET A C 1
ATOM 5191 O O . MET A 1 657 ? -4.966 -4.009 23.682 1.00 74.12 657 MET A O 1
ATOM 5195 N N . LEU A 1 658 ? -5.754 -2.008 24.327 1.00 78.88 658 LEU A N 1
ATOM 5196 C CA . LEU A 1 658 ? -7.099 -2.261 23.835 1.00 78.88 658 LEU A CA 1
ATOM 5197 C C . LEU A 1 658 ? -7.093 -2.532 22.323 1.00 78.88 658 LEU A C 1
ATOM 5199 O O . LEU A 1 658 ? -7.755 -3.466 21.884 1.00 78.88 658 LEU A O 1
ATOM 5203 N N . ALA A 1 659 ? -6.322 -1.779 21.534 1.00 78.38 659 ALA A N 1
ATOM 5204 C CA . ALA A 1 659 ? -6.172 -2.034 20.103 1.00 78.38 659 ALA A CA 1
ATOM 5205 C C . ALA A 1 659 ? -5.580 -3.423 19.810 1.00 78.38 659 ALA A C 1
ATOM 5207 O O . ALA A 1 659 ? -6.072 -4.119 18.922 1.00 78.38 659 ALA A O 1
ATOM 5208 N N . LEU A 1 660 ? -4.580 -3.856 20.585 1.00 73.44 660 LEU A N 1
ATOM 5209 C CA . LEU A 1 660 ? -3.990 -5.192 20.477 1.00 73.44 660 LEU A CA 1
ATOM 5210 C C . LEU A 1 660 ? -5.020 -6.299 20.768 1.00 73.44 660 LEU A C 1
ATOM 5212 O O . LEU A 1 660 ? -5.122 -7.251 19.993 1.00 73.44 660 LEU A O 1
ATOM 5216 N N . PHE A 1 661 ? -5.834 -6.150 21.816 1.00 73.75 661 PHE A N 1
ATOM 5217 C CA . PHE A 1 661 ? -6.885 -7.122 22.156 1.00 73.75 661 PHE A CA 1
ATOM 5218 C C . PHE A 1 661 ? -8.040 -7.136 21.165 1.00 73.75 661 PHE A C 1
ATOM 5220 O O . PHE A 1 661 ? -8.570 -8.199 20.843 1.00 73.75 661 PHE A O 1
ATOM 5227 N N . LEU A 1 662 ? -8.424 -5.968 20.649 1.00 73.88 662 LEU A N 1
ATOM 5228 C CA . LEU A 1 662 ? -9.389 -5.890 19.560 1.00 73.88 662 LEU A CA 1
ATOM 5229 C C . LEU A 1 662 ? -8.872 -6.671 18.354 1.00 73.88 662 LEU A C 1
ATOM 5231 O O . LEU A 1 662 ? -9.613 -7.496 17.827 1.00 73.88 662 LEU A O 1
ATOM 5235 N N . ASN A 1 663 ? -7.599 -6.489 17.990 1.00 71.56 663 ASN A N 1
ATOM 5236 C CA . ASN A 1 663 ? -6.992 -7.177 16.854 1.00 71.56 663 ASN A CA 1
ATOM 5237 C C . ASN A 1 663 ? -6.958 -8.703 17.048 1.00 71.56 663 ASN A C 1
ATOM 5239 O O . ASN A 1 663 ? -7.319 -9.442 16.135 1.00 71.56 663 ASN A O 1
ATOM 5243 N N . GLN A 1 664 ? -6.621 -9.186 18.251 1.00 67.00 664 GLN A N 1
ATOM 5244 C CA . GLN A 1 664 ? -6.711 -10.616 18.597 1.00 67.00 664 GLN A CA 1
ATOM 5245 C C . GLN A 1 664 ? -8.144 -11.157 18.488 1.00 67.00 664 GLN A C 1
ATOM 5247 O O . GLN A 1 664 ? -8.356 -12.294 18.076 1.00 67.00 664 GLN A O 1
ATOM 5252 N N . ALA A 1 665 ? -9.139 -10.329 18.805 1.00 64.12 665 ALA A N 1
ATOM 5253 C CA . ALA A 1 665 ? -10.552 -10.648 18.638 1.00 64.12 665 ALA A CA 1
ATOM 5254 C C . ALA A 1 665 ? -11.077 -10.400 17.205 1.00 64.12 665 ALA A C 1
ATOM 5256 O O . ALA A 1 665 ? -12.286 -10.469 16.975 1.00 64.12 665 ALA A O 1
ATOM 5257 N N . GLY A 1 666 ? -10.199 -10.105 16.238 1.00 68.12 666 GLY A N 1
ATOM 5258 C CA . GLY A 1 666 ? -10.555 -9.871 14.836 1.00 68.12 666 GLY A CA 1
ATOM 5259 C C . GLY A 1 666 ? -11.241 -8.528 14.558 1.00 68.12 666 GLY A C 1
ATOM 5260 O O . GLY A 1 666 ? -11.840 -8.361 13.498 1.00 68.12 666 GLY A O 1
ATOM 5261 N N . MET A 1 667 ? -11.175 -7.580 15.492 1.00 75.06 667 MET A N 1
ATOM 5262 C CA . MET A 1 667 ? -11.698 -6.217 15.364 1.00 75.06 667 MET A CA 1
ATOM 5263 C C . MET A 1 667 ? -10.560 -5.203 15.300 1.00 75.06 667 MET A C 1
ATOM 5265 O O . MET A 1 667 ? -9.455 -5.464 15.759 1.00 75.06 667 MET A O 1
ATOM 5269 N N . LEU A 1 668 ? -10.834 -3.999 14.802 1.00 79.06 668 LEU A N 1
ATOM 5270 C CA . LEU A 1 668 ? -9.833 -2.932 14.771 1.00 79.06 668 LEU A CA 1
ATOM 5271 C C . LEU A 1 668 ? -10.225 -1.725 15.612 1.00 79.06 668 LEU A C 1
ATOM 5273 O O . LEU A 1 668 ? -11.407 -1.424 15.799 1.00 79.06 668 LEU A O 1
ATOM 5277 N N . MET A 1 669 ? -9.198 -1.021 16.075 1.00 85.94 669 MET A N 1
ATOM 5278 C CA . MET A 1 669 ? -9.300 0.366 16.502 1.00 85.94 669 MET A CA 1
ATOM 5279 C C . MET A 1 669 ? -8.948 1.263 15.310 1.00 85.94 669 MET A C 1
ATOM 5281 O O . MET A 1 669 ? -8.021 0.936 14.571 1.00 85.94 669 MET A O 1
ATOM 5285 N N . HIS A 1 670 ? -9.690 2.352 15.101 1.00 88.19 670 HIS A N 1
ATOM 5286 C CA . HIS A 1 670 ? -9.424 3.311 14.022 1.00 88.19 670 HIS A CA 1
ATOM 5287 C C . HIS A 1 670 ? -9.557 4.763 14.489 1.00 88.19 670 HIS A C 1
ATOM 5289 O O . HIS A 1 670 ? -10.348 5.050 15.387 1.00 88.19 670 HIS A O 1
ATOM 5295 N N . SER A 1 671 ? -8.825 5.682 13.855 1.00 89.12 671 SER A N 1
ATOM 5296 C CA . SER A 1 671 ? -8.921 7.123 14.127 1.00 89.12 671 SER A CA 1
ATOM 5297 C C . SER A 1 671 ? -10.004 7.766 13.271 1.00 89.12 671 SER A C 1
ATOM 5299 O O . SER A 1 671 ? -9.965 7.723 12.041 1.00 89.12 671 SER A O 1
ATOM 5301 N N . PHE A 1 672 ? -10.980 8.398 13.919 1.00 90.06 672 PHE A N 1
ATOM 5302 C CA . PHE A 1 672 ? -11.996 9.175 13.225 1.00 90.06 672 PHE A CA 1
ATOM 5303 C C . PHE A 1 672 ? -11.380 10.498 12.733 1.00 90.06 672 PHE A C 1
ATOM 5305 O O . PHE A 1 672 ? -10.776 11.219 13.535 1.00 90.06 672 PHE A O 1
ATOM 5312 N N . PRO A 1 673 ? -11.556 10.877 11.452 1.00 88.69 673 PRO A N 1
ATOM 5313 C CA . PRO A 1 673 ? -10.821 11.976 10.815 1.00 88.69 673 PRO A CA 1
ATOM 5314 C C . PRO A 1 673 ? -11.383 13.368 11.155 1.00 88.69 673 PRO A C 1
ATOM 5316 O O . PRO A 1 673 ? -11.385 14.281 10.329 1.00 88.69 673 PRO A O 1
ATOM 5319 N N . ARG A 1 674 ? -11.928 13.541 12.365 1.00 87.00 674 ARG A N 1
ATOM 5320 C CA . ARG A 1 674 ? -12.369 14.835 12.897 1.00 87.00 674 ARG A CA 1
ATOM 5321 C C . ARG A 1 674 ? -12.012 14.948 14.378 1.00 87.00 674 ARG A C 1
ATOM 5323 O O . ARG A 1 674 ? -12.130 13.961 15.108 1.00 87.00 674 ARG A O 1
ATOM 5330 N N . PRO A 1 675 ? -11.616 16.143 14.836 1.00 88.00 675 PRO A N 1
ATOM 5331 C CA . PRO A 1 675 ? -11.345 16.375 16.238 1.00 88.00 675 PRO A CA 1
ATOM 5332 C C . PRO A 1 675 ? -12.667 16.479 16.995 1.00 88.00 675 PRO A C 1
ATOM 5334 O O . PRO A 1 675 ? -13.566 17.214 16.586 1.00 88.00 675 PRO A O 1
ATOM 5337 N N . LEU A 1 676 ? -12.789 15.746 18.097 1.00 88.81 676 LEU A N 1
ATOM 5338 C CA . LEU A 1 676 ? -13.963 15.828 18.976 1.00 88.81 676 LEU A CA 1
ATOM 5339 C C . LEU A 1 676 ? -13.625 16.362 20.359 1.00 88.81 676 LEU A C 1
ATOM 5341 O O . LEU A 1 676 ? -14.524 16.741 21.108 1.00 88.81 676 LEU A O 1
ATOM 5345 N N . TRP A 1 677 ? -12.342 16.392 20.692 1.00 91.19 677 TRP A N 1
ATOM 5346 C CA . TRP A 1 677 ? -11.873 16.730 22.019 1.00 91.19 677 TRP A CA 1
ATOM 5347 C C . TRP A 1 677 ? -10.945 17.922 21.962 1.00 91.19 677 TRP A C 1
ATOM 5349 O O . TRP A 1 677 ? -10.283 18.168 20.958 1.00 91.19 677 TRP A O 1
ATOM 5359 N N . LYS A 1 678 ? -10.888 18.642 23.066 1.00 91.50 678 LYS A N 1
ATOM 5360 C CA . LYS A 1 678 ? -9.897 19.651 23.363 1.00 91.50 678 LYS A CA 1
ATOM 5361 C C . LYS A 1 678 ? -9.058 19.143 24.524 1.00 91.50 678 LYS A C 1
ATOM 5363 O O . LYS A 1 678 ? -9.598 18.572 25.473 1.00 91.50 678 LYS A O 1
ATOM 5368 N N . LEU A 1 679 ? -7.752 19.345 24.436 1.00 88.25 679 LEU A N 1
ATOM 5369 C CA . LEU A 1 679 ? -6.843 19.084 25.541 1.00 88.25 679 LEU A CA 1
ATOM 5370 C C . LEU A 1 679 ? -6.593 20.398 26.282 1.00 88.25 679 LEU A C 1
ATOM 5372 O O . LEU A 1 679 ? -6.047 21.338 25.706 1.00 88.25 679 LEU A O 1
ATOM 5376 N N . ASP A 1 680 ? -7.018 20.481 27.543 1.00 77.38 680 ASP A N 1
ATOM 5377 C CA . ASP A 1 680 ? -6.913 21.726 28.316 1.00 77.38 680 ASP A CA 1
ATOM 5378 C C . ASP A 1 680 ? -5.549 21.891 28.998 1.00 77.38 680 ASP A C 1
ATOM 5380 O O . ASP A 1 680 ? -5.069 23.014 29.131 1.00 77.38 680 ASP A O 1
ATOM 5384 N N . ASN A 1 681 ? -4.902 20.787 29.388 1.00 68.88 681 ASN A N 1
ATOM 5385 C CA . ASN A 1 681 ? -3.563 20.791 29.975 1.00 68.88 681 ASN A CA 1
ATOM 5386 C C . ASN A 1 681 ? -2.659 19.796 29.252 1.00 68.88 681 ASN A C 1
ATOM 5388 O O . ASN A 1 681 ? -2.915 18.593 29.255 1.00 68.88 681 ASN A O 1
ATOM 5392 N N . TRP A 1 682 ? -1.566 20.313 28.697 1.00 68.06 682 TRP A N 1
ATOM 5393 C CA . TRP A 1 682 ? -0.482 19.511 28.155 1.00 68.06 682 TRP A CA 1
ATOM 5394 C C . TRP A 1 682 ? 0.593 19.340 29.221 1.00 68.06 682 TRP A C 1
ATOM 5396 O O . TRP A 1 682 ? 1.461 20.193 29.383 1.00 68.06 682 TRP A O 1
ATOM 5406 N N . THR A 1 683 ? 0.523 18.273 30.008 1.00 52.19 683 THR A N 1
ATOM 5407 C CA . THR A 1 683 ? 1.638 17.917 30.890 1.00 52.19 683 THR A CA 1
ATOM 5408 C C . THR A 1 683 ? 2.535 16.948 30.144 1.00 52.19 683 THR A C 1
ATOM 5410 O O . THR A 1 683 ? 2.061 15.897 29.715 1.00 52.19 683 THR A O 1
ATOM 5413 N N . SER A 1 684 ? 3.810 17.304 29.979 1.00 47.31 684 SER A N 1
ATOM 5414 C CA . SER A 1 684 ? 4.827 16.366 29.513 1.00 47.31 684 SER A CA 1
ATOM 5415 C C . SER A 1 684 ? 4.797 15.103 30.383 1.00 47.31 684 SER A C 1
ATOM 5417 O O . SER A 1 684 ? 4.431 15.147 31.566 1.00 47.31 684 SER A O 1
ATOM 5419 N N . LEU A 1 685 ? 5.258 13.981 29.830 1.00 49.66 685 LEU A N 1
ATOM 5420 C CA . LEU A 1 685 ? 5.844 12.929 30.661 1.00 49.66 685 LEU A CA 1
ATOM 5421 C C . LEU A 1 685 ? 6.899 13.573 31.590 1.00 49.66 685 LEU A C 1
ATOM 5423 O O . LEU A 1 685 ? 7.376 14.674 31.308 1.00 49.66 685 LEU A O 1
ATOM 5427 N N . GLU A 1 686 ? 7.209 12.960 32.734 1.00 45.69 686 GLU A N 1
ATOM 5428 C CA . GLU A 1 686 ? 8.093 13.553 33.754 1.00 45.69 686 GLU A CA 1
ATOM 5429 C C . GLU A 1 686 ? 9.311 14.301 33.154 1.00 45.69 686 GLU A C 1
ATOM 5431 O O . GLU A 1 686 ? 9.892 13.816 32.176 1.00 45.69 686 GLU A O 1
ATOM 5436 N N . PRO A 1 687 ? 9.723 15.462 33.712 1.00 39.00 687 PRO A N 1
ATOM 5437 C CA . PRO A 1 687 ? 10.793 16.284 33.145 1.00 39.00 687 PRO A CA 1
ATOM 5438 C C . PRO A 1 687 ? 12.038 15.456 32.781 1.00 39.00 687 PRO A C 1
ATOM 5440 O O . PRO A 1 687 ? 12.674 14.873 33.659 1.00 39.00 687 PRO A O 1
ATOM 5443 N N . GLY A 1 688 ? 12.388 15.410 31.490 1.00 45.91 688 GLY A N 1
ATOM 5444 C CA . GLY A 1 688 ? 13.537 14.656 30.967 1.00 45.91 688 GLY A CA 1
ATOM 5445 C C . GLY A 1 688 ? 13.209 13.360 30.209 1.00 45.91 688 GLY A C 1
ATOM 5446 O O . GLY A 1 688 ? 14.136 12.714 29.717 1.00 45.91 688 GLY A O 1
ATOM 5447 N N . GLN A 1 689 ? 11.935 12.976 30.072 1.00 48.66 689 GLN A N 1
ATOM 5448 C CA . GLN A 1 689 ? 11.523 11.914 29.146 1.00 48.66 689 GLN A CA 1
ATOM 5449 C C . GLN A 1 689 ? 11.201 12.500 27.768 1.00 48.66 689 GLN A C 1
ATOM 5451 O O . GLN A 1 689 ? 10.200 13.193 27.615 1.00 48.66 689 GLN A O 1
ATOM 5456 N N . SER A 1 690 ? 12.032 12.207 26.761 1.00 47.94 690 SER A N 1
ATOM 5457 C CA . SER A 1 690 ? 11.654 12.477 25.374 1.00 47.94 690 SER A CA 1
ATOM 5458 C C . SER A 1 690 ? 10.707 11.378 24.885 1.00 47.94 690 SER A C 1
ATOM 5460 O O . SER A 1 690 ? 10.960 10.184 25.061 1.00 47.94 690 SER A O 1
ATOM 5462 N N . CYS A 1 691 ? 9.624 11.786 24.242 1.00 52.97 691 CYS A N 1
ATOM 5463 C CA . CYS A 1 691 ? 8.855 11.045 23.262 1.00 52.97 691 CYS A CA 1
ATOM 5464 C C . CYS A 1 691 ? 9.782 10.704 22.105 1.00 52.97 691 CYS A C 1
ATOM 5466 O O . CYS A 1 691 ? 9.728 11.322 21.053 1.00 52.97 691 CYS A O 1
ATOM 5468 N N . SER A 1 692 ? 10.701 9.768 22.307 1.00 45.91 692 SER A N 1
ATOM 5469 C CA . SER A 1 692 ? 11.419 9.201 21.186 1.00 45.91 692 SER A CA 1
ATOM 5470 C C . SER A 1 692 ? 10.498 8.143 20.580 1.00 45.91 692 SER A C 1
ATOM 5472 O O . SER A 1 692 ? 10.339 7.080 21.169 1.00 45.91 692 SER A O 1
ATOM 5474 N N . PRO A 1 693 ? 9.868 8.381 19.422 1.00 43.22 693 PRO A N 1
ATOM 5475 C CA . PRO A 1 693 ? 9.205 7.308 18.686 1.00 43.22 693 PRO A CA 1
ATOM 5476 C C . PRO A 1 693 ? 10.146 6.118 18.400 1.00 43.22 693 PRO A C 1
ATOM 5478 O O . PRO A 1 693 ? 9.667 4.996 18.268 1.00 43.22 693 PRO A O 1
ATOM 5481 N N . ASP A 1 694 ? 11.465 6.360 18.377 1.00 38.22 694 ASP A N 1
ATOM 5482 C CA . ASP A 1 694 ? 12.524 5.357 18.190 1.00 38.22 694 ASP A CA 1
ATOM 5483 C C . ASP A 1 694 ? 13.086 4.775 19.507 1.00 38.22 694 ASP A C 1
ATOM 5485 O O . ASP A 1 694 ? 13.826 3.794 19.488 1.00 38.22 694 ASP A O 1
ATOM 5489 N N . ARG A 1 695 ? 12.760 5.350 20.674 1.00 39.25 695 ARG A N 1
ATOM 5490 C CA . ARG A 1 695 ? 12.963 4.707 21.981 1.00 39.25 695 ARG A CA 1
ATOM 5491 C C . ARG A 1 695 ? 11.609 4.597 22.648 1.00 39.25 695 ARG A C 1
ATOM 5493 O O . ARG A 1 695 ? 11.153 5.546 23.284 1.00 39.25 695 ARG A O 1
ATOM 5500 N N . PHE A 1 696 ? 11.008 3.413 22.563 1.00 39.06 696 PHE A N 1
ATOM 5501 C CA . PHE A 1 696 ? 9.939 3.029 23.480 1.00 39.06 696 PHE A CA 1
ATOM 5502 C C . PHE A 1 696 ? 10.241 3.562 24.892 1.00 39.06 696 PHE A C 1
ATOM 5504 O O . PHE A 1 696 ? 11.398 3.502 25.331 1.00 39.06 696 PHE A O 1
ATOM 5511 N N . PRO A 1 697 ? 9.242 4.130 25.589 1.00 33.34 697 PRO A N 1
ATOM 5512 C CA . PRO A 1 697 ? 9.483 4.870 26.814 1.00 33.34 697 PRO A CA 1
ATOM 5513 C C . PRO A 1 697 ? 10.253 3.998 27.814 1.00 33.34 697 PRO A C 1
ATOM 5515 O O . PRO A 1 697 ? 9.991 2.793 27.892 1.00 33.34 697 PRO A O 1
ATOM 5518 N N . PRO A 1 698 ? 11.169 4.572 28.617 1.00 33.19 698 PRO A N 1
ATOM 5519 C CA . PRO A 1 698 ? 11.808 3.865 29.717 1.00 33.19 698 PRO A CA 1
ATOM 5520 C C . PRO A 1 698 ? 10.759 3.657 30.818 1.00 33.19 698 PRO A C 1
ATOM 5522 O O . PRO A 1 698 ? 10.780 4.305 31.862 1.00 33.19 698 PRO A O 1
ATOM 5525 N N . ARG A 1 699 ? 9.760 2.803 30.573 1.00 40.16 699 ARG A N 1
ATOM 5526 C CA . ARG A 1 699 ? 8.715 2.510 31.548 1.00 40.16 699 ARG A CA 1
ATOM 5527 C C . ARG A 1 699 ? 9.312 1.563 32.570 1.00 40.16 699 ARG A C 1
ATOM 5529 O O . ARG A 1 699 ? 9.606 0.411 32.286 1.00 40.16 699 ARG A O 1
ATOM 5536 N N . SER A 1 700 ? 9.450 2.071 33.783 1.00 30.25 700 SER A N 1
ATOM 5537 C CA . SER A 1 700 ? 9.885 1.397 35.007 1.00 30.25 700 SER A CA 1
ATOM 5538 C C . SER A 1 700 ? 8.947 0.275 35.496 1.00 30.25 700 SER A C 1
ATOM 5540 O O . SER A 1 700 ? 8.981 -0.106 36.664 1.00 30.25 700 SER A O 1
ATOM 5542 N N . LEU A 1 701 ? 8.140 -0.314 34.612 1.00 35.97 701 LEU A N 1
ATOM 5543 C CA . LEU A 1 701 ? 7.628 -1.666 34.795 1.00 35.97 701 LEU A CA 1
ATOM 5544 C C . LEU A 1 701 ? 8.762 -2.593 34.376 1.00 35.97 701 LEU A C 1
ATOM 5546 O O . LEU A 1 701 ? 9.144 -2.585 33.213 1.00 35.97 701 LEU A O 1
ATOM 5550 N N . SER A 1 702 ? 9.350 -3.295 35.349 1.00 32.31 702 SER A N 1
ATOM 5551 C CA . SER A 1 702 ? 10.598 -4.046 35.195 1.00 32.31 702 SER A CA 1
ATOM 5552 C C . SER A 1 702 ? 10.729 -4.691 33.811 1.00 32.31 702 SER A C 1
ATOM 5554 O O . SER A 1 702 ? 9.826 -5.380 33.339 1.00 32.31 702 SER A O 1
ATOM 5556 N N . PHE A 1 703 ? 11.882 -4.487 33.176 1.00 31.66 703 PHE A N 1
ATOM 5557 C CA . PHE A 1 703 ? 12.265 -5.138 31.918 1.00 31.66 703 PHE A CA 1
ATOM 5558 C C . PHE A 1 703 ? 11.988 -6.653 31.950 1.00 31.66 703 PHE A C 1
ATOM 5560 O O . PHE A 1 703 ? 11.615 -7.239 30.942 1.00 31.66 703 PHE A O 1
ATOM 5567 N N . ASN A 1 704 ? 12.070 -7.260 33.140 1.00 33.41 704 ASN A N 1
ATOM 5568 C CA . ASN A 1 704 ? 11.698 -8.648 33.384 1.00 33.41 704 ASN A CA 1
ATOM 5569 C C . ASN A 1 704 ? 10.211 -8.935 33.118 1.00 33.41 704 ASN A C 1
ATOM 5571 O O . ASN A 1 704 ? 9.917 -9.961 32.533 1.00 33.41 704 ASN A O 1
ATOM 5575 N N . ASN A 1 705 ? 9.263 -8.063 33.467 1.00 38.22 705 ASN A N 1
ATOM 5576 C CA . ASN A 1 705 ? 7.840 -8.304 33.199 1.00 38.22 705 ASN A CA 1
ATOM 5577 C C . ASN A 1 705 ? 7.482 -8.163 31.711 1.00 38.22 705 ASN A C 1
ATOM 5579 O O . ASN A 1 705 ? 6.681 -8.947 31.215 1.00 38.22 705 ASN A O 1
ATOM 5583 N N . PHE A 1 706 ? 8.090 -7.220 30.981 1.00 37.72 706 PHE A N 1
ATOM 5584 C CA . PHE A 1 706 ? 7.851 -7.074 29.537 1.00 37.72 706 PHE A CA 1
ATOM 5585 C C . PHE A 1 706 ? 8.545 -8.174 28.719 1.00 37.72 706 PHE A C 1
ATOM 5587 O O . PHE A 1 706 ? 7.910 -8.786 27.860 1.00 37.72 706 PHE A O 1
ATOM 5594 N N . ALA A 1 707 ? 9.804 -8.496 29.040 1.00 35.56 707 ALA A N 1
ATOM 5595 C CA . ALA A 1 707 ? 10.531 -9.596 28.407 1.00 35.56 707 ALA A CA 1
ATOM 5596 C C . ALA A 1 707 ? 9.892 -10.966 28.709 1.00 35.56 707 ALA A C 1
ATOM 5598 O O . ALA A 1 707 ? 9.826 -11.809 27.815 1.00 35.56 707 ALA A O 1
ATOM 5599 N N . ASN A 1 708 ? 9.344 -11.163 29.919 1.00 38.16 708 ASN A N 1
ATOM 5600 C CA . ASN A 1 708 ? 8.613 -12.382 30.293 1.00 38.16 708 ASN A CA 1
ATOM 5601 C C . ASN A 1 708 ? 7.199 -12.463 29.690 1.00 38.16 708 ASN A C 1
ATOM 5603 O O . ASN A 1 708 ? 6.627 -13.552 29.654 1.00 38.16 708 ASN A O 1
ATOM 5607 N N . MET A 1 709 ? 6.613 -11.349 29.231 1.00 43.00 709 MET A N 1
ATOM 5608 C CA . MET A 1 709 ? 5.289 -11.359 28.601 1.00 43.00 709 MET A CA 1
ATOM 5609 C C . MET A 1 709 ? 5.344 -11.458 27.072 1.00 43.00 709 MET A C 1
ATOM 5611 O O . MET A 1 709 ? 4.484 -12.139 26.520 1.00 43.00 709 MET A O 1
ATOM 5615 N N . TYR A 1 710 ? 6.318 -10.833 26.391 1.00 40.75 710 TYR A N 1
ATOM 5616 C CA . TYR A 1 710 ? 6.252 -10.676 24.925 1.00 40.75 710 TYR A CA 1
ATOM 5617 C C . TYR A 1 710 ? 7.578 -10.804 24.154 1.00 40.75 710 TYR A C 1
ATOM 5619 O O . TYR A 1 710 ? 7.591 -10.563 22.947 1.00 40.75 710 TYR A O 1
ATOM 5627 N N . GLY A 1 711 ? 8.690 -11.192 24.792 1.00 38.19 711 GLY A N 1
ATOM 5628 C CA . GLY A 1 711 ? 9.997 -11.097 24.131 1.00 38.19 711 GLY A CA 1
ATOM 5629 C C . GLY A 1 711 ? 10.292 -9.647 23.730 1.00 38.19 711 GLY A C 1
ATOM 5630 O O . GLY A 1 711 ? 9.683 -8.723 24.263 1.00 38.19 711 GLY A O 1
ATOM 5631 N N . ASP A 1 712 ? 11.246 -9.428 22.830 1.00 40.75 712 ASP A N 1
ATOM 5632 C CA . ASP A 1 712 ? 11.666 -8.094 22.389 1.00 40.75 712 ASP A CA 1
ATOM 5633 C C . ASP A 1 712 ? 10.464 -7.262 21.883 1.00 40.75 712 ASP A C 1
ATOM 5635 O O . ASP A 1 712 ? 9.972 -7.442 20.765 1.00 40.75 712 ASP A O 1
ATOM 5639 N N . SER A 1 713 ? 9.927 -6.405 22.760 1.00 40.91 713 SER A N 1
ATOM 5640 C CA . SER A 1 713 ? 8.602 -5.779 22.614 1.00 40.91 713 SER A CA 1
ATOM 5641 C C . SER A 1 713 ? 8.474 -4.925 21.355 1.00 40.91 713 SER A C 1
ATOM 5643 O O . SER A 1 713 ? 7.407 -4.866 20.746 1.00 40.91 713 SER A O 1
ATOM 5645 N N . GLU A 1 714 ? 9.588 -4.344 20.916 1.00 41.97 714 GLU A N 1
ATOM 5646 C CA . GLU A 1 714 ? 9.707 -3.600 19.671 1.00 41.97 714 GLU A CA 1
ATOM 5647 C C . GLU A 1 714 ? 9.479 -4.526 18.470 1.00 41.97 714 GLU A C 1
ATOM 5649 O O . GLU A 1 714 ? 8.643 -4.259 17.611 1.00 41.97 714 GLU A O 1
ATOM 5654 N N . ARG A 1 715 ? 10.121 -5.695 18.456 1.00 44.78 715 ARG A N 1
ATOM 5655 C CA . ARG A 1 715 ? 10.003 -6.673 17.371 1.00 44.78 715 ARG A CA 1
ATOM 5656 C C . ARG A 1 715 ? 8.606 -7.290 17.304 1.00 44.78 715 ARG A C 1
ATOM 5658 O O . ARG A 1 715 ? 8.099 -7.510 16.207 1.00 44.78 715 ARG A O 1
ATOM 5665 N N . TYR A 1 716 ? 7.963 -7.526 18.448 1.00 44.12 716 TYR A N 1
ATOM 5666 C CA . TYR A 1 716 ? 6.606 -8.080 18.516 1.00 44.12 716 TYR A CA 1
ATOM 5667 C C . TYR A 1 716 ? 5.531 -7.058 18.106 1.00 44.12 716 TYR A C 1
ATOM 5669 O O . TYR A 1 716 ? 4.663 -7.374 17.293 1.00 44.12 716 TYR A O 1
ATOM 5677 N N . MET A 1 717 ? 5.631 -5.810 18.580 1.00 47.16 717 MET A N 1
ATOM 5678 C CA . MET A 1 717 ? 4.754 -4.698 18.178 1.00 47.16 717 MET A CA 1
ATOM 5679 C C . MET A 1 717 ? 4.862 -4.407 16.680 1.00 47.16 717 MET A C 1
ATOM 5681 O O . MET A 1 717 ? 3.845 -4.252 15.997 1.00 47.16 717 MET A O 1
ATOM 5685 N N . VAL A 1 718 ? 6.094 -4.405 16.161 1.00 48.06 718 VAL A N 1
ATOM 5686 C CA . VAL A 1 718 ? 6.368 -4.214 14.738 1.00 48.06 718 VAL A CA 1
ATOM 5687 C C . VAL A 1 718 ? 5.848 -5.400 13.919 1.00 48.06 718 VAL A C 1
ATOM 5689 O O . VAL A 1 718 ? 5.210 -5.188 12.892 1.00 48.06 718 VAL A O 1
ATOM 5692 N N . ASN A 1 719 ? 6.018 -6.644 14.379 1.00 45.91 719 ASN A N 1
ATOM 5693 C CA . ASN A 1 719 ? 5.492 -7.827 13.688 1.00 45.91 719 ASN A CA 1
ATOM 5694 C C . ASN A 1 719 ? 3.954 -7.877 13.664 1.00 45.91 719 ASN A C 1
ATOM 5696 O O . ASN A 1 719 ? 3.388 -8.231 12.632 1.00 45.91 719 ASN A O 1
ATOM 5700 N N . LEU A 1 720 ? 3.280 -7.496 14.757 1.00 47.03 720 LEU A N 1
ATOM 5701 C CA . LEU A 1 720 ? 1.814 -7.500 14.854 1.00 47.03 720 LEU A CA 1
ATOM 5702 C C . LEU A 1 720 ? 1.133 -6.436 13.982 1.00 47.03 720 LEU A C 1
ATOM 5704 O O . LEU A 1 720 ? -0.023 -6.620 13.607 1.00 47.03 720 LEU A O 1
ATOM 5708 N N . HIS A 1 721 ? 1.822 -5.331 13.677 1.00 47.50 721 HIS A N 1
ATOM 5709 C CA . HIS A 1 721 ? 1.238 -4.216 12.924 1.00 47.50 721 HIS A CA 1
ATOM 5710 C C . HIS A 1 721 ? 1.760 -4.094 11.480 1.00 47.50 721 HIS A C 1
ATOM 5712 O O . HIS A 1 721 ? 0.986 -3.707 10.606 1.00 47.50 721 HIS A O 1
ATOM 5718 N N . LEU A 1 722 ? 3.012 -4.482 11.184 1.00 43.88 722 LEU A N 1
ATOM 5719 C CA . LEU A 1 722 ? 3.575 -4.456 9.817 1.00 43.88 722 LEU A CA 1
ATOM 5720 C C . LEU A 1 722 ? 3.339 -5.702 8.990 1.00 43.88 722 LEU A C 1
ATOM 5722 O O . LEU A 1 722 ? 3.540 -5.695 7.774 1.00 43.88 722 LEU A O 1
ATOM 5726 N N . ALA A 1 723 ? 2.972 -6.810 9.598 1.00 38.53 723 ALA A N 1
ATOM 5727 C CA . ALA A 1 723 ? 2.516 -7.942 8.834 1.00 38.53 723 ALA A CA 1
ATOM 5728 C C . ALA A 1 723 ? 1.016 -7.957 9.018 1.00 38.53 723 ALA A C 1
ATOM 5730 O O . ALA A 1 723 ? 0.552 -8.075 10.148 1.00 38.53 723 ALA A O 1
ATOM 5731 N N . PRO A 1 724 ? 0.196 -7.889 7.960 1.00 35.78 724 PRO A N 1
ATOM 5732 C CA . PRO A 1 724 ? -0.928 -8.770 8.075 1.00 35.78 724 PRO A CA 1
ATOM 5733 C C . PRO A 1 724 ? -0.222 -10.142 7.987 1.00 35.78 724 PRO A C 1
ATOM 5735 O O . PRO A 1 724 ? 0.739 -10.350 7.234 1.00 35.78 724 PRO A O 1
ATOM 5738 N N . PHE A 1 725 ? -0.433 -10.948 9.005 1.00 41.97 725 PHE A N 1
ATOM 5739 C CA . PHE A 1 725 ? 0.495 -12.016 9.339 1.00 41.97 725 PHE A CA 1
ATOM 5740 C C . PHE A 1 725 ? 0.934 -12.816 8.085 1.00 41.97 725 PHE A C 1
ATOM 5742 O O . PHE A 1 725 ? 0.061 -13.259 7.330 1.00 41.97 725 PHE A O 1
ATOM 5749 N N . PRO A 1 726 ? 2.225 -13.161 7.874 1.00 47.66 726 PRO A N 1
ATOM 5750 C CA . PRO A 1 726 ? 2.424 -14.577 7.645 1.00 47.66 726 PRO A CA 1
ATOM 5751 C C . PRO A 1 726 ? 1.841 -15.196 8.909 1.00 47.66 726 PRO A C 1
ATOM 5753 O O . PRO A 1 726 ? 2.453 -15.083 9.966 1.00 47.66 726 PRO A O 1
ATOM 5756 N N . ARG A 1 727 ? 0.597 -15.698 8.860 1.00 51.44 727 ARG A N 1
ATOM 5757 C CA . ARG A 1 727 ? 0.089 -16.479 9.991 1.00 51.44 727 ARG A CA 1
ATOM 5758 C C . ARG A 1 727 ? 1.196 -17.475 10.324 1.00 51.44 727 ARG A C 1
ATOM 5760 O O . ARG A 1 727 ? 1.837 -17.953 9.371 1.00 51.44 727 ARG A O 1
ATOM 5767 N N . PRO A 1 728 ? 1.471 -17.747 11.610 1.00 59.06 728 PRO A N 1
ATOM 5768 C CA . PRO A 1 728 ? 2.330 -18.875 11.909 1.00 59.06 728 PRO A CA 1
ATOM 5769 C C . PRO A 1 728 ? 1.794 -20.036 11.070 1.00 59.06 728 PRO A C 1
ATOM 5771 O O . PRO A 1 728 ? 0.582 -20.235 10.959 1.00 59.06 728 PRO A O 1
ATOM 5774 N N . ALA A 1 729 ? 2.686 -20.687 10.331 1.00 69.50 729 ALA A N 1
ATOM 5775 C CA . ALA A 1 729 ? 2.309 -21.749 9.419 1.00 69.50 729 ALA A CA 1
ATOM 5776 C C . ALA A 1 729 ? 1.479 -22.808 10.159 1.00 69.50 729 ALA A C 1
ATOM 5778 O O . ALA A 1 729 ? 0.562 -23.362 9.560 1.00 69.50 729 ALA A O 1
ATOM 5779 N N . ALA A 1 730 ? 1.753 -22.989 11.458 1.00 80.06 730 ALA A N 1
ATOM 5780 C CA . ALA A 1 730 ? 0.855 -23.602 12.427 1.00 80.06 730 ALA A CA 1
ATOM 5781 C C . ALA A 1 730 ? 0.899 -22.861 13.780 1.00 80.06 730 ALA A C 1
ATOM 5783 O O . ALA A 1 730 ? 1.988 -22.485 14.225 1.00 80.06 730 ALA A O 1
ATOM 5784 N N . SER A 1 731 ? -0.255 -22.705 14.437 1.00 83.25 731 SER A N 1
ATOM 5785 C CA . SER A 1 731 ? -0.413 -22.271 15.841 1.00 83.25 731 SER A CA 1
ATOM 5786 C C . SER A 1 731 ? -1.244 -23.310 16.594 1.00 83.25 731 SER A C 1
ATOM 5788 O O . SER A 1 731 ? -2.251 -23.783 16.078 1.00 83.25 731 SER A O 1
ATOM 5790 N N . LEU A 1 732 ? -0.836 -23.697 17.803 1.00 81.50 732 LEU A N 1
ATOM 5791 C CA . LEU A 1 732 ? -1.585 -24.668 18.605 1.00 81.50 732 LEU A CA 1
ATOM 5792 C C . LEU A 1 732 ? -2.953 -24.120 19.024 1.00 81.50 732 LEU A C 1
ATOM 5794 O O . LEU A 1 732 ? -3.909 -24.885 19.115 1.00 81.50 732 LEU A O 1
ATOM 5798 N N . VAL A 1 733 ? -3.050 -22.820 19.310 1.00 74.69 733 VAL A N 1
ATOM 5799 C CA . VAL A 1 733 ? -4.313 -22.190 19.723 1.00 74.69 733 VAL A CA 1
ATOM 5800 C C . VAL A 1 733 ? -5.265 -22.033 18.544 1.00 74.69 733 VAL A C 1
ATOM 5802 O O . VAL A 1 733 ? -6.429 -22.425 18.654 1.00 74.69 733 VAL A O 1
ATOM 5805 N N . ASP A 1 734 ? -4.778 -21.491 17.426 1.00 69.56 734 ASP A N 1
ATOM 5806 C CA . ASP A 1 734 ? -5.615 -21.243 16.247 1.00 69.56 734 ASP A CA 1
ATOM 5807 C C . ASP A 1 734 ? -5.977 -22.546 15.518 1.00 69.56 734 ASP A C 1
ATOM 5809 O O . ASP A 1 734 ? -7.089 -22.679 15.002 1.00 69.56 734 ASP A O 1
ATOM 5813 N N . ASP A 1 735 ? -5.058 -23.517 15.503 1.00 75.25 735 ASP A N 1
ATOM 5814 C CA . ASP A 1 735 ? -5.212 -24.824 14.860 1.00 75.25 735 ASP A CA 1
ATOM 5815 C C . ASP A 1 735 ? -5.407 -25.953 15.890 1.00 75.25 735 ASP A C 1
ATOM 5817 O O . ASP A 1 735 ? -4.919 -27.070 15.693 1.00 75.25 735 ASP A O 1
ATOM 5821 N N . PHE A 1 736 ? -6.084 -25.675 17.011 1.00 81.38 736 PHE A N 1
ATOM 5822 C CA . PHE A 1 736 ? -6.221 -26.639 18.104 1.00 81.38 736 PHE A CA 1
ATOM 5823 C C . PHE A 1 736 ? -6.752 -27.998 17.607 1.00 81.38 736 PHE A C 1
ATOM 5825 O O . PHE A 1 736 ? -7.879 -28.070 17.098 1.00 81.38 736 PHE A O 1
ATOM 5832 N N . PRO A 1 737 ? -5.980 -29.096 17.747 1.00 81.00 737 PRO A N 1
ATOM 5833 C CA . PRO A 1 737 ? -6.379 -30.378 17.192 1.00 81.00 737 PRO A CA 1
ATOM 5834 C C . PRO A 1 737 ? -7.554 -30.951 17.987 1.00 81.00 737 PRO A C 1
ATOM 5836 O O . PRO A 1 737 ? -7.497 -31.084 19.205 1.00 81.00 737 PRO A O 1
ATOM 5839 N N . THR A 1 738 ? -8.618 -31.339 17.292 1.00 83.50 738 THR A N 1
ATOM 5840 C CA . THR A 1 738 ? -9.636 -32.277 17.809 1.00 83.50 738 THR A CA 1
ATOM 5841 C C . THR A 1 738 ? -9.469 -33.674 17.204 1.00 83.50 738 THR A C 1
ATOM 5843 O O . THR A 1 738 ? -10.068 -34.640 17.665 1.00 83.50 738 THR A O 1
ATOM 5846 N N . GLU A 1 739 ? -8.583 -33.796 16.212 1.00 86.06 739 GLU A N 1
ATOM 5847 C CA . GLU A 1 739 ? -8.191 -35.027 15.534 1.00 86.06 739 GLU A CA 1
ATOM 5848 C C . GLU A 1 739 ? -6.661 -35.064 15.399 1.00 86.06 739 GLU A C 1
ATOM 5850 O O . GLU A 1 739 ? -6.006 -34.026 15.269 1.00 86.06 739 GLU A O 1
ATOM 5855 N N . GLN A 1 740 ? -6.076 -36.264 15.419 1.00 91.06 740 GLN A N 1
ATOM 5856 C CA . GLN A 1 740 ? -4.629 -36.433 15.266 1.00 91.06 740 GLN A CA 1
ATOM 5857 C C . GLN A 1 740 ? -4.172 -35.995 13.868 1.00 91.06 740 GLN A C 1
ATOM 5859 O O . GLN A 1 740 ? -4.711 -36.442 12.858 1.00 91.06 740 GLN A O 1
ATOM 5864 N N . GLY A 1 741 ? -3.131 -35.166 13.803 1.00 83.12 741 GLY A N 1
ATOM 5865 C CA . GLY A 1 741 ? -2.539 -34.668 12.561 1.00 83.12 741 GLY A CA 1
ATOM 5866 C C . GLY A 1 741 ? -3.197 -33.405 11.999 1.00 83.12 741 GLY A C 1
ATOM 5867 O O . GLY A 1 741 ? -2.750 -32.925 10.953 1.00 83.12 741 GLY A O 1
ATOM 5868 N N . HIS A 1 742 ? -4.217 -32.837 12.659 1.00 85.56 742 HIS A N 1
ATOM 5869 C CA . HIS A 1 742 ? -4.804 -31.565 12.237 1.00 85.56 742 HIS A CA 1
ATOM 5870 C C . HIS A 1 742 ? -3.720 -30.485 12.206 1.00 85.56 742 HIS A C 1
ATOM 5872 O O . HIS A 1 742 ? -3.119 -30.173 13.231 1.00 85.56 742 HIS A O 1
ATOM 5878 N N . LYS A 1 743 ? -3.420 -29.965 11.007 1.00 83.81 743 LYS A N 1
ATOM 5879 C CA . LYS A 1 743 ? -2.324 -29.004 10.791 1.00 83.81 743 LYS A CA 1
ATOM 5880 C C . LYS A 1 743 ? -0.992 -29.482 11.387 1.00 83.81 743 LYS A C 1
ATOM 5882 O O . LYS A 1 743 ? -0.229 -28.700 11.934 1.00 83.81 743 LYS A O 1
ATOM 5887 N N . GLY A 1 744 ? -0.711 -30.780 11.280 1.00 87.81 744 GLY A N 1
ATOM 5888 C CA . GLY A 1 744 ? 0.517 -31.387 11.794 1.00 87.81 744 GLY A CA 1
ATOM 5889 C C . GLY A 1 744 ? 0.521 -31.640 13.304 1.00 87.81 744 GLY A C 1
ATOM 5890 O O . GLY A 1 744 ? 1.411 -32.341 13.776 1.00 87.81 744 GLY A O 1
ATOM 5891 N N . TRP A 1 745 ? -0.456 -31.144 14.068 1.00 93.94 745 TRP A N 1
ATOM 5892 C CA . TRP A 1 745 ? -0.506 -31.338 15.516 1.00 93.94 745 TRP A CA 1
ATOM 5893 C C . TRP A 1 745 ? -0.971 -32.739 15.901 1.00 93.94 745 TRP A C 1
ATOM 5895 O O . TRP A 1 745 ? -1.975 -33.248 15.406 1.00 93.94 745 TRP A O 1
ATOM 5905 N N . GLN A 1 746 ? -0.254 -33.356 16.831 1.00 93.94 746 GLN A N 1
ATOM 5906 C CA . GLN A 1 746 ? -0.567 -34.650 17.420 1.00 93.94 746 GLN A CA 1
ATOM 5907 C C . GLN A 1 746 ? -0.397 -34.560 18.936 1.00 93.94 746 GLN A C 1
ATOM 5909 O O . GLN A 1 746 ? 0.592 -34.018 19.423 1.00 93.94 746 GLN A O 1
ATOM 5914 N N . VAL A 1 747 ? -1.352 -35.102 19.689 1.00 92.44 747 VAL A N 1
ATOM 5915 C CA . VAL A 1 747 ? -1.349 -35.053 21.162 1.00 92.44 747 VAL A CA 1
ATOM 5916 C C . VAL A 1 747 ? -1.319 -36.473 21.705 1.00 92.44 747 VAL A C 1
ATOM 5918 O O . VAL A 1 747 ? -2.109 -37.321 21.285 1.00 92.44 747 VAL A O 1
ATOM 5921 N N . GLY A 1 748 ? -0.405 -36.759 22.621 1.00 92.88 748 GLY A N 1
ATOM 5922 C CA . GLY A 1 748 ? -0.209 -38.114 23.108 1.00 92.88 748 GLY A CA 1
ATOM 5923 C C . GLY A 1 748 ? 0.694 -38.190 24.325 1.00 92.88 748 GLY A C 1
ATOM 5924 O O . GLY A 1 748 ? 0.917 -37.210 25.036 1.00 92.88 748 GLY A O 1
ATOM 5925 N N . PHE A 1 749 ? 1.221 -39.384 24.548 1.00 91.69 749 PHE A N 1
ATOM 5926 C CA . PHE A 1 749 ? 2.109 -39.691 25.655 1.00 91.69 749 PHE A CA 1
ATOM 5927 C C . PHE A 1 749 ? 3.230 -40.633 25.219 1.00 91.69 749 PHE A C 1
ATOM 5929 O O . PHE A 1 749 ? 3.169 -41.268 24.162 1.00 91.69 749 PHE A O 1
ATOM 5936 N N . ALA A 1 750 ? 4.263 -40.732 26.045 1.00 90.81 750 ALA A N 1
ATOM 5937 C CA . ALA A 1 750 ? 5.332 -41.712 25.899 1.00 90.81 750 ALA A CA 1
ATOM 5938 C C . ALA A 1 750 ? 5.748 -42.233 27.279 1.00 90.81 750 ALA A C 1
ATOM 5940 O O . ALA A 1 750 ? 5.546 -41.567 28.291 1.00 90.81 750 ALA A O 1
ATOM 5941 N N . ALA A 1 751 ? 6.338 -43.427 27.347 1.00 86.50 751 ALA A N 1
ATOM 5942 C CA . ALA A 1 751 ? 6.979 -43.859 28.589 1.00 86.50 751 ALA A CA 1
ATOM 5943 C C . ALA A 1 751 ? 8.183 -42.938 28.896 1.00 86.50 751 ALA A C 1
ATOM 5945 O O . ALA A 1 751 ? 8.827 -42.490 27.948 1.00 86.50 751 ALA A O 1
ATOM 5946 N N . PRO A 1 752 ? 8.537 -42.702 30.174 1.00 81.44 752 PRO A N 1
ATOM 5947 C CA . PRO A 1 752 ? 9.626 -41.805 30.583 1.00 81.44 752 PRO A CA 1
ATOM 5948 C C . PRO A 1 752 ? 11.009 -42.430 30.335 1.00 81.44 752 PRO A C 1
ATOM 5950 O O . PRO A 1 752 ? 11.793 -42.690 31.249 1.00 81.44 752 PRO A O 1
ATOM 5953 N N . ARG A 1 753 ? 11.284 -42.768 29.072 1.00 78.62 753 ARG A N 1
ATOM 5954 C CA . ARG A 1 753 ? 12.537 -43.323 28.562 1.00 78.62 753 ARG A CA 1
ATOM 5955 C C . ARG A 1 753 ? 12.821 -42.746 27.166 1.00 78.62 753 ARG A C 1
ATOM 5957 O O . ARG A 1 753 ? 11.886 -42.607 26.379 1.00 78.62 753 ARG A O 1
ATOM 5964 N N . PRO A 1 754 ? 14.086 -42.448 26.818 1.00 65.12 754 PRO A N 1
ATOM 5965 C CA . PRO A 1 754 ? 14.427 -41.751 25.569 1.00 65.12 754 PRO A CA 1
ATOM 5966 C C . PRO A 1 754 ? 13.993 -42.471 24.278 1.00 65.12 754 PRO A C 1
ATOM 5968 O O . PRO A 1 754 ? 13.766 -41.832 23.251 1.00 65.12 754 PRO A O 1
ATOM 5971 N N . ASP A 1 755 ? 13.891 -43.799 24.329 1.00 68.19 755 ASP A N 1
ATOM 5972 C CA . ASP A 1 755 ? 13.549 -44.704 23.228 1.00 68.19 755 ASP A CA 1
ATOM 5973 C C . ASP A 1 755 ? 12.050 -45.035 23.138 1.00 68.19 755 ASP A C 1
ATOM 5975 O O . ASP A 1 755 ? 11.624 -45.750 22.229 1.00 68.19 755 ASP A O 1
ATOM 5979 N N . ALA A 1 756 ? 11.232 -44.523 24.061 1.00 78.38 756 ALA A N 1
ATOM 5980 C CA . ALA A 1 756 ? 9.808 -44.805 24.080 1.00 78.38 756 ALA A CA 1
ATOM 5981 C C . ALA A 1 756 ? 9.088 -44.194 22.865 1.00 78.38 756 ALA A C 1
ATOM 5983 O O . ALA A 1 756 ? 9.235 -43.014 22.542 1.00 78.38 756 ALA A O 1
ATOM 5984 N N . GLY A 1 757 ? 8.278 -45.015 22.194 1.00 82.56 757 GLY A N 1
ATOM 5985 C CA . GLY A 1 757 ? 7.447 -44.576 21.077 1.00 82.56 757 GLY A CA 1
ATOM 5986 C C . GLY A 1 757 ? 6.279 -43.698 21.532 1.00 82.56 757 GLY A C 1
ATOM 5987 O O . GLY A 1 757 ? 5.656 -43.970 22.555 1.00 82.56 757 GLY A O 1
ATOM 5988 N N . PHE A 1 758 ? 5.967 -42.675 20.733 1.00 90.81 758 PHE A N 1
ATOM 5989 C CA . PHE A 1 758 ? 4.776 -41.835 20.892 1.00 90.81 758 PHE A CA 1
ATOM 5990 C C . PHE A 1 758 ? 3.495 -42.665 20.745 1.00 90.81 758 PHE A C 1
ATOM 5992 O O . PHE A 1 758 ? 3.349 -43.407 19.770 1.00 90.81 758 PHE A O 1
ATOM 5999 N N . GLN A 1 759 ? 2.560 -42.501 21.678 1.00 91.69 759 GLN A N 1
ATOM 6000 C CA . GLN A 1 759 ? 1.231 -43.106 21.641 1.00 91.69 759 GLN A CA 1
ATOM 6001 C C . GLN A 1 759 ? 0.152 -42.011 21.630 1.00 91.69 759 GLN A C 1
ATOM 6003 O O . GLN A 1 759 ? 0.159 -41.152 22.512 1.00 91.69 759 GLN A O 1
ATOM 6008 N N . PRO A 1 760 ? -0.773 -42.008 20.651 1.00 92.00 760 PRO A N 1
ATOM 6009 C CA . PRO A 1 760 ? -1.752 -40.936 20.503 1.00 92.00 760 PRO A CA 1
ATOM 6010 C C . PRO A 1 760 ? -2.893 -41.040 21.523 1.00 92.00 760 PRO A C 1
ATOM 6012 O O . PRO A 1 760 ? -3.391 -42.131 21.817 1.00 92.00 760 PRO A O 1
ATOM 6015 N N . PHE A 1 761 ? -3.365 -39.888 21.997 1.00 90.44 761 PHE A N 1
ATOM 6016 C CA . PHE A 1 761 ? -4.647 -39.774 22.692 1.00 90.44 761 PHE A CA 1
ATOM 6017 C C . PHE A 1 761 ? -5.828 -39.722 21.702 1.00 90.44 761 PHE A C 1
ATOM 6019 O O . PHE A 1 761 ? -5.661 -39.520 20.497 1.00 90.44 761 PHE A O 1
ATOM 6026 N N . VAL A 1 762 ? -7.042 -39.873 22.226 1.00 88.25 762 VAL A N 1
ATOM 6027 C CA . VAL A 1 762 ? -8.322 -39.675 21.534 1.00 88.25 762 VAL A CA 1
ATOM 6028 C C . VAL A 1 762 ? -9.051 -38.509 22.193 1.00 88.25 762 VAL A C 1
ATOM 6030 O O . VAL A 1 762 ? -9.113 -38.435 23.422 1.00 88.25 762 VAL A O 1
ATOM 6033 N N . PHE A 1 763 ? -9.581 -37.596 21.385 1.00 86.19 763 PHE A N 1
ATOM 6034 C CA . PHE A 1 763 ? -10.356 -36.459 21.867 1.00 86.19 763 PHE A CA 1
ATOM 6035 C C . PHE A 1 763 ? -11.814 -36.867 22.102 1.00 86.19 763 PHE A C 1
ATOM 6037 O O . PHE A 1 763 ? -12.413 -37.572 21.291 1.00 86.19 763 PHE A O 1
ATOM 6044 N N . GLU A 1 764 ? -12.390 -36.422 23.213 1.00 83.19 764 GLU A N 1
ATOM 6045 C CA . GLU A 1 764 ? -13.791 -36.621 23.572 1.00 83.19 764 GLU A CA 1
ATOM 6046 C C . GLU A 1 764 ? -14.464 -35.251 23.723 1.00 83.19 764 GLU A C 1
ATOM 6048 O O . GLU A 1 764 ? -14.032 -34.423 24.529 1.00 83.19 764 GLU A O 1
ATOM 6053 N N . ALA A 1 765 ? -15.498 -34.995 22.917 1.00 77.38 765 ALA A N 1
ATOM 6054 C CA . ALA A 1 765 ? -16.261 -33.750 22.961 1.00 77.38 765 ALA A CA 1
ATOM 6055 C C . ALA A 1 765 ? -17.099 -33.649 24.252 1.00 77.38 765 ALA A C 1
ATOM 6057 O O . ALA A 1 765 ? -17.567 -34.662 24.769 1.00 77.38 765 ALA A O 1
ATOM 6058 N N . GLY A 1 766 ? -17.281 -32.431 24.775 1.00 73.88 766 GLY A N 1
ATOM 6059 C CA . GLY A 1 766 ? -18.107 -32.175 25.963 1.00 73.88 766 GLY A CA 1
ATOM 6060 C C . GLY A 1 766 ? -19.607 -32.028 25.660 1.00 73.88 766 GLY A C 1
ATOM 6061 O O . GLY A 1 766 ? -20.024 -32.049 24.506 1.00 73.88 766 GLY A O 1
ATOM 6062 N N . GLU A 1 767 ? -20.422 -31.856 26.710 1.00 59.06 767 GLU A N 1
ATOM 6063 C CA . GLU A 1 767 ? -21.899 -31.934 26.663 1.00 59.06 767 GLU A CA 1
ATOM 6064 C C . GLU A 1 767 ? -22.618 -30.821 25.861 1.00 59.06 767 GLU A C 1
ATOM 6066 O O . GLU A 1 767 ? -23.792 -30.987 25.541 1.00 59.06 767 GLU A O 1
ATOM 6071 N N . GLU A 1 768 ? -21.964 -29.702 25.515 1.00 56.72 768 GLU A N 1
ATOM 6072 C CA . GLU A 1 768 ? -22.620 -28.523 24.899 1.00 56.72 768 GLU A CA 1
ATOM 6073 C C . GLU A 1 768 ? -22.242 -28.244 23.425 1.00 56.72 768 GLU A C 1
ATOM 6075 O O . GLU A 1 768 ? -22.470 -27.134 22.947 1.00 56.72 768 GLU A O 1
ATOM 6080 N N . ASP A 1 769 ? -21.623 -29.180 22.690 1.00 46.53 769 ASP A N 1
ATOM 6081 C CA . ASP A 1 769 ? -21.078 -28.948 21.324 1.00 46.53 769 ASP A CA 1
ATOM 6082 C C . ASP A 1 769 ? -20.088 -27.755 21.226 1.00 46.53 769 ASP A C 1
ATOM 6084 O O . ASP A 1 769 ? -19.613 -27.381 20.152 1.00 46.53 769 ASP A O 1
ATOM 6088 N N . MET A 1 770 ? -19.710 -27.156 22.360 1.00 47.00 770 MET A N 1
ATOM 6089 C CA . MET A 1 770 ? -18.716 -26.095 22.435 1.00 47.00 770 MET A CA 1
ATOM 6090 C C . MET A 1 770 ? -17.314 -26.702 22.517 1.00 47.00 770 MET A C 1
ATOM 6092 O O . MET A 1 770 ? -16.971 -27.383 23.491 1.00 47.00 770 MET A O 1
ATOM 6096 N N . LEU A 1 771 ? -16.470 -26.366 21.530 1.00 50.19 771 LEU A N 1
ATOM 6097 C CA . LEU A 1 771 ? -15.047 -26.742 21.417 1.00 50.19 771 LEU A CA 1
ATOM 6098 C C . LEU A 1 771 ? -14.217 -26.484 22.695 1.00 50.19 771 LEU A C 1
ATOM 6100 O O . LEU A 1 771 ? -13.121 -27.016 22.847 1.00 50.19 771 LEU A O 1
ATOM 6104 N N . SER A 1 772 ? -14.696 -25.649 23.619 1.00 51.66 772 SER A N 1
ATOM 6105 C CA . SER A 1 772 ? -14.040 -25.333 24.893 1.00 51.66 772 SER A CA 1
ATOM 6106 C C . SER A 1 772 ? -14.208 -26.379 25.997 1.00 51.66 772 SER A C 1
ATOM 6108 O O . SER A 1 772 ? -13.576 -26.230 27.037 1.00 51.66 772 SER A O 1
ATOM 6110 N N . SER A 1 773 ? -15.044 -27.403 25.804 1.00 61.09 773 SER A N 1
ATOM 6111 C CA . SER A 1 773 ? -15.420 -28.356 26.864 1.00 61.09 773 SER A CA 1
ATOM 6112 C C . SER A 1 773 ? -14.869 -29.781 26.701 1.00 61.09 773 SER A C 1
ATOM 6114 O O . SER A 1 773 ? -15.068 -30.604 27.591 1.00 61.09 773 SER A O 1
ATOM 6116 N N . GLY A 1 774 ? -14.184 -30.090 25.592 1.00 71.12 774 GLY A N 1
ATOM 6117 C CA . GLY A 1 774 ? -13.660 -31.438 25.326 1.00 71.12 774 GLY A CA 1
ATOM 6118 C C . GLY A 1 774 ? -12.342 -31.769 26.045 1.00 71.12 774 GLY A C 1
ATOM 6119 O O . GLY A 1 774 ? -11.606 -30.870 26.466 1.00 71.12 774 GLY A O 1
ATOM 6120 N N . LYS A 1 775 ? -12.038 -33.069 26.173 1.00 81.62 775 LYS A N 1
ATOM 6121 C CA . LYS A 1 775 ? -10.841 -33.603 26.855 1.00 81.62 775 LYS A CA 1
ATOM 6122 C C . LYS A 1 775 ? -10.097 -34.647 26.015 1.00 81.62 775 LYS A C 1
ATOM 6124 O O . LYS A 1 775 ? -10.715 -35.408 25.274 1.00 81.62 775 LYS A O 1
ATOM 6129 N N . TRP A 1 776 ? -8.775 -34.725 26.163 1.00 83.56 776 TRP A N 1
ATOM 6130 C CA . TRP A 1 776 ? -7.965 -35.817 25.607 1.00 83.56 776 TRP A CA 1
ATOM 6131 C C . TRP A 1 776 ? -7.863 -36.983 26.595 1.00 83.56 776 TRP A C 1
ATOM 6133 O O . TRP A 1 776 ? -7.647 -36.771 27.790 1.00 83.56 776 TRP A O 1
ATOM 6143 N N . ARG A 1 777 ? -8.001 -38.216 26.093 1.00 82.56 777 ARG A N 1
ATOM 6144 C CA . ARG A 1 777 ? -7.909 -39.455 26.882 1.00 82.56 777 ARG A CA 1
ATOM 6145 C C . ARG A 1 777 ? -7.234 -40.587 26.116 1.00 82.56 777 ARG A C 1
ATOM 6147 O O . ARG A 1 777 ? -7.039 -40.514 24.907 1.00 82.56 777 ARG A O 1
ATOM 6154 N N . CYS A 1 778 ? -6.915 -41.677 26.799 1.00 85.06 778 CYS A N 1
ATOM 6155 C CA . CYS A 1 778 ? -6.336 -42.849 26.149 1.00 85.06 778 CYS A CA 1
ATOM 6156 C C . CYS A 1 778 ? -7.365 -43.690 25.380 1.00 85.06 778 CYS A C 1
ATOM 6158 O O . CYS A 1 778 ? -8.485 -43.847 25.864 1.00 85.06 778 CYS A O 1
ATOM 6160 N N . PRO A 1 779 ? -6.989 -44.287 24.228 1.00 76.94 779 PRO A N 1
ATOM 6161 C CA . PRO A 1 779 ? -7.923 -45.044 23.392 1.00 76.94 779 PRO A CA 1
ATOM 6162 C C . PRO A 1 779 ? -8.562 -46.257 24.091 1.00 76.94 779 PRO A C 1
ATOM 6164 O O . PRO A 1 779 ? -9.707 -46.579 23.801 1.00 76.94 779 PRO A O 1
ATOM 6167 N N . ASN A 1 780 ? -7.829 -46.931 24.993 1.00 68.62 780 ASN A N 1
ATOM 6168 C CA . ASN A 1 780 ? -8.169 -48.272 25.501 1.00 68.62 780 ASN A CA 1
ATOM 6169 C C . ASN A 1 780 ? -8.001 -48.450 27.029 1.00 68.62 780 ASN A C 1
ATOM 6171 O O . ASN A 1 780 ? -7.834 -49.577 27.493 1.00 68.62 780 ASN A O 1
ATOM 6175 N N . ALA A 1 781 ? -7.977 -47.379 27.829 1.00 59.16 781 ALA A N 1
ATOM 6176 C CA . ALA A 1 781 ? -7.627 -47.494 29.249 1.00 59.16 781 ALA A CA 1
ATOM 6177 C C . ALA A 1 781 ? -8.862 -47.528 30.172 1.00 59.16 781 ALA A C 1
ATOM 6179 O O . ALA A 1 781 ? -9.722 -46.657 30.097 1.00 59.16 781 ALA A O 1
ATOM 6180 N N . SER A 1 782 ? -8.918 -48.515 31.076 1.00 55.12 782 SER A N 1
ATOM 6181 C CA . SER A 1 782 ? -9.890 -48.592 32.184 1.00 55.12 782 SER A CA 1
ATOM 6182 C C . SER A 1 782 ? -9.566 -47.638 33.342 1.00 55.12 782 SER A C 1
ATOM 6184 O O . SER A 1 782 ? -10.386 -47.460 34.238 1.00 55.12 782 SER A O 1
ATOM 6186 N N . VAL A 1 783 ? -8.363 -47.057 33.333 1.00 56.88 783 VAL A N 1
ATOM 6187 C CA . VAL A 1 783 ? -7.899 -46.007 34.245 1.00 56.88 783 VAL A CA 1
ATOM 6188 C C . VAL A 1 783 ? -7.504 -44.820 33.373 1.00 56.88 783 VAL A C 1
ATOM 6190 O O . VAL A 1 783 ? -6.692 -44.968 32.457 1.00 56.88 783 VAL A O 1
ATOM 6193 N N . GLU A 1 784 ? -8.145 -43.672 33.585 1.00 60.78 784 GLU A N 1
ATOM 6194 C CA . GLU A 1 784 ? -7.934 -42.487 32.755 1.00 60.78 784 GLU A CA 1
ATOM 6195 C C . GLU A 1 784 ? -6.576 -41.844 33.088 1.00 60.78 784 GLU A C 1
ATOM 6197 O O . GLU A 1 784 ? -6.248 -41.632 34.254 1.00 60.78 784 GLU A O 1
ATOM 6202 N N . PHE A 1 785 ? -5.803 -41.481 32.057 1.00 66.38 785 PHE A N 1
ATOM 6203 C CA . PHE A 1 785 ? -4.846 -40.376 32.183 1.00 66.38 785 PHE A CA 1
ATOM 6204 C C . PHE A 1 785 ? -5.612 -39.165 32.745 1.00 66.38 785 PHE A C 1
ATOM 6206 O O . PHE A 1 785 ? -6.770 -39.002 32.340 1.00 66.38 785 PHE A O 1
ATOM 6213 N N . PRO A 1 786 ? -5.036 -38.324 33.627 1.00 62.50 786 PRO A N 1
ATOM 6214 C CA . PRO A 1 786 ? -5.716 -37.124 34.114 1.00 62.50 786 PRO A CA 1
ATOM 6215 C C . PRO A 1 786 ? -6.360 -36.389 32.938 1.00 62.50 786 PRO A C 1
ATOM 6217 O O . PRO A 1 786 ? -5.667 -36.077 31.974 1.00 62.50 786 PRO A O 1
ATOM 6220 N N . GLY A 1 787 ? -7.686 -36.209 32.951 1.00 58.97 787 GLY A N 1
ATOM 6221 C CA . GLY A 1 787 ? -8.408 -35.679 31.794 1.00 58.97 787 GLY A CA 1
ATOM 6222 C C . GLY A 1 787 ? -7.817 -34.338 31.362 1.00 58.97 787 GLY A C 1
ATOM 6223 O O . GLY A 1 787 ? -7.944 -33.347 32.079 1.00 58.97 787 GLY A O 1
ATOM 6224 N N . LEU A 1 788 ? -7.155 -34.309 30.203 1.00 64.31 788 LEU A N 1
ATOM 6225 C CA . LEU A 1 788 ? -6.424 -33.127 29.753 1.00 64.31 788 LEU A CA 1
ATOM 6226 C C . LEU A 1 788 ? -7.378 -32.191 29.025 1.00 64.31 788 LEU A C 1
ATOM 6228 O O . LEU A 1 788 ? -7.884 -32.513 27.946 1.00 64.31 788 LEU A O 1
ATOM 6232 N N . GLN A 1 789 ? -7.623 -31.027 29.618 1.00 66.12 789 GLN A N 1
ATOM 6233 C CA . GLN A 1 789 ? -8.419 -29.980 28.993 1.00 66.12 789 GLN A CA 1
ATOM 6234 C C . GLN A 1 789 ? -7.541 -29.091 28.115 1.00 66.12 789 GLN A C 1
ATOM 6236 O O . GLN A 1 789 ? -6.554 -28.521 28.583 1.00 66.12 789 GLN A O 1
ATOM 6241 N N . ARG A 1 790 ? -7.948 -28.941 26.848 1.00 66.75 790 ARG A N 1
ATOM 6242 C CA . ARG A 1 790 ? -7.325 -28.091 25.820 1.00 66.75 790 ARG A CA 1
ATOM 6243 C C . ARG A 1 790 ? -5.790 -28.153 25.795 1.00 66.75 790 ARG A C 1
ATOM 6245 O O . ARG A 1 790 ? -5.226 -29.023 25.144 1.00 66.75 790 ARG A O 1
ATOM 6252 N N . ALA A 1 791 ? -5.141 -27.209 26.472 1.00 68.31 791 ALA A N 1
ATOM 6253 C CA . ALA A 1 791 ? -3.713 -26.923 26.392 1.00 68.31 791 ALA A CA 1
ATOM 6254 C C . ALA A 1 791 ? -2.961 -27.226 27.700 1.00 68.31 791 ALA A C 1
ATOM 6256 O O . ALA A 1 791 ? -1.792 -26.870 27.849 1.00 68.31 791 ALA A O 1
ATOM 6257 N N . LEU A 1 792 ? -3.629 -27.875 28.658 1.00 77.69 792 LEU A N 1
ATOM 6258 C CA . LEU A 1 792 ? -2.981 -28.383 29.856 1.00 77.69 792 LEU A CA 1
ATOM 6259 C C . LEU A 1 792 ? -2.170 -29.633 29.489 1.00 77.69 792 LEU A C 1
ATOM 6261 O O . LEU A 1 792 ? -2.726 -30.666 29.124 1.00 77.69 792 LEU A O 1
ATOM 6265 N N . ALA A 1 793 ? -0.854 -29.518 29.586 1.00 83.31 793 ALA A N 1
ATOM 6266 C CA . ALA A 1 793 ? 0.126 -30.574 29.423 1.00 83.31 793 ALA A CA 1
ATOM 6267 C C . ALA A 1 793 ? 0.542 -31.072 30.811 1.00 83.31 793 ALA A C 1
ATOM 6269 O O . ALA A 1 793 ? 1.246 -30.382 31.551 1.00 83.31 793 ALA A O 1
ATOM 6270 N N . HIS A 1 794 ? 0.081 -32.264 31.175 1.00 83.69 794 HIS A N 1
ATOM 6271 C CA . HIS A 1 794 ? 0.300 -32.830 32.501 1.00 83.69 794 HIS A CA 1
ATOM 6272 C C . HIS A 1 794 ? 0.935 -34.225 32.373 1.00 83.69 794 HIS A C 1
ATOM 6274 O O . HIS A 1 794 ? 0.345 -35.073 31.704 1.00 83.69 794 HIS A O 1
ATOM 6280 N N . PRO A 1 795 ? 2.111 -34.501 32.967 1.00 83.69 795 PRO A N 1
ATOM 6281 C CA . PRO A 1 795 ? 2.665 -35.855 33.012 1.00 83.69 795 PRO A CA 1
ATOM 6282 C C . PRO A 1 795 ? 1.859 -36.723 33.987 1.00 83.69 795 PRO A C 1
ATOM 6284 O O . PRO A 1 795 ? 1.269 -36.217 34.932 1.00 83.69 795 PRO A O 1
ATOM 6287 N N . CYS A 1 796 ? 1.815 -38.034 33.791 1.00 81.75 796 CYS A N 1
ATOM 6288 C CA . CYS A 1 796 ? 1.098 -38.933 34.694 1.00 81.75 796 CYS A CA 1
ATOM 6289 C C . CYS A 1 796 ? 2.083 -39.870 35.387 1.00 81.75 796 CYS A C 1
ATOM 6291 O O . CYS A 1 796 ? 2.858 -40.548 34.712 1.00 81.75 796 CYS A O 1
ATOM 6293 N N . ALA A 1 797 ? 2.013 -39.971 36.712 1.00 76.50 797 ALA A N 1
ATOM 6294 C CA . ALA A 1 797 ? 2.654 -41.032 37.479 1.00 76.50 797 ALA A CA 1
ATOM 6295 C C . ALA A 1 797 ? 1.681 -41.537 38.550 1.00 76.50 797 ALA A C 1
ATOM 6297 O O . ALA A 1 797 ? 1.235 -40.776 39.401 1.00 76.50 797 ALA A O 1
ATOM 6298 N N . LEU A 1 798 ? 1.334 -42.824 38.492 1.00 69.62 798 LEU A N 1
ATOM 6299 C CA . LEU A 1 798 ? 0.405 -43.465 39.426 1.00 69.62 798 LEU A CA 1
ATOM 6300 C C . LEU A 1 798 ? 1.037 -44.752 39.960 1.00 69.62 798 LEU A C 1
ATOM 6302 O O . LEU A 1 798 ? 1.679 -45.491 39.213 1.00 69.62 798 LEU A O 1
ATOM 6306 N N . GLU A 1 799 ? 0.823 -45.071 41.239 1.00 65.56 799 GLU A N 1
ATOM 6307 C CA . GLU A 1 799 ? 1.227 -46.373 41.781 1.00 65.56 799 GLU A CA 1
ATOM 6308 C C . GLU A 1 799 ? 0.480 -47.504 41.038 1.00 65.56 799 GLU A C 1
ATOM 6310 O O . GLU A 1 799 ? -0.742 -47.619 41.119 1.00 65.56 799 GLU A O 1
ATOM 6315 N N . GLY A 1 800 ? 1.203 -48.343 40.281 1.00 68.25 800 GLY A N 1
ATOM 6316 C CA . GLY A 1 800 ? 0.624 -49.429 39.470 1.00 68.25 800 GLY A CA 1
ATOM 6317 C C . GLY A 1 800 ? 0.772 -49.204 37.961 1.00 68.25 800 GLY A C 1
ATOM 6318 O O . GLY A 1 800 ? 1.814 -48.756 37.518 1.00 68.25 800 GLY A O 1
ATOM 6319 N N . THR A 1 801 ? -0.223 -49.566 37.145 1.00 63.78 801 THR A N 1
ATOM 6320 C CA . THR A 1 801 ? -0.255 -49.351 35.673 1.00 63.78 801 THR A CA 1
ATOM 6321 C C . THR A 1 801 ? -1.373 -48.376 35.275 1.00 63.78 801 THR A C 1
ATOM 6323 O O . THR A 1 801 ? -2.125 -48.605 34.328 1.00 63.78 801 THR A O 1
ATOM 6326 N N . GLY A 1 802 ? -1.522 -47.292 36.042 1.00 70.12 802 GLY A N 1
ATOM 6327 C CA . GLY A 1 802 ? -2.658 -46.369 35.938 1.00 70.12 802 GLY A CA 1
ATOM 6328 C C . GLY A 1 802 ? -2.590 -45.358 34.787 1.00 70.12 802 GLY A C 1
ATOM 6329 O O . GLY A 1 802 ? -3.629 -44.924 34.301 1.00 70.12 802 GLY A O 1
ATOM 6330 N N . CYS A 1 803 ? -1.401 -45.013 34.290 1.00 78.25 803 CYS A N 1
ATOM 6331 C CA . CYS A 1 803 ? -1.217 -44.004 33.244 1.00 78.25 803 CYS A CA 1
ATOM 6332 C C . CYS A 1 803 ? -1.306 -44.645 31.858 1.00 78.25 803 CYS A C 1
ATOM 6334 O O . CYS A 1 803 ? -0.293 -44.901 31.209 1.00 78.25 803 CYS A O 1
ATOM 6336 N N . CYS A 1 804 ? -2.523 -44.977 31.424 1.00 79.38 804 CYS A N 1
ATOM 6337 C CA . CYS A 1 804 ? -2.767 -45.657 30.145 1.00 79.38 804 CYS A CA 1
ATOM 6338 C C . CYS A 1 804 ? -2.066 -47.014 30.017 1.00 79.38 804 CYS A C 1
ATOM 6340 O O . CYS A 1 804 ? -1.557 -47.374 28.956 1.00 79.38 804 CYS A O 1
ATOM 6342 N N . GLY A 1 805 ? -2.033 -47.770 31.118 1.00 80.19 805 GLY A N 1
ATOM 6343 C CA . GLY A 1 805 ? -1.340 -49.054 31.193 1.00 80.19 805 GLY A CA 1
ATOM 6344 C C . GLY A 1 805 ? 0.148 -48.940 31.535 1.00 80.19 805 GLY A C 1
ATOM 6345 O O . GLY A 1 805 ? 0.828 -49.964 31.595 1.00 80.19 805 GLY A O 1
ATOM 6346 N N . LEU A 1 806 ? 0.661 -47.730 31.784 1.00 82.69 806 LEU A N 1
ATOM 6347 C CA . LEU A 1 806 ? 2.033 -47.484 32.229 1.00 82.69 806 LEU A CA 1
ATOM 6348 C C . LEU A 1 806 ? 2.072 -47.039 33.703 1.00 82.69 806 LEU A C 1
ATOM 6350 O O . LEU A 1 806 ? 1.114 -46.434 34.185 1.00 82.69 806 LEU A O 1
ATOM 6354 N N . PRO A 1 807 ? 3.171 -47.317 34.428 1.00 81.50 807 PRO A N 1
ATOM 6355 C CA . PRO A 1 807 ? 3.389 -46.779 35.775 1.00 81.50 807 PRO A CA 1
ATOM 6356 C C . PRO A 1 807 ? 3.637 -45.271 35.787 1.00 81.50 807 PRO A C 1
ATOM 6358 O O . PRO A 1 807 ? 3.240 -44.574 36.714 1.00 81.50 807 PRO A O 1
ATOM 6361 N N . ALA A 1 808 ? 4.255 -44.759 34.728 1.00 85.75 808 ALA A N 1
ATOM 6362 C CA . ALA A 1 808 ? 4.409 -43.338 34.485 1.00 85.75 808 ALA A CA 1
ATOM 6363 C C . ALA A 1 808 ? 4.446 -43.081 32.976 1.00 85.75 808 ALA A C 1
ATOM 6365 O O . ALA A 1 808 ? 4.864 -43.951 32.201 1.00 85.75 808 ALA A O 1
ATOM 6366 N N . ALA A 1 809 ? 3.999 -41.900 32.571 1.00 88.62 809 ALA A N 1
ATOM 6367 C CA . ALA A 1 809 ? 3.918 -41.465 31.191 1.00 88.62 809 ALA A CA 1
ATOM 6368 C C . ALA A 1 809 ? 4.157 -39.952 31.090 1.00 88.62 809 ALA A C 1
ATOM 6370 O O . ALA A 1 809 ? 3.494 -39.159 31.760 1.00 88.62 809 ALA A O 1
ATOM 6371 N N . ASP A 1 810 ? 5.076 -39.569 30.210 1.00 90.88 810 ASP A N 1
ATOM 6372 C CA . ASP A 1 810 ? 5.326 -38.178 29.847 1.00 90.88 810 ASP A CA 1
ATOM 6373 C C . ASP A 1 810 ? 4.251 -37.702 28.873 1.00 90.88 810 ASP A C 1
ATOM 6375 O O . ASP A 1 810 ? 3.818 -38.454 27.991 1.00 90.88 810 ASP A O 1
ATOM 6379 N N . PHE A 1 811 ? 3.848 -36.440 28.997 1.00 91.62 811 PHE A N 1
ATOM 6380 C CA . PHE A 1 811 ? 2.977 -35.811 28.011 1.00 91.62 811 PHE A CA 1
ATOM 6381 C C . PHE A 1 811 ? 3.796 -35.400 26.788 1.00 91.62 811 PHE A C 1
ATOM 6383 O O . PHE A 1 811 ? 4.880 -34.834 26.930 1.00 91.62 811 PHE A O 1
ATOM 6390 N N . VAL A 1 812 ? 3.262 -35.640 25.589 1.00 93.19 812 VAL A N 1
ATOM 6391 C CA . VAL A 1 812 ? 3.912 -35.280 24.327 1.00 93.19 812 VAL A CA 1
ATOM 6392 C C . VAL A 1 812 ? 2.934 -34.525 23.431 1.00 93.19 812 VAL A C 1
ATOM 6394 O O . VAL A 1 812 ? 1.945 -35.086 22.953 1.00 93.19 812 VAL A O 1
ATOM 6397 N N . LEU A 1 813 ? 3.261 -33.268 23.138 1.00 94.56 813 LEU A N 1
ATOM 6398 C CA . LEU A 1 813 ? 2.686 -32.525 22.022 1.00 94.56 813 LEU A CA 1
ATOM 6399 C C . LEU A 1 813 ? 3.667 -32.579 20.853 1.00 94.56 813 LEU A C 1
ATOM 6401 O O . LEU A 1 813 ? 4.790 -32.093 20.949 1.00 94.56 813 LEU A O 1
ATOM 6405 N N . ARG A 1 814 ? 3.241 -33.159 19.738 1.00 95.31 814 ARG A N 1
ATOM 6406 C CA . ARG A 1 814 ? 4.049 -33.307 18.531 1.00 95.31 814 ARG A CA 1
ATOM 6407 C C . ARG A 1 814 ? 3.528 -32.402 17.427 1.00 95.31 814 ARG A C 1
ATOM 6409 O O . ARG A 1 814 ? 2.334 -32.384 17.142 1.00 95.31 814 ARG A O 1
ATOM 6416 N N . PHE A 1 815 ? 4.446 -31.722 16.757 1.00 95.12 815 PHE A N 1
ATOM 6417 C CA . PHE A 1 815 ? 4.205 -31.067 15.481 1.00 95.12 815 PHE A CA 1
ATOM 6418 C C . PHE A 1 815 ? 4.938 -31.816 14.370 1.00 95.12 815 PHE A C 1
ATOM 6420 O O . PHE A 1 815 ? 6.169 -31.853 14.344 1.00 95.12 815 PHE A O 1
ATOM 6427 N N . GLN A 1 816 ? 4.189 -32.401 13.443 1.00 94.06 816 GLN A N 1
ATOM 6428 C CA . GLN A 1 816 ? 4.726 -32.949 12.208 1.00 94.06 816 GLN A CA 1
ATOM 6429 C C . GLN A 1 816 ? 4.812 -31.840 11.156 1.00 94.06 816 GLN A C 1
ATOM 6431 O O . GLN A 1 816 ? 3.802 -31.334 10.662 1.00 94.06 816 GLN A O 1
ATOM 6436 N N . SER A 1 817 ? 6.037 -31.478 10.795 1.00 88.06 817 SER A N 1
ATOM 6437 C CA . SER A 1 817 ? 6.324 -30.390 9.873 1.00 88.06 817 SER A CA 1
ATOM 6438 C C . SER A 1 817 ? 5.773 -30.661 8.476 1.00 88.06 817 SER A C 1
ATOM 6440 O O . SER A 1 817 ? 6.114 -31.650 7.826 1.00 88.06 817 SER A O 1
ATOM 6442 N N . PHE A 1 818 ? 4.989 -29.719 7.962 1.00 83.75 818 PHE A N 1
ATOM 6443 C CA . PHE A 1 818 ? 4.644 -29.613 6.541 1.00 83.75 818 PHE A CA 1
ATOM 6444 C C . PHE A 1 818 ? 5.324 -28.409 5.869 1.00 83.75 818 PHE A C 1
ATOM 6446 O O . PHE A 1 818 ? 4.992 -28.061 4.736 1.00 83.75 818 PHE A O 1
ATOM 6453 N N . LEU A 1 819 ? 6.258 -27.753 6.564 1.00 78.31 819 LEU A N 1
ATOM 6454 C CA . LEU A 1 819 ? 6.884 -26.518 6.098 1.00 78.31 819 LEU A CA 1
ATOM 6455 C C . LEU A 1 819 ? 7.798 -26.786 4.898 1.00 78.31 819 LEU A C 1
ATOM 6457 O O . LEU A 1 819 ? 8.488 -27.804 4.840 1.00 78.31 819 LEU A O 1
ATOM 6461 N N . THR A 1 820 ? 7.804 -25.857 3.938 1.00 65.75 820 THR A N 1
ATOM 6462 C CA . THR A 1 820 ? 8.580 -25.981 2.690 1.00 65.75 820 THR A CA 1
ATOM 6463 C C . THR A 1 820 ? 9.859 -25.138 2.668 1.00 65.75 820 THR A C 1
ATOM 6465 O O . THR A 1 820 ? 10.660 -25.280 1.748 1.00 65.75 820 THR A O 1
ATOM 6468 N N . ALA A 1 821 ? 10.073 -24.262 3.656 1.00 65.06 821 ALA A N 1
ATOM 6469 C CA . ALA A 1 821 ? 11.294 -23.463 3.764 1.00 65.06 821 ALA A CA 1
ATOM 6470 C C . ALA A 1 821 ? 12.419 -24.233 4.472 1.00 65.06 821 ALA A C 1
ATOM 6472 O O . ALA A 1 821 ? 12.131 -25.053 5.337 1.00 65.06 821 ALA A O 1
ATOM 6473 N N . PRO A 1 822 ? 13.698 -23.918 4.184 1.00 63.41 822 PRO A N 1
ATOM 6474 C CA . PRO A 1 822 ? 14.848 -24.583 4.806 1.00 63.41 822 PRO A CA 1
ATOM 6475 C C . PRO A 1 822 ? 15.041 -24.236 6.292 1.00 63.41 822 PRO A C 1
ATOM 6477 O O . PRO A 1 822 ? 15.837 -24.875 6.978 1.00 63.41 822 PRO A O 1
ATOM 6480 N N . ALA A 1 823 ? 14.346 -23.213 6.796 1.00 71.81 823 ALA A N 1
ATOM 6481 C CA . ALA A 1 823 ? 14.356 -22.835 8.200 1.00 71.81 823 ALA A CA 1
ATOM 6482 C C . ALA A 1 823 ? 12.966 -22.379 8.655 1.00 71.81 823 ALA A C 1
ATOM 6484 O O . ALA A 1 823 ? 12.199 -21.782 7.893 1.00 71.81 823 ALA A O 1
ATOM 6485 N N . ALA A 1 824 ? 12.675 -22.629 9.925 1.00 75.50 824 ALA A N 1
ATOM 6486 C CA . ALA A 1 824 ? 11.483 -22.168 10.610 1.00 75.50 824 ALA A CA 1
ATOM 6487 C C . ALA A 1 824 ? 11.868 -21.475 11.920 1.00 75.50 824 ALA A C 1
ATOM 6489 O O . ALA A 1 824 ? 12.834 -21.865 12.577 1.00 75.50 824 ALA A O 1
ATOM 6490 N N . LEU A 1 825 ? 11.118 -20.448 12.305 1.00 77.44 825 LEU A N 1
ATOM 6491 C CA . LEU A 1 825 ? 11.170 -19.898 13.655 1.00 77.44 825 LEU A CA 1
ATOM 6492 C C . LEU A 1 825 ? 10.124 -20.635 14.492 1.00 77.44 825 LEU A C 1
ATOM 6494 O O . LEU A 1 825 ? 8.942 -20.608 14.171 1.00 77.44 825 LEU A O 1
ATOM 6498 N N . PHE A 1 826 ? 10.565 -21.315 15.537 1.00 83.88 826 PHE A N 1
ATOM 6499 C CA . PHE A 1 826 ? 9.716 -21.929 16.546 1.00 83.88 826 PHE A CA 1
ATOM 6500 C C . PHE A 1 826 ? 9.583 -20.971 17.725 1.00 83.88 826 PHE A C 1
ATOM 6502 O O . PHE A 1 826 ? 10.601 -20.529 18.263 1.00 83.88 826 PHE A O 1
ATOM 6509 N N . THR A 1 827 ? 8.353 -20.685 18.139 1.00 80.62 827 THR A N 1
ATOM 6510 C CA . THR A 1 827 ? 8.063 -19.933 19.363 1.00 80.62 827 THR A CA 1
ATOM 6511 C C . THR A 1 827 ? 7.095 -20.715 20.239 1.00 80.62 827 THR A C 1
ATOM 6513 O O . THR A 1 827 ? 6.109 -21.262 19.756 1.00 80.62 827 THR A O 1
ATOM 6516 N N . MET A 1 828 ? 7.361 -20.778 21.538 1.00 84.75 828 MET A N 1
ATOM 6517 C CA . MET A 1 828 ? 6.499 -21.446 22.512 1.00 84.75 828 MET A CA 1
ATOM 6518 C C . MET A 1 828 ? 6.400 -20.596 23.771 1.00 84.75 828 MET A C 1
ATOM 6520 O O . MET A 1 828 ? 7.422 -20.203 24.327 1.00 84.75 828 MET A O 1
ATOM 6524 N N . ALA A 1 829 ? 5.178 -20.348 24.233 1.00 78.00 829 ALA A N 1
ATOM 6525 C CA . ALA A 1 829 ? 4.896 -19.693 25.504 1.00 78.00 829 ALA A CA 1
ATOM 6526 C C . ALA A 1 829 ? 4.079 -20.636 26.389 1.00 78.00 829 ALA A C 1
ATOM 6528 O O . ALA A 1 829 ? 3.108 -21.243 25.932 1.00 78.00 829 ALA A O 1
ATOM 6529 N N . TYR A 1 830 ? 4.466 -20.771 27.655 1.00 80.62 830 TYR A N 1
ATOM 6530 C CA . TYR A 1 830 ? 3.803 -21.680 28.586 1.00 80.62 830 TYR A CA 1
ATOM 6531 C C . TYR A 1 830 ? 3.881 -21.193 30.033 1.00 80.62 830 TYR A C 1
ATOM 6533 O O . TYR A 1 830 ? 4.789 -20.455 30.407 1.00 80.62 830 TYR A O 1
ATOM 6541 N N . GLU A 1 831 ? 2.926 -21.616 30.853 1.00 82.19 831 GLU A N 1
ATOM 6542 C CA . GLU A 1 831 ? 2.880 -21.361 32.291 1.00 82.19 831 GLU A CA 1
ATOM 6543 C C . GLU A 1 831 ? 3.024 -22.654 33.073 1.00 82.19 831 GLU A C 1
ATOM 6545 O O . GLU A 1 831 ? 2.342 -23.636 32.802 1.00 82.19 831 GLU A O 1
ATOM 6550 N N . VAL A 1 832 ? 3.884 -22.647 34.081 1.00 82.62 832 VAL A N 1
ATOM 6551 C CA . VAL A 1 832 ? 4.057 -23.770 34.997 1.00 82.62 832 VAL A CA 1
ATOM 6552 C C . VAL A 1 832 ? 3.180 -23.540 36.210 1.00 82.62 832 VAL A C 1
ATOM 6554 O O . VAL A 1 832 ? 3.240 -22.473 36.822 1.00 82.62 832 VAL A O 1
ATOM 6557 N N . TRP A 1 833 ? 2.391 -24.549 36.562 1.00 82.06 833 TRP A N 1
ATOM 6558 C CA . TRP A 1 833 ? 1.485 -24.542 37.701 1.00 82.06 833 TRP A CA 1
ATOM 6559 C C . TRP A 1 833 ? 2.026 -25.477 38.792 1.00 82.06 833 TRP A C 1
ATOM 6561 O O . TRP A 1 833 ? 1.893 -26.696 38.667 1.00 82.06 833 TRP A O 1
ATOM 6571 N N . PRO A 1 834 ? 2.654 -24.921 39.846 1.00 79.06 834 PRO A N 1
ATOM 6572 C CA . PRO A 1 834 ? 3.294 -25.686 40.911 1.00 79.06 834 PRO A CA 1
ATOM 6573 C C . PRO A 1 834 ? 2.277 -26.015 42.017 1.00 79.06 834 PRO A C 1
ATOM 6575 O O . PRO A 1 834 ? 2.217 -25.363 43.064 1.00 79.06 834 PRO A O 1
ATOM 6578 N N . VAL A 1 835 ? 1.423 -27.004 41.759 1.00 78.81 835 VAL A N 1
ATOM 6579 C CA . VAL A 1 835 ? 0.351 -27.427 42.670 1.00 78.81 835 VAL A CA 1
ATOM 6580 C C . VAL A 1 835 ? 0.924 -28.130 43.900 1.00 78.81 835 VAL A C 1
ATOM 6582 O O . VAL A 1 835 ? 0.562 -27.782 45.024 1.00 78.81 835 VAL A O 1
ATOM 6585 N N . CYS A 1 836 ? 1.832 -29.086 43.703 1.00 78.81 836 CYS A N 1
ATOM 6586 C CA . CYS A 1 836 ? 2.426 -29.887 44.775 1.00 78.81 836 CYS A CA 1
ATOM 6587 C C . CYS A 1 836 ? 3.893 -29.550 45.058 1.00 78.81 836 CYS A C 1
ATOM 6589 O O . CYS A 1 836 ? 4.368 -29.862 46.148 1.00 78.81 836 CYS A O 1
ATOM 6591 N N . GLY A 1 837 ? 4.572 -28.817 44.165 1.00 76.00 837 GLY A N 1
ATOM 6592 C CA . GLY A 1 837 ? 5.921 -28.290 44.431 1.00 76.00 837 GLY A CA 1
ATOM 6593 C C . GLY A 1 837 ? 7.031 -29.313 44.218 1.00 76.00 837 GLY A C 1
ATOM 6594 O O . GLY A 1 837 ? 8.007 -29.407 44.958 1.00 76.00 837 GLY A O 1
ATOM 6595 N N . ASP A 1 838 ? 6.827 -30.116 43.201 1.00 78.44 838 ASP A N 1
ATOM 6596 C CA . ASP A 1 838 ? 7.421 -31.422 43.017 1.00 78.44 838 ASP A CA 1
ATOM 6597 C C . ASP A 1 838 ? 8.315 -31.386 41.754 1.00 78.44 838 ASP A C 1
ATOM 6599 O O . ASP A 1 838 ? 9.363 -32.042 41.659 1.00 78.44 838 ASP A O 1
ATOM 6603 N N . GLY A 1 839 ? 7.982 -30.460 40.854 1.00 82.06 839 GLY A N 1
ATOM 6604 C CA . GLY A 1 839 ? 8.765 -30.031 39.712 1.00 82.06 839 GLY A CA 1
ATOM 6605 C C . GLY A 1 839 ? 8.523 -30.907 38.493 1.00 82.06 839 GLY A C 1
ATOM 6606 O O . GLY A 1 839 ? 8.073 -32.051 38.581 1.00 82.06 839 GLY A O 1
ATOM 6607 N N . LEU A 1 840 ? 8.875 -30.360 37.337 1.00 89.19 840 LEU A N 1
ATOM 6608 C CA . LEU A 1 840 ? 8.753 -31.012 36.039 1.00 89.19 840 LEU A CA 1
ATOM 6609 C C . LEU A 1 840 ? 9.885 -30.553 35.124 1.00 89.19 840 LEU A C 1
ATOM 6611 O O . LEU A 1 840 ? 10.520 -29.526 35.381 1.00 89.19 840 LEU A O 1
ATOM 6615 N N . ASP A 1 841 ? 10.134 -31.307 34.059 1.00 89.75 841 ASP A N 1
ATOM 6616 C CA . ASP A 1 841 ? 11.060 -30.889 33.009 1.00 89.75 841 ASP A CA 1
ATOM 6617 C C . ASP A 1 841 ? 10.290 -30.684 31.707 1.00 89.75 841 ASP A C 1
ATOM 6619 O O . ASP A 1 841 ? 9.460 -31.507 31.331 1.00 89.75 841 ASP A O 1
ATOM 6623 N N . VAL A 1 842 ? 10.578 -29.597 30.998 1.00 91.44 842 VAL A N 1
ATOM 6624 C CA . VAL A 1 842 ? 10.053 -29.362 29.647 1.00 91.44 842 VAL A CA 1
ATOM 6625 C C . VAL A 1 842 ? 11.198 -29.529 28.667 1.00 91.44 842 VAL A C 1
ATOM 6627 O O . VAL A 1 842 ? 12.234 -28.878 28.811 1.00 91.44 842 VAL A O 1
ATOM 6630 N N . SER A 1 843 ? 11.032 -30.385 27.665 1.00 93.25 843 SER A N 1
ATOM 6631 C CA . SER A 1 843 ? 12.008 -30.543 26.592 1.00 93.25 843 SER A CA 1
ATOM 6632 C C . SER A 1 843 ? 11.383 -30.340 25.218 1.00 93.25 843 SER A C 1
ATOM 6634 O O . SER A 1 843 ? 10.208 -30.616 24.996 1.00 93.25 843 SER A O 1
ATOM 6636 N N . VAL A 1 844 ? 12.188 -29.826 24.290 1.00 93.12 844 VAL A N 1
ATOM 6637 C CA . VAL A 1 844 ? 11.838 -29.700 22.874 1.00 93.12 844 VAL A CA 1
ATOM 6638 C C . VAL A 1 844 ? 12.840 -30.525 22.082 1.00 93.12 844 VAL A C 1
ATOM 6640 O O . VAL A 1 844 ? 14.048 -30.276 22.141 1.00 93.12 844 VAL A O 1
ATOM 6643 N N . VAL A 1 845 ? 12.352 -31.519 21.347 1.00 92.62 845 VAL A N 1
ATOM 6644 C CA . VAL A 1 845 ? 13.168 -32.495 20.620 1.00 92.62 845 VAL A CA 1
ATOM 6645 C C . VAL A 1 845 ? 12.786 -32.475 19.146 1.00 92.62 845 VAL A C 1
ATOM 6647 O O . VAL A 1 845 ? 11.637 -32.712 18.797 1.00 92.62 845 VAL A O 1
ATOM 6650 N N . ASN A 1 846 ? 13.755 -32.231 18.266 1.00 91.62 846 ASN A N 1
ATOM 6651 C CA . ASN A 1 846 ? 13.578 -32.387 16.825 1.00 91.62 846 ASN A CA 1
ATOM 6652 C C . ASN A 1 846 ? 13.966 -33.813 16.412 1.00 91.62 846 ASN A C 1
ATOM 6654 O O . ASN A 1 846 ? 15.100 -34.239 16.648 1.00 91.62 846 ASN A O 1
ATOM 6658 N N . ARG A 1 847 ? 13.032 -34.548 15.809 1.00 90.06 847 ARG A N 1
ATOM 6659 C CA . ARG A 1 847 ? 13.236 -35.879 15.234 1.00 90.06 847 ARG A CA 1
ATOM 6660 C C . ARG A 1 847 ? 13.163 -35.769 13.715 1.00 90.06 847 ARG A C 1
ATOM 6662 O O . ARG A 1 847 ? 12.085 -35.582 13.148 1.00 90.06 847 ARG A O 1
ATOM 6669 N N . LEU A 1 848 ? 14.317 -35.899 13.076 1.00 85.62 848 LEU A N 1
ATOM 6670 C CA . LEU A 1 848 ? 14.452 -35.835 11.629 1.00 85.62 848 LEU A CA 1
ATOM 6671 C C . LEU A 1 848 ? 13.854 -37.084 10.976 1.00 85.62 848 LEU A C 1
ATOM 6673 O O . LEU A 1 848 ? 13.807 -38.164 11.574 1.00 85.62 848 LEU A O 1
ATOM 6677 N N . LYS A 1 849 ? 13.437 -36.952 9.715 1.00 79.62 849 LYS A N 1
ATOM 6678 C CA . LYS A 1 849 ? 12.863 -38.059 8.929 1.00 79.62 849 LYS A CA 1
ATOM 6679 C C . LYS A 1 849 ? 13.779 -39.288 8.805 1.00 79.62 849 LYS A C 1
ATOM 6681 O O . LYS A 1 849 ? 13.283 -40.399 8.632 1.00 79.62 849 LYS A O 1
ATOM 6686 N N . ASP A 1 850 ? 15.095 -39.105 8.895 1.00 80.88 850 ASP A N 1
ATOM 6687 C CA . ASP A 1 850 ? 16.085 -40.192 8.873 1.00 80.88 850 ASP A CA 1
ATOM 6688 C C . ASP A 1 850 ? 16.194 -40.963 10.208 1.00 80.88 850 ASP A C 1
ATOM 6690 O O . ASP A 1 850 ? 16.950 -41.928 10.307 1.00 80.88 850 ASP A O 1
ATOM 6694 N N . GLY A 1 851 ? 15.419 -40.562 11.223 1.00 78.75 851 GLY A N 1
ATOM 6695 C CA . GLY A 1 851 ? 15.406 -41.151 12.559 1.00 78.75 851 GLY A CA 1
ATOM 6696 C C . GLY A 1 851 ? 16.356 -40.477 13.552 1.00 78.75 851 GLY A C 1
ATOM 6697 O O . GLY A 1 851 ? 16.310 -40.811 14.739 1.00 78.75 851 GLY A O 1
ATOM 6698 N N . THR A 1 852 ? 17.180 -39.518 13.113 1.00 86.00 852 THR A N 1
ATOM 6699 C CA . THR A 1 852 ? 18.086 -38.756 13.983 1.00 86.00 852 THR A CA 1
ATOM 6700 C C . THR A 1 852 ? 17.294 -37.879 14.946 1.00 86.00 852 THR A C 1
ATOM 6702 O O . THR A 1 852 ? 16.322 -37.230 14.565 1.00 86.00 852 THR A O 1
ATOM 6705 N N . GLN A 1 853 ? 17.724 -37.824 16.205 1.00 87.38 853 GLN A N 1
ATOM 6706 C CA . GLN A 1 853 ? 17.065 -37.038 17.245 1.00 87.38 853 GLN A CA 1
ATOM 6707 C C . GLN A 1 853 ? 18.025 -36.004 17.811 1.00 87.38 853 GLN A C 1
ATOM 6709 O O . GLN A 1 853 ? 19.178 -36.310 18.116 1.00 87.38 853 GLN A O 1
ATOM 6714 N N . ARG A 1 854 ? 17.535 -34.777 17.972 1.00 87.94 854 ARG A N 1
ATOM 6715 C CA . ARG A 1 854 ? 18.283 -33.665 18.548 1.00 87.94 854 ARG A CA 1
ATOM 6716 C C . ARG A 1 854 ? 17.430 -32.963 19.593 1.00 87.94 854 ARG A C 1
ATOM 6718 O O . ARG A 1 854 ? 16.425 -32.341 19.258 1.00 87.94 854 ARG A O 1
ATOM 6725 N N . THR A 1 855 ? 17.869 -33.003 20.845 1.00 89.75 855 THR A N 1
ATOM 6726 C CA . THR A 1 855 ? 17.305 -32.154 21.898 1.00 89.75 855 THR A CA 1
ATOM 6727 C C . THR A 1 855 ? 17.693 -30.709 21.614 1.00 89.75 855 THR A C 1
ATOM 6729 O O . THR A 1 855 ? 18.875 -30.365 21.576 1.00 89.75 855 THR A O 1
ATOM 6732 N N . LEU A 1 856 ? 16.691 -29.878 21.352 1.00 88.25 856 LEU A N 1
ATOM 6733 C CA . LEU A 1 856 ? 16.852 -28.455 21.071 1.00 88.25 856 LEU A CA 1
ATOM 6734 C C . LEU A 1 856 ? 16.877 -27.645 22.364 1.00 88.25 856 LEU A C 1
ATOM 6736 O O . LEU A 1 856 ? 17.623 -26.677 22.476 1.00 88.25 856 LEU A O 1
ATOM 6740 N N . MET A 1 857 ? 16.067 -28.063 23.335 1.00 89.50 857 MET A N 1
ATOM 6741 C CA . MET A 1 857 ? 15.942 -27.430 24.639 1.00 89.50 857 MET A CA 1
ATOM 6742 C C . MET A 1 857 ? 15.549 -28.481 25.676 1.00 89.50 857 MET A C 1
ATOM 6744 O O . MET A 1 857 ? 14.805 -29.413 25.379 1.00 89.50 857 MET A O 1
ATOM 6748 N N . SER A 1 858 ? 16.084 -28.337 26.882 1.00 90.31 858 SER A N 1
ATOM 6749 C CA . SER A 1 858 ? 15.630 -29.052 28.069 1.00 90.31 858 SER A CA 1
ATOM 6750 C C . SER A 1 858 ? 15.724 -28.091 29.243 1.00 90.31 858 SER A C 1
ATOM 6752 O O . SER A 1 858 ? 16.789 -27.519 29.497 1.00 90.31 858 SER A O 1
ATOM 6754 N N . HIS A 1 859 ? 14.600 -27.859 29.908 1.00 88.62 859 HIS A N 1
ATOM 6755 C CA . HIS A 1 859 ? 14.483 -26.915 31.000 1.00 88.62 859 HIS A CA 1
ATOM 6756 C C . HIS A 1 859 ? 13.902 -27.604 32.224 1.00 88.62 859 HIS A C 1
ATOM 6758 O O . HIS A 1 859 ? 12.752 -28.037 32.244 1.00 88.62 859 HIS A O 1
ATOM 6764 N N . ALA A 1 860 ? 14.751 -27.693 33.239 1.00 87.56 860 ALA A N 1
ATOM 6765 C CA . ALA A 1 860 ? 14.443 -28.244 34.539 1.00 87.56 860 ALA A CA 1
ATOM 6766 C C . ALA A 1 860 ? 13.728 -27.198 35.397 1.00 87.56 860 ALA A C 1
ATOM 6768 O O . ALA A 1 860 ? 14.321 -26.165 35.711 1.00 87.56 860 ALA A O 1
ATOM 6769 N N . ILE A 1 861 ? 12.498 -27.485 35.826 1.00 84.38 861 ILE A N 1
ATOM 6770 C CA . ILE A 1 861 ? 11.677 -26.535 36.580 1.00 84.38 861 ILE A CA 1
ATOM 6771 C C . ILE A 1 861 ? 11.515 -27.035 38.010 1.00 84.38 861 ILE A C 1
ATOM 6773 O O . ILE A 1 861 ? 10.905 -28.072 38.278 1.00 84.38 861 ILE A O 1
ATOM 6777 N N . ALA A 1 862 ? 12.119 -26.300 38.943 1.00 78.81 862 ALA A N 1
ATOM 6778 C CA . ALA A 1 862 ? 11.878 -26.489 40.364 1.00 78.81 862 ALA A CA 1
ATOM 6779 C C . ALA A 1 862 ? 10.590 -25.751 40.740 1.00 78.81 862 ALA A C 1
ATOM 6781 O O . ALA A 1 862 ? 10.447 -24.567 40.445 1.00 78.81 862 ALA A O 1
ATOM 6782 N N . ALA A 1 863 ? 9.662 -26.455 41.376 1.00 68.31 863 ALA A N 1
ATOM 6783 C CA . ALA A 1 863 ? 8.392 -25.901 41.810 1.00 68.31 863 ALA A CA 1
ATOM 6784 C C . ALA A 1 863 ? 8.416 -25.740 43.333 1.00 68.31 863 ALA A C 1
ATOM 6786 O O . ALA A 1 863 ? 8.695 -26.697 44.045 1.00 68.31 863 ALA A O 1
ATOM 6787 N N . GLU A 1 864 ? 8.127 -24.543 43.845 1.00 75.25 864 GLU A N 1
ATOM 6788 C CA . GLU A 1 864 ? 7.761 -24.385 45.256 1.00 75.25 864 GLU A CA 1
ATOM 6789 C C . GLU A 1 864 ? 6.242 -24.577 45.384 1.00 75.25 864 GLU A C 1
ATOM 6791 O O . GLU A 1 864 ? 5.503 -23.939 44.620 1.00 75.25 864 GLU A O 1
ATOM 6796 N N . PRO A 1 865 ? 5.753 -25.424 46.312 1.00 75.94 865 PRO A N 1
ATOM 6797 C CA . PRO A 1 865 ? 4.323 -25.688 46.436 1.00 75.94 865 PRO A CA 1
ATOM 6798 C C . PRO A 1 865 ? 3.541 -24.386 46.643 1.00 75.94 865 PRO A C 1
ATOM 6800 O O . PRO A 1 865 ? 3.936 -23.553 47.458 1.00 75.94 865 PRO A O 1
ATOM 6803 N N . GLN A 1 866 ? 2.418 -24.220 45.937 1.00 65.56 866 GLN A N 1
ATOM 6804 C CA . GLN A 1 866 ? 1.529 -23.047 46.042 1.00 65.56 866 GLN A CA 1
ATOM 6805 C C . GLN A 1 866 ? 2.151 -21.705 45.609 1.00 65.56 866 GLN A C 1
ATOM 6807 O O . GLN A 1 866 ? 1.564 -20.645 45.850 1.00 65.56 866 GLN A O 1
ATOM 6812 N N . SER A 1 867 ? 3.317 -21.715 44.958 1.00 73.62 867 SER A N 1
ATOM 6813 C CA . SER A 1 867 ? 3.858 -20.501 44.345 1.00 73.62 867 SER A CA 1
ATOM 6814 C C . SER A 1 867 ? 2.991 -20.043 43.163 1.00 73.62 867 SER A C 1
ATOM 6816 O O . SER A 1 867 ? 2.213 -20.805 42.584 1.00 73.62 867 SER A O 1
ATOM 6818 N N . LYS A 1 868 ? 3.064 -18.750 42.826 1.00 71.12 868 LYS A N 1
ATOM 6819 C CA . LYS A 1 868 ? 2.319 -18.213 41.678 1.00 71.12 868 LYS A CA 1
ATOM 6820 C C . LYS A 1 868 ? 2.803 -18.895 40.389 1.00 71.12 868 LYS A C 1
ATOM 6822 O O . LYS A 1 868 ? 4.012 -19.107 40.278 1.00 71.12 868 LYS A O 1
ATOM 6827 N N . PRO A 1 869 ? 1.911 -19.169 39.415 1.00 74.00 869 PRO A N 1
ATOM 6828 C CA . PRO A 1 869 ? 2.320 -19.723 38.133 1.00 74.00 869 PRO A CA 1
ATOM 6829 C C . PRO A 1 869 ? 3.438 -18.897 37.496 1.00 74.00 869 PRO A C 1
ATOM 6831 O O . PRO A 1 869 ? 3.397 -17.663 37.516 1.00 74.00 869 PRO A O 1
ATOM 6834 N N . GLN A 1 870 ? 4.442 -19.580 36.952 1.00 68.62 870 GLN A N 1
ATOM 6835 C CA . GLN A 1 870 ? 5.584 -18.941 36.302 1.00 68.62 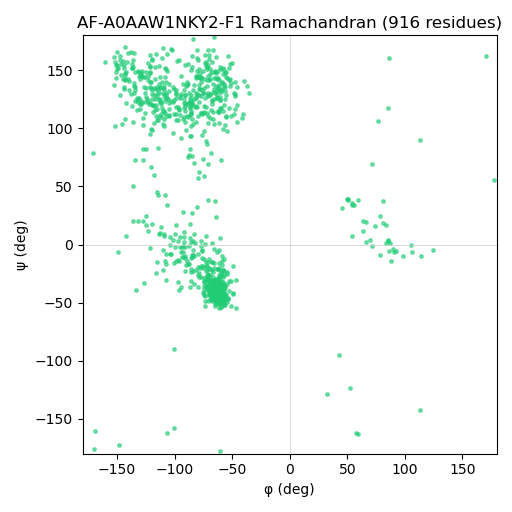870 GLN A CA 1
ATOM 6836 C C . GLN A 1 870 ? 5.468 -19.102 34.793 1.00 68.62 870 GLN A C 1
ATOM 6838 O O . GLN A 1 870 ? 5.320 -20.215 34.291 1.00 68.62 870 GLN A O 1
ATOM 6843 N N . ARG A 1 871 ? 5.518 -17.983 34.067 1.00 73.19 871 ARG A N 1
ATOM 6844 C CA . ARG A 1 871 ? 5.474 -17.970 32.604 1.00 73.19 871 ARG A CA 1
ATOM 6845 C C . ARG A 1 871 ? 6.883 -18.061 32.031 1.00 73.19 871 ARG A C 1
ATOM 6847 O O . ARG A 1 871 ? 7.789 -17.363 32.480 1.00 73.19 871 ARG A O 1
ATOM 6854 N N . HIS A 1 872 ? 7.029 -18.885 31.005 1.00 73.50 872 HIS A N 1
ATOM 6855 C CA . HIS A 1 872 ? 8.259 -19.106 30.265 1.00 73.50 872 HIS A CA 1
ATOM 6856 C C . HIS A 1 872 ? 7.999 -18.933 28.767 1.00 73.50 872 HIS A C 1
ATOM 6858 O O . HIS A 1 872 ? 6.907 -19.228 28.271 1.00 73.50 872 HIS A O 1
ATOM 6864 N N . SER A 1 873 ? 9.018 -18.478 28.041 1.00 69.94 873 SER A N 1
ATOM 6865 C CA . SER A 1 873 ? 9.000 -18.370 26.585 1.00 69.94 873 SER A CA 1
ATOM 6866 C C . SER A 1 873 ? 10.259 -18.980 25.977 1.00 69.94 873 SER A C 1
ATOM 6868 O O . SER A 1 873 ? 11.332 -19.003 26.582 1.00 69.94 873 SER A O 1
ATOM 6870 N N . VAL A 1 874 ? 10.105 -19.518 24.773 1.00 76.12 874 VAL A N 1
ATOM 6871 C CA . VAL A 1 874 ? 11.163 -20.174 24.009 1.00 76.12 874 VAL A CA 1
ATOM 6872 C C . VAL A 1 874 ? 11.077 -19.686 22.578 1.00 76.12 874 VAL A C 1
ATOM 6874 O O . VAL A 1 874 ? 10.009 -19.742 21.977 1.00 76.12 874 VAL A O 1
ATOM 6877 N N . GLU A 1 875 ? 12.206 -19.251 22.029 1.00 76.12 875 GLU A N 1
ATOM 6878 C CA . GLU A 1 875 ? 12.349 -18.894 20.620 1.00 76.12 875 GLU A CA 1
ATOM 6879 C C . GLU A 1 875 ? 13.575 -19.611 20.050 1.00 76.12 875 GLU A C 1
ATOM 6881 O O . GLU A 1 875 ? 14.677 -19.499 20.590 1.00 76.12 875 GLU A O 1
ATOM 6886 N N . LEU A 1 876 ? 13.388 -20.378 18.976 1.00 78.12 876 LEU A N 1
ATOM 6887 C CA . LEU A 1 876 ? 14.451 -21.152 18.337 1.00 78.12 876 LEU A CA 1
ATOM 6888 C C . LEU A 1 876 ? 14.326 -21.075 16.816 1.00 78.12 876 LEU A C 1
ATOM 6890 O O . LEU A 1 876 ? 13.261 -21.331 16.260 1.00 78.12 876 LEU A O 1
ATOM 6894 N N . LYS A 1 877 ? 15.432 -20.808 16.114 1.00 76.31 877 LYS A N 1
ATOM 6895 C CA . LYS A 1 877 ? 15.498 -20.998 14.658 1.00 76.31 877 LYS A CA 1
ATOM 6896 C C . LYS A 1 877 ? 15.897 -22.443 14.368 1.00 76.31 877 LYS A C 1
ATOM 6898 O O . LYS A 1 877 ? 16.982 -22.882 14.748 1.00 76.31 877 LYS A O 1
ATOM 6903 N N . LEU A 1 878 ? 15.014 -23.184 13.710 1.00 81.06 878 LEU A N 1
ATOM 6904 C CA . LEU A 1 878 ? 15.162 -24.612 13.462 1.00 81.06 878 LEU A CA 1
ATOM 6905 C C . LEU A 1 878 ? 15.330 -24.876 11.963 1.00 81.06 878 LEU A C 1
ATOM 6907 O O . LEU A 1 878 ? 14.510 -24.401 11.176 1.00 81.06 878 LEU A O 1
ATOM 6911 N N . PRO A 1 879 ? 16.340 -25.653 11.538 1.00 80.56 879 PRO A N 1
ATOM 6912 C CA . PRO A 1 879 ? 16.293 -26.284 10.229 1.00 80.56 879 PRO A CA 1
ATOM 6913 C C . PRO A 1 879 ? 15.204 -27.361 10.285 1.00 80.56 879 PRO A C 1
ATOM 6915 O O . PRO A 1 879 ? 15.355 -28.358 10.994 1.00 80.56 879 PRO A O 1
ATOM 6918 N N . LEU A 1 880 ? 14.084 -27.117 9.609 1.00 81.19 880 LEU A N 1
ATOM 6919 C CA . LEU A 1 880 ? 12.907 -27.980 9.656 1.00 81.19 880 LEU A CA 1
ATOM 6920 C C . LEU A 1 880 ? 12.455 -28.277 8.230 1.00 81.19 880 LEU A C 1
ATOM 6922 O O . LEU A 1 880 ? 12.140 -27.354 7.484 1.00 81.19 880 LEU A O 1
ATOM 6926 N N . HIS A 1 881 ? 12.412 -29.551 7.857 1.00 82.19 881 HIS A N 1
ATOM 6927 C CA . HIS A 1 881 ? 11.941 -29.991 6.548 1.00 82.19 881 HIS A CA 1
ATOM 6928 C C . HIS A 1 881 ? 10.563 -30.637 6.665 1.00 82.19 881 HIS A C 1
ATOM 6930 O O . HIS A 1 881 ? 10.112 -31.015 7.748 1.00 82.19 881 HIS A O 1
ATOM 6936 N N . SER A 1 882 ? 9.877 -30.780 5.533 1.00 83.81 882 SER A N 1
ATOM 6937 C CA . SER A 1 882 ? 8.621 -31.523 5.484 1.00 83.81 882 SER A CA 1
ATOM 6938 C C . SER A 1 882 ? 8.837 -32.986 5.904 1.00 83.81 882 SER A C 1
ATOM 6940 O O . SER A 1 882 ? 9.658 -33.705 5.327 1.00 83.81 882 SER A O 1
ATOM 6942 N N . GLY A 1 883 ? 8.077 -33.429 6.906 1.00 81.88 883 GLY A N 1
ATOM 6943 C CA . GLY A 1 883 ? 8.129 -34.768 7.490 1.00 81.88 883 GLY A CA 1
ATOM 6944 C C . GLY A 1 883 ? 8.948 -34.891 8.779 1.00 81.88 883 GLY A C 1
ATOM 6945 O O . GLY A 1 883 ? 8.845 -35.934 9.425 1.00 81.88 883 GLY A O 1
ATOM 6946 N N . ASP A 1 884 ? 9.712 -33.866 9.170 1.00 90.12 884 ASP A N 1
ATOM 6947 C CA . ASP A 1 884 ? 10.372 -33.821 10.483 1.00 90.12 884 ASP A CA 1
ATOM 6948 C C . ASP A 1 884 ? 9.327 -33.650 11.602 1.00 90.12 884 ASP A C 1
ATOM 6950 O O . ASP A 1 884 ? 8.277 -33.041 11.387 1.00 90.12 884 ASP A O 1
ATOM 6954 N N . ASN A 1 885 ? 9.605 -34.163 12.802 1.00 93.44 885 ASN A N 1
ATOM 6955 C CA . ASN A 1 885 ? 8.738 -33.993 13.972 1.00 93.44 885 ASN A CA 1
ATOM 6956 C C . ASN A 1 885 ? 9.423 -33.133 15.033 1.00 93.44 885 ASN A C 1
ATOM 6958 O O . ASN A 1 885 ? 10.576 -33.376 15.379 1.00 93.44 885 ASN A O 1
ATOM 6962 N N . VAL A 1 886 ? 8.693 -32.184 15.609 1.00 94.38 886 VAL A N 1
ATOM 6963 C CA . VAL A 1 886 ? 9.116 -31.454 16.807 1.00 94.38 886 VAL A CA 1
ATOM 6964 C C . VAL A 1 886 ? 8.232 -31.884 17.966 1.00 94.38 886 VAL A C 1
ATOM 6966 O O . VAL A 1 886 ? 7.028 -31.639 17.953 1.00 94.38 886 VAL A O 1
ATOM 6969 N N . ASP A 1 887 ? 8.838 -32.531 18.954 1.00 94.31 887 ASP A N 1
ATOM 6970 C CA . ASP A 1 887 ? 8.167 -33.013 20.156 1.00 94.31 887 ASP A CA 1
ATOM 6971 C C . ASP A 1 887 ? 8.418 -32.045 21.306 1.00 94.31 887 ASP A C 1
ATOM 6973 O O . ASP A 1 887 ? 9.566 -31.780 21.659 1.00 94.31 887 ASP A O 1
ATOM 6977 N N . ILE A 1 888 ? 7.342 -31.556 21.907 1.00 94.81 888 ILE A N 1
ATOM 6978 C CA . ILE A 1 888 ? 7.340 -30.827 23.171 1.00 94.81 888 ILE A CA 1
ATOM 6979 C C . ILE A 1 888 ? 6.911 -31.825 24.233 1.00 94.81 888 ILE A C 1
ATOM 6981 O O . ILE A 1 888 ? 5.780 -32.319 24.217 1.00 94.81 888 ILE A O 1
ATOM 6985 N N . ILE A 1 889 ? 7.838 -32.156 25.122 1.00 93.38 889 ILE A N 1
ATOM 6986 C CA . ILE A 1 889 ? 7.672 -33.219 26.102 1.00 93.38 889 ILE A CA 1
ATOM 6987 C C . ILE A 1 889 ? 7.668 -32.596 27.491 1.00 93.38 889 ILE A C 1
ATOM 6989 O O . ILE A 1 889 ? 8.585 -31.853 27.843 1.00 93.38 889 ILE A O 1
ATOM 6993 N N . VAL A 1 890 ? 6.638 -32.906 28.275 1.00 91.94 890 VAL A N 1
ATOM 6994 C CA . VAL A 1 890 ? 6.580 -32.557 29.696 1.00 91.94 890 VAL A CA 1
ATOM 6995 C C . VAL A 1 890 ? 6.840 -33.826 30.490 1.00 91.94 890 VAL A C 1
ATOM 6997 O O . VAL A 1 890 ? 6.021 -34.748 30.492 1.00 91.94 890 VAL A O 1
ATOM 7000 N N . HIS A 1 891 ? 7.998 -33.861 31.138 1.00 89.56 891 HIS A N 1
ATOM 7001 C CA . HIS A 1 891 ? 8.451 -34.965 31.965 1.00 89.56 891 HIS A CA 1
ATOM 7002 C C . HIS A 1 891 ? 8.039 -34.740 33.416 1.00 89.56 891 HIS A C 1
ATOM 7004 O O . HIS A 1 891 ? 8.269 -33.666 33.983 1.00 89.56 891 HIS A O 1
ATOM 7010 N N . GLY A 1 892 ? 7.476 -35.772 34.036 1.00 82.00 892 GLY A N 1
ATOM 7011 C CA . GLY A 1 892 ? 7.243 -35.776 35.478 1.00 82.00 892 GLY A CA 1
ATOM 7012 C C . GLY A 1 892 ? 8.541 -36.005 36.257 1.00 82.00 892 GLY A C 1
ATOM 7013 O O . GLY A 1 892 ? 9.438 -36.717 35.802 1.00 82.00 892 GLY A O 1
ATOM 7014 N N . ARG A 1 893 ? 8.639 -35.445 37.467 1.00 78.62 893 ARG A N 1
ATOM 7015 C CA . ARG A 1 893 ? 9.629 -35.871 38.476 1.00 78.62 893 ARG A CA 1
ATOM 7016 C C . ARG A 1 893 ? 8.961 -36.842 39.473 1.00 78.62 893 ARG A C 1
ATOM 7018 O O . ARG A 1 893 ? 7.747 -36.856 39.560 1.00 78.62 893 ARG A O 1
ATOM 7025 N N . LYS A 1 894 ? 9.732 -37.682 40.186 1.00 67.81 894 LYS A N 1
ATOM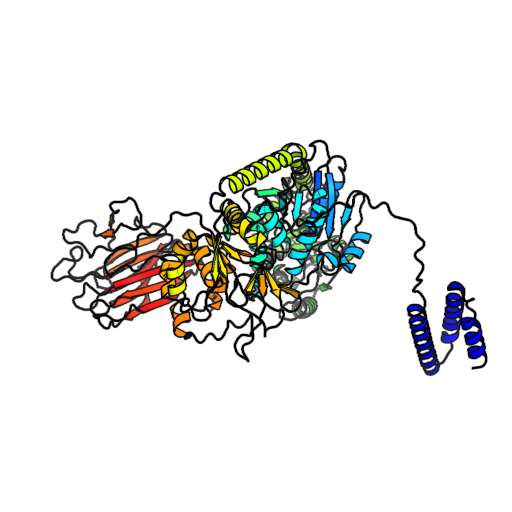 7026 C CA . LYS A 1 894 ? 9.301 -38.589 41.297 1.00 67.81 894 LYS A CA 1
ATOM 7027 C C . LYS A 1 894 ? 7.844 -39.163 41.175 1.00 67.81 894 LYS A C 1
ATOM 7029 O O . LYS A 1 894 ? 7.558 -39.790 40.165 1.00 67.81 894 LYS A O 1
ATOM 7034 N N . ASN A 1 895 ? 6.974 -39.062 42.199 1.00 64.12 895 ASN A N 1
ATOM 7035 C CA . ASN A 1 895 ? 5.686 -39.795 42.346 1.00 64.12 895 ASN A CA 1
ATOM 7036 C C . ASN A 1 895 ? 4.437 -39.037 41.797 1.00 64.12 895 ASN A C 1
ATOM 7038 O O . ASN A 1 895 ? 3.346 -39.194 42.333 1.00 64.12 895 ASN A O 1
ATOM 7042 N N . HIS A 1 896 ? 4.583 -38.166 40.791 1.00 63.00 896 HIS A N 1
ATOM 7043 C CA . HIS A 1 896 ? 3.726 -36.973 40.649 1.00 63.00 896 HIS A CA 1
ATOM 7044 C C . HIS A 1 896 ? 2.579 -37.034 39.622 1.00 63.00 896 HIS A C 1
ATOM 7046 O O . HIS A 1 896 ? 2.782 -37.353 38.449 1.00 63.00 896 HIS A O 1
ATOM 7052 N N . ASP A 1 897 ? 1.407 -36.551 40.044 1.00 61.81 897 ASP A N 1
ATOM 7053 C CA . ASP A 1 897 ? 0.183 -36.360 39.254 1.00 61.81 897 ASP A CA 1
ATOM 7054 C C . ASP A 1 897 ? -0.462 -34.961 39.436 1.00 61.81 897 ASP A C 1
ATOM 7056 O O . ASP A 1 897 ? -1.628 -34.778 39.090 1.00 61.81 897 ASP A O 1
ATOM 7060 N N . CYS A 1 898 ? 0.291 -33.958 39.914 1.00 70.81 898 CYS A N 1
ATOM 7061 C CA . CYS A 1 898 ? -0.263 -32.653 40.314 1.00 70.81 898 CYS A CA 1
ATOM 7062 C C . CYS A 1 898 ? 0.364 -31.391 39.680 1.00 70.81 898 CYS A C 1
ATOM 7064 O O . CYS A 1 898 ? -0.364 -30.419 39.470 1.00 70.81 898 CYS A O 1
ATOM 7066 N N . ASP A 1 899 ? 1.668 -31.356 39.372 1.00 82.38 899 ASP A N 1
ATOM 7067 C CA . ASP A 1 899 ? 2.293 -30.202 38.699 1.00 82.38 899 ASP A CA 1
ATOM 7068 C C . ASP A 1 899 ? 2.112 -30.288 37.172 1.00 82.38 899 ASP A C 1
ATOM 7070 O O . ASP A 1 899 ? 2.395 -31.317 36.556 1.00 82.38 899 ASP A O 1
ATOM 7074 N N . GLY A 1 900 ? 1.701 -29.186 36.537 1.00 84.31 900 GLY A N 1
ATOM 7075 C CA . GLY A 1 900 ? 1.380 -29.162 35.107 1.00 84.31 900 GLY A CA 1
ATOM 7076 C C . GLY A 1 900 ? 1.887 -27.928 34.370 1.00 84.31 900 GLY A C 1
ATOM 7077 O O . GLY A 1 900 ? 2.257 -26.915 34.968 1.00 84.31 900 GLY A O 1
ATOM 7078 N N . VAL A 1 901 ? 1.876 -28.011 33.042 1.00 85.19 901 VAL A N 1
ATOM 7079 C CA . VAL A 1 901 ? 2.193 -26.901 32.144 1.00 85.19 901 VAL A CA 1
ATOM 7080 C C . VAL A 1 901 ? 0.941 -26.502 31.375 1.00 85.19 901 VAL A C 1
ATOM 7082 O O . VAL A 1 901 ? 0.339 -27.318 30.691 1.00 85.19 901 VAL A O 1
ATOM 7085 N N . PHE A 1 902 ? 0.552 -25.238 31.447 1.00 82.19 902 PHE A N 1
ATOM 7086 C CA . PHE A 1 902 ? -0.454 -24.665 30.568 1.00 82.19 902 PHE A CA 1
ATOM 7087 C C . PHE A 1 902 ? 0.240 -24.052 29.349 1.00 82.19 902 PHE A C 1
ATOM 7089 O O . PHE A 1 902 ? 0.939 -23.045 29.468 1.00 82.19 902 PHE A O 1
ATOM 7096 N N . LEU A 1 903 ? 0.084 -24.669 28.178 1.00 80.50 903 LEU A N 1
ATOM 7097 C CA . LEU A 1 903 ? 0.625 -24.135 26.930 1.00 80.50 903 LEU A CA 1
ATOM 7098 C C . LEU A 1 903 ? -0.235 -22.943 26.498 1.00 80.50 903 LEU A C 1
ATOM 7100 O O . LEU A 1 903 ? -1.414 -23.102 26.195 1.00 80.50 903 LEU A O 1
ATOM 7104 N N . ILE A 1 904 ? 0.352 -21.746 26.496 1.00 73.56 904 ILE A N 1
ATOM 7105 C CA . ILE A 1 904 ? -0.344 -20.526 26.074 1.00 73.56 904 ILE A CA 1
ATOM 7106 C C . ILE A 1 904 ? -0.491 -20.545 24.561 1.00 73.56 904 ILE A C 1
ATOM 7108 O O . ILE A 1 904 ? -1.601 -20.405 24.073 1.00 73.56 904 ILE A O 1
ATOM 7112 N N . ASP A 1 905 ? 0.616 -20.734 23.840 1.00 78.75 905 ASP A N 1
ATOM 7113 C CA . ASP A 1 905 ? 0.613 -21.061 22.416 1.00 78.75 905 ASP A CA 1
ATOM 7114 C C . ASP A 1 905 ? 1.958 -21.683 22.007 1.00 78.75 905 ASP A C 1
ATOM 7116 O O . ASP A 1 905 ? 2.997 -21.472 22.645 1.00 78.75 905 ASP A O 1
ATOM 7120 N N . VAL A 1 906 ? 1.929 -22.439 20.915 1.00 83.62 906 VAL A N 1
ATOM 7121 C CA . VAL A 1 906 ? 3.098 -22.998 20.239 1.00 83.62 906 VAL A CA 1
ATOM 7122 C C . VAL A 1 906 ? 2.952 -22.695 18.757 1.00 83.62 906 VAL A C 1
ATOM 7124 O O . VAL A 1 906 ? 1.969 -23.089 18.136 1.00 83.62 906 VAL A O 1
ATOM 7127 N N . GLN A 1 907 ? 3.930 -22.009 18.181 1.00 84.25 907 GLN A N 1
ATOM 7128 C CA . GLN A 1 907 ? 3.851 -21.488 16.825 1.00 84.25 907 GLN A CA 1
ATOM 7129 C C . GLN A 1 907 ? 5.092 -21.848 16.011 1.00 84.25 907 GLN A C 1
ATOM 7131 O O . GLN A 1 907 ? 6.223 -21.842 16.505 1.00 84.25 907 GLN A O 1
ATOM 7136 N N . PHE A 1 908 ? 4.870 -22.100 14.724 1.00 80.94 908 PHE A N 1
ATOM 7137 C CA . PHE A 1 908 ? 5.921 -22.296 13.734 1.00 80.94 908 PHE A CA 1
ATOM 7138 C C . PHE A 1 908 ? 5.779 -21.271 12.620 1.00 80.94 908 PHE A C 1
ATOM 7140 O O . PHE A 1 908 ? 4.768 -21.240 11.927 1.00 80.94 908 PHE A O 1
ATOM 7147 N N . TRP A 1 909 ? 6.808 -20.469 12.386 1.00 78.81 909 TRP A N 1
ATOM 7148 C CA . TRP A 1 909 ? 6.833 -19.462 11.332 1.00 78.81 909 TRP A CA 1
ATOM 7149 C C . TRP A 1 909 ? 7.794 -19.883 10.231 1.00 78.81 909 TRP A C 1
ATOM 7151 O O . TRP A 1 909 ? 8.909 -20.328 10.497 1.00 78.81 909 TRP A O 1
ATOM 7161 N N . GLN A 1 910 ? 7.380 -19.718 8.981 1.00 70.12 910 GLN A N 1
ATOM 7162 C CA . GLN A 1 910 ? 8.199 -20.093 7.837 1.00 70.12 910 GLN A CA 1
ATOM 7163 C C . GLN A 1 910 ? 9.175 -18.959 7.475 1.00 70.12 910 GLN A C 1
ATOM 7165 O O . GLN A 1 910 ? 8.744 -17.846 7.169 1.00 70.12 910 GLN A O 1
ATOM 7170 N N . ASP A 1 911 ? 10.489 -19.228 7.477 1.00 61.28 911 ASP A N 1
ATOM 7171 C CA . ASP A 1 911 ? 11.490 -18.266 6.996 1.00 61.28 911 ASP A CA 1
ATOM 7172 C C . ASP A 1 911 ? 11.465 -18.247 5.462 1.00 61.28 911 ASP A C 1
ATOM 7174 O O . ASP A 1 911 ? 12.101 -19.057 4.789 1.00 61.28 911 ASP A O 1
ATOM 7178 N N . ALA A 1 912 ? 10.699 -17.317 4.891 1.00 47.09 912 ALA A N 1
ATOM 7179 C CA . ALA A 1 912 ? 10.583 -17.160 3.444 1.00 47.09 912 ALA A CA 1
ATOM 7180 C C . ALA A 1 912 ? 11.895 -16.717 2.755 1.00 47.09 912 ALA A C 1
ATOM 7182 O O . ALA A 1 912 ? 11.912 -16.597 1.532 1.00 47.09 912 ALA A O 1
ATOM 7183 N N . GLN A 1 913 ? 12.980 -16.437 3.495 1.00 42.28 913 GLN A N 1
ATOM 7184 C CA . GLN A 1 913 ? 14.180 -15.789 2.953 1.00 42.28 913 GLN A CA 1
ATOM 7185 C C . GLN A 1 913 ? 15.502 -16.535 3.169 1.00 42.28 913 GLN A C 1
ATOM 7187 O O . GLN A 1 913 ? 16.543 -15.887 3.127 1.00 42.28 913 GLN A O 1
ATOM 7192 N N . GLY A 1 914 ? 15.511 -17.862 3.359 1.00 31.39 914 GLY A N 1
ATOM 7193 C CA . GLY A 1 914 ? 16.714 -18.699 3.157 1.00 31.39 914 GLY A CA 1
ATOM 7194 C C . GLY A 1 914 ? 18.026 -18.160 3.762 1.00 31.39 914 GLY A C 1
ATOM 7195 O O . GLY A 1 914 ? 19.099 -18.363 3.194 1.00 31.39 914 GLY A O 1
ATOM 7196 N N . SER A 1 915 ? 17.961 -17.425 4.878 1.00 32.28 915 SER A N 1
ATOM 7197 C CA . SER A 1 915 ? 19.115 -16.721 5.436 1.00 32.28 915 SER A CA 1
ATOM 7198 C C . SER A 1 915 ? 19.899 -17.682 6.327 1.00 32.28 915 SER A C 1
ATOM 7200 O O . SER A 1 915 ? 19.603 -17.878 7.508 1.00 32.28 915 SER A O 1
ATOM 7202 N N . SER A 1 916 ? 20.899 -18.334 5.735 1.00 25.86 916 SER A N 1
ATOM 7203 C CA . SER A 1 916 ? 21.755 -19.325 6.395 1.00 25.86 916 SER A CA 1
ATOM 7204 C C . SER A 1 916 ? 22.939 -18.713 7.164 1.00 25.86 916 SER A C 1
ATOM 7206 O O . SER A 1 916 ? 23.980 -19.360 7.285 1.00 25.86 916 SER A O 1
ATOM 7208 N N . ARG A 1 917 ? 22.842 -17.468 7.650 1.00 25.47 917 ARG A N 1
ATOM 7209 C CA . ARG A 1 917 ? 23.878 -16.856 8.502 1.00 25.47 917 ARG A CA 1
ATOM 7210 C C . ARG A 1 917 ? 23.273 -15.928 9.554 1.00 25.47 917 ARG A C 1
ATOM 7212 O O . ARG A 1 917 ? 22.902 -14.805 9.224 1.00 25.47 917 ARG A O 1
ATOM 7219 N N . LEU A 1 918 ? 23.232 -16.417 10.791 1.00 25.11 918 LEU A N 1
ATOM 7220 C CA . LEU A 1 918 ? 23.490 -15.689 12.036 1.00 25.11 918 LEU A CA 1
ATOM 7221 C C . LEU A 1 918 ? 23.954 -16.706 13.077 1.00 25.11 918 LEU A C 1
ATOM 7223 O O . LEU A 1 918 ? 23.244 -17.728 13.225 1.00 25.11 918 LEU A O 1
#